Protein AF-0000000084498241 (afdb_homodimer)

Nearest PDB structures (foldseek):
  2p3e-assembly1_B  TM=9.395E-01  e=3.823E-39  Aquifex aeolicus VF5
  1tuf-assembly1_A  TM=9.190E-01  e=1.282E-38  Methanocaldococcus jannaschii
  1twi-assembly1_A  TM=9.123E-01  e=1.921E-37  Methanocaldococcus jannaschii
  8d88-assembly1_B  TM=8.906E-01  e=2.046E-33  Salmonella enterica subsp. enterica serovar Typhimurium
  1njj-assembly2_C  TM=9.056E-01  e=8.239E-25  Trypanosoma brucei gambiense

pLDDT: mean 94.79, std 8.31, range [28.77, 98.88]

InterPro domains:
  IPR000183 Ornithine/DAP/Arg decarboxylase [PR01179] (59-77)
  IPR000183 Ornithine/DAP/Arg decarboxylase [PR01179] (79-91)
  IPR000183 Ornithine/DAP/Arg decarboxylase [PR01179] (272-291)
  IPR000183 Ornithine/DAP/Arg decarboxylase [PR01179] (371-384)
  IPR002986 Diaminopimelate decarboxylase, LysA [PR01181] (77-94)
  IPR002986 Diaminopimelate decarboxylase, LysA [PR01181] (160-169)
  IPR002986 Diaminopimelate decarboxylase, LysA [PR01181] (299-317)
  IPR002986 Diaminopimelate decarboxylase, LysA [PR01181] (381-403)
  IPR002986 Diaminopimelate decarboxylase, LysA [TIGR01048] (13-411)
  IPR002986 Diaminopimelate decarboxylase, LysA [cd06828] (27-389)
  IPR009006 Alanine racemase/group IV decarboxylase, C-terminal [G3DSA:2.40.37.10] (21-410)
  IPR009006 Alanine racemase/group IV decarboxylase, C-terminal [SSF50621] (267-411)
  IPR022644 Orn/DAP/Arg decarboxylase 2, N-terminal [PF02784] (38-282)
  IPR022653 Orn/DAP/Arg decarboxylase 2, pyridoxal-phosphate binding site [PS00878] (59-77)
  IPR029066 PLP-binding barrel [G3DSA:3.20.20.10] (36-279)
  IPR029066 PLP-binding barrel [SSF51419] (28-284)

Sequence (830 aa):
MLYSDFSLEKNCTEFSGINIYNAVNDFGTPLILYSEKRIRENVKRIINAFMPYNISIHFAMKANYNPYILNLLKSLGCGIDAANQNEAMLALKLGFNNNDVVSTPNNLDREGLAFLINNGIKINYDHLGQYKLVQDLNPEFVSFRINPGIGMGEFKEITTAGENVKFGISYDEALKSYKYARDHGAKRFGIHMMTGSNVLSAKFFKESSRIFFNIAANISKKLDISFDYLDLGGGFGVPYRDNDPDFDIKAAAGYILENFENFNCIFNNSDLIIEPGRYIIADSAILISRITSIKNYGHTIIGTDASMNTLIRIPLYGAYHKIYIAGKCSDGKLISADIVGQACENTDYIARNIKIPSVNDGDIVIISNAGAYIMSMASNYNLLARPAEAIILDGNLRLIKKRESVDDMLKTFYPMLYSDFSLEKNCTEFSGINIYNAVNDFGTPLILYSEKRIRENVKRIINAFMPYNISIHFAMKANYNPYILNLLKSLGCGIDAANQNEAMLALKLGFNNNDVVSTPNNLDREGLAFLINNGIKINYDHLGQYKLVQDLNPEFVSFRINPGIGMGEFKEITTAGENVKFGISYDEALKSYKYARDHGAKRFGIHMMTGSNVLSAKFFKESSRIFFNIAANISKKLDISFDYLDLGGGFGVPYRDNDPDFDIKAAAGYILENFENFNCIFNNSDLIIEPGRYIIADSAILISRITSIKNYGHTIIGTDASMNTLIRIPLYGAYHKIYIAGKCSDGKLISADIVGQACENTDYIARNIKIPSVNDGDIVIISNAGAYIMSMASNYNLLARPAEAIILDGNLRLIKKRESVDDMLKTFYP

Solvent-accessible surface area (backbone atoms only — not comparable to full-atom values): 40942 Å² total; per-residue (Å²): 116,91,62,60,80,66,34,63,33,82,39,41,36,26,48,70,87,34,54,48,65,59,54,39,72,73,68,42,69,33,26,36,42,34,30,50,65,48,34,52,49,36,50,48,52,53,54,60,30,40,54,88,54,83,66,45,47,18,36,26,36,58,24,47,69,52,54,38,60,51,51,52,40,44,75,73,66,37,31,34,32,16,50,40,49,54,40,43,48,51,43,48,75,72,64,49,55,41,88,40,32,38,29,53,35,38,34,54,37,56,68,42,51,47,51,32,54,76,58,55,32,48,47,30,29,36,43,59,60,60,48,59,64,48,45,90,71,57,54,47,61,46,22,43,25,41,24,85,60,50,50,43,37,78,40,82,51,47,21,39,18,30,79,95,38,90,45,36,31,42,68,72,54,43,49,52,37,53,52,51,42,47,75,67,62,31,77,39,29,39,39,31,31,45,28,34,26,50,38,46,53,34,66,55,41,33,52,52,41,41,54,48,52,51,50,51,50,51,45,25,63,75,68,72,51,64,48,51,31,46,29,57,28,38,20,47,20,67,56,54,50,89,86,46,61,69,45,46,58,47,59,21,34,46,37,37,50,54,48,51,57,73,39,37,91,73,45,72,77,33,45,44,33,37,24,44,25,44,46,36,32,13,79,22,16,33,34,37,23,32,31,32,28,63,45,77,78,96,53,40,37,35,16,16,62,47,26,40,36,43,48,39,48,28,55,54,71,65,52,72,58,45,74,42,40,47,68,41,58,84,56,75,67,68,39,66,27,30,34,27,18,34,48,95,43,55,50,24,44,77,40,74,71,38,79,39,49,77,79,54,76,62,41,40,34,37,33,42,53,38,32,31,50,21,75,29,51,22,22,39,36,55,59,40,61,48,58,22,30,33,34,38,52,95,81,36,85,40,81,39,21,56,58,50,47,72,66,65,74,44,64,55,50,36,107,115,93,56,60,80,66,35,65,34,82,39,42,35,27,48,69,86,34,54,47,63,61,52,39,71,73,67,43,70,33,26,35,42,32,31,48,66,46,33,53,50,36,51,48,52,53,54,60,30,40,53,88,56,83,67,45,47,17,34,27,35,57,25,47,70,53,52,37,59,51,49,52,40,45,74,72,66,37,31,33,32,17,50,38,49,52,39,42,49,51,43,48,75,72,63,50,53,40,87,42,31,38,28,54,35,38,33,55,36,55,67,44,49,46,51,33,55,75,60,55,32,48,48,30,30,36,41,58,59,58,47,60,61,48,46,89,70,55,53,46,62,45,22,41,24,41,23,85,61,51,50,43,36,78,40,84,51,46,20,39,19,31,82,95,37,90,45,36,31,42,69,70,55,44,48,53,38,52,52,50,40,46,75,66,62,31,77,41,29,38,40,32,31,46,28,33,26,51,37,46,54,34,65,54,42,33,52,52,42,42,54,49,52,50,52,52,49,52,45,26,63,76,66,72,52,65,47,51,30,44,29,57,27,39,20,47,19,67,58,54,48,88,84,47,59,68,43,47,56,48,59,21,34,46,37,36,51,53,47,51,56,74,40,37,92,74,44,71,79,33,45,45,32,38,25,45,25,44,46,36,33,14,79,22,15,32,33,37,23,32,31,33,30,65,44,74,78,97,53,41,36,34,16,17,62,47,25,38,36,44,47,40,47,28,54,54,70,64,51,71,58,45,74,42,40,49,68,41,57,83,56,74,66,68,40,65,26,29,32,28,19,35,48,95,42,54,50,24,44,77,39,74,70,38,77,39,49,76,81,55,76,63,40,42,34,37,33,41,53,38,33,32,50,20,74,30,52,23,21,36,37,55,59,39,62,47,58,21,30,33,33,36,53,95,80,35,84,41,80,39,20,54,57,51,47,71,64,65,76,45,64,55,51,36,109

Organism: NCBI:txid312540

Foldseek 3Di:
DVLPPQDQDPQNQDGLHAGVVVVCVVANPQEKEFALVLLLVLLVVLPVLQPPDDAAEAAECLFPVQLVVLLSCVVSVHAHEAQWQVSVVSRVVSPGDLVSYEYEYDPDALVGVVSNQVSNHHYAYQALVSCVRPCVVVRQEYEHEAQLQAAEEPFPVPFAHHPPHSGHDYLVRVLVSVLVSVVSRHAAYAYEYDGAAQDQDLVVLLVLLLSQVVSVQVSCVVNVHAHQAYEHEEHHHADQDPPDDHRPSSSNSVSNVVSVVVPCVRHVNHHYYYHYHLSSWQQRIKGKWFFADWDDDPATETEIQDWCLQVVCCLVGVDHWDKGWRPNRPDDDWDFHWYFYDAPDPSITRDHRDIYHDDDGGIMMITGRRGTPGQSVGHCHVPRWRHWYWYQDPNDIDTSGHIDDSCNNCVPPDD/DVCPPQPQPPQNQDGLQAGVVVVCVVANPQEKEFALVLLLVLLVVLCVLQPPDDAAEAAECLFPVQLVVLLSVVVVVHAHEAQWQVSVVSRVVSPGDLVSYEYEYDPDALVGVVSNQVNNHHYAYQALVSCVRPVVVVRQEYEHEAQLQAAEEPFPVPFQHHPPHSGHDYLVRVLVSVLVSVVSRHAAYAYEYAGAAQDQDLVVLLVLLLSQVVSVQVSCVVNVHAHQAYEHEEHHHADQDPPDDGRPSSSNSVSNVVSVVVCCVRHVNHHYYYHYHLSSWQQRIKGKWFFADWDDDPATETEIQDWCLQVVCCLVGVDHWDKGWRPNRPDDDWDFHWYFYDAPDPSITRDHRDTYHDDDGGIMMITGRRGTPGQSVGHCHVPRWRHWYWYQDPNDIDTSGHIDDSCNNCVPPDD

Structure (mmCIF, N/CA/C/O backbone):
data_AF-0000000084498241-model_v1
#
loop_
_entity.id
_entity.type
_entity.pdbx_description
1 polymer 'Diaminopimelate decarboxylase'
#
loop_
_atom_site.group_PDB
_atom_site.id
_atom_site.type_symbol
_atom_site.label_atom_id
_atom_site.label_alt_id
_atom_site.label_comp_id
_atom_site.label_asym_id
_atom_site.label_entity_id
_atom_site.label_seq_id
_atom_site.pdbx_PDB_ins_code
_atom_site.Cartn_x
_atom_site.Cartn_y
_atom_site.Cartn_z
_atom_site.occupancy
_atom_site.B_iso_or_equiv
_atom_site.auth_seq_id
_atom_site.auth_comp_id
_atom_site.auth_asym_id
_atom_site.auth_atom_id
_atom_site.pdbx_PDB_model_num
ATOM 1 N N . MET A 1 1 ? 30.125 -15.523 -2.082 1 28.77 1 MET A N 1
ATOM 2 C CA . MET A 1 1 ? 29.047 -14.555 -2.068 1 28.77 1 MET A CA 1
ATOM 3 C C . MET A 1 1 ? 28.797 -14 -3.467 1 28.77 1 MET A C 1
ATOM 5 O O . MET A 1 1 ? 29.672 -13.359 -4.051 1 28.77 1 MET A O 1
ATOM 9 N N . LEU A 1 2 ? 28.172 -14.633 -4.223 1 34.78 2 LEU A N 1
ATOM 10 C CA . LEU A 1 2 ? 27.75 -14.289 -5.578 1 34.78 2 LEU A CA 1
ATOM 11 C C . LEU A 1 2 ? 27.516 -12.789 -5.703 1 34.78 2 LEU A C 1
ATOM 13 O O . LEU A 1 2 ? 27.125 -12.305 -6.773 1 34.78 2 LEU A O 1
ATOM 17 N N . TYR A 1 3 ? 27.312 -12.047 -4.621 1 40.97 3 TYR A N 1
ATOM 18 C CA . TYR A 1 3 ? 27.016 -10.641 -4.352 1 40.97 3 TYR A CA 1
ATOM 19 C C . TYR A 1 3 ? 28.156 -9.742 -4.824 1 40.97 3 TYR A C 1
ATOM 21 O O . TYR A 1 3 ? 28.109 -8.523 -4.664 1 40.97 3 TYR A O 1
ATOM 29 N N . SER A 1 4 ? 29.203 -10.367 -5.188 1 40.44 4 SER A N 1
ATOM 30 C CA . SER A 1 4 ? 30.422 -9.586 -5.293 1 40.44 4 SER A CA 1
ATOM 31 C C . SER A 1 4 ? 30.312 -8.531 -6.387 1 40.44 4 SER A C 1
ATOM 33 O O . SER A 1 4 ? 30.766 -7.391 -6.203 1 40.44 4 SER A O 1
ATOM 35 N N . ASP A 1 5 ? 30 -9.039 -7.543 1 43.72 5 ASP A N 1
ATOM 36 C CA . ASP A 1 5 ? 30.281 -8.125 -8.648 1 43.72 5 ASP A CA 1
ATOM 37 C C . ASP A 1 5 ? 29.281 -6.965 -8.664 1 43.72 5 ASP A C 1
ATOM 39 O O . ASP A 1 5 ? 29.5 -5.969 -9.359 1 43.72 5 ASP A O 1
ATOM 43 N N . PHE A 1 6 ? 28.078 -7.172 -8.102 1 54.59 6 PHE A N 1
ATOM 44 C CA . PHE A 1 6 ? 26.984 -6.219 -8.258 1 54.59 6 PHE A CA 1
ATOM 45 C C . PHE A 1 6 ? 26.844 -5.363 -7.004 1 54.59 6 PHE A C 1
ATOM 47 O O . PHE A 1 6 ? 25.859 -4.617 -6.875 1 54.59 6 PHE A O 1
ATOM 54 N N . SER A 1 7 ? 27.953 -5.512 -6.301 1 65.38 7 SER A N 1
ATOM 55 C CA . SER A 1 7 ? 28.016 -4.797 -5.031 1 65.38 7 SER A CA 1
ATOM 56 C C . SER A 1 7 ? 28.359 -3.326 -5.238 1 65.38 7 SER A C 1
ATOM 58 O O . SER A 1 7 ? 28.922 -2.959 -6.266 1 65.38 7 SER A O 1
ATOM 60 N N . LEU A 1 8 ? 27.75 -2.559 -4.598 1 83.44 8 LEU A N 1
ATOM 61 C CA . LEU A 1 8 ? 28.156 -1.16 -4.5 1 83.44 8 LEU A CA 1
ATOM 62 C C . LEU A 1 8 ? 29.672 -1.045 -4.344 1 83.44 8 LEU A C 1
ATOM 64 O O . LEU A 1 8 ? 30.266 -1.761 -3.541 1 83.44 8 LEU A O 1
ATOM 68 N N . GLU A 1 9 ? 30.266 -0.398 -5.41 1 85.12 9 GLU A N 1
ATOM 69 C CA . GLU A 1 9 ? 31.719 -0.212 -5.43 1 85.12 9 GLU A CA 1
ATOM 70 C C . GLU A 1 9 ? 32.094 1.255 -5.23 1 85.12 9 GLU A C 1
ATOM 72 O O . GLU A 1 9 ? 31.219 2.123 -5.207 1 85.12 9 GLU A O 1
ATOM 77 N N . LYS A 1 10 ? 33.438 1.524 -5.082 1 85.44 10 LYS A N 1
ATOM 78 C CA . LYS A 1 10 ? 34 2.867 -4.98 1 85.44 10 LYS A CA 1
ATOM 79 C C . LYS A 1 10 ? 33.281 3.686 -3.908 1 85.44 10 LYS A C 1
ATOM 81 O O . LYS A 1 10 ? 32.844 4.805 -4.168 1 85.44 10 LYS A O 1
ATOM 86 N N . ASN A 1 11 ? 33.25 3.162 -2.74 1 88.38 11 ASN A N 1
ATOM 87 C CA . ASN A 1 11 ? 32.562 3.793 -1.602 1 88.38 11 ASN A CA 1
ATOM 88 C C . ASN A 1 11 ? 31.094 4.012 -1.864 1 88.38 11 ASN A C 1
ATOM 90 O O . ASN A 1 11 ? 30.578 5.117 -1.681 1 88.38 11 ASN A O 1
ATOM 94 N N . CYS A 1 12 ? 30.5 2.977 -2.529 1 91 12 CYS A N 1
ATOM 95 C CA . CYS A 1 12 ? 29.062 2.9 -2.773 1 91 12 CYS A CA 1
ATOM 96 C C . CYS A 1 12 ? 28.625 3.969 -3.766 1 91 12 CYS A C 1
ATOM 98 O O . CYS A 1 12 ? 27.5 4.48 -3.678 1 91 12 CYS A O 1
ATOM 100 N N . THR A 1 13 ? 29.531 4.418 -4.688 1 94.25 13 THR A N 1
ATOM 101 C CA . THR A 1 13 ? 29.156 5.426 -5.676 1 94.25 13 THR A CA 1
ATOM 102 C C . THR A 1 13 ? 28.938 4.789 -7.043 1 94.25 13 THR A C 1
ATOM 104 O O . THR A 1 13 ? 28.469 5.449 -7.977 1 94.25 13 THR A O 1
ATOM 107 N N . GLU A 1 14 ? 29.234 3.525 -7.145 1 94.75 14 GLU A N 1
ATOM 108 C CA . GLU A 1 14 ? 29.094 2.832 -8.422 1 94.75 14 GLU A CA 1
ATOM 109 C C . GLU A 1 14 ? 28.203 1.597 -8.281 1 94.75 14 GLU A C 1
ATOM 111 O O . GLU A 1 14 ? 28.328 0.844 -7.316 1 94.75 14 GLU A O 1
ATOM 116 N N . PHE A 1 15 ? 27.266 1.439 -9.211 1 95.19 15 PHE A N 1
ATOM 117 C CA . PHE A 1 15 ? 26.375 0.295 -9.312 1 95.19 15 PHE A CA 1
ATOM 118 C C . PHE A 1 15 ? 26.344 -0.247 -10.742 1 95.19 15 PHE A C 1
ATOM 120 O O . PHE A 1 15 ? 26.031 0.481 -11.68 1 95.19 15 PHE A O 1
ATOM 127 N N . SER A 1 16 ? 26.75 -1.486 -10.891 1 94.56 16 SER A N 1
ATOM 128 C CA . SER A 1 16 ? 26.75 -2.16 -12.18 1 94.56 16 SER A CA 1
ATOM 129 C C . SER A 1 16 ? 27.531 -1.356 -13.219 1 94.56 16 SER A C 1
ATOM 131 O O . SER A 1 16 ? 27.062 -1.17 -14.344 1 94.56 16 SER A O 1
ATOM 133 N N . GLY A 1 17 ? 28.609 -0.759 -12.773 1 92.44 17 GLY A N 1
ATOM 134 C CA . GLY A 1 17 ? 29.562 -0.108 -13.672 1 92.44 17 GLY A CA 1
ATOM 135 C C . GLY A 1 17 ? 29.219 1.349 -13.93 1 92.44 17 GLY A C 1
ATOM 136 O O . GLY A 1 17 ? 29.922 2.029 -14.68 1 92.44 17 GLY A O 1
ATOM 137 N N . ILE A 1 18 ? 28.172 1.857 -13.312 1 94.62 18 ILE A N 1
ATOM 138 C CA . ILE A 1 18 ? 27.797 3.244 -13.555 1 94.62 18 ILE A CA 1
ATOM 139 C C . ILE A 1 18 ? 27.859 4.035 -12.25 1 94.62 18 ILE A C 1
ATOM 141 O O . ILE A 1 18 ? 27.531 3.516 -11.18 1 94.62 18 ILE A O 1
ATOM 145 N N . ASN A 1 19 ? 28.344 5.246 -12.398 1 95.31 19 ASN A N 1
ATOM 146 C CA . ASN A 1 19 ? 28.281 6.168 -11.266 1 95.31 19 ASN A CA 1
ATOM 147 C C . ASN A 1 19 ? 26.844 6.543 -10.914 1 95.31 19 ASN A C 1
ATOM 149 O O . ASN A 1 19 ? 26.141 7.121 -11.742 1 95.31 19 ASN A O 1
ATOM 153 N N . ILE A 1 20 ? 26.438 6.301 -9.711 1 95.75 20 ILE A N 1
ATOM 154 C CA . ILE A 1 20 ? 25.047 6.469 -9.305 1 95.75 20 ILE A CA 1
ATOM 155 C C . ILE A 1 20 ? 24.641 7.938 -9.43 1 95.75 20 ILE A C 1
ATOM 157 O O . ILE A 1 20 ? 23.469 8.25 -9.68 1 95.75 20 ILE A O 1
ATOM 161 N N . TYR A 1 21 ? 25.562 8.852 -9.266 1 97.06 21 TYR A N 1
ATOM 162 C CA . TYR A 1 21 ? 25.281 10.281 -9.375 1 97.06 21 TYR A CA 1
ATOM 163 C C . TYR A 1 21 ? 24.828 10.633 -10.789 1 97.06 21 TYR A C 1
ATOM 165 O O . TYR A 1 21 ? 24.047 11.562 -10.984 1 97.06 21 TYR A O 1
ATOM 173 N N . ASN A 1 22 ? 25.359 9.867 -11.789 1 97.44 22 ASN A N 1
ATOM 174 C CA . ASN A 1 22 ? 24.891 10.078 -13.156 1 97.44 22 ASN A CA 1
ATOM 175 C C . ASN A 1 22 ? 23.391 9.781 -13.289 1 97.44 22 ASN A C 1
ATOM 177 O O . ASN A 1 22 ? 22.672 10.539 -13.93 1 97.44 22 ASN A O 1
ATOM 181 N N . ALA A 1 23 ? 22.969 8.688 -12.664 1 97.88 23 ALA A N 1
ATOM 182 C CA . ALA A 1 23 ? 21.562 8.32 -12.688 1 97.88 23 ALA A CA 1
ATOM 183 C C . ALA A 1 23 ? 20.719 9.359 -11.961 1 97.88 23 ALA A C 1
ATOM 185 O O . ALA A 1 23 ? 19.641 9.734 -12.438 1 97.88 23 ALA A O 1
ATOM 186 N N . VAL A 1 24 ? 21.188 9.836 -10.812 1 98.12 24 VAL A N 1
ATOM 187 C CA . VAL A 1 24 ? 20.469 10.82 -10 1 98.12 24 VAL A CA 1
ATOM 188 C C . VAL A 1 24 ? 20.344 12.133 -10.781 1 98.12 24 VAL A C 1
ATOM 190 O O . VAL A 1 24 ? 19.312 12.781 -10.742 1 98.12 24 VAL A O 1
ATOM 193 N N . ASN A 1 25 ? 21.453 12.516 -11.445 1 97.88 25 ASN A N 1
ATOM 194 C CA . ASN A 1 25 ? 21.438 13.742 -12.234 1 97.88 25 ASN A CA 1
ATOM 195 C C . ASN A 1 25 ? 20.438 13.656 -13.391 1 97.88 25 ASN A C 1
ATOM 197 O O . ASN A 1 25 ? 19.766 14.641 -13.703 1 97.88 25 ASN A O 1
ATOM 201 N N . ASP A 1 26 ? 20.375 12.5 -14.016 1 98 26 ASP A N 1
ATOM 202 C CA . ASP A 1 26 ? 19.516 12.312 -15.195 1 98 26 ASP A CA 1
ATOM 203 C C . ASP A 1 26 ? 18.047 12.203 -14.805 1 98 26 ASP A C 1
ATOM 205 O O . ASP A 1 26 ? 17.172 12.711 -15.508 1 98 26 ASP A O 1
ATOM 209 N N . PHE A 1 27 ? 17.734 11.516 -13.641 1 98.31 27 PHE A N 1
ATOM 210 C CA . PHE A 1 27 ? 16.359 11.07 -13.438 1 98.31 27 PHE A CA 1
ATOM 211 C C . PHE A 1 27 ? 15.828 11.539 -12.086 1 98.31 27 PHE A C 1
ATOM 213 O O . PHE A 1 27 ? 14.648 11.367 -11.789 1 98.31 27 PHE A O 1
ATOM 220 N N . GLY A 1 28 ? 16.703 12.141 -11.211 1 97.88 28 GLY A N 1
ATOM 221 C CA . GLY A 1 28 ? 16.281 12.578 -9.883 1 97.88 28 GLY A CA 1
ATOM 222 C C . GLY A 1 28 ? 16.094 11.43 -8.914 1 97.88 28 GLY A C 1
ATOM 223 O O . GLY A 1 28 ? 16.453 10.289 -9.203 1 97.88 28 GLY A O 1
ATOM 224 N N . THR A 1 29 ? 15.656 11.672 -7.715 1 98.31 29 THR A N 1
ATOM 225 C CA . THR A 1 29 ? 15.305 10.711 -6.672 1 98.31 29 THR A CA 1
ATOM 226 C C . THR A 1 29 ? 13.875 10.945 -6.191 1 98.31 29 THR A C 1
ATOM 228 O O . THR A 1 29 ? 13.344 12.055 -6.312 1 98.31 29 THR A O 1
ATOM 231 N N . PRO A 1 30 ? 13.203 9.922 -5.676 1 98.25 30 PRO A N 1
ATOM 232 C CA . PRO A 1 30 ? 13.633 8.523 -5.59 1 98.25 30 PRO A CA 1
ATOM 233 C C . PRO A 1 30 ? 13.688 7.836 -6.953 1 98.25 30 PRO A C 1
ATOM 235 O O . PRO A 1 30 ? 12.914 8.172 -7.852 1 98.25 30 PRO A O 1
ATOM 238 N N . LEU A 1 31 ? 14.633 6.941 -7.086 1 98.75 31 LEU A N 1
ATOM 239 C CA . LEU A 1 31 ? 14.859 6.23 -8.344 1 98.75 31 LEU A CA 1
ATOM 240 C C . LEU A 1 31 ? 15.172 4.762 -8.086 1 98.75 31 LEU A C 1
ATOM 242 O O . LEU A 1 31 ? 16.031 4.441 -7.25 1 98.75 31 LEU A O 1
ATOM 246 N N . ILE A 1 32 ? 14.43 3.875 -8.695 1 98.88 32 ILE A N 1
ATOM 247 C CA . ILE A 1 32 ? 14.852 2.479 -8.719 1 98.88 32 ILE A CA 1
ATOM 248 C C . ILE A 1 32 ? 15.734 2.227 -9.938 1 98.88 32 ILE A C 1
ATOM 250 O O . ILE A 1 32 ? 15.328 2.477 -11.078 1 98.88 32 ILE A O 1
ATOM 254 N N . LEU A 1 33 ? 16.922 1.815 -9.711 1 98.62 33 LEU A N 1
ATOM 255 C CA . LEU A 1 33 ? 17.891 1.582 -10.773 1 98.62 33 LEU A CA 1
ATOM 256 C C . LEU A 1 33 ? 18.219 0.097 -10.891 1 98.62 33 LEU A C 1
ATOM 258 O O . LEU A 1 33 ? 18.719 -0.514 -9.945 1 98.62 33 LEU A O 1
ATOM 262 N N . TYR A 1 34 ? 17.922 -0.465 -12.102 1 98.44 34 TYR A N 1
ATOM 263 C CA . TYR A 1 34 ? 18.109 -1.89 -12.352 1 98.44 34 TYR A CA 1
ATOM 264 C C . TYR A 1 34 ? 19.406 -2.145 -13.109 1 98.44 34 TYR A C 1
ATOM 266 O O . TYR A 1 34 ? 19.875 -1.279 -13.852 1 98.44 34 TYR A O 1
ATOM 274 N N . SER A 1 35 ? 19.938 -3.305 -12.898 1 97.94 35 SER A N 1
ATOM 275 C CA . SER A 1 35 ? 21.047 -3.832 -13.695 1 97.94 35 SER A CA 1
ATOM 276 C C . SER A 1 35 ? 20.562 -4.941 -14.633 1 97.94 35 SER A C 1
ATOM 278 O O . SER A 1 35 ? 20.25 -6.043 -14.18 1 97.94 35 SER A O 1
ATOM 280 N N . GLU A 1 36 ? 20.562 -4.645 -15.93 1 97.69 36 GLU A N 1
ATOM 281 C CA . GLU A 1 36 ? 20.203 -5.691 -16.875 1 97.69 36 GLU A CA 1
ATOM 282 C C . GLU A 1 36 ? 21.156 -6.879 -16.781 1 97.69 36 GLU A C 1
ATOM 284 O O . GLU A 1 36 ? 20.734 -8.031 -16.859 1 97.69 36 GLU A O 1
ATOM 289 N N . LYS A 1 37 ? 22.391 -6.559 -16.594 1 96.81 37 LYS A N 1
ATOM 290 C CA . LYS A 1 37 ? 23.422 -7.59 -16.484 1 96.81 37 LYS A CA 1
ATOM 291 C C . LYS A 1 37 ? 23.094 -8.562 -15.352 1 96.81 37 LYS A C 1
ATOM 293 O O . LYS A 1 37 ? 23.172 -9.781 -15.531 1 96.81 37 LYS A O 1
ATOM 298 N N . ARG A 1 38 ? 22.688 -8.047 -14.219 1 97.12 38 ARG A N 1
ATOM 299 C CA . ARG A 1 38 ? 22.391 -8.891 -13.07 1 97.12 38 ARG A CA 1
ATOM 300 C C . ARG A 1 38 ? 21.156 -9.75 -13.32 1 97.12 38 ARG A C 1
ATOM 302 O O . ARG A 1 38 ? 21.109 -10.922 -12.922 1 97.12 38 ARG A O 1
ATOM 309 N N . ILE A 1 39 ? 20.141 -9.219 -13.969 1 98.44 39 ILE A N 1
ATOM 310 C CA . ILE A 1 39 ? 18.953 -9.977 -14.312 1 98.44 39 ILE A CA 1
ATOM 311 C C . ILE A 1 39 ? 19.328 -11.164 -15.203 1 98.44 39 ILE A C 1
ATOM 313 O O . ILE A 1 39 ? 18.922 -12.297 -14.938 1 98.44 39 ILE A O 1
ATOM 317 N N . ARG A 1 40 ? 20.141 -10.906 -16.219 1 98.06 40 ARG A N 1
ATOM 318 C CA . ARG A 1 40 ? 20.609 -11.945 -17.125 1 98.06 40 ARG A CA 1
ATOM 319 C C . ARG A 1 40 ? 21.406 -13.016 -16.391 1 98.06 40 ARG A C 1
ATOM 321 O O . ARG A 1 40 ? 21.219 -14.211 -16.625 1 98.06 40 ARG A O 1
ATOM 328 N N . GLU A 1 41 ? 22.266 -12.555 -15.508 1 97.5 41 GLU A N 1
ATOM 329 C CA . GLU A 1 41 ? 23.078 -13.477 -14.727 1 97.5 41 GLU A CA 1
ATOM 330 C C . GLU A 1 41 ? 22.219 -14.383 -13.852 1 97.5 41 GLU A C 1
ATOM 332 O O . GLU A 1 41 ? 22.484 -15.578 -13.727 1 97.5 41 GLU A O 1
ATOM 337 N N . ASN A 1 42 ? 21.219 -13.789 -13.195 1 98.19 42 ASN A N 1
ATOM 338 C CA . ASN A 1 42 ? 20.344 -14.57 -12.32 1 98.19 42 ASN A CA 1
ATOM 339 C C . ASN A 1 42 ? 19.578 -15.633 -13.102 1 98.19 42 ASN A C 1
ATOM 341 O O . ASN A 1 42 ? 19.469 -16.781 -12.648 1 98.19 42 ASN A O 1
ATOM 345 N N . VAL A 1 43 ? 19.062 -15.266 -14.258 1 98.69 43 VAL A N 1
ATOM 346 C CA . VAL A 1 43 ? 18.344 -16.219 -15.102 1 98.69 43 VAL A CA 1
ATOM 347 C C . VAL A 1 43 ? 19.312 -17.328 -15.547 1 98.69 43 VAL A C 1
ATOM 349 O O . VAL A 1 43 ? 18.969 -18.516 -15.469 1 98.69 43 VAL A O 1
ATOM 352 N N . LYS A 1 44 ? 20.5 -16.953 -15.953 1 98.25 44 LYS A N 1
ATOM 353 C CA . LYS A 1 44 ? 21.516 -17.906 -16.391 1 98.25 44 LYS A CA 1
ATOM 354 C C . LYS A 1 44 ? 21.891 -18.875 -15.273 1 98.25 44 LYS A C 1
ATOM 356 O O . LYS A 1 44 ? 22.094 -20.062 -15.508 1 98.25 44 LYS A O 1
ATOM 361 N N . ARG A 1 45 ? 22 -18.359 -14.078 1 97.94 45 ARG A N 1
ATOM 362 C CA . ARG A 1 45 ? 22.312 -19.188 -12.922 1 97.94 45 ARG A CA 1
ATOM 363 C C . ARG A 1 45 ? 21.266 -20.266 -12.711 1 97.94 45 ARG A C 1
ATOM 365 O O . ARG A 1 45 ? 21.594 -21.406 -12.383 1 97.94 45 ARG A O 1
ATOM 372 N N . ILE A 1 46 ? 20.016 -19.938 -12.883 1 98.56 46 ILE A N 1
ATOM 373 C CA . ILE A 1 46 ? 18.938 -20.906 -12.734 1 98.56 46 ILE A CA 1
ATOM 374 C C . ILE A 1 46 ? 19.047 -21.969 -13.836 1 98.56 46 ILE A C 1
ATOM 376 O O . ILE A 1 46 ? 19 -23.172 -13.555 1 98.56 46 ILE A O 1
ATOM 380 N N . ILE A 1 47 ? 19.219 -21.469 -15.086 1 98.31 47 ILE A N 1
ATOM 381 C CA . ILE A 1 47 ? 19.312 -22.391 -16.219 1 98.31 47 ILE A CA 1
ATOM 382 C C . ILE A 1 47 ? 20.453 -23.375 -16 1 98.31 47 ILE A C 1
ATOM 384 O O . ILE A 1 47 ? 20.281 -24.578 -16.141 1 98.31 47 ILE A O 1
ATOM 388 N N . ASN A 1 48 ? 21.609 -22.844 -15.602 1 98.19 48 ASN A N 1
ATOM 389 C CA . ASN A 1 48 ? 22.797 -23.672 -15.391 1 98.19 48 ASN A CA 1
ATOM 390 C C . ASN A 1 48 ? 22.578 -24.672 -14.266 1 98.19 48 ASN A C 1
ATOM 392 O O . ASN A 1 48 ? 23.078 -25.812 -14.336 1 98.19 48 ASN A O 1
ATOM 396 N N . ALA A 1 49 ? 21.891 -24.25 -13.25 1 98.38 49 ALA A N 1
ATOM 397 C CA . ALA A 1 49 ? 21.672 -25.109 -12.086 1 98.38 49 ALA A CA 1
ATOM 398 C C . ALA A 1 49 ? 20.844 -26.328 -12.461 1 98.38 49 ALA A C 1
ATOM 400 O O . ALA A 1 49 ? 21.016 -27.406 -11.883 1 98.38 49 ALA A O 1
ATOM 401 N N . PHE A 1 50 ? 19.969 -26.234 -13.406 1 98.06 50 PHE A N 1
ATOM 402 C CA . PHE A 1 50 ? 19.047 -27.312 -13.734 1 98.06 50 PHE A CA 1
ATOM 403 C C . PHE A 1 50 ? 19.547 -28.109 -14.938 1 98.06 50 PHE A C 1
ATOM 405 O O . PHE A 1 50 ? 18.922 -29.109 -15.32 1 98.06 50 PHE A O 1
ATOM 412 N N . MET A 1 51 ? 20.656 -27.641 -15.531 1 95.31 51 MET A N 1
ATOM 413 C CA . MET A 1 51 ? 21.25 -28.391 -16.641 1 95.31 51 MET A CA 1
ATOM 414 C C . MET A 1 51 ? 21.656 -29.797 -16.188 1 95.31 51 MET A C 1
ATOM 416 O O . MET A 1 51 ? 22.109 -29.969 -15.055 1 95.31 51 MET A O 1
ATOM 420 N N . PRO A 1 52 ? 21.391 -30.719 -17.062 1 94.12 52 PRO A N 1
ATOM 421 C CA . PRO A 1 52 ? 21 -30.594 -18.484 1 94.12 52 PRO A CA 1
ATOM 422 C C . PRO A 1 52 ? 19.484 -30.656 -18.688 1 94.12 52 PRO A C 1
ATOM 424 O O . PRO A 1 52 ? 19.016 -30.703 -19.812 1 94.12 52 PRO A O 1
ATOM 427 N N . TYR A 1 53 ? 18.797 -30.812 -17.578 1 94 53 TYR A N 1
ATOM 428 C CA . TYR A 1 53 ? 17.344 -30.844 -17.703 1 94 53 TYR A CA 1
ATOM 429 C C . TYR A 1 53 ? 16.812 -29.516 -18.219 1 94 53 TYR A C 1
ATOM 431 O O . TYR A 1 53 ? 17.281 -28.453 -17.797 1 94 53 TYR A O 1
ATOM 439 N N . ASN A 1 54 ? 15.906 -29.578 -19.188 1 92.69 54 ASN A N 1
ATOM 440 C CA . ASN A 1 54 ? 15.258 -28.375 -19.688 1 92.69 54 ASN A CA 1
ATOM 441 C C . ASN A 1 54 ? 14.039 -28 -18.859 1 92.69 54 ASN A C 1
ATOM 443 O O . ASN A 1 54 ? 12.945 -28.516 -19.078 1 92.69 54 ASN A O 1
ATOM 447 N N . ILE A 1 55 ? 14.227 -27.094 -17.984 1 95.94 55 ILE A N 1
ATOM 448 C CA . ILE A 1 55 ? 13.156 -26.672 -17.094 1 95.94 55 ILE A CA 1
ATOM 449 C C . ILE A 1 55 ? 12.5 -25.406 -17.641 1 95.94 55 ILE A C 1
ATOM 451 O O . ILE A 1 55 ? 13.141 -24.609 -18.344 1 95.94 55 ILE A O 1
ATOM 455 N N . SER A 1 56 ? 11.156 -25.266 -17.453 1 98 56 SER A N 1
ATOM 456 C CA . SER A 1 56 ? 10.461 -24.016 -17.781 1 98 56 SER A CA 1
ATOM 457 C C . SER A 1 56 ? 10.531 -23.016 -16.641 1 98 56 SER A C 1
ATOM 459 O O . SER A 1 56 ? 10.102 -23.328 -15.523 1 98 56 SER A O 1
ATOM 461 N N . ILE A 1 57 ? 11.078 -21.844 -16.906 1 98.75 57 ILE A N 1
ATOM 462 C CA . ILE A 1 57 ? 11.18 -20.781 -15.922 1 98.75 57 ILE A CA 1
ATOM 463 C C . ILE A 1 57 ? 10.062 -19.75 -16.172 1 98.75 57 ILE A C 1
ATOM 465 O O . ILE A 1 57 ? 10.086 -19.031 -17.172 1 98.75 57 ILE A O 1
ATOM 469 N N . HIS A 1 58 ? 9.102 -19.703 -15.336 1 98.88 58 HIS A N 1
ATOM 470 C CA . HIS A 1 58 ? 8.039 -18.719 -15.383 1 98.88 58 HIS A CA 1
ATOM 471 C C . HIS A 1 58 ? 8.25 -17.625 -14.336 1 98.88 58 HIS A C 1
ATOM 473 O O . HIS A 1 58 ? 8.156 -17.891 -13.141 1 98.88 58 HIS A O 1
ATOM 479 N N . PHE A 1 59 ? 8.531 -16.453 -14.805 1 98.88 59 PHE A N 1
ATOM 480 C CA . PHE A 1 59 ? 8.727 -15.336 -13.898 1 98.88 59 PHE A CA 1
ATOM 481 C C . PHE A 1 59 ? 7.422 -14.961 -13.203 1 98.88 59 PHE A C 1
ATOM 483 O O . PHE A 1 59 ? 6.414 -14.695 -13.867 1 98.88 59 PHE A O 1
ATOM 490 N N . ALA A 1 60 ? 7.441 -15 -11.828 1 98.69 60 ALA A N 1
ATOM 491 C CA . ALA A 1 60 ? 6.273 -14.531 -11.086 1 98.69 60 ALA A CA 1
ATOM 492 C C . ALA A 1 60 ? 6.102 -13.023 -11.219 1 98.69 60 ALA A C 1
ATOM 494 O O . ALA A 1 60 ? 6.766 -12.25 -10.523 1 98.69 60 ALA A O 1
ATOM 495 N N . MET A 1 61 ? 5.137 -12.594 -11.969 1 98.56 61 MET A N 1
ATOM 496 C CA . MET A 1 61 ? 5 -11.195 -12.359 1 98.56 61 MET A CA 1
ATOM 497 C C . MET A 1 61 ? 4.695 -10.32 -11.156 1 98.56 61 MET A C 1
ATOM 499 O O . MET A 1 61 ? 5.02 -9.133 -11.148 1 98.56 61 MET A O 1
ATOM 503 N N . LYS A 1 62 ? 4.113 -10.891 -10.094 1 97.81 62 LYS A N 1
ATOM 504 C CA . LYS A 1 62 ? 3.773 -10.117 -8.906 1 97.81 62 LYS A CA 1
ATOM 505 C C . LYS A 1 62 ? 5.012 -9.453 -8.305 1 97.81 62 LYS A C 1
ATOM 507 O O . LYS A 1 62 ? 4.902 -8.453 -7.594 1 97.81 62 LYS A O 1
ATOM 512 N N . ALA A 1 63 ? 6.227 -9.977 -8.602 1 98.38 63 ALA A N 1
ATOM 513 C CA . ALA A 1 63 ? 7.469 -9.422 -8.078 1 98.38 63 ALA A CA 1
ATOM 514 C C . ALA A 1 63 ? 7.801 -8.086 -8.75 1 98.38 63 ALA A C 1
ATOM 516 O O . ALA A 1 63 ? 8.391 -7.199 -8.125 1 98.38 63 ALA A O 1
ATOM 517 N N . ASN A 1 64 ? 7.52 -8 -9.984 1 98.81 64 ASN A N 1
ATOM 518 C CA . ASN A 1 64 ? 7.824 -6.84 -10.812 1 98.81 64 ASN A CA 1
ATOM 519 C C . ASN A 1 64 ? 7.094 -6.902 -12.148 1 98.81 64 ASN A C 1
ATOM 521 O O . ASN A 1 64 ? 7.348 -7.797 -12.961 1 98.81 64 ASN A O 1
ATOM 525 N N . TYR A 1 65 ? 6.184 -5.988 -12.422 1 98.69 65 TYR A N 1
ATOM 526 C CA . TYR A 1 65 ? 5.398 -6.074 -13.648 1 98.69 65 TYR A CA 1
ATOM 527 C C . TYR A 1 65 ? 5.824 -5 -14.648 1 98.69 65 TYR A C 1
ATOM 529 O O . TYR A 1 65 ? 5.055 -4.633 -15.539 1 98.69 65 TYR A O 1
ATOM 537 N N . ASN A 1 66 ? 7.078 -4.379 -14.469 1 98.81 66 ASN A N 1
ATOM 538 C CA . ASN A 1 66 ? 7.582 -3.422 -15.453 1 98.81 66 ASN A CA 1
ATOM 539 C C . ASN A 1 66 ? 7.676 -4.039 -16.844 1 98.81 66 ASN A C 1
ATOM 541 O O . ASN A 1 66 ? 8.367 -5.039 -17.031 1 98.81 66 ASN A O 1
ATOM 545 N N . PRO A 1 67 ? 7.062 -3.445 -17.828 1 98.81 67 PRO A N 1
ATOM 546 C CA . PRO A 1 67 ? 7.016 -4.047 -19.156 1 98.81 67 PRO A CA 1
ATOM 547 C C . PRO A 1 67 ? 8.406 -4.227 -19.766 1 98.81 67 PRO A C 1
ATOM 549 O O . PRO A 1 67 ? 8.648 -5.211 -20.469 1 98.81 67 PRO A O 1
ATOM 552 N N . TYR A 1 68 ? 9.312 -3.324 -19.547 1 98.69 68 TYR A N 1
ATOM 553 C CA . TYR A 1 68 ? 10.672 -3.463 -20.078 1 98.69 68 TYR A CA 1
ATOM 554 C C . TYR A 1 68 ? 11.344 -4.707 -19.516 1 98.69 68 TYR A C 1
ATOM 556 O O . TYR A 1 68 ? 11.984 -5.461 -20.266 1 98.69 68 TYR A O 1
ATOM 564 N N . ILE A 1 69 ? 11.227 -4.898 -18.266 1 98.81 69 ILE A N 1
ATOM 565 C CA . ILE A 1 69 ? 11.82 -6.043 -17.578 1 98.81 69 ILE A CA 1
ATOM 566 C C . ILE A 1 69 ? 11.18 -7.332 -18.078 1 98.81 69 ILE A C 1
ATOM 568 O O . ILE A 1 69 ? 11.867 -8.32 -18.328 1 98.81 69 ILE A O 1
ATOM 572 N N . LEU A 1 70 ? 9.867 -7.305 -18.25 1 98.88 70 LEU A N 1
ATOM 573 C CA . LEU A 1 70 ? 9.172 -8.484 -18.75 1 98.88 70 LEU A CA 1
ATOM 574 C C . LEU A 1 70 ? 9.617 -8.82 -20.172 1 98.88 70 LEU A C 1
ATOM 576 O O . LEU A 1 70 ? 9.789 -10 -20.5 1 98.88 70 LEU A O 1
ATOM 580 N N . ASN A 1 71 ? 9.805 -7.809 -20.969 1 98.69 71 ASN A N 1
ATOM 581 C CA . ASN A 1 71 ? 10.312 -8.031 -22.312 1 98.69 71 ASN A CA 1
ATOM 582 C C . ASN A 1 71 ? 11.711 -8.633 -22.297 1 98.69 71 ASN A C 1
ATOM 584 O O . ASN A 1 71 ? 12.023 -9.516 -23.109 1 98.69 71 ASN A O 1
ATOM 588 N N . LEU A 1 72 ? 12.508 -8.094 -21.438 1 98.5 72 LEU A N 1
ATOM 589 C CA . LEU A 1 72 ? 13.844 -8.656 -21.266 1 98.5 72 LEU A CA 1
ATOM 590 C C . LEU A 1 72 ? 13.773 -10.133 -20.891 1 98.5 72 LEU A C 1
ATOM 592 O O . LEU A 1 72 ? 14.461 -10.961 -21.484 1 98.5 72 LEU A O 1
ATOM 596 N N . LEU A 1 73 ? 12.945 -10.484 -19.969 1 98.88 73 LEU A N 1
ATOM 597 C CA . LEU A 1 73 ? 12.805 -11.859 -19.5 1 98.88 73 LEU A CA 1
ATOM 598 C C . LEU A 1 73 ? 12.273 -12.758 -20.609 1 98.88 73 LEU A C 1
ATOM 600 O O . LEU A 1 73 ? 12.695 -13.906 -20.75 1 98.88 73 LEU A O 1
ATOM 604 N N . LYS A 1 74 ? 11.344 -12.219 -21.406 1 98.62 74 LYS A N 1
ATOM 605 C CA . LYS A 1 74 ? 10.852 -12.945 -22.562 1 98.62 74 LYS A CA 1
ATOM 606 C C . LYS A 1 74 ? 11.992 -13.297 -23.516 1 98.62 74 LYS A C 1
ATOM 608 O O . LYS A 1 74 ? 12.086 -14.438 -23.984 1 98.62 74 LYS A O 1
ATOM 613 N N . SER A 1 75 ? 12.852 -12.352 -23.734 1 98.38 75 SER A N 1
ATOM 614 C CA . SER A 1 75 ? 13.977 -12.555 -24.641 1 98.38 75 SER A CA 1
ATOM 615 C C . SER A 1 75 ? 14.945 -13.594 -24.094 1 98.38 75 SER A C 1
ATOM 617 O O . SER A 1 75 ? 15.711 -14.188 -24.859 1 98.38 75 SER A O 1
ATOM 619 N N . LEU A 1 76 ? 14.898 -13.805 -22.812 1 98.5 76 LEU A N 1
ATOM 620 C CA . LEU A 1 76 ? 15.781 -14.781 -22.172 1 98.5 76 LEU A CA 1
ATOM 621 C C . LEU A 1 76 ? 15.117 -16.156 -22.109 1 98.5 76 LEU A C 1
ATOM 623 O O . LEU A 1 76 ? 15.68 -17.094 -21.547 1 98.5 76 LEU A O 1
ATOM 627 N N . GLY A 1 77 ? 13.891 -16.25 -22.562 1 98.12 77 GLY A N 1
ATOM 628 C CA . GLY A 1 77 ? 13.219 -17.531 -22.656 1 98.12 77 GLY A CA 1
ATOM 629 C C . GLY A 1 77 ? 12.305 -17.812 -21.484 1 98.12 77 GLY A C 1
ATOM 630 O O . GLY A 1 77 ? 11.781 -18.922 -21.359 1 98.12 77 GLY A O 1
ATOM 631 N N . CYS A 1 78 ? 12.07 -16.859 -20.672 1 98.75 78 CYS A N 1
ATOM 632 C CA . CYS A 1 78 ? 11.195 -17.047 -19.531 1 98.75 78 CYS A CA 1
ATOM 633 C C . CYS A 1 78 ? 9.727 -16.938 -19.922 1 98.75 78 CYS A C 1
ATOM 635 O O . CYS A 1 78 ? 9.383 -16.172 -20.812 1 98.75 78 CYS A O 1
ATOM 637 N N . GLY A 1 79 ? 8.875 -17.734 -19.312 1 98.81 79 GLY A N 1
ATOM 638 C CA . GLY A 1 79 ? 7.434 -17.516 -19.312 1 98.81 79 GLY A CA 1
ATOM 639 C C . GLY A 1 79 ? 6.969 -16.656 -18.156 1 98.81 79 GLY A C 1
ATOM 640 O O . GLY A 1 79 ? 7.773 -15.984 -17.5 1 98.81 79 GLY A O 1
ATOM 641 N N . ILE A 1 80 ? 5.617 -16.688 -17.938 1 98.88 80 ILE A N 1
ATOM 642 C CA . ILE A 1 80 ? 5.047 -15.828 -16.906 1 98.88 80 ILE A CA 1
ATOM 643 C C . ILE A 1 80 ? 4.137 -16.656 -15.992 1 98.88 80 ILE A C 1
ATOM 645 O O . ILE A 1 80 ? 3.35 -17.469 -16.469 1 98.88 80 ILE A O 1
ATOM 649 N N . ASP A 1 81 ? 4.32 -16.547 -14.734 1 98.75 81 ASP A N 1
ATOM 650 C CA . ASP A 1 81 ? 3.287 -16.859 -13.75 1 98.75 81 ASP A CA 1
ATOM 651 C C . ASP A 1 81 ? 2.445 -15.625 -13.422 1 98.75 81 ASP A C 1
ATOM 653 O O . ASP A 1 81 ? 2.945 -14.656 -12.852 1 98.75 81 ASP A O 1
ATOM 657 N N . ALA A 1 82 ? 1.202 -15.641 -13.828 1 98.75 82 ALA A N 1
ATOM 658 C CA . ALA A 1 82 ? 0.287 -14.516 -13.641 1 98.75 82 ALA A CA 1
ATOM 659 C C . ALA A 1 82 ? -0.656 -14.766 -12.469 1 98.75 82 ALA A C 1
ATOM 661 O O . ALA A 1 82 ? -1.304 -15.812 -12.391 1 98.75 82 ALA A O 1
ATOM 662 N N . ALA A 1 83 ? -0.822 -13.781 -11.609 1 97.94 83 ALA A N 1
ATOM 663 C CA . ALA A 1 83 ? -1.657 -13.922 -10.422 1 97.94 83 ALA A CA 1
ATOM 664 C C . ALA A 1 83 ? -3.139 -13.828 -10.781 1 97.94 83 ALA A C 1
ATOM 666 O O . ALA A 1 83 ? -3.994 -14.305 -10.031 1 97.94 83 ALA A O 1
ATOM 667 N N . ASN A 1 84 ? -3.471 -13.156 -11.859 1 98.25 84 ASN A N 1
ATOM 668 C CA . ASN A 1 84 ? -4.852 -12.898 -12.25 1 98.25 84 ASN A CA 1
ATOM 669 C C . ASN A 1 84 ? -4.953 -12.531 -13.734 1 98.25 84 ASN A C 1
ATOM 671 O O . ASN A 1 84 ? -3.963 -12.602 -14.461 1 98.25 84 ASN A O 1
ATOM 675 N N . GLN A 1 85 ? -6.148 -12.133 -14.164 1 98.31 85 GLN A N 1
ATOM 676 C CA . GLN A 1 85 ? -6.402 -11.852 -15.57 1 98.31 85 GLN A CA 1
ATOM 677 C C . GLN A 1 85 ? -5.645 -10.602 -16.031 1 98.31 85 GLN A C 1
ATOM 679 O O . GLN A 1 85 ? -5.23 -10.508 -17.188 1 98.31 85 GLN A O 1
ATOM 684 N N . ASN A 1 86 ? -5.426 -9.594 -15.172 1 98.69 86 ASN A N 1
ATOM 685 C CA . ASN A 1 86 ? -4.723 -8.375 -15.547 1 98.69 86 ASN A CA 1
ATOM 686 C C . ASN A 1 86 ? -3.252 -8.648 -15.852 1 98.69 86 ASN A C 1
ATOM 688 O O . ASN A 1 86 ? -2.713 -8.141 -16.844 1 98.69 86 ASN A O 1
ATOM 692 N N . GLU A 1 87 ? -2.627 -9.445 -15.039 1 98.81 87 GLU A N 1
ATOM 693 C CA . GLU A 1 87 ? -1.243 -9.828 -15.305 1 98.81 87 GLU A CA 1
ATOM 694 C C . GLU A 1 87 ? -1.139 -10.664 -16.578 1 98.81 87 GLU A C 1
ATOM 696 O O . GLU A 1 87 ? -0.216 -10.477 -17.375 1 98.81 87 GLU A O 1
ATOM 701 N N . ALA A 1 88 ? -2.084 -11.578 -16.719 1 98.81 88 ALA A N 1
ATOM 702 C CA . ALA A 1 88 ? -2.1 -12.367 -17.953 1 98.81 88 ALA A CA 1
ATOM 703 C C . ALA A 1 88 ? -2.279 -11.484 -19.172 1 98.81 88 ALA A C 1
ATOM 705 O O . ALA A 1 88 ? -1.612 -11.68 -20.203 1 98.81 88 ALA A O 1
ATOM 706 N N . MET A 1 89 ? -3.168 -10.539 -19.062 1 98.62 89 MET A N 1
ATOM 707 C CA . MET A 1 89 ? -3.408 -9.594 -20.141 1 98.62 89 MET A CA 1
ATOM 708 C C . MET A 1 89 ? -2.131 -8.844 -20.5 1 98.62 89 MET A C 1
ATOM 710 O O . MET A 1 89 ? -1.815 -8.672 -21.688 1 98.62 89 MET A O 1
ATOM 714 N N . LEU A 1 90 ? -1.406 -8.383 -19.5 1 98.69 90 LEU A N 1
ATOM 715 C CA . LEU A 1 90 ? -0.151 -7.684 -19.75 1 98.69 90 LEU A CA 1
ATOM 716 C C . LEU A 1 90 ? 0.843 -8.594 -20.469 1 98.69 90 LEU A C 1
ATOM 718 O O . LEU A 1 90 ? 1.491 -8.172 -21.422 1 98.69 90 LEU A O 1
ATOM 722 N N . ALA A 1 91 ? 0.951 -9.836 -20 1 98.81 91 ALA A N 1
ATOM 723 C CA . ALA A 1 91 ? 1.851 -10.789 -20.656 1 98.81 91 ALA A CA 1
ATOM 724 C C . ALA A 1 91 ? 1.504 -10.953 -22.125 1 98.81 91 ALA A C 1
ATOM 726 O O . ALA A 1 91 ? 2.385 -10.906 -22.984 1 98.81 91 ALA A O 1
ATOM 727 N N . LEU A 1 92 ? 0.249 -11.133 -22.422 1 98.56 92 LEU A N 1
ATOM 728 C CA . LEU A 1 92 ? -0.205 -11.32 -23.797 1 98.56 92 LEU A CA 1
ATOM 729 C C . LEU A 1 92 ? 0.061 -10.07 -24.625 1 98.56 92 LEU A C 1
ATOM 731 O O . LEU A 1 92 ? 0.512 -10.164 -25.766 1 98.56 92 LEU A O 1
ATOM 735 N N . LYS A 1 93 ? -0.191 -8.922 -24.047 1 98 93 LYS A N 1
ATOM 736 C CA . LYS A 1 93 ? 0.054 -7.656 -24.734 1 98 93 LYS A CA 1
ATOM 737 C C . LYS A 1 93 ? 1.525 -7.508 -25.109 1 98 93 LYS A C 1
ATOM 739 O O . LYS A 1 93 ? 1.854 -6.898 -26.125 1 98 93 LYS A O 1
ATOM 744 N N . LEU A 1 94 ? 2.389 -8.062 -24.312 1 98.25 94 LEU A N 1
ATOM 745 C CA . LEU A 1 94 ? 3.826 -7.953 -24.531 1 98.25 94 LEU A CA 1
ATOM 746 C C . LEU A 1 94 ? 4.312 -9.039 -25.484 1 98.25 94 LEU A C 1
ATOM 748 O O . LEU A 1 94 ? 5.512 -9.141 -25.75 1 98.25 94 LEU A O 1
ATOM 752 N N . GLY A 1 95 ? 3.42 -9.922 -25.906 1 98.38 95 GLY A N 1
ATOM 753 C CA . GLY A 1 95 ? 3.752 -10.883 -26.953 1 98.38 95 GLY A CA 1
ATOM 754 C C . GLY A 1 95 ? 4.191 -12.227 -26.406 1 98.38 95 GLY A C 1
ATOM 755 O O . GLY A 1 95 ? 4.742 -13.047 -27.141 1 98.38 95 GLY A O 1
ATOM 756 N N . PHE A 1 96 ? 4.023 -12.484 -25.141 1 98.69 96 PHE A N 1
ATOM 757 C CA . PHE A 1 96 ? 4.258 -13.836 -24.641 1 98.69 96 PHE A CA 1
ATOM 758 C C . PHE A 1 96 ? 3.311 -14.828 -25.312 1 98.69 96 PHE A C 1
ATOM 760 O O . PHE A 1 96 ? 2.135 -14.523 -25.516 1 98.69 96 PHE A O 1
ATOM 767 N N . ASN A 1 97 ? 3.84 -15.992 -25.625 1 98.12 97 ASN A N 1
ATOM 768 C CA . ASN A 1 97 ? 2.967 -17.078 -26.047 1 98.12 97 ASN A CA 1
ATOM 769 C C . ASN A 1 97 ? 2.057 -17.547 -24.922 1 98.12 97 ASN A C 1
ATOM 771 O O . ASN A 1 97 ? 2.498 -17.688 -23.781 1 98.12 97 ASN A O 1
ATOM 775 N N . ASN A 1 98 ? 0.744 -17.719 -25.234 1 97.56 98 ASN A N 1
ATOM 776 C CA . ASN A 1 98 ? -0.199 -18.156 -24.203 1 97.56 98 ASN A CA 1
ATOM 777 C C . ASN A 1 98 ? 0.261 -19.438 -23.531 1 97.56 98 ASN A C 1
ATOM 779 O O . ASN A 1 98 ? 0.014 -19.641 -22.344 1 97.56 98 ASN A O 1
ATOM 783 N N . ASN A 1 99 ? 0.986 -20.266 -24.219 1 96.69 99 ASN A N 1
ATOM 784 C CA . ASN A 1 99 ? 1.478 -21.516 -23.656 1 96.69 99 ASN A CA 1
ATOM 785 C C . ASN A 1 99 ? 2.584 -21.297 -22.641 1 96.69 99 ASN A C 1
ATOM 787 O O . ASN A 1 99 ? 2.922 -22.188 -21.859 1 96.69 99 ASN A O 1
ATOM 791 N N . ASP A 1 100 ? 3.178 -20.078 -22.688 1 97.75 100 ASP A N 1
ATOM 792 C CA . ASP A 1 100 ? 4.254 -19.75 -21.75 1 97.75 100 ASP A CA 1
ATOM 793 C C . ASP A 1 100 ? 3.736 -18.906 -20.594 1 97.75 100 ASP A C 1
ATOM 795 O O . ASP A 1 100 ? 4.523 -18.312 -19.844 1 97.75 100 ASP A O 1
ATOM 799 N N . VAL A 1 101 ? 2.404 -18.828 -20.484 1 98.56 101 VAL A N 1
ATOM 800 C CA . VAL A 1 101 ? 1.771 -18.109 -19.375 1 98.56 101 VAL A CA 1
ATOM 801 C C . VAL A 1 101 ? 0.89 -19.078 -18.578 1 98.56 101 VAL A C 1
ATOM 803 O O . VAL A 1 101 ? 0.044 -19.766 -19.156 1 98.56 101 VAL A O 1
ATOM 806 N N . VAL A 1 102 ? 1.169 -19.219 -17.344 1 98.56 102 VAL A N 1
ATOM 807 C CA . VAL A 1 102 ? 0.325 -19.953 -16.406 1 98.56 102 VAL A CA 1
ATOM 808 C C . VAL A 1 102 ? -0.239 -19 -15.352 1 98.56 102 VAL A C 1
ATOM 810 O O . VAL A 1 102 ? 0.442 -18.062 -14.93 1 98.56 102 VAL A O 1
ATOM 813 N N . SER A 1 103 ? -1.485 -19.156 -15.016 1 98.56 103 SER A N 1
ATOM 814 C CA . SER A 1 103 ? -2.094 -18.297 -14 1 98.56 103 SER A CA 1
ATOM 815 C C . SER A 1 103 ? -2.518 -19.109 -12.781 1 98.56 103 SER A C 1
ATOM 817 O O . SER A 1 103 ? -3.086 -20.203 -12.914 1 98.56 103 SER A O 1
ATOM 819 N N . THR A 1 104 ? -2.166 -18.625 -11.633 1 97.62 104 THR A N 1
ATOM 820 C CA . THR A 1 104 ? -2.598 -19.203 -10.367 1 97.62 104 THR A CA 1
ATOM 821 C C . THR A 1 104 ? -3.41 -18.188 -9.562 1 97.62 104 THR A C 1
ATOM 823 O O . THR A 1 104 ? -2.934 -17.672 -8.555 1 97.62 104 THR A O 1
ATOM 826 N N . PRO A 1 105 ? -4.621 -17.938 -9.977 1 96.5 105 PRO A N 1
ATOM 827 C CA . PRO A 1 105 ? -5.41 -16.891 -9.336 1 96.5 105 PRO A CA 1
ATOM 828 C C . PRO A 1 105 ? -6.004 -17.328 -8 1 96.5 105 PRO A C 1
ATOM 830 O O . PRO A 1 105 ? -6.406 -18.484 -7.852 1 96.5 105 PRO A O 1
ATOM 833 N N . ASN A 1 106 ? -5.992 -16.391 -7.066 1 92.38 106 ASN A N 1
ATOM 834 C CA . ASN A 1 106 ? -6.703 -16.562 -5.809 1 92.38 106 ASN A CA 1
ATOM 835 C C . ASN A 1 106 ? -8.023 -15.797 -5.789 1 92.38 106 ASN A C 1
ATOM 837 O O . ASN A 1 106 ? -8.031 -14.57 -5.879 1 92.38 106 ASN A O 1
ATOM 841 N N . ASN A 1 107 ? -9.125 -16.453 -5.719 1 95.38 107 ASN A N 1
ATOM 842 C CA . ASN A 1 107 ? -10.453 -15.867 -5.535 1 95.38 107 ASN A CA 1
ATOM 843 C C . ASN A 1 107 ? -10.844 -14.992 -6.719 1 95.38 107 ASN A C 1
ATOM 845 O O . ASN A 1 107 ? -11.438 -13.922 -6.535 1 95.38 107 ASN A O 1
ATOM 849 N N . LEU A 1 108 ? -10.414 -15.383 -7.844 1 96.44 108 LEU A N 1
ATOM 850 C CA . LEU A 1 108 ? -10.82 -14.68 -9.062 1 96.44 108 LEU A CA 1
ATOM 851 C C . LEU A 1 108 ? -12.281 -14.969 -9.391 1 96.44 108 LEU A C 1
ATOM 853 O O . LEU A 1 108 ? -12.766 -16.078 -9.156 1 96.44 108 LEU A O 1
ATOM 857 N N . ASP A 1 109 ? -12.961 -14.023 -9.945 1 95.56 109 ASP A N 1
ATOM 858 C CA . ASP A 1 109 ? -14.367 -14.227 -10.273 1 95.56 109 ASP A CA 1
ATOM 859 C C . ASP A 1 109 ? -14.516 -14.961 -11.602 1 95.56 109 ASP A C 1
ATOM 861 O O . ASP A 1 109 ? -13.523 -15.25 -12.273 1 95.56 109 ASP A O 1
ATOM 865 N N . ARG A 1 110 ? -15.734 -15.312 -11.945 1 96.44 110 ARG A N 1
ATOM 866 C CA . ARG A 1 110 ? -16.031 -16.062 -13.156 1 96.44 110 ARG A CA 1
ATOM 867 C C . ARG A 1 110 ? -15.523 -15.336 -14.391 1 96.44 110 ARG A C 1
ATOM 869 O O . ARG A 1 110 ? -14.977 -15.953 -15.312 1 96.44 110 ARG A O 1
ATOM 876 N N . GLU A 1 111 ? -15.703 -14.039 -14.422 1 96.56 111 GLU A N 1
ATOM 877 C CA . GLU A 1 111 ? -15.297 -13.266 -15.586 1 96.56 111 GLU A CA 1
ATOM 878 C C . GLU A 1 111 ? -13.781 -13.336 -15.797 1 96.56 111 GLU A C 1
ATOM 880 O O . GLU A 1 111 ? -13.32 -13.492 -16.922 1 96.56 111 GLU A O 1
ATOM 885 N N . GLY A 1 112 ? -13.062 -13.172 -14.742 1 97.69 112 GLY A N 1
ATOM 886 C CA . GLY A 1 112 ? -11.609 -13.297 -14.836 1 97.69 112 GLY A CA 1
ATOM 887 C C . GLY A 1 112 ? -11.156 -14.672 -15.281 1 97.69 112 GLY A C 1
ATOM 888 O O . GLY A 1 112 ? -10.289 -14.797 -16.141 1 97.69 112 GLY A O 1
ATOM 889 N N . LEU A 1 113 ? -11.797 -15.664 -14.719 1 98.12 113 LEU A N 1
ATOM 890 C CA . LEU A 1 113 ? -11.461 -17.031 -15.094 1 98.12 113 LEU A CA 1
ATOM 891 C C . LEU A 1 113 ? -11.797 -17.297 -16.562 1 98.12 113 LEU A C 1
ATOM 893 O O . LEU A 1 113 ? -11.016 -17.922 -17.281 1 98.12 113 LEU A O 1
ATOM 897 N N . ALA A 1 114 ? -12.922 -16.812 -16.984 1 98.25 114 ALA A N 1
ATOM 898 C CA . ALA A 1 114 ? -13.336 -16.984 -18.375 1 98.25 114 ALA A CA 1
ATOM 899 C C . ALA A 1 114 ? -12.352 -16.312 -19.328 1 98.25 114 ALA A C 1
ATOM 901 O O . ALA A 1 114 ? -12.039 -16.844 -20.391 1 98.25 114 ALA A O 1
ATOM 902 N N . PHE A 1 115 ? -11.914 -15.133 -18.922 1 98.19 115 PHE A N 1
ATOM 903 C CA . PHE A 1 115 ? -10.906 -14.453 -19.734 1 98.19 115 PHE A CA 1
ATOM 904 C C . PHE A 1 115 ? -9.68 -15.328 -19.922 1 98.19 115 PHE A C 1
ATOM 906 O O . PHE A 1 115 ? -9.172 -15.469 -21.031 1 98.19 115 PHE A O 1
ATOM 913 N N . LEU A 1 116 ? -9.195 -15.898 -18.844 1 98.44 116 LEU A N 1
ATOM 914 C CA . LEU A 1 116 ? -8.008 -16.75 -18.906 1 98.44 116 LEU A CA 1
ATOM 915 C C . LEU A 1 116 ? -8.25 -17.938 -19.828 1 98.44 116 LEU A C 1
ATOM 917 O O . LEU A 1 116 ? -7.441 -18.203 -20.719 1 98.44 116 LEU A O 1
ATOM 921 N N . ILE A 1 117 ? -9.391 -18.609 -19.703 1 97.94 117 ILE A N 1
ATOM 922 C CA . ILE A 1 117 ? -9.727 -19.797 -20.5 1 97.94 117 ILE A CA 1
ATOM 923 C C . ILE A 1 117 ? -9.836 -19.406 -21.984 1 97.94 117 ILE A C 1
ATOM 925 O O . ILE A 1 117 ? -9.258 -20.062 -22.844 1 97.94 117 ILE A O 1
ATOM 929 N N . ASN A 1 118 ? -10.508 -18.312 -22.203 1 97.94 118 ASN A N 1
ATOM 930 C CA . ASN A 1 118 ? -10.773 -17.875 -23.578 1 97.94 118 ASN A CA 1
ATOM 931 C C . ASN A 1 118 ? -9.5 -17.453 -24.297 1 97.94 118 ASN A C 1
ATOM 933 O O . ASN A 1 118 ? -9.453 -17.422 -25.531 1 97.94 118 ASN A O 1
ATOM 937 N N . ASN A 1 119 ? -8.484 -17.156 -23.547 1 98 119 ASN A N 1
ATOM 938 C CA . ASN A 1 119 ? -7.215 -16.734 -24.156 1 98 119 ASN A CA 1
ATOM 939 C C . ASN A 1 119 ? -6.18 -17.859 -24.094 1 98 119 ASN A C 1
ATOM 941 O O . ASN A 1 119 ? -4.992 -17.625 -24.328 1 98 119 ASN A O 1
ATOM 945 N N . GLY A 1 120 ? -6.586 -19.016 -23.719 1 97.31 120 GLY A N 1
ATOM 946 C CA . GLY A 1 120 ? -5.734 -20.188 -23.781 1 97.31 120 GLY A CA 1
ATOM 947 C C . GLY A 1 120 ? -4.711 -20.234 -22.656 1 97.31 120 GLY A C 1
ATOM 948 O O . GLY A 1 120 ? -3.664 -20.875 -22.781 1 97.31 120 GLY A O 1
ATOM 949 N N . ILE A 1 121 ? -4.922 -19.531 -21.578 1 98.19 121 ILE A N 1
ATOM 950 C CA . ILE A 1 121 ? -4.008 -19.5 -20.453 1 98.19 121 ILE A CA 1
ATOM 951 C C . ILE A 1 121 ? -4.332 -20.672 -19.516 1 98.19 121 ILE A C 1
ATOM 953 O O . ILE A 1 121 ? -5.484 -20.859 -19.109 1 98.19 121 ILE A O 1
ATOM 957 N N . LYS A 1 122 ? -3.324 -21.469 -19.219 1 97.88 122 LYS A N 1
ATOM 958 C CA . LYS A 1 122 ? -3.496 -22.562 -18.25 1 97.88 122 LYS A CA 1
ATOM 959 C C . LYS A 1 122 ? -3.746 -22.016 -16.859 1 97.88 122 LYS A C 1
ATOM 961 O O . LYS A 1 122 ? -3.076 -21.062 -16.422 1 97.88 122 LYS A O 1
ATOM 966 N N . ILE A 1 123 ? -4.73 -22.578 -16.156 1 98.38 123 ILE A N 1
ATOM 967 C CA . ILE A 1 123 ? -5.113 -22.094 -14.828 1 98.38 123 ILE A CA 1
ATOM 968 C C . ILE A 1 123 ? -4.793 -23.156 -13.781 1 98.38 123 ILE A C 1
ATOM 970 O O . ILE A 1 123 ? -5.176 -24.328 -13.93 1 98.38 123 ILE A O 1
ATOM 974 N N . ASN A 1 124 ? -4.008 -22.797 -12.75 1 98.56 124 ASN A N 1
ATOM 975 C CA . ASN A 1 124 ? -3.945 -23.562 -11.5 1 98.56 124 ASN A CA 1
ATOM 976 C C . ASN A 1 124 ? -5.055 -23.141 -10.539 1 98.56 124 ASN A C 1
ATOM 978 O O . ASN A 1 124 ? -4.898 -22.188 -9.781 1 98.56 124 ASN A O 1
ATOM 982 N N . TYR A 1 125 ? -6.148 -23.922 -10.547 1 98 125 TYR A N 1
ATOM 983 C CA . TYR A 1 125 ? -7.262 -23.578 -9.672 1 98 125 TYR A CA 1
ATOM 984 C C . TYR A 1 125 ? -6.883 -23.75 -8.203 1 98 125 TYR A C 1
ATOM 986 O O . TYR A 1 125 ? -6.258 -24.75 -7.844 1 98 125 TYR A O 1
ATOM 994 N N . ASP A 1 126 ? -7.273 -22.812 -7.402 1 96.94 126 ASP A N 1
ATOM 995 C CA . ASP A 1 126 ? -6.977 -22.844 -5.973 1 96.94 126 ASP A CA 1
ATOM 996 C C . ASP A 1 126 ? -7.766 -23.953 -5.273 1 96.94 126 ASP A C 1
ATOM 998 O O . ASP A 1 126 ? -7.332 -24.469 -4.242 1 96.94 126 ASP A O 1
ATOM 1002 N N . HIS A 1 127 ? -8.969 -24.281 -5.762 1 96 127 HIS A N 1
ATOM 1003 C CA . HIS A 1 127 ? -9.844 -25.312 -5.238 1 96 127 HIS A CA 1
ATOM 1004 C C . HIS A 1 127 ? -10.93 -25.688 -6.25 1 96 127 HIS A C 1
ATOM 1006 O O . HIS A 1 127 ? -11.102 -25 -7.258 1 96 127 HIS A O 1
ATOM 1012 N N . LEU A 1 128 ? -11.586 -26.734 -5.91 1 96.62 128 LEU A N 1
ATOM 1013 C CA . LEU A 1 128 ? -12.594 -27.266 -6.828 1 96.62 128 LEU A CA 1
ATOM 1014 C C . LEU A 1 128 ? -13.695 -26.25 -7.074 1 96.62 128 LEU A C 1
ATOM 1016 O O . LEU A 1 128 ? -14.227 -26.172 -8.188 1 96.62 128 LEU A O 1
ATOM 1020 N N . GLY A 1 129 ? -14.047 -25.484 -6.066 1 94.81 129 GLY A N 1
ATOM 1021 C CA . GLY A 1 129 ? -15.094 -24.469 -6.203 1 94.81 129 GLY A CA 1
ATOM 1022 C C . GLY A 1 129 ? -14.789 -23.438 -7.277 1 94.81 129 GLY A C 1
ATOM 1023 O O . GLY A 1 129 ? -15.695 -22.984 -7.98 1 94.81 129 GLY A O 1
ATOM 1024 N N . GLN A 1 130 ? -13.578 -23.078 -7.383 1 95.94 130 GLN A N 1
ATOM 1025 C CA . GLN A 1 130 ? -13.172 -22.141 -8.414 1 95.94 130 GLN A CA 1
ATOM 1026 C C . GLN A 1 130 ? -13.352 -22.734 -9.812 1 95.94 130 GLN A C 1
ATOM 1028 O O . GLN A 1 130 ? -13.844 -22.062 -10.719 1 95.94 130 GLN A O 1
ATOM 1033 N N . TYR A 1 131 ? -13.008 -24 -10 1 96.69 131 TYR A N 1
ATOM 1034 C CA . TYR A 1 131 ? -13.188 -24.703 -11.266 1 96.69 131 TYR A CA 1
ATOM 1035 C C . TYR A 1 131 ? -14.664 -24.781 -11.641 1 96.69 131 TYR A C 1
ATOM 1037 O O . TYR A 1 131 ? -15.031 -24.578 -12.797 1 96.69 131 TYR A O 1
ATOM 1045 N N . LYS A 1 132 ? -15.469 -25.016 -10.672 1 96.19 132 LYS A N 1
ATOM 1046 C CA . LYS A 1 132 ? -16.906 -25.188 -10.906 1 96.19 132 LYS A CA 1
ATOM 1047 C C . LYS A 1 132 ? -17.547 -23.906 -11.398 1 96.19 132 LYS A C 1
ATOM 1049 O O . LYS A 1 132 ? -18.547 -23.938 -12.109 1 96.19 132 LYS A O 1
ATOM 1054 N N . LEU A 1 133 ? -16.938 -22.766 -11.07 1 95.38 133 LEU A N 1
ATOM 1055 C CA . LEU A 1 133 ? -17.453 -21.484 -11.531 1 95.38 133 LEU A CA 1
ATOM 1056 C C . LEU A 1 133 ? -17.438 -21.406 -13.055 1 95.38 133 LEU A C 1
ATOM 1058 O O . LEU A 1 133 ? -18.234 -20.672 -13.648 1 95.38 133 LEU A O 1
ATOM 1062 N N . VAL A 1 134 ? -16.516 -22.141 -13.68 1 96.5 134 VAL A N 1
ATOM 1063 C CA . VAL A 1 134 ? -16.359 -22 -15.125 1 96.5 134 VAL A CA 1
ATOM 1064 C C . VAL A 1 134 ? -16.469 -23.359 -15.797 1 96.5 134 VAL A C 1
ATOM 1066 O O . VAL A 1 134 ? -16.016 -23.531 -16.938 1 96.5 134 VAL A O 1
ATOM 1069 N N . GLN A 1 135 ? -17 -24.328 -15.094 1 95.62 135 GLN A N 1
ATOM 1070 C CA . GLN A 1 135 ? -17.109 -25.688 -15.617 1 95.62 135 GLN A CA 1
ATOM 1071 C C . GLN A 1 135 ? -17.922 -25.719 -16.922 1 95.62 135 GLN A C 1
ATOM 1073 O O . GLN A 1 135 ? -17.641 -26.531 -17.812 1 95.62 135 GLN A O 1
ATOM 1078 N N . ASP A 1 136 ? -18.844 -24.828 -17 1 95.75 136 ASP A N 1
ATOM 1079 C CA . ASP A 1 136 ? -19.719 -24.75 -18.156 1 95.75 136 ASP A CA 1
ATOM 1080 C C . ASP A 1 136 ? -18.938 -24.406 -19.422 1 95.75 136 ASP A C 1
ATOM 1082 O O . ASP A 1 136 ? -19.406 -24.641 -20.547 1 95.75 136 ASP A O 1
ATOM 1086 N N . LEU A 1 137 ? -17.75 -23.875 -19.281 1 96.25 137 LEU A N 1
ATOM 1087 C CA . LEU A 1 137 ? -16.906 -23.562 -20.422 1 96.25 137 LEU A CA 1
ATOM 1088 C C . LEU A 1 137 ? -16.141 -24.797 -20.875 1 96.25 137 LEU A C 1
ATOM 1090 O O . LEU A 1 137 ? -15.422 -24.75 -21.891 1 96.25 137 LEU A O 1
ATOM 1094 N N . ASN A 1 138 ? -16.219 -25.844 -20.219 1 92.88 138 ASN A N 1
ATOM 1095 C CA . ASN A 1 138 ? -15.633 -27.141 -20.516 1 92.88 138 ASN A CA 1
ATOM 1096 C C . ASN A 1 138 ? -14.141 -27.016 -20.812 1 92.88 138 ASN A C 1
ATOM 1098 O O . ASN A 1 138 ? -13.672 -27.484 -21.859 1 92.88 138 ASN A O 1
ATOM 1102 N N . PRO A 1 139 ? -13.477 -26.453 -19.844 1 93.25 139 PRO A N 1
ATOM 1103 C CA . PRO A 1 139 ? -12.039 -26.375 -20.109 1 93.25 139 PRO A CA 1
ATOM 1104 C C . PRO A 1 139 ? -11.391 -27.75 -20.266 1 93.25 139 PRO A C 1
ATOM 1106 O O . PRO A 1 139 ? -11.578 -28.625 -19.422 1 93.25 139 PRO A O 1
ATOM 1109 N N . GLU A 1 140 ? -10.586 -27.906 -21.312 1 92.44 140 GLU A N 1
ATOM 1110 C CA . GLU A 1 140 ? -9.914 -29.172 -21.578 1 92.44 140 GLU A CA 1
ATOM 1111 C C . GLU A 1 140 ? -8.742 -29.391 -20.625 1 92.44 140 GLU A C 1
ATOM 1113 O O . GLU A 1 140 ? -8.383 -30.531 -20.328 1 92.44 140 GLU A O 1
ATOM 1118 N N . PHE A 1 141 ? -8.211 -28.344 -20.219 1 96.06 141 PHE A N 1
ATOM 1119 C CA . PHE A 1 141 ? -7.047 -28.391 -19.344 1 96.06 141 PHE A CA 1
ATOM 1120 C C . PHE A 1 141 ? -7.414 -27.953 -17.938 1 96.06 141 PHE A C 1
ATOM 1122 O O . PHE A 1 141 ? -8.062 -26.922 -17.734 1 96.06 141 PHE A O 1
ATOM 1129 N N . VAL A 1 142 ? -6.992 -28.797 -16.922 1 97.31 142 VAL A N 1
ATOM 1130 C CA . VAL A 1 142 ? -7.293 -28.484 -15.531 1 97.31 142 VAL A CA 1
ATOM 1131 C C . VAL A 1 142 ? -6.059 -28.719 -14.672 1 97.31 142 VAL A C 1
ATOM 1133 O O . VAL A 1 142 ? -5.359 -29.719 -14.844 1 97.31 142 VAL A O 1
ATOM 1136 N N . SER A 1 143 ? -5.723 -27.797 -13.875 1 98.69 143 SER A N 1
ATOM 1137 C CA . SER A 1 143 ? -4.66 -27.906 -12.875 1 98.69 143 SER A CA 1
ATOM 1138 C C . SER A 1 143 ? -5.113 -27.344 -11.531 1 98.69 143 SER A C 1
ATOM 1140 O O . SER A 1 143 ? -5.902 -26.406 -11.477 1 98.69 143 SER A O 1
ATOM 1142 N N . PHE A 1 144 ? -4.699 -27.969 -10.406 1 98.62 144 PHE A N 1
ATOM 1143 C CA . PHE A 1 144 ? -5.035 -27.484 -9.07 1 98.62 144 PHE A CA 1
ATOM 1144 C C . PHE A 1 144 ? -3.773 -27.156 -8.281 1 98.62 144 PHE A C 1
ATOM 1146 O O . PHE A 1 144 ? -2.734 -27.797 -8.469 1 98.62 144 PHE A O 1
ATOM 1153 N N . ARG A 1 145 ? -3.832 -26.125 -7.445 1 98.06 145 ARG A N 1
ATOM 1154 C CA . ARG A 1 145 ? -2.791 -25.781 -6.48 1 98.06 145 ARG A CA 1
ATOM 1155 C C . ARG A 1 145 ? -2.883 -26.672 -5.238 1 98.06 145 ARG A C 1
ATOM 1157 O O . ARG A 1 145 ? -3.92 -26.703 -4.574 1 98.06 145 ARG A O 1
ATOM 1164 N N . ILE A 1 146 ? -1.745 -27.297 -4.941 1 97.56 146 ILE A N 1
ATOM 1165 C CA . ILE A 1 146 ? -1.695 -28.203 -3.805 1 97.56 146 ILE A CA 1
ATOM 1166 C C . ILE A 1 146 ? -1.068 -27.5 -2.604 1 97.56 146 ILE A C 1
ATOM 1168 O O . ILE A 1 146 ? -0.079 -26.781 -2.744 1 97.56 146 ILE A O 1
ATOM 1172 N N . ASN A 1 147 ? -1.711 -27.656 -1.448 1 95.5 147 ASN A N 1
ATOM 1173 C CA . ASN A 1 147 ? -1.069 -27.359 -0.173 1 95.5 147 ASN A CA 1
ATOM 1174 C C . ASN A 1 147 ? -0.462 -28.609 0.457 1 95.5 147 ASN A C 1
ATOM 1176 O O . ASN A 1 147 ? -1.179 -29.422 1.033 1 95.5 147 ASN A O 1
ATOM 1180 N N . PRO A 1 148 ? 0.803 -28.734 0.406 1 93.25 148 PRO A N 1
ATOM 1181 C CA . PRO A 1 148 ? 1.442 -29.969 0.847 1 93.25 148 PRO A CA 1
ATOM 1182 C C . PRO A 1 148 ? 1.585 -30.062 2.365 1 93.25 148 PRO A C 1
ATOM 1184 O O . PRO A 1 148 ? 2.105 -31.047 2.887 1 93.25 148 PRO A O 1
ATOM 1187 N N . GLY A 1 149 ? 1.203 -29 3.039 1 90.5 149 GLY A N 1
ATOM 1188 C CA . GLY A 1 149 ? 1.212 -29.031 4.492 1 90.5 149 GLY A CA 1
ATOM 1189 C C . GLY A 1 149 ? 2.463 -28.422 5.094 1 90.5 149 GLY A C 1
ATOM 1190 O O . GLY A 1 149 ? 2.572 -28.297 6.316 1 90.5 149 GLY A O 1
ATOM 1191 N N . ILE A 1 150 ? 3.385 -28.031 4.238 1 86.31 150 ILE A N 1
ATOM 1192 C CA . ILE A 1 150 ? 4.598 -27.391 4.719 1 86.31 150 ILE A CA 1
ATOM 1193 C C . ILE A 1 150 ? 4.789 -26.047 3.998 1 86.31 150 ILE A C 1
ATOM 1195 O O . ILE A 1 150 ? 4.352 -25.891 2.855 1 86.31 150 ILE A O 1
ATOM 1199 N N . GLY A 1 151 ? 5.383 -25.141 4.664 1 86.25 151 GLY A N 1
ATOM 1200 C CA . GLY A 1 151 ? 5.688 -23.844 4.109 1 86.25 151 GLY A CA 1
ATOM 1201 C C . GLY A 1 151 ? 6.773 -23.109 4.867 1 86.25 151 GLY A C 1
ATOM 1202 O O . GLY A 1 151 ? 7.02 -23.391 6.043 1 86.25 151 GLY A O 1
ATOM 1203 N N . MET A 1 152 ? 7.43 -22.266 4.156 1 82.69 152 MET A N 1
ATOM 1204 C CA . MET A 1 152 ? 8.484 -21.453 4.758 1 82.69 152 MET A CA 1
ATOM 1205 C C . MET A 1 152 ? 8.555 -20.078 4.094 1 82.69 152 MET A C 1
ATOM 1207 O O . MET A 1 152 ? 8.531 -19.984 2.865 1 82.69 152 MET A O 1
ATOM 1211 N N . GLY A 1 153 ? 8.523 -19.062 4.914 1 83.19 153 GLY A N 1
ATOM 1212 C CA . GLY A 1 153 ? 8.656 -17.688 4.426 1 83.19 153 GLY A CA 1
ATOM 1213 C C . GLY A 1 153 ? 9.531 -16.828 5.309 1 83.19 153 GLY A C 1
ATOM 1214 O O . GLY A 1 153 ? 9.789 -17.172 6.465 1 83.19 153 GLY A O 1
ATOM 1215 N N . GLU A 1 154 ? 9.992 -15.727 4.68 1 80.31 154 GLU A N 1
ATOM 1216 C CA . GLU A 1 154 ? 10.734 -14.734 5.449 1 80.31 154 GLU A CA 1
ATOM 1217 C C . GLU A 1 154 ? 9.938 -14.258 6.656 1 80.31 154 GLU A C 1
ATOM 1219 O O . GLU A 1 154 ? 10.5 -14.016 7.727 1 80.31 154 GLU A O 1
ATOM 1224 N N . PHE A 1 155 ? 8.625 -14.109 6.379 1 80.19 155 PHE A N 1
ATOM 1225 C CA . PHE A 1 155 ? 7.664 -13.727 7.406 1 80.19 155 PHE A CA 1
ATOM 1226 C C . PHE A 1 155 ? 6.48 -14.68 7.43 1 80.19 155 PHE A C 1
ATOM 1228 O O . PHE A 1 155 ? 6.18 -15.328 6.422 1 80.19 155 PHE A O 1
ATOM 1235 N N . LYS A 1 156 ? 5.797 -14.836 8.57 1 74.12 156 LYS A N 1
ATOM 1236 C CA . LYS A 1 156 ? 4.609 -15.68 8.664 1 74.12 156 LYS A CA 1
ATOM 1237 C C . LYS A 1 156 ? 3.545 -15.242 7.66 1 74.12 156 LYS A C 1
ATOM 1239 O O . LYS A 1 156 ? 2.883 -16.078 7.047 1 74.12 156 LYS A O 1
ATOM 1244 N N . GLU A 1 157 ? 3.547 -13.977 7.391 1 74.25 157 GLU A N 1
ATOM 1245 C CA . GLU A 1 157 ? 2.502 -13.344 6.59 1 74.25 157 GLU A CA 1
ATOM 1246 C C . GLU A 1 157 ? 2.646 -13.695 5.113 1 74.25 157 GLU A C 1
ATOM 1248 O O . GLU A 1 157 ? 1.68 -13.617 4.352 1 74.25 157 GLU A O 1
ATOM 1253 N N . ILE A 1 158 ? 3.783 -14.109 4.75 1 81.62 158 ILE A N 1
ATOM 1254 C CA . ILE A 1 158 ? 3.982 -14.359 3.326 1 81.62 158 ILE A CA 1
ATOM 1255 C C . ILE A 1 158 ? 4.312 -15.836 3.104 1 81.62 158 ILE A C 1
ATOM 1257 O O . ILE A 1 158 ? 4.812 -16.219 2.041 1 81.62 158 ILE A O 1
ATOM 1261 N N . THR A 1 159 ? 4.059 -16.641 4.117 1 81.31 159 THR A N 1
ATOM 1262 C CA . THR A 1 159 ? 4.066 -18.078 3.924 1 81.31 159 THR A CA 1
ATOM 1263 C C . THR A 1 159 ? 2.797 -18.531 3.215 1 81.31 159 THR A C 1
ATOM 1265 O O . THR A 1 159 ? 1.69 -18.172 3.611 1 81.31 159 THR A O 1
ATOM 1268 N N . THR A 1 160 ? 2.955 -19.344 2.191 1 82.81 160 THR A N 1
ATOM 1269 C CA . THR A 1 160 ? 1.825 -19.547 1.291 1 82.81 160 THR A CA 1
ATOM 1270 C C . THR A 1 160 ? 1.346 -20.984 1.336 1 82.81 160 THR A C 1
ATOM 1272 O O . THR A 1 160 ? 0.517 -21.391 0.521 1 82.81 160 THR A O 1
ATOM 1275 N N . ALA A 1 161 ? 1.889 -21.734 2.184 1 83.81 161 ALA A N 1
ATOM 1276 C CA . ALA A 1 161 ? 1.387 -23.078 2.395 1 83.81 161 ALA A CA 1
ATOM 1277 C C 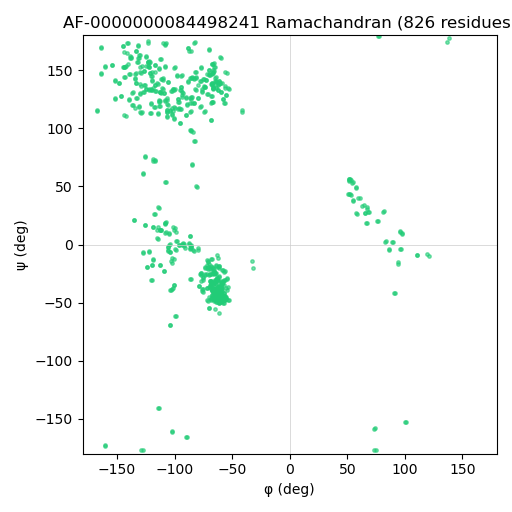. ALA A 1 161 ? 1.513 -23.484 3.859 1 83.81 161 ALA A C 1
ATOM 1279 O O . ALA A 1 161 ? 2.127 -22.781 4.66 1 83.81 161 ALA A O 1
ATOM 1280 N N . GLY A 1 162 ? 0.932 -24.594 4.219 1 84.38 162 GLY A N 1
ATOM 1281 C CA . GLY A 1 162 ? 0.872 -25.016 5.609 1 84.38 162 GLY A CA 1
ATOM 1282 C C . GLY A 1 162 ? -0.467 -24.719 6.262 1 84.38 162 GLY A C 1
ATOM 1283 O O . GLY A 1 162 ? -1.496 -24.672 5.586 1 84.38 162 GLY A O 1
ATOM 1284 N N . GLU A 1 163 ? -0.416 -24.562 7.48 1 79.06 163 GLU A N 1
ATOM 1285 C CA . GLU A 1 163 ? -1.664 -24.359 8.211 1 79.06 163 GLU A CA 1
ATOM 1286 C C . GLU A 1 163 ? -2.115 -22.906 8.156 1 79.06 163 GLU A C 1
ATOM 1288 O O . GLU A 1 163 ? -1.287 -22 8.109 1 79.06 163 GLU A O 1
ATOM 1293 N N . ASN A 1 164 ? -3.359 -22.688 8.078 1 80.62 164 ASN A N 1
ATOM 1294 C CA . ASN A 1 164 ? -3.99 -21.375 8.219 1 80.62 164 ASN A CA 1
ATOM 1295 C C . ASN A 1 164 ? -3.623 -20.453 7.062 1 80.62 164 ASN A C 1
ATOM 1297 O O . ASN A 1 164 ? -3.312 -19.281 7.273 1 80.62 164 ASN A O 1
ATOM 1301 N N . VAL A 1 165 ? -3.408 -21.047 5.926 1 87.56 165 VAL A N 1
ATOM 1302 C CA . VAL A 1 165 ? -3.186 -20.25 4.727 1 87.56 165 VAL A CA 1
ATOM 1303 C C . VAL A 1 165 ? -4.398 -20.344 3.807 1 87.56 165 VAL A C 1
ATOM 1305 O O . VAL A 1 165 ? -5.102 -21.359 3.803 1 87.56 165 VAL A O 1
ATOM 1308 N N . LYS A 1 166 ? -4.609 -19.359 3.029 1 90.38 166 LYS A N 1
ATOM 1309 C CA . LYS A 1 166 ? -5.812 -19.312 2.205 1 90.38 166 LYS A CA 1
ATOM 1310 C C . LYS A 1 166 ? -5.621 -20.062 0.894 1 90.38 166 LYS A C 1
ATOM 1312 O O . LYS A 1 166 ? -6.543 -20.156 0.08 1 90.38 166 LYS A O 1
ATOM 1317 N N . PHE A 1 167 ? -4.406 -20.625 0.72 1 93.94 167 PHE A N 1
ATOM 1318 C CA . PHE A 1 167 ? -4.051 -21.109 -0.61 1 93.94 167 PHE A CA 1
ATOM 1319 C C . PHE A 1 167 ? -4.094 -22.625 -0.665 1 93.94 167 PHE A C 1
ATOM 1321 O O . PHE A 1 167 ? -3.648 -23.297 0.267 1 93.94 167 PHE A O 1
ATOM 1328 N N . GLY A 1 168 ? -4.621 -23.156 -1.796 1 94.88 168 GLY A N 1
ATOM 1329 C CA . GLY A 1 168 ? -4.441 -24.531 -2.199 1 94.88 168 GLY A CA 1
ATOM 1330 C C . GLY A 1 168 ? -5.32 -25.5 -1.426 1 94.88 168 GLY A C 1
ATOM 1331 O O . GLY A 1 168 ? -6.148 -25.078 -0.615 1 94.88 168 GLY A O 1
ATOM 1332 N N . ILE A 1 169 ? -5.195 -26.797 -1.777 1 95.88 169 ILE A N 1
ATOM 1333 C CA . ILE A 1 169 ? -6.016 -27.859 -1.19 1 95.88 169 ILE A CA 1
ATOM 1334 C C . ILE A 1 169 ? -5.129 -29.016 -0.767 1 95.88 169 ILE A C 1
ATOM 1336 O O . ILE A 1 169 ? -4.035 -29.203 -1.302 1 95.88 169 ILE A O 1
ATOM 1340 N N . SER A 1 170 ? -5.605 -29.766 0.137 1 95.38 170 SER A N 1
ATOM 1341 C CA . SER A 1 170 ? -4.898 -30.953 0.639 1 95.38 170 SER A CA 1
ATOM 1342 C C . SER A 1 170 ? -4.859 -32.062 -0.407 1 95.38 170 SER A C 1
ATOM 1344 O O . SER A 1 170 ? -5.535 -31.969 -1.433 1 95.38 170 SER A O 1
ATOM 1346 N N . TYR A 1 171 ? -4.031 -33.031 -0.12 1 96.75 171 TYR A N 1
ATOM 1347 C CA . TYR A 1 171 ? -3.928 -34.219 -0.991 1 96.75 171 TYR A CA 1
ATOM 1348 C C . TYR A 1 171 ? -5.297 -34.844 -1.231 1 96.75 171 TYR A C 1
ATOM 1350 O O . TYR A 1 171 ? -5.664 -35.125 -2.375 1 96.75 171 TYR A O 1
ATOM 1358 N N . ASP A 1 172 ? -6.066 -35.031 -0.176 1 96.81 172 ASP A N 1
ATOM 1359 C CA . ASP A 1 172 ? -7.363 -35.719 -0.283 1 96.81 172 ASP A CA 1
ATOM 1360 C C . ASP A 1 172 ? -8.32 -34.906 -1.153 1 96.81 172 ASP A C 1
ATOM 1362 O O . ASP A 1 172 ? -9.023 -35.469 -2 1 96.81 172 ASP A O 1
ATOM 1366 N N . GLU A 1 173 ? -8.312 -33.625 -0.936 1 96.62 173 GLU A N 1
ATOM 1367 C CA . GLU A 1 173 ? -9.18 -32.781 -1.729 1 96.62 173 GLU A CA 1
ATOM 1368 C C . GLU A 1 173 ? -8.727 -32.719 -3.184 1 96.62 173 GLU A C 1
ATOM 1370 O O . GLU A 1 173 ? -9.547 -32.594 -4.094 1 96.62 173 GLU A O 1
ATOM 1375 N N . ALA A 1 174 ? -7.426 -32.75 -3.35 1 97.88 174 ALA A N 1
ATOM 1376 C CA . ALA A 1 174 ? -6.883 -32.75 -4.703 1 97.88 174 ALA A CA 1
ATOM 1377 C C . ALA A 1 174 ? -7.324 -34 -5.469 1 97.88 174 ALA A C 1
ATOM 1379 O O . ALA A 1 174 ? -7.742 -33.906 -6.625 1 97.88 174 ALA A O 1
ATOM 1380 N N . LEU A 1 175 ? -7.219 -35.125 -4.789 1 98.19 175 LEU A N 1
ATOM 1381 C CA . LEU A 1 175 ? -7.645 -36.375 -5.41 1 98.19 175 LEU A CA 1
ATOM 1382 C C . LEU A 1 175 ? -9.102 -36.281 -5.855 1 98.19 175 LEU A C 1
ATOM 1384 O O . LEU A 1 175 ? -9.43 -36.656 -6.984 1 98.19 175 LEU A O 1
ATOM 1388 N N . LYS A 1 176 ? -9.93 -35.75 -5 1 98.06 176 LYS A N 1
ATOM 1389 C CA . LYS A 1 176 ? -11.344 -35.594 -5.32 1 98.06 176 LYS A CA 1
ATOM 1390 C C . LYS A 1 176 ? -11.539 -34.594 -6.465 1 98.06 176 LYS A C 1
ATOM 1392 O O . LYS A 1 176 ? -12.383 -34.812 -7.336 1 98.06 176 LYS A O 1
ATOM 1397 N N . SER A 1 177 ? -10.797 -33.562 -6.48 1 98.25 177 SER A N 1
ATOM 1398 C CA . SER A 1 177 ? -10.93 -32.5 -7.465 1 98.25 177 SER A CA 1
ATOM 1399 C C . SER A 1 177 ? -10.516 -33 -8.852 1 98.25 177 SER A C 1
ATOM 1401 O O . SER A 1 177 ? -11.211 -32.719 -9.836 1 98.25 177 SER A O 1
ATOM 1403 N N . TYR A 1 178 ? -9.398 -33.656 -8.945 1 98.62 178 TYR A N 1
ATOM 1404 C CA . TYR A 1 178 ? -8.953 -34.188 -10.242 1 98.62 178 TYR A CA 1
ATOM 1405 C C . TYR A 1 178 ? -9.906 -35.25 -10.773 1 98.62 178 TYR A C 1
ATOM 1407 O O . TYR A 1 178 ? -10.18 -35.281 -11.969 1 98.62 178 TYR A O 1
ATOM 1415 N N . LYS A 1 179 ? -10.375 -36.125 -9.867 1 98.62 179 LYS A N 1
ATOM 1416 C CA . LYS A 1 179 ? -11.367 -37.125 -10.273 1 98.62 179 LYS A CA 1
ATOM 1417 C C . LYS A 1 179 ? -12.602 -36.438 -10.867 1 98.62 179 LYS A C 1
ATOM 1419 O O . LYS A 1 179 ? -13.086 -36.844 -11.922 1 98.62 179 LYS A O 1
ATOM 1424 N N . TYR A 1 180 ? -13.062 -35.438 -10.141 1 98.19 180 TYR A N 1
ATOM 1425 C CA . TYR A 1 180 ? -14.227 -34.688 -10.602 1 98.19 180 TYR A CA 1
ATOM 1426 C C . TYR A 1 180 ? -13.984 -34.094 -11.984 1 98.19 180 TYR A C 1
ATOM 1428 O O . TYR A 1 180 ? -14.812 -34.219 -12.883 1 98.19 180 TYR A O 1
ATOM 1436 N N . ALA A 1 181 ? -12.836 -33.406 -12.141 1 97.75 181 ALA A N 1
ATOM 1437 C CA . ALA A 1 181 ? -12.516 -32.75 -13.398 1 97.75 181 ALA A CA 1
ATOM 1438 C C . ALA A 1 181 ? -12.453 -33.781 -14.547 1 97.75 181 ALA A C 1
ATOM 1440 O O . ALA A 1 181 ? -13.008 -33.531 -15.617 1 97.75 181 ALA A O 1
ATOM 1441 N N . ARG A 1 182 ? -11.789 -34.906 -14.297 1 96.94 182 ARG A N 1
ATOM 1442 C CA . ARG A 1 182 ? -11.68 -35.969 -15.297 1 96.94 182 ARG A CA 1
ATOM 1443 C C . ARG A 1 182 ? -13.062 -36.469 -15.695 1 96.94 182 ARG A C 1
ATOM 1445 O O . ARG A 1 182 ? -13.359 -36.594 -16.891 1 96.94 182 ARG A O 1
ATOM 1452 N N . ASP A 1 183 ? -13.859 -36.656 -14.727 1 96.69 183 ASP A N 1
ATOM 1453 C CA . ASP A 1 183 ? -15.188 -37.219 -14.953 1 96.69 183 ASP A CA 1
ATOM 1454 C C . ASP A 1 183 ? -16.109 -36.219 -15.648 1 96.69 183 ASP A C 1
ATOM 1456 O O . ASP A 1 183 ? -17.156 -36.594 -16.156 1 96.69 183 ASP A O 1
ATOM 1460 N N . HIS A 1 184 ? -15.688 -35 -15.672 1 95.56 184 HIS A N 1
ATOM 1461 C CA . HIS A 1 184 ? -16.547 -33.969 -16.25 1 95.56 184 HIS A CA 1
ATOM 1462 C C . HIS A 1 184 ? -15.914 -33.375 -17.516 1 95.56 184 HIS A C 1
ATOM 1464 O O . HIS A 1 184 ? -16.188 -32.25 -17.875 1 95.56 184 HIS A O 1
ATOM 1470 N N . GLY A 1 185 ? -14.914 -34.031 -18.078 1 93.19 185 GLY A N 1
ATOM 1471 C CA . GLY A 1 185 ? -14.539 -33.719 -19.453 1 93.19 185 GLY A CA 1
ATOM 1472 C C . GLY A 1 185 ? -13.117 -33.219 -19.578 1 93.19 185 GLY A C 1
ATOM 1473 O O . GLY A 1 185 ? -12.602 -33.062 -20.688 1 93.19 185 GLY A O 1
ATOM 1474 N N . ALA A 1 186 ? -12.453 -32.969 -18.516 1 96 186 ALA A N 1
ATOM 1475 C CA . ALA A 1 186 ? -11.055 -32.562 -18.609 1 96 186 ALA A CA 1
ATOM 1476 C C . ALA A 1 186 ? -10.195 -33.656 -19.203 1 96 186 ALA A C 1
ATOM 1478 O O . ALA A 1 186 ? -10.375 -34.844 -18.875 1 96 186 ALA A O 1
ATOM 1479 N N . LYS A 1 187 ? -9.234 -33.25 -20.078 1 96.31 187 LYS A N 1
ATOM 1480 C CA . LYS A 1 187 ? -8.422 -34.25 -20.781 1 96.31 187 LYS A CA 1
ATOM 1481 C C . LYS A 1 187 ? -6.945 -34.062 -20.453 1 96.31 187 LYS A C 1
ATOM 1483 O O . LYS A 1 187 ? -6.156 -35 -20.594 1 96.31 187 LYS A O 1
ATOM 1488 N N . ARG A 1 188 ? -6.578 -32.906 -20.203 1 97.69 188 ARG A N 1
ATOM 1489 C CA . ARG A 1 188 ? -5.191 -32.594 -19.891 1 97.69 188 ARG A CA 1
ATOM 1490 C C . ARG A 1 188 ? -5.078 -31.984 -18.5 1 97.69 188 ARG A C 1
ATOM 1492 O O . ARG A 1 188 ? -5.996 -31.297 -18.031 1 97.69 188 ARG A O 1
ATOM 1499 N N . PHE A 1 189 ? -3.939 -32.25 -17.859 1 98.38 189 PHE A N 1
ATOM 1500 C CA . PHE A 1 189 ? -3.854 -31.891 -16.453 1 98.38 189 PHE A CA 1
ATOM 1501 C C . PHE A 1 189 ? -2.492 -31.281 -16.125 1 98.38 189 PHE A C 1
ATOM 1503 O O . PHE A 1 189 ? -1.496 -31.609 -16.781 1 98.38 189 PHE A O 1
ATOM 1510 N N . GLY A 1 190 ? -2.461 -30.375 -15.234 1 98.69 190 GLY A N 1
ATOM 1511 C CA . GLY A 1 190 ? -1.272 -29.922 -14.539 1 98.69 190 GLY A CA 1
ATOM 1512 C C . GLY A 1 190 ? -1.382 -30.047 -13.031 1 98.69 190 GLY A C 1
ATOM 1513 O O . GLY A 1 190 ? -2.408 -30.484 -12.516 1 98.69 190 GLY A O 1
ATOM 1514 N N . ILE A 1 191 ? -0.356 -29.766 -12.352 1 98.75 191 ILE A N 1
ATOM 1515 C CA . ILE A 1 191 ? -0.36 -29.734 -10.898 1 98.75 191 ILE A CA 1
ATOM 1516 C C . ILE A 1 191 ? 0.64 -28.688 -10.406 1 98.75 191 ILE A C 1
ATOM 1518 O O . ILE A 1 191 ? 1.72 -28.531 -10.977 1 98.75 191 ILE A O 1
ATOM 1522 N N . HIS A 1 192 ? 0.23 -27.953 -9.383 1 98.56 192 HIS A N 1
ATOM 1523 C CA . HIS A 1 192 ? 0.986 -26.781 -8.93 1 98.56 192 HIS A CA 1
ATOM 1524 C C . HIS A 1 192 ? 1.139 -26.797 -7.41 1 98.56 192 HIS A C 1
ATOM 1526 O O . HIS A 1 192 ? 0.252 -27.266 -6.695 1 98.56 192 HIS A O 1
ATOM 1532 N N . MET A 1 193 ? 2.221 -26.281 -6.965 1 97.25 193 MET A N 1
ATOM 1533 C CA . MET A 1 193 ? 2.373 -25.922 -5.555 1 97.25 193 MET A CA 1
ATOM 1534 C C . MET A 1 193 ? 3.154 -24.625 -5.406 1 97.25 193 MET A C 1
ATOM 1536 O O . MET A 1 193 ? 3.902 -24.234 -6.305 1 97.25 193 MET A O 1
ATOM 1540 N N . MET A 1 194 ? 2.99 -23.891 -4.402 1 95.12 194 MET A N 1
ATOM 1541 C CA . MET A 1 194 ? 3.746 -22.719 -3.973 1 95.12 194 MET A CA 1
ATOM 1542 C C . MET A 1 194 ? 3.883 -22.688 -2.455 1 95.12 194 MET A C 1
ATOM 1544 O O . MET A 1 194 ? 2.91 -22.422 -1.746 1 95.12 194 MET A O 1
ATOM 1548 N N . THR A 1 195 ? 5.094 -22.891 -1.917 1 89.75 195 THR A N 1
ATOM 1549 C CA . THR A 1 195 ? 5.18 -23.141 -0.484 1 89.75 195 THR A CA 1
ATOM 1550 C C . THR A 1 195 ? 6.012 -22.062 0.208 1 89.75 195 THR A C 1
ATOM 1552 O O . THR A 1 195 ? 6.039 -21.984 1.438 1 89.75 195 THR A O 1
ATOM 1555 N N . GLY A 1 196 ? 6.68 -21.328 -0.581 1 83.5 196 GLY A N 1
ATOM 1556 C CA . GLY A 1 196 ? 7.617 -20.5 0.162 1 83.5 196 GLY A CA 1
ATOM 1557 C C . GLY A 1 196 ? 7.75 -19.094 -0.397 1 83.5 196 GLY A C 1
ATOM 1558 O O . GLY A 1 196 ? 7.254 -18.812 -1.488 1 83.5 196 GLY A O 1
ATOM 1559 N N . SER A 1 197 ? 8.352 -18.188 0.444 1 90.69 197 SER A N 1
ATOM 1560 C CA . SER A 1 197 ? 8.766 -16.828 0.085 1 90.69 197 SER A CA 1
ATOM 1561 C C . SER A 1 197 ? 10.141 -16.5 0.657 1 90.69 197 SER A C 1
ATOM 1563 O O . SER A 1 197 ? 10.328 -16.516 1.875 1 90.69 197 SER A O 1
ATOM 1565 N N . ASN A 1 198 ? 11.047 -16.203 -0.173 1 95.5 198 ASN A N 1
ATOM 1566 C CA . ASN A 1 198 ? 12.43 -15.883 0.17 1 95.5 198 ASN A CA 1
ATOM 1567 C C . ASN A 1 198 ? 13.07 -16.984 1.017 1 95.5 198 ASN A C 1
ATOM 1569 O O . ASN A 1 198 ? 13.594 -16.703 2.098 1 95.5 198 ASN A O 1
ATOM 1573 N N . VAL A 1 199 ? 13.016 -18.172 0.555 1 96 199 VAL A N 1
ATOM 1574 C CA . VAL A 1 199 ? 13.594 -19.328 1.25 1 96 199 VAL A CA 1
ATOM 1575 C C . VAL A 1 199 ? 15.07 -19.453 0.902 1 96 199 VAL A C 1
ATOM 1577 O O . VAL A 1 199 ? 15.43 -19.562 -0.272 1 96 199 VAL A O 1
ATOM 1580 N N . LEU A 1 200 ? 15.891 -19.516 1.938 1 96 200 LEU A N 1
ATOM 1581 C CA . LEU A 1 200 ? 17.328 -19.531 1.71 1 96 200 LEU A CA 1
ATOM 1582 C C . LEU A 1 200 ? 17.891 -20.938 1.923 1 96 200 LEU A C 1
ATOM 1584 O O . LEU A 1 200 ? 19.062 -21.188 1.656 1 96 200 LEU A O 1
ATOM 1588 N N . SER A 1 201 ? 17.062 -21.875 2.273 1 95.56 201 SER A N 1
ATOM 1589 C CA . SER A 1 201 ? 17.5 -23.25 2.545 1 95.56 201 SER A CA 1
ATOM 1590 C C . SER A 1 201 ? 17.234 -24.156 1.353 1 95.56 201 SER A C 1
ATOM 1592 O O . SER A 1 201 ? 16.078 -24.453 1.033 1 95.56 201 SER A O 1
ATOM 1594 N N . ALA A 1 202 ? 18.297 -24.688 0.813 1 96.69 202 ALA A N 1
ATOM 1595 C CA . ALA A 1 202 ? 18.141 -25.641 -0.273 1 96.69 202 ALA A CA 1
ATOM 1596 C C . ALA A 1 202 ? 17.438 -26.906 0.207 1 96.69 202 ALA A C 1
ATOM 1598 O O . ALA A 1 202 ? 16.688 -27.531 -0.55 1 96.69 202 ALA A O 1
ATOM 1599 N N . LYS A 1 203 ? 17.672 -27.266 1.477 1 96.44 203 LYS A N 1
ATOM 1600 C CA . LYS A 1 203 ? 17.094 -28.484 2.051 1 96.44 203 LYS A CA 1
ATOM 1601 C C . LYS A 1 203 ? 15.562 -28.391 2.072 1 96.44 203 LYS A C 1
ATOM 1603 O O . LYS A 1 203 ? 14.883 -29.422 1.958 1 96.44 203 LYS A O 1
ATOM 1608 N N . PHE A 1 204 ? 15.117 -27.203 2.199 1 96.5 204 PHE A N 1
ATOM 1609 C CA . PHE A 1 204 ? 13.672 -27.016 2.158 1 96.5 204 PHE A CA 1
ATOM 1610 C C . PHE A 1 204 ? 13.102 -27.484 0.828 1 96.5 204 PHE A C 1
ATOM 1612 O O . PHE A 1 204 ? 12.055 -28.141 0.792 1 96.5 204 PHE A O 1
ATOM 1619 N N . PHE A 1 205 ? 13.781 -27.234 -0.225 1 96.94 205 PHE A N 1
ATOM 1620 C CA . PHE A 1 205 ? 13.305 -27.594 -1.554 1 96.94 205 PHE A CA 1
ATOM 1621 C C . PHE A 1 205 ? 13.492 -29.078 -1.812 1 96.94 205 PHE A C 1
ATOM 1623 O O . PHE A 1 205 ? 12.773 -29.672 -2.627 1 96.94 205 PHE A O 1
ATOM 1630 N N . LYS A 1 206 ? 14.43 -29.672 -1.116 1 97.5 206 LYS A N 1
ATOM 1631 C CA . LYS A 1 206 ? 14.523 -31.141 -1.129 1 97.5 206 LYS A CA 1
ATOM 1632 C C . LYS A 1 206 ? 13.25 -31.766 -0.57 1 97.5 206 LYS A C 1
ATOM 1634 O O . LYS A 1 206 ? 12.633 -32.625 -1.222 1 97.5 206 LYS A O 1
ATOM 1639 N N . GLU A 1 207 ? 12.875 -31.281 0.535 1 96.69 207 GLU A N 1
ATOM 1640 C CA . GLU A 1 207 ? 11.734 -31.844 1.238 1 96.69 207 GLU A CA 1
ATOM 1641 C C . GLU A 1 207 ? 10.43 -31.516 0.528 1 96.69 207 GLU A C 1
ATOM 1643 O O . GLU A 1 207 ? 9.594 -32.406 0.309 1 96.69 207 GLU A O 1
ATOM 1648 N N . SER A 1 208 ? 10.273 -30.25 0.194 1 96.38 208 SER A N 1
ATOM 1649 C CA . SER A 1 208 ? 9.016 -29.828 -0.414 1 96.38 208 SER A CA 1
ATOM 1650 C C . SER A 1 208 ? 8.797 -30.5 -1.763 1 96.38 208 SER A C 1
ATOM 1652 O O . SER A 1 208 ? 7.68 -30.922 -2.07 1 96.38 208 SER A O 1
ATOM 1654 N N . SER A 1 209 ? 9.859 -30.641 -2.578 1 97.5 209 SER A N 1
ATOM 1655 C CA . SER A 1 209 ? 9.703 -31.281 -3.881 1 97.5 209 SER A CA 1
ATOM 1656 C C . SER A 1 209 ? 9.414 -32.781 -3.73 1 97.5 209 SER A C 1
ATOM 1658 O O . SER A 1 209 ? 8.648 -33.344 -4.508 1 97.5 209 SER A O 1
ATOM 1660 N N . ARG A 1 210 ? 10.023 -33.406 -2.746 1 97.81 210 ARG A N 1
ATOM 1661 C CA . ARG A 1 210 ? 9.742 -34.812 -2.488 1 97.81 210 ARG A CA 1
ATOM 1662 C C . ARG A 1 210 ? 8.266 -35.031 -2.191 1 97.81 210 ARG A C 1
ATOM 1664 O O . ARG A 1 210 ? 7.633 -35.906 -2.781 1 97.81 210 ARG A O 1
ATOM 1671 N N . ILE A 1 211 ? 7.746 -34.25 -1.333 1 97.44 211 ILE A N 1
ATOM 1672 C CA . ILE A 1 211 ? 6.344 -34.344 -0.95 1 97.44 211 ILE A CA 1
ATOM 1673 C C . ILE A 1 211 ? 5.457 -34.094 -2.166 1 97.44 211 ILE A C 1
ATOM 1675 O O . ILE A 1 211 ? 4.52 -34.844 -2.428 1 97.44 211 ILE A O 1
ATOM 1679 N N . PHE A 1 212 ? 5.797 -33.094 -2.906 1 97.5 212 PHE A N 1
ATOM 1680 C CA . PHE A 1 212 ? 5.008 -32.688 -4.059 1 97.5 212 PHE A CA 1
ATOM 1681 C C . PHE A 1 212 ? 4.965 -33.781 -5.117 1 97.5 212 PHE A C 1
ATOM 1683 O O . PHE A 1 212 ? 3.893 -34.125 -5.605 1 97.5 212 PHE A O 1
ATOM 1690 N N . PHE A 1 213 ? 6.121 -34.312 -5.473 1 98.25 213 PHE A N 1
ATOM 1691 C CA . PHE A 1 213 ? 6.188 -35.344 -6.508 1 98.25 213 PHE A CA 1
ATOM 1692 C C . PHE A 1 213 ? 5.496 -36.625 -6.047 1 98.25 213 PHE A C 1
ATOM 1694 O O . PHE A 1 213 ? 4.891 -37.312 -6.855 1 98.25 213 PHE A O 1
ATOM 1701 N N . ASN A 1 214 ? 5.594 -36.875 -4.746 1 98.12 214 ASN A N 1
ATOM 1702 C CA . ASN A 1 214 ? 4.855 -38 -4.211 1 98.12 214 ASN A CA 1
ATOM 1703 C C . ASN A 1 214 ? 3.35 -37.812 -4.375 1 98.12 214 ASN A C 1
ATOM 1705 O O . ASN A 1 214 ? 2.646 -38.75 -4.77 1 98.12 214 ASN A O 1
ATOM 1709 N N . ILE A 1 215 ? 2.879 -36.656 -4.09 1 98.12 215 ILE A N 1
ATOM 1710 C CA . ILE A 1 215 ? 1.462 -36.344 -4.227 1 98.12 215 ILE A CA 1
ATOM 1711 C C . ILE A 1 215 ? 1.041 -36.5 -5.688 1 98.12 215 ILE A C 1
ATOM 1713 O O . ILE A 1 215 ? 0.052 -37.156 -5.992 1 98.12 215 ILE A O 1
ATOM 1717 N N . ALA A 1 216 ? 1.8 -35.906 -6.551 1 98.44 216 ALA A N 1
ATOM 1718 C CA . ALA A 1 216 ? 1.494 -35.938 -7.98 1 98.44 216 ALA A CA 1
ATOM 1719 C C . ALA A 1 216 ? 1.47 -37.375 -8.508 1 98.44 216 ALA A C 1
ATOM 1721 O O . ALA A 1 216 ? 0.555 -37.75 -9.242 1 98.44 216 ALA A O 1
ATOM 1722 N N . ALA A 1 217 ? 2.453 -38.156 -8.094 1 98.31 217 ALA A N 1
ATOM 1723 C CA . ALA A 1 217 ? 2.549 -39.562 -8.547 1 98.31 217 ALA A CA 1
ATOM 1724 C C . ALA A 1 217 ? 1.361 -40.375 -8.055 1 98.31 217 ALA A C 1
ATOM 1726 O O . ALA A 1 217 ? 0.797 -41.156 -8.805 1 98.31 217 ALA A O 1
ATOM 1727 N N . ASN A 1 218 ? 1.032 -40.156 -6.812 1 98.12 218 ASN A N 1
ATOM 1728 C CA . ASN A 1 218 ? -0.085 -40.875 -6.23 1 98.12 218 ASN A CA 1
ATOM 1729 C C . ASN A 1 218 ? -1.399 -40.562 -6.934 1 98.12 218 ASN A C 1
ATOM 1731 O O . ASN A 1 218 ? -2.203 -41.438 -7.207 1 98.12 218 ASN A O 1
ATOM 1735 N N . ILE A 1 219 ? -1.616 -39.312 -7.238 1 98.38 219 ILE A N 1
ATOM 1736 C CA . ILE A 1 219 ? -2.832 -38.906 -7.93 1 98.38 219 ILE A CA 1
ATOM 1737 C C . ILE A 1 219 ? -2.848 -39.469 -9.344 1 98.38 219 ILE A C 1
ATOM 1739 O O . ILE A 1 219 ? -3.869 -40 -9.789 1 98.38 219 ILE A O 1
ATOM 1743 N N . SER A 1 220 ? -1.736 -39.375 -10.016 1 98.06 220 SER A N 1
ATOM 1744 C CA . SER A 1 220 ? -1.61 -39.938 -11.359 1 98.06 220 SER A CA 1
ATOM 1745 C C . SER A 1 220 ? -1.967 -41.406 -11.391 1 98.06 220 SER A C 1
ATOM 1747 O O . SER A 1 220 ? -2.758 -41.844 -12.227 1 98.06 220 SER A O 1
ATOM 1749 N N . LYS A 1 221 ? -1.455 -42.156 -10.477 1 97.56 221 LYS A N 1
ATOM 1750 C CA . LYS A 1 221 ? -1.663 -43.594 -10.422 1 97.56 221 LYS A CA 1
ATOM 1751 C C . LYS A 1 221 ? -3.111 -43.938 -10.07 1 97.56 221 LYS A C 1
ATOM 1753 O O . LYS A 1 221 ? -3.732 -44.781 -10.719 1 97.56 221 LYS A O 1
ATOM 1758 N N . LYS A 1 222 ? -3.613 -43.281 -9.109 1 98.06 222 LYS A N 1
ATOM 1759 C CA . LYS A 1 222 ? -4.941 -43.594 -8.602 1 98.06 222 LYS A CA 1
ATOM 1760 C C . LYS A 1 222 ? -6.023 -43.25 -9.625 1 98.06 222 LYS A C 1
ATOM 1762 O O . LYS A 1 222 ? -7.043 -43.938 -9.703 1 98.06 222 LYS A O 1
ATOM 1767 N N . LEU A 1 223 ? -5.801 -42.219 -10.383 1 97.94 223 LEU A N 1
ATOM 1768 C CA . LEU A 1 223 ? -6.848 -41.75 -11.281 1 97.94 223 LEU A CA 1
ATOM 1769 C C . LEU A 1 223 ? -6.523 -42.125 -12.727 1 97.94 223 LEU A C 1
ATOM 1771 O O . LEU A 1 223 ? -7.328 -41.875 -13.625 1 97.94 223 LEU A O 1
ATOM 1775 N N . ASP A 1 224 ? -5.352 -42.688 -12.977 1 96.88 224 ASP A N 1
ATOM 1776 C CA . ASP A 1 224 ? -4.867 -43.062 -14.305 1 96.88 224 ASP A CA 1
ATOM 1777 C C . ASP A 1 224 ? -4.844 -41.812 -15.219 1 96.88 224 ASP A C 1
ATOM 1779 O O . ASP A 1 224 ? -5.426 -41.844 -16.312 1 96.88 224 ASP A O 1
ATOM 1783 N N . ILE A 1 225 ? -4.254 -40.719 -14.727 1 96.56 225 ILE A N 1
ATOM 1784 C CA . ILE A 1 225 ? -4.043 -39.531 -15.539 1 96.56 225 ILE A CA 1
ATOM 1785 C C . ILE A 1 225 ? -2.555 -39.188 -15.578 1 96.56 225 ILE A C 1
ATOM 1787 O O . ILE A 1 225 ? -1.787 -39.625 -14.719 1 96.56 225 ILE A O 1
ATOM 1791 N N . SER A 1 226 ? -2.139 -38.469 -16.609 1 96.69 226 SER A N 1
ATOM 1792 C CA . SER A 1 226 ? -0.787 -37.906 -16.734 1 96.69 226 SER A CA 1
ATOM 1793 C C . SER A 1 226 ? -0.784 -36.406 -16.625 1 96.69 226 SER A C 1
ATOM 1795 O O . SER A 1 226 ? -1.688 -35.719 -17.141 1 96.69 226 SER A O 1
ATOM 1797 N N . PHE A 1 227 ? 0.195 -35.906 -16 1 98.25 227 PHE A N 1
ATOM 1798 C CA . PHE A 1 227 ? 0.316 -34.469 -15.883 1 98.25 227 PHE A CA 1
ATOM 1799 C C . PHE A 1 227 ? 1.182 -33.906 -17 1 98.25 227 PHE A C 1
ATOM 1801 O O . PHE A 1 227 ? 2.307 -34.344 -17.219 1 98.25 227 PHE A O 1
ATOM 1808 N N . ASP A 1 228 ? 0.625 -32.906 -17.703 1 97.81 228 ASP A N 1
ATOM 1809 C CA . ASP A 1 228 ? 1.397 -32.188 -18.719 1 97.81 228 ASP A CA 1
ATOM 1810 C C . ASP A 1 228 ? 2.553 -31.406 -18.094 1 97.81 228 ASP A C 1
ATOM 1812 O O . ASP A 1 228 ? 3.625 -31.281 -18.688 1 97.81 228 ASP A O 1
ATOM 1816 N N . TYR A 1 229 ? 2.279 -30.844 -16.922 1 98.12 229 TYR A N 1
ATOM 1817 C CA . TYR A 1 229 ? 3.357 -30.156 -16.219 1 98.12 229 TYR A CA 1
ATOM 1818 C C . TYR A 1 229 ? 3.234 -30.359 -14.71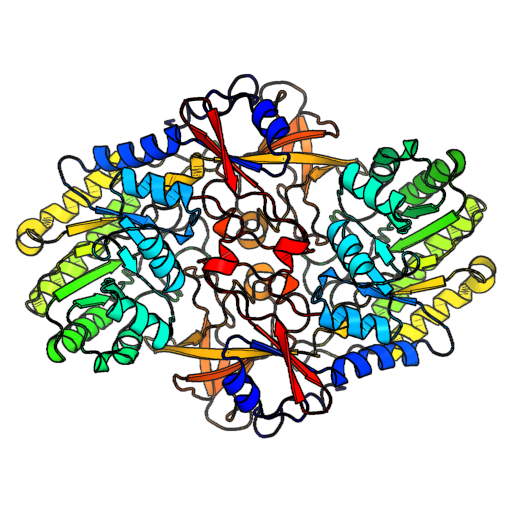9 1 98.12 229 TYR A C 1
ATOM 1820 O O . TYR A 1 229 ? 2.146 -30.625 -14.211 1 98.12 229 TYR A O 1
ATOM 1828 N N . LEU A 1 230 ? 4.348 -30.297 -14.062 1 98.56 230 LEU A N 1
ATOM 1829 C CA . LEU A 1 230 ? 4.52 -30.172 -12.617 1 98.56 230 LEU A CA 1
ATOM 1830 C C . LEU A 1 230 ? 5.168 -28.828 -12.273 1 98.56 230 LEU A C 1
ATOM 1832 O O . LEU A 1 230 ? 6.34 -28.609 -12.578 1 98.56 230 LEU A O 1
ATOM 1836 N N . ASP A 1 231 ? 4.402 -27.969 -11.633 1 98.69 231 ASP A N 1
ATOM 1837 C CA . ASP A 1 231 ? 4.855 -26.625 -11.312 1 98.69 231 ASP A CA 1
ATOM 1838 C C . ASP A 1 231 ? 5.164 -26.5 -9.82 1 98.69 231 ASP A C 1
ATOM 1840 O O . ASP A 1 231 ? 4.254 -26.5 -8.992 1 98.69 231 ASP A O 1
ATOM 1844 N N . LEU A 1 232 ? 6.41 -26.297 -9.523 1 97.75 232 LEU A N 1
ATOM 1845 C CA . LEU A 1 232 ? 6.859 -26.297 -8.133 1 97.75 232 LEU A CA 1
ATOM 1846 C C . LEU A 1 232 ? 6.695 -24.922 -7.508 1 97.75 232 LEU A C 1
ATOM 1848 O O . LEU A 1 232 ? 6.941 -24.75 -6.312 1 97.75 232 LEU A O 1
ATOM 1852 N N . GLY A 1 233 ? 6.273 -23.984 -8.289 1 97.12 233 GLY A N 1
ATOM 1853 C CA . GLY A 1 233 ? 6.18 -22.625 -7.766 1 97.12 233 GLY A CA 1
ATOM 1854 C C . GLY A 1 233 ? 7.527 -21.953 -7.602 1 97.12 233 GLY A C 1
ATOM 1855 O O . GLY A 1 233 ? 8.445 -22.203 -8.391 1 97.12 233 GLY A O 1
ATOM 1856 N N . GLY A 1 234 ? 7.512 -20.984 -6.766 1 96 234 GLY A N 1
ATOM 1857 C CA . GLY A 1 234 ? 8.711 -20.203 -6.512 1 96 234 GLY A CA 1
ATOM 1858 C C . GLY A 1 234 ? 9.234 -20.359 -5.098 1 96 234 GLY A C 1
ATOM 1859 O O . GLY A 1 234 ? 9.375 -21.484 -4.602 1 96 234 GLY A O 1
ATOM 1860 N N . GLY A 1 235 ? 9.68 -19.266 -4.578 1 94.81 235 GLY A N 1
ATOM 1861 C CA . GLY A 1 235 ? 10.102 -19.266 -3.188 1 94.81 235 GLY A CA 1
ATOM 1862 C C . GLY A 1 235 ? 11.602 -19.109 -3.023 1 94.81 235 GLY A C 1
ATOM 1863 O O . GLY A 1 235 ? 12.086 -18.844 -1.923 1 94.81 235 GLY A O 1
ATOM 1864 N N . PHE A 1 236 ? 12.344 -19.188 -4.172 1 97.12 236 PHE A N 1
ATOM 1865 C CA . PHE A 1 236 ? 13.781 -19 -4.105 1 97.12 236 PHE A CA 1
ATOM 1866 C C . PHE A 1 236 ? 14.117 -17.609 -3.545 1 97.12 236 PHE A C 1
ATOM 1868 O O . PHE A 1 236 ? 13.555 -16.609 -3.979 1 97.12 236 PHE A O 1
ATOM 1875 N N . GLY A 1 237 ? 15.031 -17.625 -2.564 1 96.56 237 GLY A N 1
ATOM 1876 C CA . GLY A 1 237 ? 15.273 -16.375 -1.854 1 96.56 237 GLY A CA 1
ATOM 1877 C C . GLY A 1 237 ? 16.625 -15.75 -2.189 1 96.56 237 GLY A C 1
ATOM 1878 O O . GLY A 1 237 ? 17.391 -16.297 -2.982 1 96.56 237 GLY A O 1
ATOM 1879 N N . VAL A 1 238 ? 16.828 -14.562 -1.731 1 96.81 238 VAL A N 1
ATOM 1880 C CA . VAL A 1 238 ? 18.094 -13.836 -1.754 1 96.81 238 VAL A CA 1
ATOM 1881 C C . VAL A 1 238 ? 18.406 -13.297 -0.36 1 96.81 238 VAL A C 1
ATOM 1883 O O . VAL A 1 238 ? 17.5 -13.062 0.437 1 96.81 238 VAL A O 1
ATOM 1886 N N . PRO A 1 239 ? 19.672 -13.211 -0.013 1 96.12 239 PRO A N 1
ATOM 1887 C CA . PRO A 1 239 ? 20 -12.609 1.279 1 96.12 239 PRO A CA 1
ATOM 1888 C C . PRO A 1 239 ? 19.688 -11.117 1.332 1 96.12 239 PRO A C 1
ATOM 1890 O O . PRO A 1 239 ? 19.922 -10.398 0.359 1 96.12 239 PRO A O 1
ATOM 1893 N N . TYR A 1 240 ? 19.141 -10.672 2.434 1 94.94 240 TYR A N 1
ATOM 1894 C CA . TYR A 1 240 ? 18.875 -9.25 2.645 1 94.94 240 TYR A CA 1
ATOM 1895 C C . TYR A 1 240 ? 19.812 -8.672 3.697 1 94.94 240 TYR A C 1
ATOM 1897 O O . TYR A 1 240 ? 20.062 -7.465 3.715 1 94.94 240 TYR A O 1
ATOM 1905 N N . ARG A 1 241 ? 20.312 -9.508 4.516 1 92.94 241 ARG A N 1
ATOM 1906 C CA . ARG A 1 241 ? 21.219 -9.102 5.574 1 92.94 241 ARG A CA 1
ATOM 1907 C C . ARG A 1 241 ? 22.625 -9.648 5.324 1 92.94 241 ARG A C 1
ATOM 1909 O O . ARG A 1 241 ? 22.797 -10.68 4.668 1 92.94 241 ARG A O 1
ATOM 1916 N N . ASP A 1 242 ? 23.531 -9.055 5.93 1 89.56 242 ASP A N 1
ATOM 1917 C CA . ASP A 1 242 ? 24.922 -9.453 5.738 1 89.56 242 ASP A CA 1
ATOM 1918 C C . ASP A 1 242 ? 25.156 -10.875 6.238 1 89.56 242 ASP A C 1
ATOM 1920 O O . ASP A 1 242 ? 25.953 -11.617 5.656 1 89.56 242 ASP A O 1
ATOM 1924 N N . ASN A 1 243 ? 24.516 -11.258 7.227 1 92.88 243 ASN A N 1
ATOM 1925 C CA . ASN A 1 243 ? 24.766 -12.562 7.832 1 92.88 243 ASN A CA 1
ATOM 1926 C C . ASN A 1 243 ? 23.828 -13.625 7.27 1 92.88 243 ASN A C 1
ATOM 1928 O O . ASN A 1 243 ? 23.906 -14.797 7.648 1 92.88 243 ASN A O 1
ATOM 1932 N N . ASP A 1 244 ? 22.953 -13.266 6.352 1 93.5 244 ASP A N 1
ATOM 1933 C CA . ASP A 1 244 ? 22.125 -14.258 5.68 1 93.5 244 ASP A CA 1
ATOM 1934 C C . ASP A 1 244 ? 22.969 -15.164 4.785 1 93.5 244 ASP A C 1
ATOM 1936 O O . ASP A 1 244 ? 23.891 -14.695 4.113 1 93.5 244 ASP A O 1
ATOM 1940 N N . PRO A 1 245 ? 22.641 -16.438 4.824 1 93.69 245 PRO A N 1
ATOM 1941 C CA . PRO A 1 245 ? 23.328 -17.297 3.859 1 93.69 245 PRO A CA 1
ATOM 1942 C C . PRO A 1 245 ? 22.875 -17.047 2.42 1 93.69 245 PRO A C 1
ATOM 1944 O O . PRO A 1 245 ? 21.75 -16.625 2.189 1 93.69 245 PRO A O 1
ATOM 1947 N N . ASP A 1 246 ? 23.781 -17.266 1.519 1 93.69 246 ASP A N 1
ATOM 1948 C CA . ASP A 1 246 ? 23.359 -17.281 0.119 1 93.69 246 ASP A CA 1
ATOM 1949 C C . ASP A 1 246 ? 22.453 -18.469 -0.165 1 93.69 246 ASP A C 1
ATOM 1951 O O . ASP A 1 246 ? 22.562 -19.516 0.485 1 93.69 246 ASP A O 1
ATOM 1955 N N . PHE A 1 247 ? 21.547 -18.281 -1.071 1 96.12 247 PHE A N 1
ATOM 1956 C CA . PHE A 1 247 ? 20.75 -19.406 -1.546 1 96.12 247 PHE A CA 1
ATOM 1957 C C . PHE A 1 247 ? 21.547 -20.25 -2.52 1 96.12 247 PHE A C 1
ATOM 1959 O O . PHE A 1 247 ? 22 -19.766 -3.559 1 96.12 247 PHE A O 1
ATOM 1966 N N . ASP A 1 248 ? 21.766 -21.469 -2.189 1 97.38 248 ASP A N 1
ATOM 1967 C CA . ASP A 1 248 ? 22.469 -22.406 -3.061 1 97.38 248 ASP A CA 1
ATOM 1968 C C . ASP A 1 248 ? 21.531 -23 -4.109 1 97.38 248 ASP A C 1
ATOM 1970 O O . ASP A 1 248 ? 21.016 -24.109 -3.932 1 97.38 248 ASP A O 1
ATOM 1974 N N . ILE A 1 249 ? 21.453 -22.312 -5.215 1 97.81 249 ILE A N 1
ATOM 1975 C CA . ILE A 1 249 ? 20.5 -22.688 -6.254 1 97.81 249 ILE A CA 1
ATOM 1976 C C . ILE A 1 249 ? 20.922 -24.016 -6.883 1 97.81 249 ILE A C 1
ATOM 1978 O O . ILE A 1 249 ? 20.078 -24.812 -7.285 1 97.81 249 ILE A O 1
ATOM 1982 N N . LYS A 1 250 ? 22.188 -24.297 -6.949 1 98 250 LYS A N 1
ATOM 1983 C CA . LYS A 1 250 ? 22.672 -25.562 -7.504 1 98 250 LYS A CA 1
ATOM 1984 C C . LYS A 1 250 ? 22.234 -26.734 -6.645 1 98 250 LYS A C 1
ATOM 1986 O O . LYS A 1 250 ? 21.766 -27.75 -7.164 1 98 250 LYS A O 1
ATOM 1991 N N . ALA A 1 251 ? 22.453 -26.562 -5.367 1 98.31 251 ALA A N 1
ATOM 1992 C CA . ALA A 1 251 ? 22.031 -27.625 -4.453 1 98.31 251 ALA A CA 1
ATOM 1993 C C . ALA A 1 251 ? 20.516 -27.828 -4.535 1 98.31 251 ALA A C 1
ATOM 1995 O O . ALA A 1 251 ? 20.047 -28.969 -4.582 1 98.31 251 ALA A O 1
ATOM 1996 N N . ALA A 1 252 ? 19.797 -26.781 -4.539 1 98.19 252 ALA A N 1
ATOM 1997 C CA . ALA A 1 252 ? 18.344 -26.875 -4.609 1 98.19 252 ALA A CA 1
ATOM 1998 C C . ALA A 1 252 ? 17.906 -27.578 -5.887 1 98.19 252 ALA A C 1
ATOM 2000 O O . ALA A 1 252 ? 17.062 -28.484 -5.848 1 98.19 252 ALA A O 1
ATOM 2001 N N . ALA A 1 253 ? 18.453 -27.125 -6.992 1 98.56 253 ALA A N 1
ATOM 2002 C CA . ALA A 1 253 ? 18.125 -27.734 -8.281 1 98.56 253 ALA A CA 1
ATOM 2003 C C . ALA A 1 253 ? 18.469 -29.219 -8.289 1 98.56 253 ALA A C 1
ATOM 2005 O O . ALA A 1 253 ? 17.688 -30.031 -8.781 1 98.56 253 ALA A O 1
ATOM 2006 N N . GLY A 1 254 ? 19.625 -29.516 -7.746 1 98.25 254 GLY A N 1
ATOM 2007 C CA . GLY A 1 254 ? 20.016 -30.922 -7.656 1 98.25 254 GLY A CA 1
ATOM 2008 C C . GLY A 1 254 ? 19.031 -31.766 -6.883 1 98.25 254 GLY A C 1
ATOM 2009 O O . GLY A 1 254 ? 18.656 -32.844 -7.328 1 98.25 254 GLY A O 1
ATOM 2010 N N . TYR A 1 255 ? 18.625 -31.25 -5.754 1 98.19 255 TYR A N 1
ATOM 2011 C CA . TYR A 1 255 ? 17.656 -31.969 -4.926 1 98.19 255 TYR A CA 1
ATOM 2012 C C . TYR A 1 255 ? 16.328 -32.156 -5.66 1 98.19 255 TYR A C 1
ATOM 2014 O O . TYR A 1 255 ? 15.734 -33.219 -5.633 1 98.19 255 TYR A O 1
ATOM 2022 N N . ILE A 1 256 ? 15.867 -31.141 -6.324 1 98.12 256 ILE A N 1
ATOM 2023 C CA . ILE A 1 256 ? 14.594 -31.172 -7.039 1 98.12 256 ILE A CA 1
ATOM 2024 C C . ILE A 1 256 ? 14.656 -32.188 -8.172 1 98.12 256 ILE A C 1
ATOM 2026 O O . ILE A 1 256 ? 13.75 -33 -8.32 1 98.12 256 ILE A O 1
ATOM 2030 N N . LEU A 1 257 ? 15.75 -32.156 -8.938 1 97.75 257 LEU A N 1
ATOM 2031 C CA . LEU A 1 257 ? 15.891 -33.031 -10.086 1 97.75 257 LEU A CA 1
ATOM 2032 C C . LEU A 1 257 ? 16.016 -34.5 -9.641 1 97.75 257 LEU A C 1
ATOM 2034 O O . LEU A 1 257 ? 15.477 -35.406 -10.281 1 97.75 257 LEU A O 1
ATOM 2038 N N . GLU A 1 258 ? 16.75 -34.688 -8.547 1 97.44 258 GLU A N 1
ATOM 2039 C CA . GLU A 1 258 ? 16.844 -36.031 -8 1 97.44 258 GLU A CA 1
ATOM 2040 C C . GLU A 1 258 ? 15.469 -36.594 -7.633 1 97.44 258 GLU A C 1
ATOM 2042 O O . GLU A 1 258 ? 15.141 -37.719 -7.98 1 97.44 258 GLU A O 1
ATOM 2047 N N . ASN A 1 259 ? 14.734 -35.781 -6.945 1 97.69 259 ASN A N 1
ATOM 2048 C CA . ASN A 1 259 ? 13.383 -36.188 -6.555 1 97.69 259 ASN A CA 1
ATOM 2049 C C . ASN A 1 259 ? 12.5 -36.438 -7.77 1 97.69 259 ASN A C 1
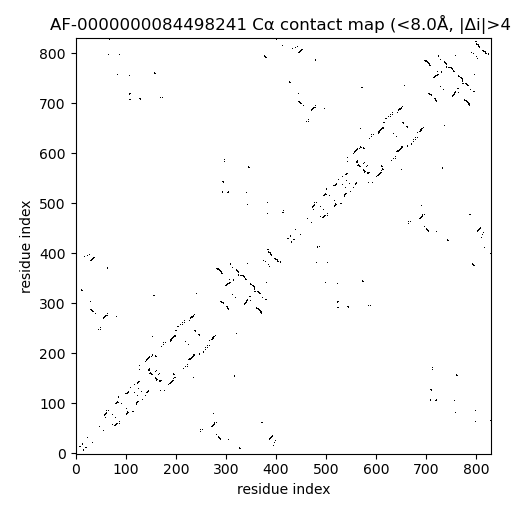ATOM 2051 O O . ASN A 1 259 ? 11.695 -37.375 -7.781 1 97.69 259 ASN A O 1
ATOM 2055 N N . PHE A 1 260 ? 12.617 -35.562 -8.773 1 96.88 260 PHE A N 1
ATOM 2056 C CA . PHE A 1 260 ? 11.836 -35.688 -10 1 96.88 260 PHE A CA 1
ATOM 2057 C C . PHE A 1 260 ? 12.156 -36.969 -10.734 1 96.88 260 PHE A C 1
ATOM 2059 O O . PHE A 1 260 ? 11.258 -37.688 -11.188 1 96.88 260 PHE A O 1
ATOM 2066 N N . GLU A 1 261 ? 13.422 -37.312 -10.781 1 95.19 261 GLU A N 1
ATOM 2067 C CA . GLU A 1 261 ? 13.906 -38.469 -11.523 1 95.19 261 GLU A CA 1
ATOM 2068 C C . GLU A 1 261 ? 13.453 -39.781 -10.867 1 95.19 261 GLU A C 1
ATOM 2070 O O . GLU A 1 261 ? 13.305 -40.812 -11.539 1 95.19 261 GLU A O 1
ATOM 2075 N N . ASN A 1 262 ? 13.219 -39.656 -9.602 1 95.19 262 ASN A N 1
ATOM 2076 C CA . ASN A 1 262 ? 12.727 -40.844 -8.898 1 95.19 262 ASN A CA 1
ATOM 2077 C C . ASN A 1 262 ? 11.375 -41.312 -9.453 1 95.19 262 ASN A C 1
ATOM 2079 O O . ASN A 1 262 ? 10.969 -42.438 -9.234 1 95.19 262 ASN A O 1
ATOM 2083 N N . PHE A 1 263 ? 10.688 -40.406 -10.125 1 94.94 263 PHE A N 1
ATOM 2084 C CA . PHE A 1 263 ? 9.367 -40.719 -10.664 1 94.94 263 PHE A CA 1
ATOM 2085 C C . PHE A 1 263 ? 9.367 -40.625 -12.18 1 94.94 263 PHE A C 1
ATOM 2087 O O . PHE A 1 263 ? 8.328 -40.344 -12.797 1 94.94 263 PHE A O 1
ATOM 2094 N N . ASN A 1 264 ? 10.438 -40.812 -12.797 1 91.19 264 ASN A N 1
ATOM 2095 C CA . ASN A 1 264 ? 10.609 -40.688 -14.242 1 91.19 264 ASN A CA 1
ATOM 2096 C C . ASN A 1 264 ? 9.609 -41.531 -15.016 1 91.19 264 ASN A C 1
ATOM 2098 O O . ASN A 1 264 ? 9.141 -41.156 -16.078 1 91.19 264 ASN A O 1
ATOM 2102 N N . CYS A 1 265 ? 9.305 -42.656 -14.508 1 91.31 265 CYS A N 1
ATOM 2103 C CA . CYS A 1 265 ? 8.383 -43.562 -15.172 1 91.31 265 CYS A CA 1
ATOM 2104 C C . CYS A 1 265 ? 6.988 -42.969 -15.266 1 91.31 265 CYS A C 1
ATOM 2106 O O . CYS A 1 265 ? 6.215 -43.312 -16.156 1 91.31 265 CYS A O 1
ATOM 2108 N N . ILE A 1 266 ? 6.703 -42.094 -14.398 1 93.94 266 ILE A N 1
ATOM 2109 C CA . ILE A 1 266 ? 5.379 -41.5 -14.32 1 93.94 266 ILE A CA 1
ATOM 2110 C C . ILE A 1 266 ? 5.402 -40.125 -14.992 1 93.94 266 ILE A C 1
ATOM 2112 O O . ILE A 1 266 ? 4.461 -39.75 -15.695 1 93.94 266 ILE A O 1
ATOM 2116 N N . PHE A 1 267 ? 6.523 -39.375 -14.891 1 94.56 267 PHE A N 1
ATOM 2117 C CA . PHE A 1 267 ? 6.57 -38 -15.281 1 94.56 267 PHE A CA 1
ATOM 2118 C C . PHE A 1 267 ? 7.363 -37.812 -16.562 1 94.56 267 PHE A C 1
ATOM 2120 O O . PHE A 1 267 ? 7.703 -36.688 -16.938 1 94.56 267 PHE A O 1
ATOM 2127 N N . ASN A 1 268 ? 7.727 -38.812 -17.297 1 88.31 268 ASN A N 1
ATOM 2128 C CA . ASN A 1 268 ? 8.656 -38.781 -18.422 1 88.31 268 ASN A CA 1
ATOM 2129 C C . ASN A 1 268 ? 8.203 -37.781 -19.484 1 88.31 268 ASN A C 1
ATOM 2131 O O . ASN A 1 268 ? 9.031 -37.219 -20.219 1 88.31 268 ASN A O 1
ATOM 2135 N N . ASN A 1 269 ? 7 -37.406 -19.594 1 91.62 269 ASN A N 1
ATOM 2136 C CA . ASN A 1 269 ? 6.512 -36.469 -20.594 1 91.62 269 ASN A CA 1
ATOM 2137 C C . ASN A 1 269 ? 6.004 -35.188 -19.969 1 91.62 269 ASN A C 1
ATOM 2139 O O . ASN A 1 269 ? 5.312 -34.406 -20.609 1 91.62 269 ASN A O 1
ATOM 2143 N N . SER A 1 270 ? 6.289 -35 -18.766 1 96.44 270 SER A N 1
ATOM 2144 C CA . SER A 1 270 ? 5.801 -33.812 -18.047 1 96.44 270 SER A CA 1
ATOM 2145 C C . SER A 1 270 ? 6.828 -32.688 -18.078 1 96.44 270 SER A C 1
ATOM 2147 O O . SER A 1 270 ? 8.031 -32.938 -17.953 1 96.44 270 SER A O 1
ATOM 2149 N N . ASP A 1 271 ? 6.395 -31.484 -18.344 1 96.5 271 ASP A N 1
ATOM 2150 C CA . ASP A 1 271 ? 7.246 -30.312 -18.156 1 96.5 271 ASP A CA 1
ATOM 2151 C C . ASP A 1 271 ? 7.422 -29.984 -16.672 1 96.5 271 ASP A C 1
ATOM 2153 O O . ASP A 1 271 ? 6.473 -30.094 -15.898 1 96.5 271 ASP A O 1
ATOM 2157 N N . LEU A 1 272 ? 8.609 -29.703 -16.297 1 97.88 272 LEU A N 1
ATOM 2158 C CA . LEU A 1 272 ? 8.883 -29.188 -14.953 1 97.88 272 LEU A CA 1
ATOM 2159 C C . LEU A 1 272 ? 8.969 -27.656 -14.969 1 97.88 272 LEU A C 1
ATOM 2161 O O . LEU A 1 272 ? 9.75 -27.078 -15.727 1 97.88 272 LEU A O 1
ATOM 2165 N N . ILE A 1 273 ? 8.109 -26.984 -14.148 1 98.56 273 ILE A N 1
ATOM 2166 C CA . ILE A 1 273 ? 8.031 -25.531 -14.125 1 98.56 273 ILE A CA 1
ATOM 2167 C C . ILE A 1 273 ? 8.438 -25.016 -12.75 1 98.56 273 ILE A C 1
ATOM 2169 O O . ILE A 1 273 ? 8.094 -25.609 -11.727 1 98.56 273 ILE A O 1
ATOM 2173 N N . ILE A 1 274 ? 9.242 -23.938 -12.695 1 98.56 274 ILE A N 1
ATOM 2174 C CA . ILE A 1 274 ? 9.5 -23.172 -11.484 1 98.56 274 ILE A CA 1
ATOM 2175 C C . ILE A 1 274 ? 9.117 -21.719 -11.711 1 98.56 274 ILE A C 1
ATOM 2177 O O . ILE A 1 274 ? 9.062 -21.25 -12.852 1 98.56 274 ILE A O 1
ATOM 2181 N N . GLU A 1 275 ? 8.828 -20.984 -10.625 1 98.56 275 GLU A N 1
ATOM 2182 C CA . GLU A 1 275 ? 8.312 -19.641 -10.75 1 98.56 275 GLU A CA 1
ATOM 2183 C C . GLU A 1 275 ? 9.133 -18.641 -9.922 1 98.56 275 GLU A C 1
ATOM 2185 O O . GLU A 1 275 ? 8.594 -17.938 -9.07 1 98.56 275 GLU A O 1
ATOM 2190 N N . PRO A 1 276 ? 10.406 -18.5 -10.195 1 98.5 276 PRO A N 1
ATOM 2191 C CA . PRO A 1 276 ? 11.234 -17.562 -9.43 1 98.5 276 PRO A CA 1
ATOM 2192 C C . PRO A 1 276 ? 10.953 -16.109 -9.781 1 98.5 276 PRO A C 1
ATOM 2194 O O . PRO A 1 276 ? 11.156 -15.688 -10.922 1 98.5 276 PRO A O 1
ATOM 2197 N N . GLY A 1 277 ? 10.438 -15.328 -8.828 1 98.25 277 GLY A N 1
ATOM 2198 C CA . GLY A 1 277 ? 10.312 -13.883 -8.961 1 98.25 277 GLY A CA 1
ATOM 2199 C C . GLY A 1 277 ? 11.414 -13.117 -8.258 1 98.25 277 GLY A C 1
ATOM 2200 O O . GLY A 1 277 ? 12.32 -12.594 -8.906 1 98.25 277 GLY A O 1
ATOM 2201 N N . ARG A 1 278 ? 11.469 -13.305 -6.965 1 98.06 278 ARG A N 1
ATOM 2202 C CA . ARG A 1 278 ? 12.422 -12.602 -6.113 1 98.06 278 ARG A CA 1
ATOM 2203 C C . ARG A 1 278 ? 13.859 -12.938 -6.512 1 98.06 278 ARG A C 1
ATOM 2205 O O . ARG A 1 278 ? 14.695 -12.039 -6.652 1 98.06 278 ARG A O 1
ATOM 2212 N N . TYR A 1 279 ? 14.156 -14.172 -6.715 1 98.12 279 TYR A N 1
ATOM 2213 C CA . TYR A 1 279 ? 15.516 -14.609 -7.016 1 98.12 279 TYR A CA 1
ATOM 2214 C C . TYR A 1 279 ? 16.031 -13.93 -8.273 1 98.12 279 TYR A C 1
ATOM 2216 O O . TYR A 1 279 ? 17.219 -13.602 -8.367 1 98.12 279 TYR A O 1
ATOM 2224 N N . ILE A 1 280 ? 15.125 -13.703 -9.18 1 98.69 280 ILE A N 1
ATOM 2225 C CA . ILE A 1 280 ? 15.523 -13.172 -10.477 1 98.69 280 ILE A CA 1
ATOM 2226 C C . ILE A 1 280 ? 15.773 -11.672 -10.367 1 98.69 280 ILE A C 1
ATOM 2228 O O . ILE A 1 280 ? 16.719 -11.148 -10.961 1 98.69 280 ILE A O 1
ATOM 2232 N N . ILE A 1 281 ? 14.992 -10.977 -9.555 1 98.62 281 ILE A N 1
ATOM 2233 C CA . ILE A 1 281 ? 14.969 -9.547 -9.836 1 98.62 281 ILE A CA 1
ATOM 2234 C C . ILE A 1 281 ? 15.367 -8.766 -8.586 1 98.62 281 ILE A C 1
ATOM 2236 O O . ILE A 1 281 ? 15.766 -7.602 -8.664 1 98.62 281 ILE A O 1
ATOM 2240 N N . ALA A 1 282 ? 15.297 -9.328 -7.398 1 98.25 282 ALA A N 1
ATOM 2241 C CA . ALA A 1 282 ? 15.406 -8.57 -6.152 1 98.25 282 ALA A CA 1
ATOM 2242 C C . ALA A 1 282 ? 16.766 -7.887 -6.047 1 98.25 282 ALA A C 1
ATOM 2244 O O . ALA A 1 282 ? 16.844 -6.68 -5.801 1 98.25 282 ALA A O 1
ATOM 2245 N N . ASP A 1 283 ? 17.859 -8.625 -6.258 1 97 283 ASP A N 1
ATOM 2246 C CA . ASP A 1 283 ? 19.203 -8.094 -6.039 1 97 283 ASP A CA 1
ATOM 2247 C C . ASP A 1 283 ? 19.719 -7.379 -7.289 1 97 283 ASP A C 1
ATOM 2249 O O . ASP A 1 283 ? 20.891 -7.016 -7.359 1 97 283 ASP A O 1
ATOM 2253 N N . SER A 1 284 ? 18.812 -7.242 -8.281 1 97.81 284 SER A N 1
ATOM 2254 C CA . SER A 1 284 ? 19.219 -6.605 -9.531 1 97.81 284 SER A CA 1
ATOM 2255 C C . SER A 1 284 ? 18.938 -5.105 -9.5 1 97.81 284 SER A C 1
ATOM 2257 O O . SER A 1 284 ? 19.25 -4.395 -10.461 1 97.81 284 SER A O 1
ATOM 2259 N N . ALA A 1 285 ? 18.438 -4.617 -8.422 1 98.25 285 ALA A N 1
ATOM 2260 C CA . ALA A 1 285 ? 18.094 -3.199 -8.406 1 98.25 285 ALA A CA 1
ATOM 2261 C C . ALA A 1 285 ? 18.359 -2.584 -7.035 1 98.25 285 ALA A C 1
ATOM 2263 O O . ALA A 1 285 ? 18.359 -3.289 -6.023 1 98.25 285 ALA A O 1
ATOM 2264 N N . ILE A 1 286 ? 18.625 -1.304 -7.02 1 98 286 ILE A N 1
ATOM 2265 C CA . ILE A 1 286 ? 18.719 -0.479 -5.82 1 98 286 ILE A CA 1
ATOM 2266 C C . ILE A 1 286 ? 17.719 0.661 -5.887 1 98 286 ILE A C 1
ATOM 2268 O O . ILE A 1 286 ? 17.312 1.084 -6.977 1 98 286 ILE A O 1
ATOM 2272 N N . LEU A 1 287 ? 17.234 1.034 -4.746 1 98.5 287 LEU A N 1
ATOM 2273 C CA . LEU A 1 287 ? 16.453 2.262 -4.617 1 98.5 287 LEU A CA 1
ATOM 2274 C C . LEU A 1 287 ? 17.344 3.416 -4.145 1 98.5 287 LEU A C 1
ATOM 2276 O O . LEU A 1 287 ? 17.938 3.344 -3.068 1 98.5 287 LEU A O 1
ATOM 2280 N N . ILE A 1 288 ? 17.469 4.43 -4.977 1 98.5 288 ILE A N 1
ATOM 2281 C CA . ILE A 1 288 ? 18.266 5.609 -4.676 1 98.5 288 ILE A CA 1
ATOM 2282 C C . ILE A 1 288 ? 17.375 6.719 -4.133 1 98.5 288 ILE A C 1
ATOM 2284 O O . ILE A 1 288 ? 16.359 7.062 -4.742 1 98.5 288 ILE A O 1
ATOM 2288 N N . SER A 1 289 ? 17.719 7.203 -3.008 1 98.31 289 SER A N 1
ATOM 2289 C CA . SER A 1 289 ? 16.969 8.266 -2.338 1 98.31 289 SER A CA 1
ATOM 2290 C C . SER A 1 289 ? 17.906 9.375 -1.857 1 98.31 289 SER A C 1
ATOM 2292 O O . SER A 1 289 ? 19.125 9.258 -1.993 1 98.31 289 SER A O 1
ATOM 2294 N N . ARG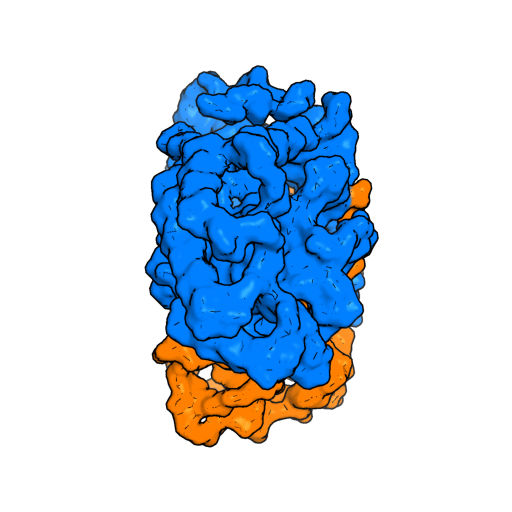 A 1 290 ? 17.344 10.438 -1.408 1 98.38 290 ARG A N 1
ATOM 2295 C CA . ARG A 1 290 ? 18.094 11.594 -0.933 1 98.38 290 ARG A CA 1
ATOM 2296 C C . ARG A 1 290 ? 17.656 11.984 0.475 1 98.38 290 ARG A C 1
ATOM 2298 O O . ARG A 1 290 ? 16.469 11.977 0.791 1 98.38 290 ARG A O 1
ATOM 2305 N N . ILE A 1 291 ? 18.656 12.305 1.308 1 97.94 291 ILE A N 1
ATOM 2306 C CA . ILE A 1 291 ? 18.344 12.859 2.621 1 97.94 291 ILE A CA 1
ATOM 2307 C C . ILE A 1 291 ? 17.734 14.25 2.467 1 97.94 291 ILE A C 1
ATOM 2309 O O . ILE A 1 291 ? 18.281 15.102 1.763 1 97.94 291 ILE A O 1
ATOM 2313 N N . THR A 1 292 ? 16.562 14.43 3.102 1 97.94 292 THR A N 1
ATOM 2314 C CA . THR A 1 292 ? 15.828 15.672 2.91 1 97.94 292 THR A CA 1
ATOM 2315 C C . THR A 1 292 ? 15.797 16.484 4.203 1 97.94 292 THR A C 1
ATOM 2317 O O . THR A 1 292 ? 15.477 17.672 4.184 1 97.94 292 THR A O 1
ATOM 2320 N N . SER A 1 293 ? 16.078 15.859 5.293 1 95.25 293 SER A N 1
ATOM 2321 C CA . SER A 1 293 ? 16.047 16.547 6.586 1 95.25 293 SER A CA 1
ATOM 2322 C C . SER A 1 293 ? 16.781 15.727 7.652 1 95.25 293 SER A C 1
ATOM 2324 O O . SER A 1 293 ? 16.844 14.5 7.57 1 95.25 293 SER A O 1
ATOM 2326 N N . ILE A 1 294 ? 17.391 16.406 8.562 1 95.5 294 ILE A N 1
ATOM 2327 C CA . ILE A 1 294 ? 18.016 15.789 9.727 1 95.5 294 ILE A CA 1
ATOM 2328 C C . ILE A 1 294 ? 17.531 16.484 11 1 95.5 294 ILE A C 1
ATOM 2330 O O . ILE A 1 294 ? 17.703 17.688 11.164 1 95.5 294 ILE A O 1
ATOM 2334 N N . LYS A 1 295 ? 16.828 15.773 11.789 1 94.5 295 LYS A N 1
ATOM 2335 C CA . LYS A 1 295 ? 16.328 16.25 13.078 1 94.5 295 LYS A CA 1
ATOM 2336 C C . LYS A 1 295 ? 17.109 15.633 14.234 1 94.5 295 LYS A C 1
ATOM 2338 O O . LYS A 1 295 ? 17.188 14.406 14.359 1 94.5 295 LYS A O 1
ATOM 2343 N N . ASN A 1 296 ? 17.719 16.484 15.008 1 91.25 296 ASN A N 1
ATOM 2344 C CA . ASN A 1 296 ? 18.531 16 16.125 1 91.25 296 ASN A CA 1
ATOM 2345 C C . ASN A 1 296 ? 18.094 16.641 17.438 1 91.25 296 ASN A C 1
ATOM 2347 O O . ASN A 1 296 ? 18.734 17.578 17.922 1 91.25 296 ASN A O 1
ATOM 2351 N N . TYR A 1 297 ? 17.031 16.219 17.984 1 86.56 297 TYR A N 1
ATOM 2352 C CA . TYR A 1 297 ? 16.547 16.656 19.281 1 86.56 297 TYR A CA 1
ATOM 2353 C C . TYR A 1 297 ? 16.5 15.5 20.281 1 86.56 297 TYR A C 1
ATOM 2355 O O . TYR A 1 297 ? 15.422 14.984 20.578 1 86.56 297 TYR A O 1
ATOM 2363 N N . GLY A 1 298 ? 17.641 15 20.781 1 83.12 298 GLY A N 1
ATOM 2364 C CA . GLY A 1 298 ? 17.766 13.836 21.641 1 83.12 298 GLY A CA 1
ATOM 2365 C C . GLY A 1 298 ? 17.984 12.547 20.875 1 83.12 298 GLY A C 1
ATOM 2366 O O . GLY A 1 298 ? 18.734 11.672 21.312 1 83.12 298 GLY A O 1
ATOM 2367 N N . HIS A 1 299 ? 17.266 12.398 19.797 1 89.38 299 HIS A N 1
ATOM 2368 C CA . HIS A 1 299 ? 17.406 11.289 18.859 1 89.38 299 HIS A CA 1
ATOM 2369 C C . HIS A 1 299 ? 17.531 11.789 17.422 1 89.38 299 HIS A C 1
ATOM 2371 O O . HIS A 1 299 ? 16.875 12.758 17.031 1 89.38 299 HIS A O 1
ATOM 2377 N N . THR A 1 300 ? 18.484 11.141 16.719 1 94.69 300 THR A N 1
ATOM 2378 C CA . THR A 1 300 ? 18.672 11.586 15.336 1 94.69 300 THR A CA 1
ATOM 2379 C C . THR A 1 300 ? 17.656 10.93 14.414 1 94.69 300 THR A C 1
ATOM 2381 O O . THR A 1 300 ? 17.531 9.703 14.375 1 94.69 300 THR A O 1
ATOM 2384 N N . ILE A 1 301 ? 16.922 11.719 13.773 1 96.62 301 ILE A N 1
ATOM 2385 C CA . ILE A 1 301 ? 15.961 11.258 12.773 1 96.62 301 ILE A CA 1
ATOM 2386 C C . ILE A 1 301 ? 16.328 11.828 11.398 1 96.62 301 ILE A C 1
ATOM 2388 O O . ILE A 1 301 ? 16.406 13.039 11.227 1 96.62 301 ILE A O 1
ATOM 2392 N N . ILE A 1 302 ? 16.609 10.938 10.5 1 97.38 302 ILE A N 1
ATOM 2393 C CA . ILE A 1 302 ? 17 11.312 9.148 1 97.38 302 ILE A CA 1
ATOM 2394 C C . ILE A 1 302 ? 15.836 11.094 8.188 1 97.38 302 ILE A C 1
ATOM 2396 O O . ILE A 1 302 ? 15.367 9.969 8.016 1 97.38 302 ILE A O 1
ATOM 2400 N N . GLY A 1 303 ? 15.352 12.172 7.629 1 97.69 303 GLY A N 1
ATOM 2401 C CA . GLY A 1 303 ? 14.305 12.109 6.621 1 97.69 303 GLY A CA 1
ATOM 2402 C C . GLY A 1 303 ? 14.844 11.875 5.223 1 97.69 303 GLY A C 1
ATOM 2403 O O . GLY A 1 303 ? 15.898 12.398 4.859 1 97.69 303 GLY A O 1
ATOM 2404 N N . THR A 1 304 ? 14.109 11.102 4.406 1 98.25 304 THR A N 1
ATOM 2405 C CA . THR A 1 304 ? 14.445 10.852 3.01 1 98.25 304 THR A CA 1
ATOM 2406 C C . THR A 1 304 ? 13.219 11.008 2.119 1 98.25 304 THR A C 1
ATOM 2408 O O . THR A 1 304 ? 12.102 11.125 2.615 1 98.25 304 THR A O 1
ATOM 2411 N N . ASP A 1 305 ? 13.492 11.07 0.809 1 98.06 305 ASP A N 1
ATOM 2412 C CA . ASP A 1 305 ? 12.359 11.141 -0.115 1 98.06 305 ASP A CA 1
ATOM 2413 C C . ASP A 1 305 ? 11.867 9.75 -0.49 1 98.06 305 ASP A C 1
ATOM 2415 O O . ASP A 1 305 ? 10.93 9.609 -1.281 1 98.06 305 ASP A O 1
ATOM 2419 N N . ALA A 1 306 ? 12.469 8.68 0.048 1 97.06 306 ALA A N 1
ATOM 2420 C CA . ALA A 1 306 ? 11.836 7.363 0.071 1 97.06 306 ALA A CA 1
ATOM 2421 C C . ALA A 1 306 ? 10.867 7.242 1.239 1 97.06 306 ALA A C 1
ATOM 2423 O O . ALA A 1 306 ? 11.156 7.691 2.35 1 97.06 306 ALA A O 1
ATOM 2424 N N . SER A 1 307 ? 9.727 6.738 0.979 1 97.69 307 SER A N 1
ATOM 2425 C CA . SER A 1 307 ? 8.656 6.688 1.97 1 97.69 307 SER A CA 1
ATOM 2426 C C . SER A 1 307 ? 7.875 5.379 1.878 1 97.69 307 SER A C 1
ATOM 2428 O O . SER A 1 307 ? 8.086 4.59 0.953 1 97.69 307 SER A O 1
ATOM 2430 N N . MET A 1 308 ? 6.984 5.164 2.805 1 97.69 308 MET A N 1
ATOM 2431 C CA . MET A 1 308 ? 6.234 3.916 2.887 1 97.69 308 MET A CA 1
ATOM 2432 C C . MET A 1 308 ? 5.391 3.705 1.633 1 97.69 308 MET A C 1
ATOM 2434 O O . MET A 1 308 ? 4.992 2.578 1.331 1 97.69 308 MET A O 1
ATOM 2438 N N . ASN A 1 309 ? 5.133 4.77 0.864 1 98 309 ASN A N 1
ATOM 2439 C CA . ASN A 1 309 ? 4.383 4.582 -0.373 1 98 309 ASN A CA 1
ATOM 2440 C C . ASN A 1 309 ? 5.156 3.73 -1.375 1 98 309 ASN A C 1
ATOM 2442 O O . ASN A 1 309 ? 4.562 3.107 -2.256 1 98 309 ASN A O 1
ATOM 2446 N N . THR A 1 310 ? 6.504 3.719 -1.249 1 97.94 310 THR A N 1
ATOM 2447 C CA . THR A 1 310 ? 7.363 2.912 -2.109 1 97.94 310 THR A CA 1
ATOM 2448 C C . THR A 1 310 ? 7.855 1.672 -1.369 1 97.94 310 THR A C 1
ATOM 2450 O O . THR A 1 310 ? 7.891 0.578 -1.937 1 97.94 310 THR A O 1
ATOM 2453 N N . LEU A 1 311 ? 8.18 1.847 -0.071 1 98.12 311 LEU A N 1
ATOM 2454 C CA . LEU A 1 311 ? 8.805 0.797 0.726 1 98.12 311 LEU A CA 1
ATOM 2455 C C . LEU A 1 311 ? 7.82 0.217 1.733 1 98.12 311 LEU A C 1
ATOM 2457 O O . LEU A 1 311 ? 8.125 0.117 2.924 1 98.12 311 LEU A O 1
ATOM 2461 N N . ILE A 1 312 ? 6.699 -0.211 1.256 1 97.75 312 ILE A N 1
ATOM 2462 C CA . ILE A 1 312 ? 5.605 -0.644 2.121 1 97.75 312 ILE A CA 1
ATOM 2463 C C . ILE A 1 312 ? 5.988 -1.945 2.822 1 97.75 312 ILE A C 1
ATOM 2465 O O . ILE A 1 312 ? 5.426 -2.285 3.865 1 97.75 312 ILE A O 1
ATOM 2469 N N . ARG A 1 313 ? 6.953 -2.701 2.297 1 96.5 313 ARG A N 1
ATOM 2470 C CA . ARG A 1 313 ? 7.352 -3.986 2.863 1 96.5 313 ARG A CA 1
ATOM 2471 C C . ARG A 1 313 ? 7.832 -3.826 4.301 1 96.5 313 ARG A C 1
ATOM 2473 O O . ARG A 1 313 ? 7.648 -4.723 5.125 1 96.5 313 ARG A O 1
ATOM 2480 N N . ILE A 1 314 ? 8.445 -2.732 4.59 1 96.88 314 ILE A N 1
ATOM 2481 C CA . ILE A 1 314 ? 9.062 -2.527 5.898 1 96.88 314 ILE A CA 1
ATOM 2482 C C . ILE A 1 314 ? 7.973 -2.369 6.961 1 96.88 314 ILE A C 1
ATOM 2484 O O . ILE A 1 314 ? 7.902 -3.158 7.906 1 96.88 314 ILE A O 1
ATOM 2488 N N . PRO A 1 315 ? 7.043 -1.417 6.766 1 95.62 315 PRO A N 1
ATOM 2489 C CA . PRO A 1 315 ? 6.012 -1.345 7.805 1 95.62 315 PRO A CA 1
ATOM 2490 C C . PRO A 1 315 ? 5.016 -2.5 7.73 1 95.62 315 PRO A C 1
ATOM 2492 O O . PRO A 1 315 ? 4.367 -2.828 8.727 1 95.62 315 PRO A O 1
ATOM 2495 N N . LEU A 1 316 ? 4.816 -3.098 6.586 1 95.31 316 LEU A N 1
ATOM 2496 C CA . LEU A 1 316 ? 3.812 -4.141 6.395 1 95.31 316 LEU A CA 1
ATOM 2497 C C . LEU A 1 316 ? 4.281 -5.461 6.996 1 95.31 316 LEU A C 1
ATOM 2499 O O . LEU A 1 316 ? 3.504 -6.168 7.641 1 95.31 316 LEU A O 1
ATOM 2503 N N . TYR A 1 317 ? 5.656 -5.773 6.801 1 94.38 317 TYR A N 1
ATOM 2504 C CA . TYR A 1 317 ? 6.148 -7.098 7.156 1 94.38 317 TYR A CA 1
ATOM 2505 C C . TYR A 1 317 ? 7.238 -7.008 8.219 1 94.38 317 TYR A C 1
ATOM 2507 O O . TYR A 1 317 ? 7.586 -8.008 8.844 1 94.38 317 TYR A O 1
ATOM 2515 N N . GLY A 1 318 ? 7.789 -5.879 8.383 1 94.25 318 GLY A N 1
ATOM 2516 C CA . GLY A 1 318 ? 9.031 -5.77 9.133 1 94.25 318 GLY A CA 1
ATOM 2517 C C . GLY A 1 318 ? 10.258 -6.113 8.312 1 94.25 318 GLY A C 1
ATOM 2518 O O . GLY A 1 318 ? 11.273 -6.555 8.859 1 94.25 318 GLY A O 1
ATOM 2519 N N . ALA A 1 319 ? 10.227 -5.914 7.023 1 95.94 319 ALA A N 1
ATOM 2520 C CA . ALA A 1 319 ? 11.297 -6.27 6.105 1 95.94 319 ALA A CA 1
ATOM 2521 C C . ALA A 1 319 ? 12.555 -5.438 6.375 1 95.94 319 ALA A C 1
ATOM 2523 O O . ALA A 1 319 ? 12.469 -4.363 6.973 1 95.94 319 ALA A O 1
ATOM 2524 N N . TYR A 1 320 ? 13.672 -5.988 5.977 1 95.88 320 TYR A N 1
ATOM 2525 C CA . TYR A 1 320 ? 14.969 -5.328 6.09 1 95.88 320 TYR A CA 1
ATOM 2526 C C . TYR A 1 320 ? 15.609 -5.148 4.719 1 95.88 320 TYR A C 1
ATOM 2528 O O . TYR A 1 320 ? 15.547 -6.047 3.875 1 95.88 320 TYR A O 1
ATOM 2536 N N . HIS A 1 321 ? 16.078 -4.047 4.469 1 96.38 321 HIS A N 1
ATOM 2537 C CA . HIS A 1 321 ? 16.953 -3.744 3.34 1 96.38 321 HIS A CA 1
ATOM 2538 C C . HIS A 1 321 ? 18.234 -3.061 3.803 1 96.38 321 HIS A C 1
ATOM 2540 O O . HIS A 1 321 ? 18.188 -2.119 4.598 1 96.38 321 HIS A O 1
ATOM 2546 N N . LYS A 1 322 ? 19.312 -3.549 3.336 1 94.75 322 LYS A N 1
ATOM 2547 C CA . LYS A 1 322 ? 20.578 -2.896 3.684 1 94.75 322 LYS A CA 1
ATOM 2548 C C . LYS A 1 322 ? 20.625 -1.48 3.115 1 94.75 322 LYS A C 1
ATOM 2550 O O . LYS A 1 322 ? 20.234 -1.246 1.973 1 94.75 322 LYS A O 1
ATOM 2555 N N . ILE A 1 323 ? 21.188 -0.557 3.93 1 94.88 323 ILE A N 1
ATOM 2556 C CA . ILE A 1 323 ? 21.219 0.854 3.562 1 94.88 323 ILE A CA 1
ATOM 2557 C C . ILE A 1 323 ? 22.672 1.333 3.498 1 94.88 323 ILE A C 1
ATOM 2559 O O . ILE A 1 323 ? 23.484 1.008 4.371 1 94.88 323 ILE A O 1
ATOM 2563 N N . TYR A 1 324 ? 23 2.043 2.447 1 94.19 324 TYR A N 1
ATOM 2564 C CA . TYR A 1 324 ? 24.297 2.666 2.271 1 94.19 324 TYR A CA 1
ATOM 2565 C C . TYR A 1 324 ? 24.156 4.168 2.07 1 94.19 324 TYR A C 1
ATOM 2567 O O . TYR A 1 324 ? 23.109 4.656 1.663 1 94.19 324 TYR A O 1
ATOM 2575 N N . ILE A 1 325 ? 25.219 4.895 2.453 1 95.31 325 ILE A N 1
ATOM 2576 C CA . ILE A 1 325 ? 25.359 6.305 2.105 1 95.31 325 ILE A CA 1
ATOM 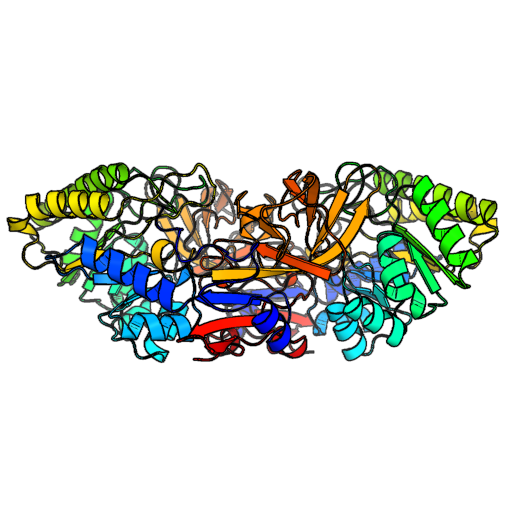2577 C C . ILE A 1 325 ? 26.422 6.465 1.026 1 95.31 325 ILE A C 1
ATOM 2579 O O . ILE A 1 325 ? 27.594 6.137 1.244 1 95.31 325 ILE A O 1
ATOM 2583 N N . ALA A 1 326 ? 25.984 6.938 -0.16 1 95.12 326 ALA A N 1
ATOM 2584 C CA . ALA A 1 326 ? 26.906 7.07 -1.284 1 95.12 326 ALA A CA 1
ATOM 2585 C C . ALA A 1 326 ? 28.109 7.934 -0.908 1 95.12 326 ALA A C 1
ATOM 2587 O O . ALA A 1 326 ? 27.953 9.031 -0.375 1 95.12 326 ALA A O 1
ATOM 2588 N N . GLY A 1 327 ? 29.312 7.426 -1.157 1 92.62 327 GLY A N 1
ATOM 2589 C CA . GLY A 1 327 ? 30.547 8.156 -0.9 1 92.62 327 GLY A CA 1
ATOM 2590 C C . GLY A 1 327 ? 31.047 8 0.522 1 92.62 327 GLY A C 1
ATOM 2591 O O . GLY A 1 327 ? 32.125 8.508 0.869 1 92.62 327 GLY A O 1
ATOM 2592 N N . LYS A 1 328 ? 30.312 7.312 1.381 1 91 328 LYS A N 1
ATOM 2593 C CA . LYS A 1 328 ? 30.656 7.191 2.793 1 91 328 LYS A CA 1
ATOM 2594 C C . LYS A 1 328 ? 30.5 5.754 3.277 1 91 328 LYS A C 1
ATOM 2596 O O . LYS A 1 328 ? 30.297 5.512 4.469 1 91 328 LYS A O 1
ATOM 2601 N N . CYS A 1 329 ? 30.5 4.676 2.508 1 77.12 329 CYS A N 1
ATOM 2602 C CA . CYS A 1 329 ? 30.109 3.314 2.857 1 77.12 329 CYS A CA 1
ATOM 2603 C C . CYS A 1 329 ? 31.203 2.629 3.662 1 77.12 329 CYS A C 1
ATOM 2605 O O . CYS A 1 329 ? 30.984 1.572 4.254 1 77.12 329 CYS A O 1
ATOM 2607 N N . SER A 1 330 ? 32.438 2.84 3.562 1 68.19 330 SER A N 1
ATOM 2608 C CA . SER A 1 330 ? 33.531 2.139 4.18 1 68.19 330 SER A CA 1
ATOM 2609 C C . SER A 1 330 ? 34.094 2.914 5.375 1 68.19 330 SER A C 1
ATOM 2611 O O . SER A 1 330 ? 34.844 2.367 6.184 1 68.19 330 SER A O 1
ATOM 2613 N N . ASP A 1 331 ? 33.781 4.266 5.539 1 61.97 331 ASP A N 1
ATOM 2614 C CA . ASP A 1 331 ? 34.719 5.102 6.246 1 61.97 331 ASP A CA 1
ATOM 2615 C C . ASP A 1 331 ? 34.062 5.93 7.332 1 61.97 331 ASP A C 1
ATOM 2617 O O . ASP A 1 331 ? 32.844 6.164 7.273 1 61.97 331 ASP A O 1
ATOM 2621 N N . GLY A 1 332 ? 34.188 5.906 8.68 1 66.06 332 GLY A N 1
ATOM 2622 C CA . GLY A 1 332 ? 34.094 7.039 9.586 1 66.06 332 GLY A CA 1
ATOM 2623 C C . GLY A 1 332 ? 33.312 6.734 10.836 1 66.06 332 GLY A C 1
ATOM 2624 O O . GLY A 1 332 ? 32.938 5.582 11.086 1 66.06 332 GLY A O 1
ATOM 2625 N N . LYS A 1 333 ? 33.219 7.523 11.617 1 83.75 333 LYS A N 1
ATOM 2626 C CA . LYS A 1 333 ? 32.438 7.523 12.852 1 83.75 333 LYS A CA 1
ATOM 2627 C C . LYS A 1 333 ? 30.969 7.293 12.562 1 83.75 333 LYS A C 1
ATOM 2629 O O . LYS A 1 333 ? 30.391 7.941 11.68 1 83.75 333 LYS A O 1
ATOM 2634 N N . LEU A 1 334 ? 30.422 6.156 13.219 1 91.44 334 LEU A N 1
ATOM 2635 C CA . LEU A 1 334 ? 29.016 5.801 13.023 1 91.44 334 LEU A CA 1
ATOM 2636 C C . LEU A 1 334 ? 28.125 6.543 14.008 1 91.44 334 LEU A C 1
ATOM 2638 O O . LEU A 1 334 ? 28.531 6.828 15.133 1 91.44 334 LEU A O 1
ATOM 2642 N N . ILE A 1 335 ? 27.016 6.898 13.555 1 92.75 335 ILE A N 1
ATOM 2643 C CA . ILE A 1 335 ? 25.969 7.461 14.406 1 92.75 335 ILE A CA 1
ATOM 2644 C C . ILE A 1 335 ? 24.75 6.543 14.398 1 92.75 335 ILE A C 1
ATOM 2646 O O . ILE A 1 335 ? 24.562 5.766 13.461 1 92.75 335 ILE A O 1
ATOM 2650 N N . SER A 1 336 ? 23.953 6.621 15.492 1 95.25 336 SER A N 1
ATOM 2651 C CA . SER A 1 336 ? 22.672 5.938 15.562 1 95.25 336 SER A CA 1
ATOM 2652 C C . SER A 1 336 ? 21.531 6.852 15.117 1 95.25 336 SER A C 1
ATOM 2654 O O . SER A 1 336 ? 21.469 8.016 15.531 1 95.25 336 SER A O 1
ATOM 2656 N N . ALA A 1 337 ? 20.688 6.398 14.258 1 96.25 337 ALA A N 1
ATOM 2657 C CA . ALA A 1 337 ? 19.609 7.242 13.75 1 96.25 337 ALA A CA 1
ATOM 2658 C C . ALA A 1 337 ? 18.438 6.398 13.281 1 96.25 337 ALA A C 1
ATOM 2660 O O . ALA A 1 337 ? 18.578 5.195 13.055 1 96.25 337 ALA A O 1
ATOM 2661 N N . ASP A 1 338 ? 17.281 6.969 13.289 1 96.94 338 ASP A N 1
ATOM 2662 C CA . ASP A 1 338 ? 16.156 6.469 12.492 1 96.94 338 ASP A CA 1
ATOM 2663 C C . ASP A 1 338 ? 16.156 7.086 11.102 1 96.94 338 ASP A C 1
ATOM 2665 O O . ASP A 1 338 ? 16.516 8.258 10.93 1 96.94 338 ASP A O 1
ATOM 2669 N N . ILE A 1 339 ? 15.852 6.289 10.148 1 97.81 339 ILE A N 1
ATOM 2670 C CA . ILE A 1 339 ? 15.609 6.793 8.797 1 97.81 339 ILE A CA 1
ATOM 2671 C C . ILE A 1 339 ? 14.125 6.707 8.469 1 97.81 339 ILE A C 1
ATOM 2673 O O . ILE A 1 339 ? 13.516 5.641 8.594 1 97.81 339 ILE A O 1
ATOM 2677 N N . VAL A 1 340 ? 13.531 7.848 8.086 1 97.75 340 VAL A N 1
ATOM 2678 C CA . VAL A 1 340 ? 12.086 7.926 7.922 1 97.75 340 VAL A CA 1
ATOM 2679 C C . VAL A 1 340 ? 11.75 8.57 6.578 1 97.75 340 VAL A C 1
ATOM 2681 O O . VAL A 1 340 ? 12.633 9.109 5.906 1 97.75 340 VAL A O 1
ATOM 2684 N N . GLY A 1 341 ? 10.477 8.375 6.16 1 97.81 341 GLY A N 1
ATOM 2685 C CA . GLY A 1 341 ? 10.039 8.93 4.895 1 97.81 341 GLY A CA 1
ATOM 2686 C C . GLY A 1 341 ? 9.195 10.188 5.051 1 97.81 341 GLY A C 1
ATOM 2687 O O . GLY A 1 341 ? 9.281 10.875 6.07 1 97.81 341 GLY A O 1
ATOM 2688 N N . GLN A 1 342 ? 8.445 10.516 4.023 1 97.88 342 GLN A N 1
ATOM 2689 C CA . GLN A 1 342 ? 7.746 11.789 3.939 1 97.88 342 GLN A CA 1
ATOM 2690 C C . GLN A 1 342 ? 6.266 11.625 4.262 1 97.88 342 GLN A C 1
ATOM 2692 O O . GLN A 1 342 ? 5.551 12.609 4.457 1 97.88 342 GLN A O 1
ATOM 2697 N N . ALA A 1 343 ? 5.754 10.367 4.34 1 96.44 343 ALA A N 1
ATOM 2698 C CA . ALA A 1 343 ? 4.336 10.164 4.637 1 96.44 343 ALA A CA 1
ATOM 2699 C C . ALA A 1 343 ? 3.996 10.664 6.039 1 96.44 343 ALA A C 1
ATOM 2701 O O . ALA A 1 343 ? 4.801 10.531 6.965 1 96.44 343 ALA A O 1
ATOM 2702 N N . CYS A 1 344 ? 2.822 11.242 6.207 1 91.81 344 CYS A N 1
ATOM 2703 C CA . CYS A 1 344 ? 2.4 11.828 7.473 1 91.81 344 CYS A CA 1
ATOM 2704 C C . CYS A 1 344 ? 1.892 10.758 8.43 1 91.81 344 CYS A C 1
ATOM 2706 O O . CYS A 1 344 ? 0.796 10.883 8.984 1 91.81 344 CYS A O 1
ATOM 2708 N N . GLU A 1 345 ? 2.639 9.75 8.594 1 91 345 GLU A N 1
ATOM 2709 C CA . GLU A 1 345 ? 2.33 8.68 9.531 1 91 345 GLU A CA 1
ATOM 2710 C C . GLU A 1 345 ? 3.596 8.141 10.195 1 91 345 GLU A C 1
ATOM 2712 O O . GLU A 1 345 ? 4.637 8.031 9.547 1 91 345 GLU A O 1
ATOM 2717 N N . ASN A 1 346 ? 3.432 7.797 11.438 1 90.62 346 ASN A N 1
ATOM 2718 C CA . ASN A 1 346 ? 4.586 7.324 12.195 1 90.62 346 ASN A CA 1
ATOM 2719 C C . ASN A 1 346 ? 5.043 5.949 11.719 1 90.62 346 ASN A C 1
ATOM 2721 O O . ASN A 1 346 ? 6.168 5.527 12.008 1 90.62 346 ASN A O 1
ATOM 2725 N N . THR A 1 347 ? 4.168 5.27 10.977 1 92.62 347 THR A N 1
ATOM 2726 C CA . THR A 1 347 ? 4.492 3.965 10.414 1 92.62 347 THR A CA 1
ATOM 2727 C C . THR A 1 347 ? 5.57 4.09 9.344 1 92.62 347 THR A C 1
ATOM 2729 O O . THR A 1 347 ? 6.215 3.102 8.984 1 92.62 347 THR A O 1
ATOM 2732 N N . ASP A 1 348 ? 5.852 5.273 8.906 1 96.06 348 ASP A N 1
ATOM 2733 C CA . ASP A 1 348 ? 6.742 5.512 7.777 1 96.06 348 ASP A CA 1
ATOM 2734 C C . ASP A 1 348 ? 8.203 5.543 8.219 1 96.06 348 ASP A C 1
ATOM 2736 O O . ASP A 1 348 ? 8.867 6.574 8.109 1 96.06 348 ASP A O 1
ATOM 2740 N N . TYR A 1 349 ? 8.742 4.398 8.625 1 94.88 349 TYR A N 1
ATOM 2741 C CA . TYR A 1 349 ? 10.156 4.188 8.906 1 94.88 349 TYR A CA 1
ATOM 2742 C C . TYR A 1 349 ? 10.789 3.281 7.855 1 94.88 349 TYR A C 1
ATOM 2744 O O . TYR A 1 349 ? 10.172 2.316 7.402 1 94.88 349 TYR A O 1
ATOM 2752 N N . ILE A 1 350 ? 11.953 3.588 7.555 1 96.5 350 ILE A N 1
ATOM 2753 C CA . ILE A 1 350 ? 12.758 2.754 6.668 1 96.5 350 ILE A CA 1
ATOM 2754 C C . ILE A 1 350 ? 13.742 1.929 7.488 1 96.5 350 ILE A C 1
ATOM 2756 O O . ILE A 1 350 ? 14 0.765 7.176 1 96.5 350 ILE A O 1
ATOM 2760 N N . ALA A 1 351 ? 14.266 2.576 8.531 1 96.38 351 ALA A N 1
ATOM 2761 C CA . ALA A 1 351 ? 15.148 1.902 9.484 1 96.38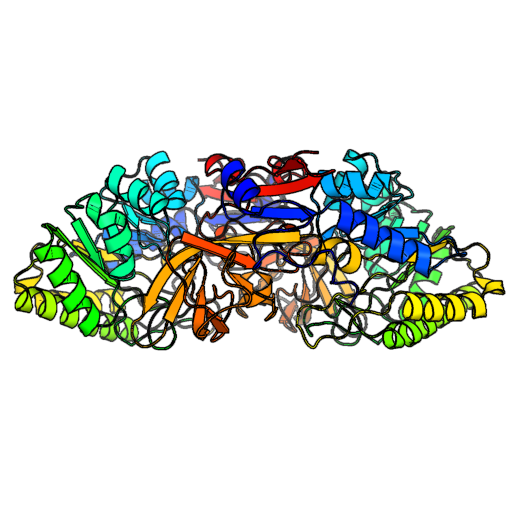 351 ALA A CA 1
ATOM 2762 C C . ALA A 1 351 ? 15.055 2.543 10.867 1 96.38 351 ALA A C 1
ATOM 2764 O O . ALA A 1 351 ? 14.961 3.768 10.984 1 96.38 351 ALA A O 1
ATOM 2765 N N . ARG A 1 352 ? 15.094 1.708 11.867 1 94.75 352 ARG A N 1
ATOM 2766 C CA . ARG A 1 352 ? 15.078 2.186 13.25 1 94.75 352 ARG A CA 1
ATOM 2767 C C . ARG A 1 352 ? 16.406 1.896 13.938 1 94.75 352 ARG A C 1
ATOM 2769 O O . ARG A 1 352 ? 16.953 0.802 13.812 1 94.75 352 ARG A O 1
ATOM 2776 N N . ASN A 1 353 ? 16.922 2.916 14.562 1 94.81 353 ASN A N 1
ATOM 2777 C CA . ASN A 1 353 ? 18.141 2.811 15.352 1 94.81 353 ASN A CA 1
ATOM 2778 C C . ASN A 1 353 ? 19.281 2.174 14.562 1 94.81 353 ASN A C 1
ATOM 2780 O O . ASN A 1 353 ? 19.984 1.296 15.062 1 94.81 353 ASN A O 1
ATOM 2784 N N . ILE A 1 354 ? 19.422 2.568 13.375 1 94.38 354 ILE A N 1
ATOM 2785 C CA . ILE A 1 354 ? 20.469 2.029 12.508 1 94.38 354 ILE A CA 1
ATOM 2786 C C . ILE A 1 354 ? 21.781 2.742 12.789 1 94.38 354 ILE A C 1
ATOM 2788 O O . ILE A 1 354 ? 21.797 3.924 13.141 1 94.38 354 ILE A O 1
ATOM 2792 N N . LYS A 1 355 ? 22.875 2.023 12.617 1 93.62 355 LYS A N 1
ATOM 2793 C CA . LYS A 1 355 ? 24.203 2.621 12.656 1 93.62 355 LYS A CA 1
ATOM 2794 C C . LYS A 1 355 ? 24.688 2.975 11.258 1 93.62 355 LYS A C 1
ATOM 2796 O O . LYS A 1 355 ? 24.844 2.096 10.406 1 93.62 355 LYS A O 1
ATOM 2801 N N . ILE A 1 356 ? 24.906 4.258 10.984 1 92.62 356 ILE A N 1
ATOM 2802 C CA . ILE A 1 356 ? 25.359 4.719 9.68 1 92.62 356 ILE A CA 1
ATOM 2803 C C . ILE A 1 356 ? 26.406 5.805 9.844 1 92.62 356 ILE A C 1
ATOM 2805 O O . ILE A 1 356 ? 26.562 6.379 10.93 1 92.62 356 ILE A O 1
ATOM 2809 N N . PRO A 1 357 ? 27.1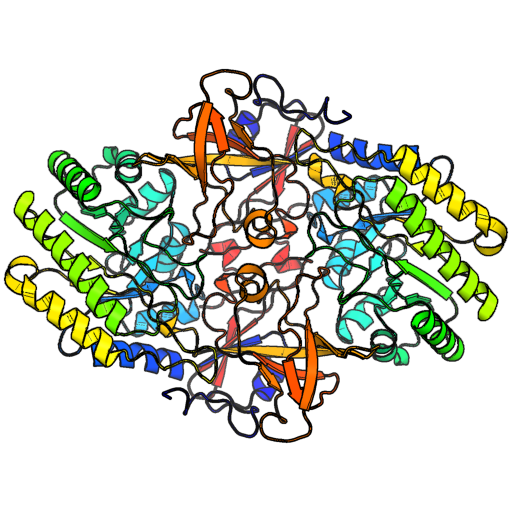72 6.059 8.781 1 92.94 357 PRO A N 1
ATOM 2810 C CA . PRO A 1 357 ? 28.094 7.199 8.852 1 92.94 357 PRO A CA 1
ATOM 2811 C C . PRO A 1 357 ? 27.359 8.523 9.07 1 92.94 357 PRO A C 1
ATOM 2813 O O . PRO A 1 357 ? 26.156 8.617 8.828 1 92.94 357 PRO A O 1
ATOM 2816 N N . SER A 1 358 ? 28.125 9.492 9.523 1 92.62 358 SER A N 1
ATOM 2817 C CA . SER A 1 358 ? 27.547 10.836 9.617 1 92.62 358 SER A CA 1
ATOM 2818 C C . SER A 1 358 ? 27.094 11.336 8.258 1 92.62 358 SER A C 1
ATOM 2820 O O . SER A 1 358 ? 27.766 11.125 7.25 1 92.62 358 SER A O 1
ATOM 2822 N N . VAL A 1 359 ? 25.953 11.969 8.289 1 94.5 359 VAL A N 1
ATOM 2823 C CA . VAL A 1 359 ? 25.344 12.352 7.012 1 94.5 359 VAL A CA 1
ATOM 2824 C C . VAL A 1 359 ? 25.078 13.859 6.996 1 94.5 359 VAL A C 1
ATOM 2826 O O . VAL A 1 359 ? 25.109 14.508 8.039 1 94.5 359 VAL A O 1
ATOM 2829 N N . ASN A 1 360 ? 24.906 14.344 5.801 1 94 360 ASN A N 1
ATOM 2830 C CA . ASN A 1 360 ? 24.469 15.711 5.551 1 94 360 ASN A CA 1
ATOM 2831 C C . ASN A 1 360 ? 23.188 15.75 4.715 1 94 360 ASN A C 1
ATOM 2833 O O . ASN A 1 360 ? 22.875 14.773 4.023 1 94 360 ASN A O 1
ATOM 2837 N N . ASP A 1 361 ? 22.5 16.828 4.816 1 94.56 361 ASP A N 1
ATOM 2838 C CA . ASP A 1 361 ? 21.375 17.062 3.914 1 94.56 361 ASP A CA 1
ATOM 2839 C C . ASP A 1 361 ? 21.797 16.906 2.455 1 94.56 361 ASP A C 1
ATOM 2841 O O . ASP A 1 361 ? 22.875 17.375 2.072 1 94.56 361 ASP A O 1
ATOM 2845 N N . GLY A 1 362 ? 21.016 16.203 1.702 1 96.62 362 GLY A N 1
ATOM 2846 C CA . GLY A 1 362 ? 21.312 16.062 0.286 1 96.62 362 GLY A CA 1
ATOM 2847 C C . GLY A 1 362 ? 22.109 14.805 -0.028 1 96.62 362 GLY A C 1
ATOM 2848 O O . GLY A 1 362 ? 22.203 14.398 -1.187 1 96.62 362 GLY A O 1
ATOM 2849 N N . ASP A 1 363 ? 22.734 14.18 1.013 1 97.19 363 ASP A N 1
ATOM 2850 C CA . ASP A 1 363 ? 23.438 12.922 0.773 1 97.19 363 ASP A CA 1
ATOM 2851 C C . ASP A 1 363 ? 22.516 11.891 0.123 1 97.19 363 ASP A C 1
ATOM 2853 O O . ASP A 1 363 ? 21.297 11.898 0.353 1 97.19 363 ASP A O 1
ATOM 2857 N N . ILE A 1 364 ? 23.141 11.055 -0.707 1 97.81 364 ILE A N 1
ATOM 2858 C CA . ILE A 1 364 ? 22.406 10.016 -1.413 1 97.81 364 ILE A CA 1
ATOM 2859 C C . ILE A 1 364 ? 22.375 8.742 -0.569 1 97.81 364 ILE A C 1
ATOM 2861 O O . ILE A 1 364 ? 23.406 8.289 -0.078 1 97.81 364 ILE A O 1
ATOM 2865 N N . VAL A 1 365 ? 21.172 8.25 -0.353 1 97.12 365 VAL A N 1
ATOM 2866 C CA . VAL A 1 365 ? 20.922 7.008 0.375 1 97.12 365 VAL A CA 1
ATOM 2867 C C . VAL A 1 365 ? 20.609 5.887 -0.609 1 97.12 365 VAL A C 1
ATOM 2869 O O . VAL A 1 365 ? 19.781 6.059 -1.512 1 97.12 365 VAL A O 1
ATOM 2872 N N . ILE A 1 366 ? 21.25 4.762 -0.435 1 97.19 366 ILE A N 1
ATOM 2873 C CA . ILE A 1 366 ? 21.047 3.604 -1.297 1 97.19 366 ILE A CA 1
ATOM 2874 C C . ILE A 1 366 ? 20.406 2.471 -0.493 1 97.19 366 ILE A C 1
ATOM 2876 O O . ILE A 1 366 ? 20.938 2.068 0.545 1 97.19 366 ILE A O 1
ATOM 2880 N N . ILE A 1 367 ? 19.281 2.002 -0.924 1 96.94 367 ILE A N 1
ATOM 2881 C CA . ILE A 1 367 ? 18.594 0.857 -0.33 1 96.94 367 ILE A CA 1
ATOM 2882 C C . ILE A 1 367 ? 18.719 -0.356 -1.248 1 96.94 367 ILE A C 1
ATOM 2884 O O . ILE A 1 367 ? 18.297 -0.318 -2.402 1 96.94 367 ILE A O 1
ATOM 2888 N N . SER A 1 368 ? 19.234 -1.43 -0.726 1 95.75 368 SER A N 1
ATOM 2889 C CA . SER A 1 368 ? 19.594 -2.588 -1.538 1 95.75 368 SER A CA 1
ATOM 2890 C C . SER A 1 368 ? 18.391 -3.506 -1.754 1 95.75 368 SER A C 1
ATOM 2892 O O . SER A 1 368 ? 17.375 -3.371 -1.078 1 95.75 368 SER A O 1
ATOM 2894 N N . ASN A 1 369 ? 18.516 -4.445 -2.709 1 97.12 369 ASN A N 1
ATOM 2895 C CA . ASN A 1 369 ? 17.531 -5.477 -3.002 1 97.12 369 ASN A CA 1
ATOM 2896 C C . ASN A 1 369 ? 16.141 -4.871 -3.229 1 97.12 369 ASN A C 1
ATOM 2898 O O . ASN A 1 369 ? 15.172 -5.273 -2.582 1 97.12 369 ASN A O 1
ATOM 2902 N N . ALA A 1 370 ? 16.141 -3.939 -4.215 1 97.88 370 ALA A N 1
ATOM 2903 C CA . ALA A 1 370 ? 14.922 -3.17 -4.41 1 97.88 370 ALA A CA 1
ATOM 2904 C C . ALA A 1 370 ? 14.211 -3.578 -5.703 1 97.88 370 ALA A C 1
ATOM 2906 O O . ALA A 1 370 ? 13.375 -2.838 -6.223 1 97.88 370 ALA A O 1
ATOM 2907 N N . GLY A 1 371 ? 14.555 -4.734 -6.215 1 98.5 371 GLY A N 1
ATOM 2908 C CA . GLY A 1 371 ? 13.992 -5.121 -7.5 1 98.5 371 GLY A CA 1
ATOM 2909 C C . GLY A 1 371 ? 12.641 -5.797 -7.379 1 98.5 371 GLY A C 1
ATOM 2910 O O . GLY A 1 371 ? 11.852 -5.789 -8.328 1 98.5 371 GLY A O 1
ATOM 2911 N N . ALA A 1 372 ? 12.422 -6.461 -6.285 1 98.5 372 ALA A N 1
ATOM 2912 C CA . ALA A 1 372 ? 11.195 -7.242 -6.109 1 98.5 372 ALA A CA 1
ATOM 2913 C C . ALA A 1 372 ? 10.305 -6.633 -5.027 1 98.5 372 ALA A C 1
ATOM 2915 O O . ALA A 1 372 ? 10.781 -6.328 -3.93 1 98.5 372 ALA A O 1
ATOM 2916 N N . TYR A 1 373 ? 8.984 -6.469 -5.367 1 97.81 373 TYR A N 1
ATOM 2917 C CA . TYR A 1 373 ? 7.945 -6.102 -4.41 1 97.81 373 TYR A CA 1
ATOM 2918 C C . TYR A 1 373 ? 8.18 -4.703 -3.857 1 97.81 373 TYR A C 1
ATOM 2920 O O . TYR A 1 373 ? 7.906 -4.438 -2.684 1 97.81 373 TYR A O 1
ATOM 2928 N N . ILE A 1 374 ? 8.844 -3.869 -4.625 1 98.44 374 ILE A N 1
ATOM 2929 C CA . ILE A 1 374 ? 9.008 -2.455 -4.305 1 98.44 374 ILE A CA 1
ATOM 2930 C C . ILE A 1 374 ? 8.078 -1.615 -5.172 1 98.44 374 ILE A C 1
ATOM 2932 O O . ILE A 1 374 ? 6.938 -1.339 -4.781 1 98.44 374 ILE A O 1
ATOM 2936 N N . MET A 1 375 ? 8.406 -1.578 -6.461 1 98.62 375 MET A N 1
ATOM 2937 C CA . MET A 1 375 ? 7.52 -0.841 -7.359 1 98.62 375 MET A CA 1
ATOM 2938 C C . MET A 1 375 ? 6.16 -1.524 -7.469 1 98.62 375 MET A C 1
ATOM 2940 O O . MET A 1 375 ? 5.129 -0.856 -7.523 1 98.62 375 MET A O 1
ATOM 2944 N N . SER A 1 376 ? 6.125 -2.84 -7.48 1 98.38 376 SER A N 1
ATOM 2945 C CA . SER A 1 376 ? 4.879 -3.568 -7.688 1 98.38 376 SER A CA 1
ATOM 2946 C C . SER A 1 376 ? 3.912 -3.348 -6.527 1 98.38 376 SER A C 1
ATOM 2948 O O . SER A 1 376 ? 2.697 -3.484 -6.691 1 98.38 376 SER A O 1
ATOM 2950 N N . MET A 1 377 ? 4.438 -2.979 -5.355 1 98.19 377 MET A N 1
ATOM 2951 C CA . MET A 1 377 ? 3.588 -2.773 -4.184 1 98.19 377 MET A CA 1
ATOM 2952 C C . MET A 1 377 ? 3.42 -1.288 -3.889 1 98.19 377 MET A C 1
ATOM 2954 O O . MET A 1 377 ? 2.713 -0.915 -2.951 1 98.19 377 MET A O 1
ATOM 2958 N N . ALA A 1 378 ? 4.035 -0.414 -4.629 1 98.62 378 ALA A N 1
ATOM 2959 C CA . ALA A 1 378 ? 4.035 1.02 -4.352 1 98.62 378 ALA A CA 1
ATOM 2960 C C . ALA A 1 378 ? 2.639 1.61 -4.516 1 98.62 378 ALA A C 1
ATOM 2962 O O . ALA A 1 378 ? 1.811 1.067 -5.246 1 98.62 378 ALA A O 1
ATOM 2963 N N . SER A 1 379 ? 2.307 2.656 -3.787 1 98.56 379 SER A N 1
ATOM 2964 C CA . SER A 1 379 ? 1.047 3.393 -3.83 1 98.56 379 SER A CA 1
ATOM 2965 C C . SER A 1 379 ? 1.286 4.891 -3.98 1 98.56 379 SER A C 1
ATOM 2967 O O . SER A 1 379 ? 2.42 5.324 -4.191 1 98.56 379 SER A O 1
ATOM 2969 N N . ASN A 1 380 ? 0.214 5.672 -3.971 1 98.62 380 ASN A N 1
ATOM 2970 C CA . ASN A 1 380 ? 0.298 7.125 -4.012 1 98.62 380 ASN A CA 1
ATOM 2971 C C . ASN A 1 380 ? -0.21 7.754 -2.717 1 98.62 380 ASN A C 1
ATOM 2973 O O . ASN A 1 380 ? -0.766 8.852 -2.732 1 98.62 380 ASN A O 1
ATOM 2977 N N . TYR A 1 381 ? -0.029 7.031 -1.613 1 98.12 381 TYR A N 1
ATOM 2978 C CA . TYR A 1 381 ? -0.465 7.566 -0.329 1 98.12 381 TYR A CA 1
ATOM 2979 C C . TYR A 1 381 ? 0.174 8.922 -0.058 1 98.12 381 TYR A C 1
ATOM 2981 O O . TYR A 1 381 ? 1.368 9.117 -0.303 1 98.12 381 TYR A O 1
ATOM 2989 N N . ASN A 1 382 ? -0.598 9.93 0.437 1 98.25 382 ASN A N 1
ATOM 2990 C CA . ASN A 1 382 ? -0.233 11.336 0.615 1 98.25 382 ASN A CA 1
ATOM 2991 C C . ASN A 1 382 ? 0.01 12.023 -0.724 1 98.25 382 ASN A C 1
ATOM 2993 O O . ASN A 1 382 ? 0.704 13.039 -0.786 1 98.25 382 ASN A O 1
ATOM 2997 N N . LEU A 1 383 ? -0.526 11.375 -1.802 1 98.31 383 LEU A N 1
ATOM 2998 C CA . LEU A 1 383 ? -0.343 11.859 -3.164 1 98.31 383 LEU A CA 1
ATOM 2999 C C . LEU A 1 383 ? 1.14 11.969 -3.508 1 98.31 383 LEU A C 1
ATOM 3001 O O . LEU A 1 383 ? 1.547 12.875 -4.234 1 98.31 383 LEU A O 1
ATOM 3005 N N . LEU A 1 384 ? 1.929 11.164 -2.854 1 98.31 384 LEU A N 1
ATOM 3006 C CA . LEU A 1 384 ? 3.328 11.016 -3.238 1 98.31 384 LEU A CA 1
ATOM 3007 C C . LEU A 1 384 ? 3.455 10.219 -4.535 1 98.31 384 LEU A C 1
ATOM 3009 O O . LEU A 1 384 ? 2.73 9.242 -4.742 1 98.31 384 LEU A O 1
ATOM 3013 N N . ALA A 1 385 ? 4.395 10.625 -5.391 1 98.12 385 ALA A N 1
ATOM 3014 C CA . ALA A 1 385 ? 4.613 9.945 -6.664 1 98.12 385 ALA A CA 1
ATOM 3015 C C . ALA A 1 385 ? 5.324 8.609 -6.461 1 98.12 385 ALA A C 1
ATOM 3017 O O . ALA A 1 385 ? 6.215 8.492 -5.617 1 98.12 385 ALA A O 1
ATOM 3018 N N . ARG A 1 386 ? 4.934 7.582 -7.254 1 98.44 386 ARG A N 1
ATOM 3019 C CA . ARG A 1 386 ? 5.797 6.41 -7.375 1 98.44 386 ARG A CA 1
ATOM 3020 C C . ARG A 1 386 ? 7.094 6.754 -8.094 1 98.44 386 ARG A C 1
ATOM 3022 O O . ARG A 1 386 ? 7.105 7.609 -8.984 1 98.44 386 ARG A O 1
ATOM 3029 N N . PRO A 1 387 ? 8.195 6.109 -7.734 1 98.38 387 PRO A N 1
ATOM 3030 C CA . PRO A 1 387 ? 9.508 6.512 -8.25 1 98.38 387 PRO A CA 1
ATOM 3031 C C . PRO A 1 387 ? 9.656 6.246 -9.742 1 98.38 387 PRO A C 1
ATOM 3033 O O . PRO A 1 387 ? 8.961 5.395 -10.297 1 98.38 387 PRO A O 1
ATOM 3036 N N . ALA A 1 388 ? 10.555 7.008 -10.375 1 98.75 388 ALA A N 1
ATOM 3037 C CA . ALA A 1 388 ? 11.039 6.637 -11.703 1 98.75 388 ALA A CA 1
ATOM 3038 C C . ALA A 1 388 ? 11.828 5.332 -11.648 1 98.75 388 ALA A C 1
ATOM 3040 O O . ALA A 1 388 ? 12.32 4.934 -10.594 1 98.75 388 ALA A O 1
ATOM 3041 N N . GLU A 1 389 ? 11.844 4.617 -12.719 1 98.88 389 GLU A N 1
ATOM 3042 C CA . GLU A 1 389 ? 12.664 3.424 -12.891 1 98.88 389 GLU A CA 1
ATOM 3043 C C . GLU A 1 389 ? 13.594 3.561 -14.094 1 98.88 389 GLU A C 1
ATOM 3045 O O . GLU A 1 389 ? 13.18 4.055 -15.148 1 98.88 389 GLU A O 1
ATOM 3050 N N . ALA A 1 390 ? 14.812 3.225 -13.867 1 98.81 390 ALA A N 1
ATOM 3051 C CA . ALA A 1 390 ? 15.797 3.188 -14.945 1 98.81 390 ALA A CA 1
ATOM 3052 C C . ALA A 1 390 ? 16.578 1.879 -14.93 1 98.81 390 ALA A C 1
ATOM 3054 O O . ALA A 1 390 ? 16.562 1.153 -13.93 1 98.81 390 ALA A O 1
ATOM 3055 N N . ILE A 1 391 ? 17.188 1.558 -16.047 1 98.44 391 ILE A N 1
ATOM 3056 C CA . ILE A 1 391 ? 17.953 0.325 -16.156 1 98.44 391 ILE A CA 1
ATOM 3057 C C . ILE A 1 391 ? 19.297 0.617 -16.812 1 98.44 391 ILE A C 1
ATOM 3059 O O . ILE A 1 391 ? 19.406 1.494 -17.672 1 98.44 391 ILE A O 1
ATOM 3063 N N . ILE A 1 392 ? 20.312 0.008 -16.312 1 97.69 392 ILE A N 1
ATOM 3064 C CA . ILE A 1 392 ? 21.641 0.056 -16.906 1 97.69 392 ILE A CA 1
ATOM 3065 C C . ILE A 1 392 ? 21.766 -1.033 -17.969 1 97.69 392 ILE A C 1
ATOM 3067 O O . ILE A 1 392 ? 21.672 -2.225 -17.672 1 97.69 392 ILE A O 1
ATOM 3071 N N . LEU A 1 393 ? 21.906 -0.671 -19.156 1 95.44 393 LEU A N 1
ATOM 3072 C CA . LEU A 1 393 ? 22.094 -1.567 -20.297 1 95.44 393 LEU A CA 1
ATOM 3073 C C . LEU A 1 393 ? 23.406 -1.277 -21.016 1 95.44 393 LEU A C 1
ATOM 3075 O O . LEU A 1 393 ? 23.547 -0.239 -21.656 1 95.44 393 LEU A O 1
ATOM 3079 N N . ASP A 1 394 ? 24.328 -2.174 -20.969 1 92.06 394 ASP A N 1
ATOM 3080 C CA . ASP A 1 394 ? 25.625 -2.051 -21.641 1 92.06 394 ASP A CA 1
ATOM 3081 C C . ASP A 1 394 ? 26.297 -0.716 -21.297 1 92.06 394 ASP A C 1
ATOM 3083 O O . ASP A 1 394 ? 26.688 0.026 -22.188 1 92.06 394 ASP A O 1
ATOM 3087 N N . GLY A 1 395 ? 26.219 -0.383 -20.031 1 90.81 395 GLY A N 1
ATOM 3088 C CA . GLY A 1 395 ? 26.891 0.805 -19.547 1 90.81 395 GLY A CA 1
ATOM 3089 C C . GLY A 1 395 ? 26.094 2.08 -19.766 1 90.81 395 GLY A C 1
ATOM 3090 O O . GLY A 1 395 ? 26.562 3.17 -19.422 1 90.81 395 GLY A O 1
ATOM 3091 N N . ASN A 1 396 ? 24.938 1.952 -20.297 1 96.12 396 ASN A N 1
ATOM 3092 C CA . ASN A 1 396 ? 24.109 3.115 -20.547 1 96.12 396 ASN A CA 1
ATOM 3093 C C . ASN A 1 396 ? 22.859 3.111 -19.672 1 96.12 396 ASN A C 1
ATOM 3095 O O . ASN A 1 396 ? 22.359 2.049 -19.297 1 96.12 396 ASN A O 1
ATOM 3099 N N . LEU A 1 397 ? 22.375 4.359 -19.391 1 97.69 397 LEU A N 1
ATOM 3100 C CA . LEU A 1 397 ? 21.156 4.531 -18.594 1 97.69 397 LEU A CA 1
ATOM 3101 C C . LEU A 1 397 ? 19.938 4.684 -19.5 1 97.69 397 LEU A C 1
ATOM 3103 O O . LEU A 1 397 ? 19.984 5.426 -20.484 1 97.69 397 LEU A O 1
ATOM 3107 N N . ARG A 1 398 ? 18.922 3.955 -19.156 1 98 398 ARG A N 1
ATOM 3108 C CA . ARG A 1 398 ? 17.672 4.059 -19.891 1 98 398 ARG A CA 1
ATOM 3109 C C . ARG A 1 398 ? 16.484 4.172 -18.938 1 98 398 ARG A C 1
ATOM 3111 O O . ARG A 1 398 ? 16.359 3.371 -18.016 1 98 398 ARG A O 1
ATOM 3118 N N . LEU A 1 399 ? 15.664 5.234 -19.141 1 98.62 399 LEU A N 1
ATOM 3119 C CA . LEU A 1 399 ? 14.438 5.371 -18.359 1 98.62 399 LEU A CA 1
ATOM 3120 C C . LEU A 1 399 ? 13.406 4.34 -18.797 1 98.62 399 LEU A C 1
ATOM 3122 O O . LEU A 1 399 ? 13.133 4.191 -19.984 1 98.62 399 LEU A O 1
ATOM 3126 N N . ILE A 1 400 ? 12.844 3.604 -17.812 1 98.88 400 ILE A N 1
ATOM 3127 C CA . ILE A 1 400 ? 11.891 2.568 -18.188 1 98.88 400 ILE A CA 1
ATOM 3128 C C . ILE A 1 400 ? 10.555 2.822 -17.5 1 98.88 400 ILE A C 1
ATOM 3130 O O . ILE A 1 400 ? 9.578 2.105 -17.734 1 98.88 400 ILE A O 1
ATOM 3134 N N . LYS A 1 401 ? 10.453 3.758 -16.656 1 98.81 401 LYS A N 1
ATOM 3135 C CA . LYS A 1 401 ? 9.234 4.328 -16.078 1 98.81 401 LYS A CA 1
ATOM 3136 C C . LYS A 1 401 ? 9.445 5.785 -15.68 1 98.81 401 LYS A C 1
ATOM 3138 O O . LYS A 1 401 ? 10.391 6.105 -14.961 1 98.81 401 LYS A O 1
ATOM 3143 N N . LYS A 1 402 ? 8.664 6.688 -16.125 1 98.5 402 LYS A N 1
ATOM 3144 C CA . LYS A 1 402 ? 8.812 8.078 -15.688 1 98.5 402 LYS A CA 1
ATOM 3145 C C . LYS A 1 402 ? 8.25 8.281 -14.289 1 98.5 402 LYS A C 1
ATOM 3147 O O . LYS A 1 402 ? 7.391 7.516 -13.836 1 98.5 402 LYS A O 1
ATOM 3152 N N . ARG A 1 403 ? 8.773 9.227 -13.594 1 97.81 403 ARG A N 1
ATOM 3153 C CA . ARG A 1 403 ? 8.188 9.648 -12.328 1 97.81 403 ARG A CA 1
ATOM 3154 C C . ARG A 1 403 ? 6.781 10.203 -12.531 1 97.81 403 ARG A C 1
ATOM 3156 O O . ARG A 1 403 ? 6.531 10.938 -13.492 1 97.81 403 ARG A O 1
ATOM 3163 N N . GLU A 1 404 ? 5.871 9.836 -11.648 1 98.12 404 GLU A N 1
ATOM 3164 C CA . GLU A 1 404 ? 4.488 10.273 -11.797 1 98.12 404 GLU A CA 1
ATOM 3165 C C . GLU A 1 404 ? 4.332 11.75 -11.43 1 98.12 404 GLU A C 1
ATOM 3167 O O . GLU A 1 404 ? 4.93 12.219 -10.461 1 98.12 404 GLU A O 1
ATOM 3172 N N . SER A 1 405 ? 3.596 12.484 -12.234 1 97.62 405 SER A N 1
ATOM 3173 C CA . SER A 1 405 ? 3.137 13.828 -11.891 1 97.62 405 SER A CA 1
ATOM 3174 C C . SER A 1 405 ? 1.804 13.789 -11.148 1 97.62 405 SER A C 1
ATOM 3176 O O . SER A 1 405 ? 1.165 12.734 -11.07 1 97.62 405 SER A O 1
ATOM 3178 N N . VAL A 1 406 ? 1.404 14.906 -10.609 1 97.94 406 VAL A N 1
ATOM 3179 C CA . VAL A 1 406 ? 0.095 15 -9.977 1 97.94 406 VAL A CA 1
ATOM 3180 C C . VAL A 1 406 ? -0.999 14.68 -10.992 1 97.94 406 VAL A C 1
ATOM 3182 O O . VAL A 1 406 ? -1.952 13.961 -10.68 1 97.94 406 VAL A O 1
ATOM 3185 N N . ASP A 1 407 ? -0.8 15.133 -12.258 1 97.62 407 ASP A N 1
ATOM 3186 C CA . ASP A 1 407 ? -1.774 14.852 -13.305 1 97.62 407 ASP A CA 1
ATOM 3187 C C . ASP A 1 407 ? -1.829 13.359 -13.625 1 97.62 407 ASP A C 1
ATOM 3189 O O . ASP A 1 407 ? -2.904 12.812 -13.883 1 97.62 407 ASP A O 1
ATOM 3193 N N . ASP A 1 408 ? -0.694 12.719 -13.664 1 97.88 408 ASP A N 1
ATOM 3194 C CA . ASP A 1 408 ? -0.666 11.273 -13.875 1 97.88 408 ASP A CA 1
ATOM 3195 C C . ASP A 1 408 ? -1.452 10.539 -12.797 1 97.88 408 ASP A C 1
ATOM 3197 O O . ASP A 1 408 ? -2.211 9.617 -13.086 1 97.88 408 ASP A O 1
ATOM 3201 N N . MET A 1 409 ? -1.288 10.953 -11.5 1 98 409 MET A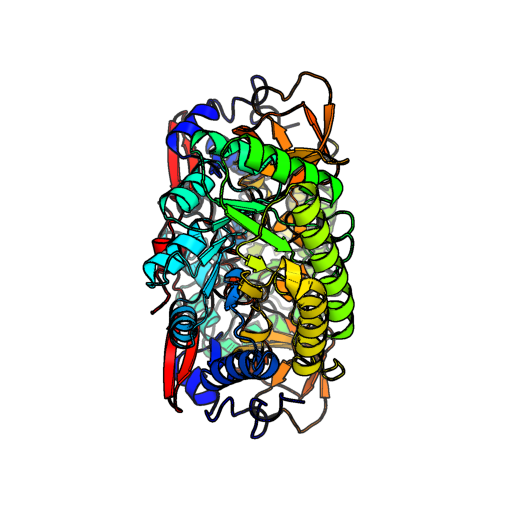 N 1
ATOM 3202 C CA . MET A 1 409 ? -1.868 10.266 -10.352 1 98 409 MET A CA 1
ATOM 3203 C C . MET A 1 409 ? -3.379 10.461 -10.305 1 98 409 MET A C 1
ATOM 3205 O O . MET A 1 409 ? -4.098 9.664 -9.703 1 98 409 MET A O 1
ATOM 3209 N N . LEU A 1 410 ? -3.895 11.531 -10.977 1 97.69 410 LEU A N 1
ATOM 3210 C CA . LEU A 1 410 ? -5.305 11.883 -10.859 1 97.69 410 LEU A CA 1
ATOM 3211 C C . LEU A 1 410 ? -6.039 11.633 -12.172 1 97.69 410 LEU A C 1
ATOM 3213 O O . LEU A 1 410 ? -7.195 12.039 -12.336 1 97.69 410 LEU A O 1
ATOM 3217 N N . LYS A 1 411 ? -5.395 10.93 -13.102 1 96.75 411 LYS A N 1
ATOM 3218 C CA . LYS A 1 411 ? -5.879 10.812 -14.469 1 96.75 411 LYS A CA 1
ATOM 3219 C C . LYS A 1 411 ? -7.23 10.102 -14.516 1 96.75 411 LYS A C 1
ATOM 3221 O O . LYS A 1 411 ? -8.039 10.359 -15.414 1 96.75 411 LYS A O 1
ATOM 3226 N N . THR A 1 412 ? -7.543 9.219 -13.555 1 97.62 412 THR A N 1
ATOM 3227 C CA . THR A 1 412 ? -8.773 8.43 -13.602 1 97.62 412 THR A CA 1
ATOM 3228 C C . THR A 1 412 ? -9.852 9.055 -12.719 1 97.62 412 THR A C 1
ATOM 3230 O O . THR A 1 412 ? -10.938 8.492 -12.578 1 97.62 412 THR A O 1
ATOM 3233 N N . PHE A 1 413 ? -9.586 10.195 -12.102 1 98.25 413 PHE A N 1
ATOM 3234 C CA . PHE A 1 413 ? -10.531 10.906 -11.25 1 98.25 413 PHE A CA 1
ATOM 3235 C C . PHE A 1 413 ? -11.289 11.961 -12.039 1 98.25 413 PHE A C 1
ATOM 3237 O O . PHE A 1 413 ? -10.758 12.539 -12.992 1 98.25 413 PHE A O 1
ATOM 3244 N N . TYR A 1 414 ? -12.516 12.18 -11.703 1 93.75 414 TYR A N 1
ATOM 3245 C CA . TYR A 1 414 ? -13.352 13.219 -12.305 1 93.75 414 TYR A CA 1
ATOM 3246 C C . TYR A 1 414 ? -13.641 14.328 -11.297 1 93.75 414 TYR A C 1
ATOM 3248 O O . TYR A 1 414 ? -13.93 14.055 -10.125 1 93.75 414 TYR A O 1
ATOM 3256 N N . PRO A 1 415 ? -13.492 15.602 -11.766 1 88.69 415 PRO A N 1
ATOM 3257 C CA . PRO A 1 415 ? -13.742 16.703 -10.828 1 88.69 415 PRO A CA 1
ATOM 3258 C C . PRO A 1 415 ? -15.219 16.875 -10.5 1 88.69 415 PRO A C 1
ATOM 3260 O O . PRO A 1 415 ? -16.078 16.469 -11.281 1 88.69 415 PRO A O 1
ATOM 3263 N N . MET B 1 1 ? -26.531 7.195 18.438 1 30.08 1 MET B N 1
ATOM 3264 C CA . MET B 1 1 ? -25.578 6.809 17.391 1 30.08 1 MET B CA 1
ATOM 3265 C C . MET B 1 1 ? -25.891 7.527 16.094 1 30.08 1 MET B C 1
ATOM 3267 O O . MET B 1 1 ? -26.984 7.398 15.539 1 30.08 1 MET B O 1
ATOM 3271 N N . LEU B 1 2 ? -25.422 8.609 15.922 1 35.47 2 LEU B N 1
ATOM 3272 C CA . LEU B 1 2 ? -25.531 9.445 14.734 1 35.47 2 LEU B CA 1
ATOM 3273 C C . LEU B 1 2 ? -25.594 8.586 13.477 1 35.47 2 LEU B C 1
ATOM 3275 O O . LEU B 1 2 ? -25.609 9.117 12.359 1 35.47 2 LEU B O 1
ATOM 3279 N N . TYR B 1 3 ? -25.266 7.281 13.562 1 41.41 3 TYR B N 1
ATOM 3280 C CA . TYR B 1 3 ? -25.203 6.215 12.57 1 41.41 3 TYR B CA 1
ATOM 3281 C C . TYR B 1 3 ? -26.562 5.949 11.961 1 41.41 3 TYR B C 1
ATOM 3283 O O . TYR B 1 3 ? -26.719 5.078 11.102 1 41.41 3 TYR B O 1
ATOM 3291 N N . SER B 1 4 ? -27.5 6.504 12.555 1 40.78 4 SER B N 1
ATOM 3292 C CA . SER B 1 4 ? -28.844 6 12.242 1 40.78 4 SER B CA 1
ATOM 3293 C C . SER B 1 4 ? -29.172 6.184 10.766 1 40.78 4 SER B C 1
ATOM 3295 O O . SER B 1 4 ? -29.75 5.293 10.141 1 40.78 4 SER B O 1
ATOM 3297 N N . ASP B 1 5 ? -29.125 7.441 10.383 1 43.81 5 ASP B N 1
ATOM 3298 C CA . ASP B 1 5 ? -29.797 7.668 9.109 1 43.81 5 ASP B CA 1
ATOM 3299 C C . ASP B 1 5 ? -29.016 7.051 7.957 1 43.81 5 ASP B C 1
ATOM 3301 O O . ASP B 1 5 ? -29.531 6.945 6.84 1 43.81 5 ASP B O 1
ATOM 3305 N N . PHE B 1 6 ? -27.672 6.891 8.117 1 54.03 6 PHE B N 1
ATOM 3306 C CA . PHE B 1 6 ? -26.797 6.48 7.023 1 54.03 6 PHE B CA 1
ATOM 3307 C C . PHE B 1 6 ? -26.484 4.992 7.109 1 54.03 6 PHE B C 1
ATOM 3309 O O . PHE B 1 6 ? -25.625 4.492 6.379 1 54.03 6 PHE B O 1
ATOM 3316 N N . SER B 1 7 ? -27.344 4.473 7.969 1 64.56 7 SER B N 1
ATOM 3317 C CA . SER B 1 7 ? -27.203 3.043 8.227 1 64.56 7 SER B CA 1
ATOM 3318 C C . SER B 1 7 ? -27.75 2.213 7.074 1 64.56 7 SER B C 1
ATOM 3320 O O . SER B 1 7 ? -28.594 2.686 6.312 1 64.56 7 SER B O 1
ATOM 3322 N N . LEU B 1 8 ? -27.047 1.329 6.715 1 82.38 8 LEU B N 1
ATOM 3323 C CA . LEU B 1 8 ? -27.578 0.301 5.824 1 82.38 8 LEU B CA 1
ATOM 3324 C C . LEU B 1 8 ? -28.984 -0.101 6.234 1 82.38 8 LEU B C 1
ATOM 3326 O O . LEU B 1 8 ? -29.25 -0.353 7.414 1 82.38 8 LEU B O 1
ATOM 3330 N N . GLU B 1 9 ? -29.938 0.243 5.277 1 84.25 9 GLU B N 1
ATOM 3331 C CA . GLU B 1 9 ? -31.344 -0.058 5.52 1 84.25 9 GLU B CA 1
ATOM 3332 C C . GLU B 1 9 ? -31.812 -1.208 4.633 1 84.25 9 GLU B C 1
ATOM 3334 O O . GLU B 1 9 ? -31.094 -1.655 3.744 1 84.25 9 GLU B O 1
ATOM 3339 N N . LYS B 1 10 ? -33.094 -1.688 4.879 1 85.69 10 LYS B N 1
ATOM 3340 C CA . LYS B 1 10 ? -33.781 -2.709 4.078 1 85.69 10 LYS B CA 1
ATOM 3341 C C . LYS B 1 10 ? -32.875 -3.945 3.916 1 85.69 10 LYS B C 1
ATOM 3343 O O . LYS B 1 10 ? -32.656 -4.406 2.797 1 85.69 10 LYS B O 1
ATOM 3348 N N . ASN B 1 11 ? -32.438 -4.461 5.008 1 88.44 11 ASN B N 1
ATOM 3349 C CA . ASN B 1 11 ? -31.578 -5.633 5.039 1 88.44 11 ASN B CA 1
ATOM 3350 C C . ASN B 1 11 ? -30.266 -5.375 4.309 1 88.44 11 ASN B C 1
ATOM 3352 O O . ASN B 1 11 ? -29.859 -6.164 3.453 1 88.44 11 ASN B O 1
ATOM 3356 N N . CYS B 1 12 ? -29.75 -4.129 4.527 1 91.06 12 CYS B N 1
ATOM 3357 C CA . CYS B 1 12 ? -28.453 -3.703 4.043 1 91.06 12 CYS B CA 1
ATOM 3358 C C . CYS B 1 12 ? -28.438 -3.59 2.523 1 91.06 12 CYS B C 1
ATOM 3360 O O . CYS B 1 12 ? -27.406 -3.838 1.885 1 91.06 12 CYS B O 1
ATOM 3362 N N . THR B 1 13 ? -29.609 -3.301 1.872 1 94.19 13 THR B N 1
ATOM 3363 C CA . THR B 1 13 ? -29.656 -3.156 0.421 1 94.19 13 THR B CA 1
ATOM 3364 C C . THR B 1 13 ? -29.75 -1.686 0.027 1 94.19 13 THR B C 1
ATOM 3366 O O . THR B 1 13 ? -29.656 -1.348 -1.156 1 94.19 13 THR B O 1
ATOM 3369 N N . GLU B 1 14 ? -29.906 -0.837 0.998 1 94.69 14 GLU B N 1
ATOM 3370 C CA . GLU B 1 14 ? -30.031 0.59 0.72 1 94.69 14 GLU B CA 1
ATOM 3371 C C . GLU B 1 14 ? -29 1.398 1.492 1 94.69 14 GLU B C 1
ATOM 3373 O O . GLU B 1 14 ? -28.75 1.134 2.67 1 94.69 14 GLU B O 1
ATOM 3378 N N . PHE B 1 15 ? -28.344 2.334 0.798 1 95.19 15 PHE B N 1
ATOM 3379 C CA . PHE B 1 15 ? -27.359 3.268 1.353 1 95.19 15 PHE B CA 1
ATOM 3380 C C . PHE B 1 15 ? -27.672 4.691 0.904 1 95.19 15 PHE B C 1
ATOM 3382 O O . PHE B 1 15 ? -27.719 4.977 -0.295 1 95.19 15 PHE B O 1
ATOM 3389 N N . SER B 1 16 ? -27.938 5.551 1.869 1 94.38 16 SER B N 1
ATOM 3390 C CA . SER B 1 16 ? -28.203 6.957 1.607 1 94.38 16 SER B CA 1
ATOM 3391 C C . SER B 1 16 ? -29.344 7.121 0.595 1 94.38 16 SER B C 1
ATOM 3393 O O . SER B 1 16 ? -29.234 7.914 -0.344 1 94.38 16 SER B O 1
ATOM 3395 N N . GLY B 1 17 ? -30.328 6.266 0.71 1 92.25 17 GLY B N 1
ATOM 3396 C CA . GLY B 1 17 ? -31.547 6.402 -0.06 1 92.25 17 GLY B CA 1
ATOM 3397 C C . GLY B 1 17 ? -31.484 5.699 -1.404 1 92.25 17 GLY B C 1
ATOM 3398 O O . GLY B 1 17 ? -32.469 5.738 -2.174 1 92.25 17 GLY B O 1
ATOM 3399 N N . ILE B 1 18 ? -30.391 5.035 -1.705 1 94.5 18 ILE B N 1
ATOM 3400 C CA . ILE B 1 18 ? -30.266 4.375 -3 1 94.5 18 ILE B CA 1
ATOM 3401 C C . ILE B 1 18 ? -30.078 2.873 -2.797 1 94.5 18 ILE B C 1
ATOM 3403 O O . ILE B 1 18 ? -29.406 2.445 -1.854 1 94.5 18 ILE B O 1
ATOM 3407 N N . ASN B 1 19 ? -30.719 2.145 -3.682 1 95.31 19 ASN B N 1
ATOM 3408 C CA . ASN B 1 19 ? -30.484 0.707 -3.715 1 95.31 19 ASN B CA 1
ATOM 3409 C C . ASN B 1 19 ? -29.062 0.386 -4.18 1 95.31 19 ASN B C 1
ATOM 3411 O O . ASN B 1 19 ? -28.672 0.727 -5.301 1 95.31 19 ASN B O 1
ATOM 3415 N N . ILE B 1 20 ? -28.312 -0.311 -3.385 1 95.62 20 ILE B N 1
ATOM 3416 C CA . ILE B 1 20 ? -26.891 -0.552 -3.645 1 95.62 20 ILE B CA 1
ATOM 3417 C C . ILE B 1 20 ? -26.734 -1.349 -4.938 1 95.62 20 ILE B C 1
ATOM 3419 O O . ILE B 1 20 ? -25.719 -1.214 -5.637 1 95.62 20 ILE B O 1
ATOM 3423 N N . TYR B 1 21 ? -27.688 -2.174 -5.285 1 97 21 TYR B N 1
ATOM 3424 C CA . TYR B 1 21 ? -27.625 -2.971 -6.504 1 97 21 TYR B CA 1
ATOM 3425 C C . TYR B 1 21 ? -27.641 -2.078 -7.742 1 97 21 TYR B C 1
ATOM 3427 O O . TYR B 1 21 ? -27.047 -2.422 -8.773 1 97 21 TYR B O 1
ATOM 3435 N N . ASN B 1 22 ? -28.312 -0.912 -7.609 1 97.44 22 ASN B N 1
ATOM 3436 C CA . ASN B 1 22 ? -28.281 0.042 -8.711 1 97.44 22 ASN B CA 1
ATOM 3437 C C . ASN B 1 22 ? -26.859 0.532 -8.977 1 97.44 22 ASN B C 1
ATOM 3439 O O . ASN B 1 22 ? -26.422 0.625 -10.125 1 97.44 22 ASN B O 1
ATOM 3443 N N . ALA B 1 23 ? -26.141 0.825 -7.887 1 97.88 23 ALA B N 1
ATOM 3444 C CA . ALA B 1 23 ? -24.75 1.268 -8.016 1 97.88 23 ALA B CA 1
ATOM 3445 C C . ALA B 1 23 ? -23.875 0.161 -8.594 1 97.88 23 ALA B C 1
ATOM 3447 O O . ALA B 1 23 ? -23.031 0.415 -9.461 1 97.88 23 ALA B O 1
ATOM 3448 N N . VAL B 1 24 ? -24.078 -1.071 -8.141 1 98.06 24 VAL B N 1
ATOM 3449 C CA . VAL B 1 24 ? -23.297 -2.221 -8.602 1 98.06 24 VAL B CA 1
ATOM 3450 C C . VAL B 1 24 ? -23.562 -2.465 -10.086 1 98.06 24 VAL B C 1
ATOM 3452 O O . VAL B 1 24 ? -22.641 -2.768 -10.844 1 98.06 24 VAL B O 1
ATOM 3455 N N . ASN B 1 25 ? -24.844 -2.357 -10.469 1 97.88 25 ASN B N 1
ATOM 3456 C CA . ASN B 1 25 ? -25.203 -2.555 -11.867 1 97.88 25 ASN B CA 1
ATOM 3457 C C . ASN B 1 25 ? -24.562 -1.501 -12.766 1 97.88 25 ASN B C 1
ATOM 3459 O O . ASN B 1 25 ? -24.141 -1.807 -13.883 1 97.88 25 ASN B O 1
ATOM 3463 N N . ASP B 1 26 ? -24.516 -0.272 -12.289 1 98 26 ASP B N 1
ATOM 3464 C CA . ASP B 1 26 ? -24.016 0.845 -13.086 1 98 26 ASP B CA 1
ATOM 3465 C C . ASP B 1 26 ? -22.5 0.814 -13.172 1 98 26 ASP B C 1
ATOM 3467 O O . ASP B 1 26 ? -21.922 1.132 -14.219 1 98 26 ASP B O 1
ATOM 3471 N N . PHE B 1 27 ? -21.781 0.426 -12.047 1 98.31 27 PHE B N 1
ATOM 3472 C CA . PHE B 1 27 ? -20.359 0.741 -11.977 1 98.31 27 PHE B CA 1
ATOM 3473 C C . PHE B 1 27 ? -19.547 -0.508 -11.664 1 98.31 27 PHE B C 1
ATOM 3475 O O . PHE B 1 27 ? -18.312 -0.47 -11.68 1 98.31 27 PHE B O 1
ATOM 3482 N N . GLY B 1 28 ? -20.203 -1.676 -11.359 1 97.88 28 GLY B N 1
ATOM 3483 C CA . GLY B 1 28 ? -19.5 -2.902 -11.008 1 97.88 28 GLY B CA 1
ATOM 3484 C C . GLY B 1 28 ? -18.891 -2.873 -9.617 1 97.88 28 GLY B C 1
ATOM 3485 O O . GLY B 1 28 ? -19.172 -1.963 -8.836 1 97.88 28 GLY B O 1
ATOM 3486 N N . THR B 1 29 ? -18.188 -3.877 -9.195 1 98.31 29 THR B N 1
ATOM 3487 C CA . THR B 1 29 ? -17.438 -4 -7.953 1 98.31 29 THR B CA 1
ATOM 3488 C C . THR B 1 29 ? -15.969 -4.324 -8.234 1 98.31 29 THR B C 1
ATOM 3490 O O . THR B 1 29 ? -15.641 -4.879 -9.281 1 98.31 29 THR B O 1
ATOM 3493 N N . PRO B 1 30 ? -15.062 -3.965 -7.336 1 98.31 30 PRO B N 1
ATOM 3494 C CA . PRO B 1 30 ? -15.266 -3.188 -6.109 1 98.31 30 PRO B CA 1
ATOM 3495 C C . PRO B 1 30 ? -15.602 -1.725 -6.391 1 98.31 30 PRO B C 1
ATOM 3497 O O . PRO B 1 30 ? -15.156 -1.165 -7.395 1 98.31 30 PRO B O 1
ATOM 3500 N N . LEU B 1 31 ? -16.422 -1.169 -5.535 1 98.75 31 LEU B N 1
ATOM 3501 C CA . LEU B 1 31 ? -16.906 0.202 -5.688 1 98.75 31 LEU B CA 1
ATOM 3502 C C . LEU B 1 31 ? -16.938 0.916 -4.34 1 98.75 31 LEU B C 1
ATOM 3504 O O . LEU B 1 31 ? -17.484 0.384 -3.365 1 98.75 31 LEU B O 1
ATOM 3508 N N . ILE B 1 32 ? -16.281 2.045 -4.25 1 98.88 32 ILE B N 1
ATOM 3509 C CA . ILE B 1 32 ? -16.516 2.908 -3.096 1 98.88 32 ILE B CA 1
ATOM 3510 C C . ILE B 1 32 ? -17.656 3.871 -3.389 1 98.88 32 ILE B C 1
ATOM 3512 O O . ILE B 1 32 ? -17.609 4.617 -4.371 1 98.88 32 ILE B O 1
ATOM 3516 N N . LEU B 1 33 ? -18.656 3.812 -2.617 1 98.56 33 LEU B N 1
ATOM 3517 C CA . LEU B 1 33 ? -19.844 4.633 -2.803 1 98.56 33 LEU B CA 1
ATOM 3518 C C . LEU B 1 33 ? -20 5.641 -1.668 1 98.56 33 LEU B C 1
ATOM 3520 O O . LEU B 1 33 ? -20.141 5.254 -0.505 1 98.56 33 LEU B O 1
ATOM 3524 N N . TYR B 1 34 ? -19.984 6.953 -2.053 1 98.44 34 TYR B N 1
ATOM 3525 C CA . TYR B 1 34 ? -20.047 8.031 -1.074 1 98.44 34 TYR B CA 1
ATOM 3526 C C . TYR B 1 34 ? -21.453 8.602 -0.979 1 98.44 34 TYR B C 1
ATOM 3528 O O . TYR B 1 34 ? -22.219 8.539 -1.943 1 98.44 34 TYR B O 1
ATOM 3536 N N . SER B 1 35 ? -21.75 9.117 0.173 1 97.94 35 SER B N 1
ATOM 3537 C CA . SER B 1 35 ? -22.953 9.914 0.402 1 97.94 35 SER B CA 1
ATOM 3538 C C . SER B 1 35 ? -22.609 11.398 0.55 1 97.94 35 SER B C 1
ATOM 3540 O O . SER B 1 35 ? -22.031 11.805 1.56 1 97.94 35 SER B O 1
ATOM 3542 N N . GLU B 1 36 ? -23 12.18 -0.457 1 97.69 36 GLU B N 1
ATOM 3543 C CA . GLU B 1 36 ? -22.797 13.617 -0.334 1 97.69 36 GLU B CA 1
ATOM 3544 C C . GLU B 1 36 ? -23.516 14.18 0.886 1 97.69 36 GLU B C 1
ATOM 3546 O O . GLU B 1 36 ? -22.984 15.047 1.586 1 97.69 36 GLU B O 1
ATOM 3551 N N . LYS B 1 37 ? -24.688 13.68 1.088 1 96.75 37 LYS B N 1
ATOM 3552 C CA . LYS B 1 37 ? -25.5 14.117 2.221 1 96.75 37 LYS B CA 1
ATOM 3553 C C . LYS B 1 37 ? -24.75 13.945 3.535 1 96.75 37 LYS B C 1
ATOM 3555 O O . LYS B 1 37 ? -24.719 14.852 4.367 1 96.75 37 LYS B O 1
ATOM 3560 N N . ARG B 1 38 ? -24.109 12.812 3.711 1 97.06 38 ARG B N 1
ATOM 3561 C CA . ARG B 1 38 ? -23.391 12.523 4.953 1 97.06 38 ARG B CA 1
ATOM 3562 C C . ARG B 1 38 ? -22.188 13.43 5.113 1 97.06 38 ARG B C 1
ATOM 3564 O O . ARG B 1 38 ? -21.875 13.891 6.215 1 97.06 38 ARG B O 1
ATOM 3571 N N . ILE B 1 39 ? -21.469 13.703 4.039 1 98.44 39 ILE B N 1
ATOM 3572 C CA . ILE B 1 39 ? -20.328 14.617 4.078 1 98.44 39 ILE B CA 1
ATOM 3573 C C . ILE B 1 39 ? -20.781 15.992 4.547 1 98.44 39 ILE B C 1
ATOM 3575 O O . ILE B 1 39 ? -20.188 16.578 5.449 1 98.44 39 ILE B O 1
ATOM 3579 N N . ARG B 1 40 ? -21.875 16.5 3.973 1 98.06 40 ARG B N 1
ATOM 3580 C CA . ARG B 1 40 ? -22.438 17.797 4.34 1 98.06 40 ARG B CA 1
ATOM 3581 C C . ARG B 1 40 ? -22.844 17.812 5.809 1 98.06 40 ARG B C 1
ATOM 3583 O O . ARG B 1 40 ? -22.594 18.797 6.516 1 98.06 40 ARG B O 1
ATOM 3590 N N . GLU B 1 41 ? -23.484 16.75 6.223 1 97.44 41 GLU B N 1
ATOM 3591 C CA . GLU B 1 41 ? -23.922 16.641 7.609 1 97.44 41 GLU B CA 1
ATOM 3592 C C . GLU B 1 41 ? -22.75 16.688 8.578 1 97.44 41 GLU B C 1
ATOM 3594 O O . GLU B 1 41 ? -22.812 17.328 9.625 1 97.44 41 GLU B O 1
ATOM 3599 N N . ASN B 1 42 ? -21.688 15.945 8.242 1 98.19 42 ASN B N 1
ATOM 3600 C CA . ASN B 1 42 ? -20.5 15.898 9.109 1 98.19 42 ASN B CA 1
ATOM 3601 C C . ASN B 1 42 ? -19.859 17.266 9.234 1 98.19 42 ASN B C 1
ATOM 3603 O O . ASN B 1 42 ? -19.469 17.688 10.336 1 98.19 42 ASN B O 1
ATOM 3607 N N . VAL B 1 43 ? -19.734 17.984 8.125 1 98.69 43 VAL B N 1
ATOM 3608 C CA . VAL B 1 43 ? -19.172 19.328 8.141 1 98.69 43 VAL B CA 1
ATOM 3609 C C . VAL B 1 43 ? -20.062 20.25 8.977 1 98.69 43 VAL B C 1
ATOM 3611 O O . VAL B 1 43 ? -19.562 21 9.82 1 98.69 43 VAL B O 1
ATOM 3614 N N . LYS B 1 44 ? -21.359 20.156 8.773 1 98.25 44 LYS B N 1
ATOM 3615 C CA . LYS B 1 44 ? -22.312 20.969 9.516 1 98.25 44 LYS B CA 1
ATOM 3616 C C . LYS B 1 44 ? -22.234 20.703 11.016 1 98.25 44 LYS B C 1
ATOM 3618 O O . LYS B 1 44 ? -22.328 21.625 11.828 1 98.25 44 LYS B O 1
ATOM 3623 N N . ARG B 1 45 ? -22.062 19.453 11.367 1 97.94 45 ARG B N 1
ATOM 3624 C CA . ARG B 1 45 ? -21.953 19.078 12.773 1 97.94 45 ARG B CA 1
ATOM 3625 C C . ARG B 1 45 ? -20.75 19.75 13.422 1 97.94 45 ARG B C 1
ATOM 3627 O O . ARG B 1 45 ? -20.828 20.188 14.57 1 97.94 45 ARG B O 1
ATOM 3634 N N . ILE B 1 46 ? -19.656 19.828 12.727 1 98.56 46 ILE B N 1
ATOM 3635 C CA . ILE B 1 46 ? -18.469 20.484 13.25 1 98.56 46 ILE B CA 1
ATOM 3636 C C . ILE B 1 46 ? -18.719 21.984 13.414 1 98.56 46 ILE B C 1
ATOM 3638 O O . ILE B 1 46 ? -18.453 22.547 14.469 1 98.56 46 ILE B O 1
ATOM 3642 N N . ILE B 1 47 ? -19.297 22.578 12.352 1 98.31 47 ILE B N 1
ATOM 3643 C CA . ILE B 1 47 ? -19.578 24.016 12.383 1 98.31 47 ILE B CA 1
ATOM 3644 C C . ILE B 1 47 ? -20.484 24.344 13.57 1 98.31 47 ILE B C 1
ATOM 3646 O O . ILE B 1 47 ? -20.188 25.234 14.359 1 98.31 47 ILE B O 1
ATOM 3650 N N . ASN B 1 48 ? -21.547 23.547 13.734 1 98.19 48 ASN B N 1
ATOM 3651 C CA . ASN B 1 48 ? -22.5 23.766 14.805 1 98.19 48 ASN B CA 1
ATOM 3652 C C . ASN B 1 48 ? -21.859 23.594 16.172 1 98.19 48 ASN B C 1
ATOM 3654 O O . ASN B 1 48 ? -22.203 24.312 17.125 1 98.19 48 ASN B O 1
ATOM 3658 N N . ALA B 1 49 ? -20.984 22.656 16.281 1 98.38 49 ALA B N 1
ATOM 3659 C CA . ALA B 1 49 ? -20.344 22.359 17.547 1 98.38 49 ALA B CA 1
ATOM 3660 C C . ALA B 1 49 ? -19.484 23.531 18.016 1 98.38 49 ALA B C 1
ATOM 3662 O O . ALA B 1 49 ? -19.359 23.781 19.219 1 98.38 49 ALA B O 1
ATOM 3663 N N . PHE B 1 50 ? -18.938 24.297 17.141 1 98.06 50 PHE B N 1
ATOM 3664 C CA . PHE B 1 50 ? -18 25.359 17.5 1 98.06 50 PHE B CA 1
ATOM 3665 C C . PHE B 1 50 ? -18.703 26.719 17.516 1 98.06 50 PHE B C 1
ATOM 3667 O O . PHE B 1 50 ? -18.094 27.734 17.875 1 98.06 50 PHE B O 1
ATOM 3674 N N . MET B 1 51 ? -20 26.719 17.125 1 95.38 51 MET B N 1
ATOM 3675 C CA . MET B 1 51 ? -20.75 27.953 17.203 1 95.38 51 MET B CA 1
ATOM 3676 C C . MET B 1 51 ? -20.844 28.469 18.641 1 95.38 51 MET B C 1
ATOM 3678 O O . MET B 1 51 ? -20.938 27.672 19.578 1 95.38 51 MET B O 1
ATOM 3682 N N . PRO B 1 52 ? -20.703 29.766 18.734 1 94.19 52 PRO B N 1
ATOM 3683 C CA . PRO B 1 52 ? -20.734 30.797 17.703 1 94.19 52 PRO B CA 1
ATOM 3684 C C . PRO B 1 52 ? -19.344 31.188 17.203 1 94.19 52 PRO B C 1
ATOM 3686 O O . PRO B 1 52 ? -19.203 32.125 16.422 1 94.19 52 PRO B O 1
ATOM 3689 N N . TYR B 1 53 ? -18.375 30.547 17.781 1 94.12 53 TYR B N 1
ATOM 3690 C CA . TYR B 1 53 ? -17.016 30.859 17.328 1 94.12 53 TYR B CA 1
ATOM 3691 C C . TYR B 1 53 ? -16.828 30.453 15.867 1 94.12 53 TYR B C 1
ATOM 3693 O O . TYR B 1 53 ? -17.297 29.391 15.445 1 94.12 53 TYR B O 1
ATOM 3701 N N . ASN B 1 54 ? -16.219 31.328 15.094 1 92.81 54 ASN B N 1
ATOM 3702 C CA . ASN B 1 54 ? -15.898 31.031 13.703 1 92.81 54 ASN B CA 1
ATOM 3703 C C . ASN B 1 54 ? -14.555 30.312 13.578 1 92.81 54 ASN B C 1
ATOM 3705 O O . ASN B 1 54 ? -13.508 30.969 13.516 1 92.81 54 ASN B O 1
ATOM 3709 N N . ILE B 1 55 ? -14.602 29.062 13.461 1 96 55 ILE B N 1
ATOM 3710 C CA . ILE B 1 55 ? -13.391 28.25 13.375 1 96 55 ILE B CA 1
ATOM 3711 C C . ILE B 1 55 ? -13.086 27.938 11.906 1 96 55 ILE B C 1
ATOM 3713 O O . ILE B 1 55 ? -13.992 27.891 11.078 1 96 55 ILE B O 1
ATOM 3717 N N . SER B 1 56 ? -11.773 27.859 11.547 1 98 56 SER B N 1
ATOM 3718 C CA . SER B 1 56 ? -11.367 27.391 10.219 1 98 56 SER B CA 1
ATOM 3719 C C . SER B 1 56 ? -11.25 25.875 10.18 1 98 56 SER B C 1
ATOM 3721 O O . SER B 1 56 ? -10.492 25.281 10.953 1 98 56 SER B O 1
ATOM 3723 N N . ILE B 1 57 ? -12 25.266 9.289 1 98.75 57 ILE B N 1
ATOM 3724 C CA . ILE B 1 57 ? -11.961 23.812 9.094 1 98.75 57 ILE B CA 1
ATOM 3725 C C . ILE B 1 57 ? -11.102 23.484 7.879 1 98.75 57 ILE B C 1
ATOM 3727 O O . ILE B 1 57 ? -11.484 23.766 6.742 1 98.75 57 ILE B O 1
ATOM 3731 N N . HIS B 1 58 ? -9.969 22.953 8.078 1 98.88 58 HIS B N 1
ATOM 3732 C CA . HIS B 1 58 ? -9.094 22.484 7.008 1 98.88 58 HIS B CA 1
ATOM 3733 C C . HIS B 1 58 ? -9.148 20.969 6.871 1 98.88 58 HIS B C 1
ATOM 3735 O O . HIS B 1 58 ? -8.695 20.234 7.758 1 98.88 58 HIS B O 1
ATOM 3741 N N . PHE B 1 59 ? -9.688 20.531 5.781 1 98.88 59 PHE B N 1
ATOM 3742 C CA . PHE B 1 59 ? -9.773 19.094 5.531 1 98.88 59 PHE B CA 1
ATOM 3743 C C . PHE B 1 59 ? -8.391 18.5 5.297 1 98.88 59 PHE B C 1
ATOM 3745 O O . PHE B 1 59 ? -7.656 18.953 4.422 1 98.88 59 PHE B O 1
ATOM 3752 N N . ALA B 1 60 ? -8.023 17.484 6.16 1 98.69 60 ALA B N 1
ATOM 3753 C CA . ALA B 1 60 ? -6.77 16.781 5.93 1 98.69 60 ALA B CA 1
ATOM 3754 C C . ALA B 1 60 ? -6.844 15.93 4.664 1 98.69 60 ALA B C 1
ATOM 3756 O O . ALA B 1 60 ? -7.387 14.82 4.68 1 98.69 60 ALA B O 1
ATOM 3757 N N . MET B 1 61 ? -6.188 16.328 3.629 1 98.56 61 MET B N 1
ATOM 3758 C CA . MET B 1 61 ? -6.352 15.75 2.301 1 98.56 61 MET B CA 1
ATOM 3759 C C . MET B 1 61 ? -5.844 14.312 2.271 1 98.56 61 MET B C 1
ATOM 3761 O O . MET B 1 61 ? -6.312 13.5 1.474 1 98.56 61 MET B O 1
ATOM 3765 N N . LYS B 1 62 ? -4.91 13.953 3.172 1 97.81 62 LYS B N 1
ATOM 3766 C CA . LYS B 1 62 ? -4.359 12.602 3.203 1 97.81 62 LYS B CA 1
ATOM 3767 C C . LYS B 1 62 ? -5.461 11.562 3.406 1 97.81 62 LYS B C 1
ATOM 3769 O O . LYS B 1 62 ? -5.289 10.398 3.055 1 97.81 62 LYS B O 1
ATOM 3774 N N . ALA B 1 63 ? -6.633 11.969 3.965 1 98.38 63 ALA B N 1
ATOM 3775 C CA . ALA B 1 63 ? -7.742 11.055 4.203 1 98.38 63 ALA B CA 1
ATOM 3776 C C . ALA B 1 63 ? -8.414 10.656 2.893 1 98.38 63 ALA B C 1
ATOM 3778 O O . ALA B 1 63 ? -8.922 9.539 2.76 1 98.38 63 ALA B O 1
ATOM 3779 N N . ASN B 1 64 ? -8.5 11.562 2.018 1 98.81 64 ASN B N 1
ATOM 3780 C CA . ASN B 1 64 ? -9.172 11.398 0.732 1 98.81 64 ASN B CA 1
ATOM 3781 C C . ASN B 1 64 ? -8.844 12.539 -0.222 1 98.81 64 ASN B C 1
ATOM 3783 O O . ASN B 1 64 ? -9.188 13.695 0.041 1 98.81 64 ASN B O 1
ATOM 3787 N N . TYR B 1 65 ? -8.164 12.273 -1.326 1 98.69 65 TYR B N 1
ATOM 3788 C CA . TYR B 1 65 ? -7.746 13.359 -2.211 1 98.69 65 TYR B CA 1
ATOM 3789 C C . TYR B 1 65 ? -8.562 13.359 -3.494 1 98.69 65 TYR B C 1
ATOM 3791 O O . TYR B 1 65 ? -8.125 13.891 -4.52 1 98.69 65 TYR B O 1
ATOM 3799 N N . ASN B 1 66 ? -9.797 12.672 -3.514 1 98.81 66 ASN B N 1
ATOM 3800 C CA . ASN B 1 66 ? -10.672 12.727 -4.68 1 98.81 66 ASN B CA 1
ATOM 3801 C C . ASN B 1 66 ? -11.062 14.164 -5.02 1 98.81 66 ASN B C 1
ATOM 3803 O O . ASN B 1 66 ? -11.648 14.859 -4.191 1 98.81 66 ASN B O 1
ATOM 3807 N N . PRO B 1 67 ? -10.836 14.594 -6.219 1 98.81 67 PRO B N 1
ATOM 3808 C CA . PRO B 1 67 ? -11.078 16 -6.574 1 98.81 67 PRO B CA 1
ATOM 3809 C C . PRO B 1 67 ? -12.547 16.391 -6.422 1 98.81 67 PRO B C 1
ATOM 3811 O O . PRO B 1 67 ? -12.844 17.531 -6.035 1 98.81 67 PRO B O 1
ATOM 3814 N N . TYR B 1 68 ? -13.469 15.531 -6.723 1 98.69 68 TYR B N 1
ATOM 3815 C CA . TYR B 1 68 ? -14.883 15.844 -6.562 1 98.69 68 TYR B CA 1
ATOM 3816 C C . TYR B 1 68 ? -15.219 16.141 -5.105 1 98.69 68 TYR B C 1
ATOM 3818 O O . TYR B 1 68 ? -15.93 17.094 -4.805 1 98.69 68 TYR B O 1
ATOM 3826 N N . ILE B 1 69 ? -14.727 15.32 -4.242 1 98.81 69 ILE B N 1
ATOM 3827 C CA . ILE B 1 69 ? -14.961 15.469 -2.811 1 98.81 69 ILE B CA 1
ATOM 3828 C C . ILE B 1 69 ? -14.312 16.766 -2.312 1 98.81 69 ILE B C 1
ATOM 3830 O O . ILE B 1 69 ? -14.914 17.5 -1.53 1 98.81 69 ILE B O 1
ATOM 3834 N N . LEU B 1 70 ? -13.125 17.047 -2.795 1 98.88 70 LEU B N 1
ATOM 3835 C CA . LEU B 1 70 ? -12.438 18.266 -2.396 1 98.88 70 LEU B CA 1
ATOM 3836 C C . LEU B 1 70 ? -13.211 19.5 -2.863 1 98.88 70 LEU B C 1
ATOM 3838 O O . LEU B 1 70 ? -13.32 20.484 -2.129 1 98.88 70 LEU B O 1
ATOM 3842 N N . ASN B 1 71 ? -13.742 19.422 -4.059 1 98.69 71 ASN B N 1
ATOM 3843 C CA . ASN B 1 71 ? -14.57 20.531 -4.555 1 98.69 71 ASN B CA 1
ATOM 3844 C C . ASN B 1 71 ? -15.82 20.719 -3.703 1 98.69 71 ASN B C 1
ATOM 3846 O O . ASN B 1 71 ? -16.219 21.844 -3.432 1 98.69 71 ASN B O 1
ATOM 3850 N N . LEU B 1 72 ? -16.406 19.609 -3.373 1 98.5 72 LEU B N 1
ATOM 3851 C CA . LEU B 1 72 ? -17.562 19.672 -2.482 1 98.5 72 LEU B CA 1
ATOM 3852 C C . LEU B 1 72 ? -17.188 20.344 -1.166 1 98.5 72 LEU B C 1
ATOM 3854 O O . LEU B 1 72 ? -17.906 21.25 -0.706 1 98.5 72 LEU B O 1
ATOM 3858 N N . LEU B 1 73 ? -16.109 19.984 -0.573 1 98.88 73 LEU B N 1
ATOM 3859 C CA . LEU B 1 73 ? -15.664 20.547 0.702 1 98.88 73 LEU B CA 1
ATOM 3860 C C . LEU B 1 73 ? -15.344 22.031 0.566 1 98.88 73 LEU B C 1
ATOM 3862 O O . LEU B 1 73 ? -15.641 22.812 1.469 1 98.88 73 LEU B O 1
ATOM 3866 N N . LYS B 1 74 ? -14.742 22.391 -0.559 1 98.69 74 LYS B N 1
ATOM 3867 C CA . LYS B 1 74 ? -14.508 23.812 -0.842 1 98.69 74 LYS B CA 1
ATOM 3868 C C . LYS B 1 74 ? -15.805 24.594 -0.83 1 98.69 74 LYS B C 1
ATOM 3870 O O . LYS B 1 74 ? -15.883 25.672 -0.235 1 98.69 74 LYS B O 1
ATOM 3875 N N . SER B 1 75 ? -16.812 24.047 -1.438 1 98.38 75 SER B N 1
ATOM 3876 C CA . SER B 1 75 ? -18.094 24.719 -1.522 1 98.38 75 SER B CA 1
ATOM 3877 C C . SER B 1 75 ? -18.75 24.844 -0.146 1 98.38 75 SER B C 1
ATOM 3879 O O . SER B 1 75 ? -19.609 25.703 0.062 1 98.38 75 SER B O 1
ATOM 3881 N N . LEU B 1 76 ? -18.312 24.016 0.762 1 98.5 76 LEU B N 1
ATOM 3882 C CA . LEU B 1 76 ? -18.844 24.062 2.117 1 98.5 76 LEU B CA 1
ATOM 3883 C C . LEU B 1 76 ? -18.016 24.969 3.008 1 98.5 76 LEU B C 1
ATOM 3885 O O . LEU B 1 76 ? -18.266 25.078 4.211 1 98.5 76 LEU B O 1
ATOM 3889 N N . GLY B 1 77 ? -16.953 25.547 2.467 1 98.12 77 GLY B N 1
ATOM 3890 C CA . GLY B 1 77 ? -16.188 26.531 3.191 1 98.12 77 GLY B CA 1
ATOM 3891 C C . GLY B 1 77 ? -14.945 25.953 3.854 1 98.12 77 GLY B C 1
ATOM 3892 O O . GLY B 1 77 ? -14.266 26.641 4.625 1 98.12 77 GLY B O 1
ATOM 3893 N N . CYS B 1 78 ? -14.633 24.75 3.551 1 98.81 78 CYS B N 1
ATOM 3894 C CA . CYS B 1 78 ? -13.461 24.125 4.148 1 98.81 78 CYS B CA 1
ATOM 3895 C C . CYS B 1 78 ? -12.188 24.547 3.424 1 98.81 78 CYS B C 1
ATOM 3897 O O . CYS B 1 78 ? -12.203 24.781 2.213 1 98.81 78 CYS B O 1
ATOM 3899 N N . GLY B 1 79 ? -11.102 24.703 4.152 1 98.81 79 GLY B N 1
ATOM 3900 C CA . GLY B 1 79 ? -9.758 24.75 3.59 1 98.81 79 GLY B CA 1
ATOM 3901 C C . GLY B 1 79 ? -9.109 23.375 3.512 1 98.81 79 GLY B C 1
ATOM 3902 O O . GLY B 1 79 ? -9.781 22.359 3.615 1 98.81 79 GLY B O 1
ATOM 3903 N N . ILE B 1 80 ? -7.758 23.422 3.281 1 98.88 80 ILE B N 1
ATOM 3904 C CA . ILE B 1 80 ? -7.039 22.156 3.09 1 98.88 80 ILE B CA 1
ATOM 3905 C C . ILE B 1 80 ? -5.812 22.125 4 1 98.88 80 ILE B C 1
ATOM 3907 O O . ILE B 1 80 ? -5.094 23.109 4.125 1 98.88 80 ILE B O 1
ATOM 3911 N N . ASP B 1 81 ? -5.66 21.078 4.727 1 98.75 81 ASP B N 1
ATOM 3912 C CA . ASP B 1 81 ? -4.363 20.672 5.262 1 98.75 81 ASP B CA 1
ATOM 3913 C C . ASP B 1 81 ? -3.633 19.75 4.297 1 98.75 81 ASP B C 1
ATOM 3915 O O . ASP B 1 81 ? -4.078 18.625 4.047 1 98.75 81 ASP B O 1
ATOM 3919 N N . ALA B 1 82 ? -2.559 20.219 3.721 1 98.81 82 ALA B N 1
ATOM 3920 C CA . ALA B 1 82 ? -1.783 19.469 2.734 1 98.81 82 ALA B CA 1
ATOM 3921 C C . ALA B 1 82 ? -0.532 18.859 3.363 1 98.81 82 ALA B C 1
ATOM 3923 O O . ALA B 1 82 ? 0.243 19.562 4.016 1 98.81 82 ALA B O 1
ATOM 3924 N N . ALA B 1 83 ? -0.278 17.609 3.082 1 97.94 83 ALA B N 1
ATOM 3925 C CA . ALA B 1 83 ? 0.863 16.906 3.67 1 97.94 83 ALA B CA 1
ATOM 3926 C C . ALA B 1 83 ? 2.164 17.297 2.975 1 97.94 83 ALA B C 1
ATOM 3928 O O . ALA B 1 83 ? 3.248 17.156 3.543 1 97.94 83 ALA B O 1
ATOM 3929 N N . ASN B 1 84 ? 2.1 17.719 1.735 1 98.31 84 ASN B N 1
ATOM 3930 C CA . ASN B 1 84 ? 3.271 18.031 0.926 1 98.31 84 ASN B CA 1
ATOM 3931 C C . ASN B 1 84 ? 2.914 18.922 -0.259 1 98.31 84 ASN B C 1
ATOM 3933 O O . ASN B 1 84 ? 1.776 19.391 -0.372 1 98.31 84 ASN B O 1
ATOM 3937 N N . GLN B 1 85 ? 3.883 19.156 -1.149 1 98.31 85 GLN B N 1
ATOM 3938 C CA . GLN B 1 85 ? 3.697 20.062 -2.271 1 98.31 85 GLN B CA 1
ATOM 3939 C C . GLN B 1 85 ? 2.689 19.516 -3.273 1 98.31 85 GLN B C 1
ATOM 3941 O O . GLN B 1 85 ? 1.966 20.266 -3.922 1 98.31 85 GLN B O 1
ATOM 3946 N N . ASN B 1 86 ? 2.584 18.188 -3.457 1 98.69 86 ASN B N 1
ATOM 3947 C CA . ASN B 1 86 ? 1.648 17.594 -4.41 1 98.69 86 ASN B CA 1
ATOM 3948 C C . ASN B 1 86 ? 0.2 17.812 -3.98 1 98.69 86 ASN B C 1
ATOM 3950 O O . ASN B 1 86 ? -0.651 18.156 -4.801 1 98.69 86 ASN B O 1
ATOM 3954 N N . GLU B 1 87 ? -0.066 17.625 -2.719 1 98.81 87 GLU B N 1
ATOM 3955 C CA . GLU B 1 87 ? -1.407 17.891 -2.209 1 98.81 87 GLU B CA 1
ATOM 3956 C C . GLU B 1 87 ? -1.747 19.375 -2.309 1 98.81 87 GLU B C 1
ATOM 3958 O O . GLU B 1 87 ? -2.869 19.75 -2.668 1 98.81 87 GLU B O 1
ATOM 3963 N N . ALA B 1 88 ? -0.77 20.203 -1.973 1 98.81 88 ALA B N 1
ATOM 3964 C CA . ALA B 1 88 ? -0.989 21.641 -2.109 1 98.81 88 ALA B CA 1
ATOM 3965 C C . ALA B 1 88 ? -1.271 22.016 -3.562 1 98.81 88 ALA B C 1
ATOM 3967 O O . ALA B 1 88 ? -2.162 22.828 -3.838 1 98.81 88 ALA B O 1
ATOM 3968 N N . MET B 1 89 ? -0.511 21.438 -4.449 1 98.62 89 MET B N 1
ATOM 3969 C CA . MET B 1 89 ? -0.704 21.672 -5.875 1 98.62 89 MET B CA 1
ATOM 3970 C C . MET B 1 89 ? -2.115 21.297 -6.309 1 98.62 89 MET B C 1
ATOM 3972 O O . MET B 1 89 ? -2.764 22.031 -7.051 1 98.62 89 MET B O 1
ATOM 3976 N N . LEU B 1 90 ? -2.588 20.141 -5.844 1 98.69 90 LEU B N 1
ATOM 3977 C CA . LEU B 1 90 ? -3.943 19.719 -6.176 1 98.69 90 LEU B CA 1
ATOM 3978 C C . LEU B 1 90 ? -4.969 20.719 -5.641 1 98.69 90 LEU B C 1
ATOM 3980 O O . LEU B 1 90 ? -5.906 21.094 -6.352 1 98.69 90 LEU B O 1
ATOM 3984 N N . ALA B 1 91 ? -4.789 21.156 -4.402 1 98.81 91 ALA B N 1
ATOM 3985 C CA . ALA B 1 91 ? -5.699 22.141 -3.822 1 98.81 91 ALA B CA 1
ATOM 3986 C C . ALA B 1 91 ? -5.754 23.406 -4.672 1 98.81 91 ALA B C 1
ATOM 3988 O O . ALA B 1 91 ? -6.84 23.906 -4.98 1 98.81 91 ALA B O 1
ATOM 3989 N N . LEU B 1 92 ? -4.613 23.906 -5.055 1 98.62 92 LEU B N 1
ATOM 3990 C CA . LEU B 1 92 ? -4.539 25.125 -5.859 1 98.62 92 LEU B CA 1
ATOM 3991 C C . LEU B 1 92 ? -5.188 24.906 -7.227 1 98.62 92 LEU B C 1
ATOM 3993 O O . LEU B 1 92 ? -5.922 25.781 -7.707 1 98.62 92 LEU B O 1
ATOM 3997 N N . LYS B 1 93 ? -4.941 23.766 -7.816 1 98 93 LYS B N 1
ATOM 3998 C CA . LYS B 1 93 ? -5.527 23.438 -9.109 1 98 93 LYS B CA 1
ATOM 3999 C C . LYS B 1 93 ? -7.051 23.438 -9.039 1 98 93 LYS B C 1
ATOM 4001 O O . LYS B 1 93 ? -7.727 23.766 -10.016 1 98 93 LYS B O 1
ATOM 4006 N N . LEU B 1 94 ? -7.578 23.078 -7.906 1 98.25 94 LEU B N 1
ATOM 4007 C CA . LEU B 1 94 ? -9.023 22.984 -7.723 1 98.25 94 LEU B CA 1
ATOM 4008 C C . LEU B 1 94 ? -9.609 24.344 -7.332 1 98.25 94 LEU B C 1
ATOM 4010 O O . LEU B 1 94 ? -10.805 24.453 -7.086 1 98.25 94 LEU B O 1
ATOM 4014 N N . GLY B 1 95 ? -8.758 25.344 -7.172 1 98.38 95 GLY B N 1
ATOM 4015 C CA . GLY B 1 95 ? -9.242 26.703 -6.98 1 98.38 95 GLY B CA 1
ATOM 4016 C C . GLY B 1 95 ? -9.328 27.109 -5.52 1 98.38 95 GLY B C 1
ATOM 4017 O O . GLY B 1 95 ? -9.953 28.109 -5.184 1 98.38 95 GLY B O 1
ATOM 4018 N N . PHE B 1 96 ? -8.781 26.344 -4.617 1 98.69 96 PHE B N 1
ATOM 4019 C CA . PHE B 1 96 ? -8.695 26.797 -3.24 1 98.69 96 PHE B CA 1
ATOM 4020 C C . PHE B 1 96 ? -7.844 28.062 -3.152 1 98.69 96 PHE B C 1
ATOM 4022 O O . PHE B 1 96 ? -6.824 28.188 -3.83 1 98.69 96 PHE B O 1
ATOM 4029 N N . ASN B 1 97 ? -8.273 28.984 -2.314 1 98.12 97 ASN B N 1
ATOM 4030 C CA . ASN B 1 97 ? -7.422 30.125 -1.995 1 98.12 97 ASN B CA 1
ATOM 4031 C C . ASN B 1 97 ? -6.18 29.688 -1.219 1 98.12 97 ASN B C 1
ATOM 4033 O O . ASN B 1 97 ? -6.27 28.859 -0.309 1 98.12 97 ASN B O 1
ATOM 4037 N N . ASN B 1 98 ? -5 30.219 -1.639 1 97.56 98 ASN B N 1
ATOM 4038 C CA . ASN B 1 98 ? -3.762 29.844 -0.961 1 97.56 98 ASN B CA 1
ATOM 4039 C C . ASN B 1 98 ? -3.848 30.094 0.542 1 97.56 98 ASN B C 1
ATOM 4041 O O . ASN B 1 98 ? -3.262 29.359 1.334 1 97.56 98 ASN B O 1
ATOM 4045 N N . ASN B 1 99 ? -4.613 31.062 0.955 1 96.75 99 ASN B N 1
ATOM 4046 C CA . ASN B 1 99 ? -4.766 31.391 2.369 1 96.75 99 ASN B CA 1
ATOM 4047 C C . ASN B 1 99 ? -5.562 30.312 3.111 1 96.75 99 ASN B C 1
ATOM 4049 O O . ASN B 1 99 ? -5.551 30.266 4.344 1 96.75 99 ASN B O 1
ATOM 4053 N N . ASP B 1 100 ? -6.309 29.5 2.338 1 97.75 100 ASP B N 1
ATOM 4054 C CA . ASP B 1 100 ? -7.125 28.438 2.932 1 97.75 100 ASP B CA 1
ATOM 4055 C C . ASP B 1 100 ? -6.418 27.094 2.848 1 97.75 100 ASP B C 1
ATOM 4057 O O . ASP B 1 100 ? -7.035 26.047 3.068 1 97.75 100 ASP B O 1
ATOM 4061 N N . VAL B 1 101 ? -5.129 27.141 2.482 1 98.56 101 VAL B N 1
ATOM 4062 C CA . VAL B 1 101 ? -4.312 25.922 2.428 1 98.56 101 VAL B CA 1
ATOM 4063 C C . VAL B 1 101 ? -3.127 26.062 3.383 1 98.56 101 VAL B C 1
ATOM 4065 O O . VAL B 1 101 ? -2.391 27.047 3.334 1 98.56 101 VAL B O 1
ATOM 4068 N N . VAL B 1 102 ? -3.033 25.172 4.305 1 98.56 102 VAL B N 1
ATOM 4069 C CA . VAL B 1 102 ? -1.876 25.047 5.188 1 98.56 102 VAL B CA 1
ATOM 4070 C C . VAL B 1 102 ? -1.174 23.719 4.941 1 98.56 102 VAL B C 1
ATOM 4072 O O . VAL B 1 102 ? -1.827 22.703 4.676 1 98.56 102 VAL B O 1
ATOM 4075 N N . SER B 1 103 ? 0.126 23.719 4.926 1 98.56 103 SER B N 1
ATOM 4076 C CA . SER B 1 103 ? 0.872 22.484 4.719 1 98.56 103 SER B CA 1
ATOM 4077 C C . SER B 1 103 ? 1.72 22.141 5.938 1 98.56 103 SER B C 1
ATOM 4079 O O . SER B 1 103 ? 2.365 23.016 6.52 1 98.56 103 SER B O 1
ATOM 4081 N N . THR B 1 104 ? 1.64 20.922 6.352 1 97.62 104 THR B N 1
ATOM 4082 C CA . THR B 1 104 ? 2.477 20.391 7.422 1 97.62 104 THR B CA 1
ATOM 4083 C C . THR B 1 104 ? 3.342 19.25 6.918 1 97.62 104 THR B C 1
ATOM 4085 O O . THR B 1 104 ? 3.102 18.078 7.258 1 97.62 104 THR B O 1
ATOM 4088 N N . PRO B 1 105 ? 4.336 19.547 6.133 1 96.62 105 PRO B N 1
ATOM 4089 C CA . PRO B 1 105 ? 5.125 18.5 5.504 1 96.62 105 PRO B CA 1
ATOM 4090 C C . PRO B 1 105 ? 6.125 17.859 6.465 1 96.62 105 PRO B C 1
ATOM 4092 O O . PRO B 1 105 ? 6.707 18.547 7.305 1 96.62 105 PRO B O 1
ATOM 4095 N N . ASN B 1 106 ? 6.246 16.547 6.324 1 92.44 106 ASN B N 1
ATOM 4096 C CA . ASN B 1 106 ? 7.301 15.812 7.016 1 92.44 106 ASN B CA 1
ATOM 4097 C C . ASN B 1 106 ? 8.453 15.469 6.074 1 92.44 106 ASN B C 1
ATOM 4099 O O . ASN B 1 106 ? 8.258 14.75 5.086 1 92.44 106 ASN B O 1
ATOM 4103 N N . ASN B 1 107 ? 9.617 15.961 6.312 1 95.5 107 ASN B N 1
ATOM 4104 C CA . ASN B 1 107 ? 10.852 15.617 5.609 1 95.5 107 ASN B CA 1
ATOM 4105 C C . ASN B 1 107 ? 10.773 16 4.133 1 95.5 107 ASN B C 1
ATOM 4107 O O . ASN B 1 107 ? 11.258 15.258 3.271 1 95.5 107 ASN B O 1
ATOM 4111 N N . LEU B 1 108 ? 10.086 17.031 3.879 1 96.62 108 LEU B N 1
ATOM 4112 C CA . LEU B 1 108 ? 10.039 17.562 2.52 1 96.62 108 LEU B CA 1
ATOM 4113 C C . LEU B 1 108 ? 11.383 18.188 2.139 1 96.62 108 LEU B C 1
ATOM 4115 O O . LEU B 1 108 ? 12.047 18.797 2.977 1 96.62 108 LEU B O 1
ATOM 4119 N N . ASP B 1 109 ? 11.758 18.094 0.906 1 95.81 109 ASP B N 1
ATOM 4120 C CA . ASP B 1 109 ? 13.031 18.656 0.478 1 95.81 109 ASP B CA 1
ATOM 4121 C C . ASP B 1 109 ? 12.914 20.141 0.195 1 95.81 109 ASP B C 1
ATOM 4123 O O . ASP B 1 109 ? 11.82 20.703 0.283 1 95.81 109 ASP B O 1
ATOM 4127 N N . ARG B 1 110 ? 14.023 20.781 -0.073 1 96.62 110 ARG B N 1
ATOM 4128 C CA . ARG B 1 110 ? 14.078 22.219 -0.312 1 96.62 110 ARG B CA 1
ATOM 4129 C C . ARG B 1 110 ? 13.156 22.625 -1.463 1 96.62 110 ARG B C 1
ATOM 4131 O O . ARG B 1 110 ? 12.477 23.641 -1.392 1 96.62 110 ARG B O 1
ATOM 4138 N N . GLU B 1 111 ? 13.156 21.828 -2.502 1 96.69 111 GLU B N 1
ATOM 4139 C CA . GLU B 1 111 ? 12.344 22.156 -3.672 1 96.69 111 GLU B CA 1
ATOM 4140 C C . GLU B 1 111 ? 10.859 22.172 -3.332 1 96.69 111 GLU B C 1
ATOM 4142 O O . GLU B 1 111 ? 10.125 23.062 -3.754 1 96.69 111 GLU B O 1
ATOM 4147 N N . GLY B 1 112 ? 10.438 21.172 -2.631 1 97.81 112 GLY B N 1
ATOM 4148 C CA . GLY B 1 112 ? 9.047 21.125 -2.195 1 97.81 112 GLY B CA 1
ATOM 4149 C C . GLY B 1 112 ? 8.672 22.297 -1.296 1 97.81 112 GLY B C 1
ATOM 4150 O O . GLY B 1 112 ? 7.621 22.906 -1.476 1 97.81 112 GLY B O 1
ATOM 4151 N N . LEU B 1 113 ? 9.562 22.594 -0.392 1 98.25 113 LEU B N 1
ATOM 4152 C CA . LEU B 1 113 ? 9.328 23.703 0.515 1 98.25 113 LEU B CA 1
ATOM 4153 C C . LEU B 1 113 ? 9.273 25.031 -0.25 1 98.25 113 LEU B C 1
ATOM 4155 O O . LEU B 1 113 ? 8.414 25.875 0.011 1 98.25 113 LEU B O 1
ATOM 4159 N N . ALA B 1 114 ? 10.164 25.188 -1.176 1 98.31 114 ALA B N 1
ATOM 4160 C CA . ALA B 1 114 ? 10.195 26.391 -1.986 1 98.31 114 ALA B CA 1
ATOM 4161 C C . ALA B 1 114 ? 8.914 26.547 -2.793 1 98.31 114 ALA B C 1
ATOM 4163 O O . ALA B 1 114 ? 8.391 27.656 -2.936 1 98.31 114 ALA B O 1
ATOM 4164 N N . PHE B 1 115 ? 8.445 25.438 -3.318 1 98.19 115 PHE B N 1
ATOM 4165 C CA . PHE B 1 115 ? 7.172 25.484 -4.035 1 98.19 115 PHE B CA 1
ATOM 4166 C C . PHE B 1 115 ? 6.062 26.031 -3.145 1 98.19 115 PHE B C 1
ATOM 4168 O O . PHE B 1 115 ? 5.289 26.891 -3.568 1 98.19 115 PHE B O 1
ATOM 4175 N N . LEU B 1 116 ? 5.98 25.516 -1.94 1 98.44 116 LEU B N 1
ATOM 4176 C CA . LEU B 1 116 ? 4.945 25.953 -1.012 1 98.44 116 LEU B CA 1
ATOM 4177 C C . LEU B 1 116 ? 5.07 27.453 -0.733 1 98.44 116 LEU B C 1
ATOM 4179 O O . LEU B 1 116 ? 4.09 28.188 -0.841 1 98.44 116 LEU B O 1
ATOM 4183 N N . ILE B 1 117 ? 6.285 27.938 -0.47 1 97.94 117 ILE B N 1
ATOM 4184 C CA . ILE B 1 117 ? 6.539 29.344 -0.151 1 97.94 117 ILE B CA 1
ATOM 4185 C C . ILE B 1 117 ? 6.184 30.219 -1.352 1 97.94 117 ILE B C 1
ATOM 4187 O O . ILE B 1 117 ? 5.473 31.219 -1.212 1 97.94 117 ILE B O 1
ATOM 4191 N N . ASN B 1 118 ? 6.617 29.766 -2.504 1 98 118 ASN B N 1
ATOM 4192 C CA . ASN B 1 118 ? 6.438 30.562 -3.717 1 98 118 ASN B CA 1
ATOM 4193 C C . ASN B 1 118 ? 4.969 30.656 -4.113 1 98 118 ASN B C 1
ATOM 4195 O O . ASN B 1 118 ? 4.582 31.547 -4.863 1 98 118 ASN B O 1
ATOM 4199 N N . ASN B 1 119 ? 4.164 29.781 -3.613 1 98 119 ASN B N 1
ATOM 4200 C CA . ASN B 1 119 ? 2.738 29.797 -3.932 1 98 119 ASN B CA 1
ATOM 4201 C C . ASN B 1 119 ? 1.914 30.344 -2.768 1 98 119 ASN B C 1
ATOM 4203 O O . ASN B 1 119 ? 0.688 30.219 -2.758 1 98 119 ASN B O 1
ATOM 4207 N N . GLY B 1 120 ? 2.555 30.875 -1.787 1 97.38 120 GLY B N 1
ATOM 4208 C CA . GLY B 1 120 ? 1.884 31.547 -0.693 1 97.38 120 GLY B CA 1
ATOM 4209 C C . GLY B 1 120 ? 1.227 30.609 0.29 1 97.38 120 GLY B C 1
ATOM 4210 O O . GLY B 1 120 ? 0.277 30.984 0.983 1 97.38 120 GLY B O 1
ATOM 4211 N N . ILE B 1 121 ? 1.63 29.359 0.328 1 98.25 121 ILE B N 1
ATOM 4212 C CA . ILE B 1 121 ? 1.074 28.375 1.246 1 98.25 121 ILE B CA 1
ATOM 4213 C C . ILE B 1 121 ? 1.794 28.453 2.59 1 98.25 121 ILE B C 1
ATOM 4215 O O . ILE B 1 121 ? 3.025 28.422 2.645 1 98.25 121 ILE B O 1
ATOM 4219 N N . LYS B 1 122 ? 1.027 28.625 3.652 1 97.94 122 LYS B N 1
ATOM 4220 C CA . LYS B 1 122 ? 1.6 28.625 4.996 1 97.94 122 LYS B CA 1
ATOM 4221 C C . LYS B 1 122 ? 2.15 27.25 5.355 1 97.94 122 LYS B C 1
ATOM 4223 O O . LYS B 1 122 ? 1.507 26.234 5.094 1 97.94 122 LYS B O 1
ATOM 4228 N N . ILE B 1 123 ? 3.354 27.203 5.918 1 98.38 123 ILE B N 1
ATOM 4229 C CA . ILE B 1 123 ? 4.02 25.953 6.242 1 98.38 123 ILE B CA 1
ATOM 4230 C C . ILE B 1 123 ? 4.141 25.797 7.758 1 98.38 123 ILE B C 1
ATOM 4232 O O . ILE B 1 123 ? 4.617 26.719 8.438 1 98.38 123 ILE B O 1
ATOM 4236 N N . ASN B 1 124 ? 3.625 24.703 8.32 1 98.56 124 ASN B N 1
ATOM 4237 C CA . ASN B 1 124 ? 4.008 24.234 9.648 1 98.56 124 ASN B CA 1
ATOM 4238 C C . ASN B 1 124 ? 5.273 23.391 9.602 1 98.56 124 ASN B C 1
ATOM 4240 O O . ASN B 1 124 ? 5.203 22.172 9.383 1 98.56 124 ASN B O 1
ATOM 4244 N N . TYR B 1 125 ? 6.422 24.031 9.875 1 98.06 125 TYR B N 1
ATOM 4245 C CA . TYR B 1 125 ? 7.68 23.297 9.828 1 98.06 125 TYR B CA 1
ATOM 4246 C C . TYR B 1 125 ? 7.742 22.25 10.945 1 98.06 125 TYR B C 1
ATOM 4248 O O . TYR B 1 125 ? 7.379 22.547 12.086 1 98.06 125 TYR B O 1
ATOM 4256 N N . ASP B 1 126 ? 8.211 21.094 10.609 1 97 126 ASP B N 1
ATOM 4257 C CA . ASP B 1 126 ? 8.328 20 11.562 1 97 126 ASP B CA 1
ATOM 4258 C C . ASP B 1 126 ? 9.414 20.281 12.602 1 97 126 ASP B C 1
ATOM 4260 O O . ASP B 1 126 ? 9.352 19.797 13.727 1 97 126 ASP B O 1
ATOM 4264 N N . HIS B 1 127 ? 10.469 21.016 12.219 1 96.12 127 HIS B N 1
ATOM 4265 C CA . HIS B 1 127 ? 11.586 21.406 13.078 1 96.12 127 HIS B CA 1
ATOM 4266 C C . HIS B 1 127 ? 12.391 22.547 12.453 1 96.12 127 HIS B C 1
ATOM 4268 O O . HIS B 1 127 ? 12.188 22.891 11.281 1 96.12 127 HIS B O 1
ATOM 4274 N N . LEU B 1 128 ? 13.242 23.062 13.266 1 96.62 128 LEU B N 1
ATOM 4275 C CA . LEU B 1 128 ? 14.023 24.219 12.844 1 96.62 128 LEU B CA 1
ATOM 4276 C C . LEU B 1 128 ? 14.875 23.891 11.625 1 96.62 128 LEU B C 1
ATOM 4278 O O . LEU B 1 128 ? 15.062 24.734 10.742 1 96.62 128 LEU B O 1
ATOM 4282 N N . GLY B 1 129 ? 15.391 22.672 11.547 1 94.88 129 GLY B N 1
ATOM 4283 C CA . GLY B 1 129 ? 16.219 22.266 10.422 1 94.88 129 GLY B CA 1
ATOM 4284 C C . GLY B 1 129 ? 15.492 22.375 9.086 1 94.88 129 GLY B C 1
ATOM 4285 O O . GLY B 1 129 ? 16.109 22.719 8.078 1 94.88 129 GLY B O 1
ATOM 4286 N N . GLN B 1 130 ? 14.266 22.047 9.086 1 96 130 GLN B N 1
ATOM 4287 C CA . GLN B 1 130 ? 13.469 22.172 7.867 1 96 130 GLN B CA 1
ATOM 4288 C C . GLN B 1 130 ? 13.336 23.625 7.438 1 96 130 GLN B C 1
ATOM 4290 O O . GLN B 1 130 ? 13.477 23.953 6.254 1 96 130 GLN B O 1
ATOM 4295 N N . TYR B 1 131 ? 13.109 24.547 8.359 1 96.69 131 TYR B N 1
ATOM 4296 C CA . TYR B 1 131 ? 13.023 25.969 8.086 1 96.69 131 TYR B CA 1
ATOM 4297 C C . TYR B 1 131 ? 14.344 26.5 7.516 1 96.69 131 TYR B C 1
ATOM 4299 O O . TYR B 1 131 ? 14.344 27.297 6.574 1 96.69 131 TYR B O 1
ATOM 4307 N N . LYS B 1 132 ? 15.406 26.031 8.062 1 96.25 132 LYS B N 1
ATOM 4308 C CA . LYS B 1 132 ? 16.734 26.516 7.66 1 96.25 132 LYS B CA 1
ATOM 4309 C C . LYS B 1 132 ? 17.031 26.141 6.215 1 96.25 132 LYS B C 1
ATOM 4311 O O . LYS B 1 132 ? 17.812 26.812 5.543 1 96.25 132 LYS B O 1
ATOM 4316 N N . LEU B 1 133 ? 16.391 25.078 5.715 1 95.44 133 LEU B N 1
ATOM 4317 C CA . LEU B 1 133 ? 16.594 24.672 4.332 1 95.44 133 LEU B CA 1
ATOM 4318 C C . LEU B 1 133 ? 16.156 25.766 3.371 1 95.44 133 LEU B C 1
ATOM 4320 O O . LEU B 1 133 ? 16.641 25.844 2.242 1 95.44 133 LEU B O 1
ATOM 4324 N N . VAL B 1 134 ? 15.195 26.594 3.812 1 96.62 134 VAL B N 1
ATOM 4325 C CA . VAL B 1 134 ? 14.625 27.578 2.893 1 96.62 134 VAL B CA 1
ATOM 4326 C C . VAL B 1 134 ? 14.727 28.969 3.494 1 96.62 134 VAL B C 1
ATOM 4328 O O . VAL B 1 134 ? 14.008 29.891 3.08 1 96.62 134 VAL B O 1
ATOM 4331 N N . GLN B 1 135 ? 15.555 29.125 4.492 1 95.69 135 GLN B N 1
ATOM 4332 C CA . GLN B 1 135 ? 15.695 30.406 5.176 1 95.69 135 GLN B CA 1
ATOM 4333 C C . GLN B 1 135 ? 16.109 31.516 4.203 1 95.69 135 GLN B C 1
ATOM 4335 O O . GLN B 1 135 ? 15.711 32.656 4.359 1 95.69 135 GLN B O 1
ATOM 4340 N N . ASP B 1 136 ? 16.859 31.125 3.229 1 95.88 136 ASP B N 1
ATOM 4341 C CA . ASP B 1 136 ? 17.375 32.062 2.246 1 95.88 136 ASP B CA 1
ATOM 4342 C C . ASP B 1 136 ? 16.234 32.688 1.441 1 95.88 136 ASP B C 1
ATOM 4344 O O . ASP B 1 136 ? 16.406 33.75 0.823 1 95.88 136 ASP B O 1
ATOM 4348 N N . LEU B 1 137 ? 15.07 32.094 1.45 1 96.31 137 LEU B N 1
ATOM 4349 C CA . LEU B 1 137 ? 13.914 32.656 0.766 1 96.31 137 LEU B CA 1
ATOM 4350 C C . LEU B 1 137 ? 13.219 33.688 1.631 1 96.31 137 LEU B C 1
ATOM 4352 O O . LEU B 1 137 ? 12.266 34.344 1.188 1 96.31 137 LEU B O 1
ATOM 4356 N N . ASN B 1 138 ? 13.617 33.875 2.791 1 93.06 138 ASN B N 1
ATOM 4357 C CA . ASN B 1 138 ? 13.148 34.875 3.756 1 93.06 138 ASN B CA 1
ATOM 4358 C C . ASN B 1 138 ? 11.625 34.812 3.895 1 93.06 138 ASN B C 1
ATOM 4360 O O . ASN B 1 138 ? 10.961 35.844 3.744 1 93.06 138 ASN B O 1
ATOM 4364 N N . PRO B 1 139 ? 11.18 33.656 4.223 1 93.44 139 PRO B N 1
ATOM 4365 C CA . PRO B 1 139 ? 9.727 33.625 4.398 1 93.44 139 PRO B CA 1
ATOM 4366 C C . PRO B 1 139 ? 9.25 34.531 5.523 1 93.44 139 PRO B C 1
ATOM 4368 O O . PRO B 1 139 ? 9.781 34.469 6.637 1 93.44 139 PRO B O 1
ATOM 4371 N N . GLU B 1 140 ? 8.219 35.312 5.242 1 92.81 140 GLU B N 1
ATOM 4372 C CA . GLU B 1 140 ? 7.676 36.25 6.223 1 92.81 140 GLU B CA 1
ATOM 4373 C C . GLU B 1 140 ? 6.852 35.531 7.281 1 92.81 140 GLU B C 1
ATOM 4375 O O . GLU B 1 140 ? 6.734 35.969 8.414 1 92.81 140 GLU B O 1
ATOM 4380 N N . PHE B 1 141 ? 6.32 34.469 6.891 1 96.25 141 PHE B N 1
ATOM 4381 C CA . PHE B 1 141 ? 5.461 33.688 7.766 1 96.25 141 PHE B CA 1
ATOM 4382 C C . PHE B 1 141 ? 6.145 32.375 8.18 1 96.25 141 PHE B C 1
ATOM 4384 O O . PHE B 1 141 ? 6.68 31.656 7.336 1 96.25 141 PHE B O 1
ATOM 4391 N N . VAL B 1 142 ? 6.133 32.094 9.523 1 97.5 142 VAL B N 1
ATOM 4392 C CA . VAL B 1 142 ? 6.758 30.891 10.023 1 97.5 142 VAL B CA 1
ATOM 4393 C C . VAL B 1 142 ? 5.855 30.234 11.07 1 97.5 142 VAL B C 1
ATOM 4395 O O . VAL B 1 142 ? 5.277 30.922 11.914 1 97.5 142 VAL B O 1
ATOM 4398 N N . SER B 1 143 ? 5.625 29 10.938 1 98.69 143 SER B N 1
ATOM 4399 C CA . SER B 1 143 ? 4.898 28.172 11.906 1 98.69 143 SER B CA 1
ATOM 4400 C C . SER B 1 143 ? 5.621 26.859 12.164 1 98.69 143 SER B C 1
ATOM 4402 O O . SER B 1 143 ? 6.262 26.312 11.266 1 98.69 143 SER B O 1
ATOM 4404 N N . PHE B 1 144 ? 5.617 26.359 13.43 1 98.62 144 PHE B N 1
ATOM 4405 C CA . PHE B 1 144 ? 6.238 25.078 13.758 1 98.62 144 PHE B CA 1
ATOM 4406 C C . PHE B 1 144 ? 5.211 24.109 14.336 1 98.62 144 PHE B C 1
ATOM 4408 O O . PHE B 1 144 ? 4.254 24.531 14.984 1 98.62 144 PHE B O 1
ATOM 4415 N N . ARG B 1 145 ? 5.359 22.828 14.039 1 98.06 145 ARG B N 1
ATOM 4416 C CA . ARG B 1 145 ? 4.59 21.75 14.641 1 98.06 145 ARG B CA 1
ATOM 4417 C C . ARG B 1 145 ? 5.137 21.391 16.016 1 98.06 145 ARG B C 1
ATOM 4419 O O . ARG B 1 145 ? 6.312 21.047 16.156 1 98.06 145 ARG B O 1
ATOM 4426 N N . ILE B 1 146 ? 4.223 21.422 16.984 1 97.56 146 ILE B N 1
ATOM 4427 C CA . ILE B 1 146 ? 4.609 21.156 18.375 1 97.56 146 ILE B CA 1
ATOM 4428 C C . ILE B 1 146 ? 4.25 19.719 18.734 1 97.56 146 ILE B C 1
ATOM 4430 O O . ILE B 1 146 ? 3.176 19.234 18.375 1 97.56 146 ILE B O 1
ATOM 4434 N N . ASN B 1 147 ? 5.195 19.016 19.359 1 95.5 147 ASN B N 1
ATOM 4435 C CA . ASN B 1 147 ? 4.898 17.781 20.062 1 95.5 147 ASN B CA 1
ATOM 4436 C C . ASN B 1 147 ? 4.66 18.031 21.562 1 95.5 147 ASN B C 1
ATOM 4438 O O . ASN B 1 147 ? 5.613 18.219 22.312 1 95.5 147 ASN B O 1
ATOM 4442 N N . PRO B 1 148 ? 3.459 18 21.969 1 93.19 148 PRO B N 1
ATOM 4443 C CA . PRO B 1 148 ? 3.139 18.391 23.359 1 93.19 148 PRO B CA 1
ATOM 4444 C C . PRO B 1 148 ? 3.434 17.281 24.359 1 93.19 148 PRO B C 1
ATOM 4446 O O . PRO B 1 148 ? 3.219 17.469 25.562 1 93.19 148 PRO B O 1
ATOM 4449 N N . GLY B 1 149 ? 3.85 16.156 23.875 1 90.38 149 GLY B N 1
ATOM 4450 C CA . GLY B 1 149 ? 4.246 15.07 24.766 1 90.38 149 GLY B CA 1
ATOM 4451 C C . GLY B 1 149 ? 3.139 14.062 25.016 1 90.38 149 GLY B C 1
ATOM 4452 O O . GLY B 1 149 ? 3.355 13.039 25.672 1 90.38 149 GLY B O 1
ATOM 4453 N N . ILE B 1 150 ? 1.976 14.336 24.469 1 86.38 150 ILE B N 1
ATOM 4454 C CA . ILE B 1 150 ? 0.869 13.391 24.594 1 86.38 150 ILE B CA 1
ATOM 4455 C C . ILE B 1 150 ? 0.313 13.055 23.219 1 86.38 150 ILE B C 1
ATOM 4457 O O . ILE B 1 150 ? 0.39 13.875 22.297 1 86.38 150 ILE B O 1
ATOM 4461 N N . GLY B 1 151 ? -0.183 11.883 23.094 1 86.25 151 GLY B N 1
ATOM 4462 C CA . GLY B 1 151 ? -0.796 11.422 21.859 1 86.25 151 GLY B CA 1
ATOM 4463 C C . GLY B 1 151 ? -1.716 10.234 22.047 1 86.25 151 GLY B C 1
ATOM 4464 O O . GLY B 1 151 ? -1.587 9.5 23.031 1 86.25 151 GLY B O 1
ATOM 4465 N N . MET B 1 152 ? -2.646 10.133 21.188 1 82.69 152 MET B N 1
ATOM 4466 C CA . MET B 1 152 ? -3.586 9.016 21.219 1 82.69 152 MET B CA 1
ATOM 4467 C C . MET B 1 152 ? -4.02 8.625 19.812 1 82.69 152 MET B C 1
ATOM 4469 O O . MET B 1 152 ? -4.371 9.492 19 1 82.69 152 MET B O 1
ATOM 4473 N N . GLY B 1 153 ? -3.879 7.363 19.516 1 83.38 153 GLY B N 1
ATOM 4474 C CA . GLY B 1 153 ? -4.32 6.832 18.234 1 83.38 153 GLY B CA 1
ATOM 4475 C C . GLY B 1 153 ? -5.023 5.492 18.344 1 83.38 153 GLY B C 1
ATOM 4476 O O . GLY B 1 153 ? -4.91 4.812 19.375 1 83.38 153 GLY B O 1
ATOM 4477 N N . GLU B 1 154 ? -5.785 5.207 17.266 1 80.44 154 GLU B N 1
ATOM 4478 C CA . GLU B 1 154 ? -6.41 3.891 17.188 1 80.44 154 GLU B CA 1
ATOM 4479 C C . GLU B 1 154 ? -5.371 2.779 17.312 1 80.44 154 GLU B C 1
ATOM 4481 O O . GLU B 1 154 ? -5.641 1.744 17.938 1 80.44 154 GLU B O 1
ATOM 4486 N N . PHE B 1 155 ? -4.203 3.088 16.688 1 80.31 155 PHE B N 1
ATOM 4487 C CA . PHE B 1 155 ? -3.055 2.191 16.75 1 80.31 155 PHE B CA 1
ATOM 4488 C C . PHE B 1 155 ? -1.797 2.949 17.156 1 80.31 155 PHE B C 1
ATOM 4490 O O . PHE B 1 155 ? -1.698 4.16 16.938 1 80.31 155 PHE B O 1
ATOM 4497 N N . LYS B 1 156 ? -0.836 2.27 17.781 1 74.75 156 LYS B N 1
ATOM 4498 C CA . LYS B 1 156 ? 0.431 2.896 18.141 1 74.75 156 LYS B CA 1
ATOM 4499 C C . LYS B 1 156 ? 1.116 3.504 16.922 1 74.75 156 LYS B C 1
ATOM 4501 O O . LYS B 1 156 ? 1.676 4.602 17 1 74.75 156 LYS B O 1
ATOM 4506 N N . GLU B 1 157 ? 0.852 2.865 15.82 1 74.94 157 GLU B N 1
ATOM 4507 C CA . GLU B 1 157 ? 1.542 3.189 14.578 1 74.94 157 GLU B CA 1
ATOM 4508 C C . GLU B 1 157 ? 1.043 4.512 13.992 1 74.94 157 GLU B C 1
ATOM 4510 O O . GLU B 1 157 ? 1.745 5.156 13.211 1 74.94 157 GLU B O 1
ATOM 4515 N N . ILE B 1 158 ? -0.09 4.914 14.391 1 81.69 158 ILE B N 1
ATOM 4516 C CA . ILE B 1 158 ? -0.639 6.121 13.781 1 81.69 158 ILE B CA 1
ATOM 4517 C C . ILE B 1 158 ? -0.827 7.199 14.852 1 81.69 158 ILE B C 1
ATOM 4519 O O . ILE B 1 158 ? -1.548 8.172 14.633 1 81.69 158 ILE B O 1
ATOM 4523 N N . THR B 1 159 ? -0.198 6.984 15.984 1 81.44 159 THR B N 1
ATOM 4524 C CA . THR B 1 159 ? -0.071 8.062 16.969 1 81.44 159 THR B CA 1
ATOM 4525 C C . THR B 1 159 ? 0.997 9.062 16.531 1 81.44 159 THR B C 1
ATOM 4527 O O . THR B 1 159 ? 2.111 8.672 16.172 1 81.44 159 THR B O 1
ATOM 4530 N N . THR B 1 160 ? 0.667 10.312 16.562 1 82.94 160 THR B N 1
ATOM 4531 C CA . THR B 1 160 ? 1.515 11.273 15.867 1 82.94 160 THR B CA 1
ATOM 4532 C C . THR B 1 160 ? 2.184 12.227 16.844 1 82.94 160 THR B C 1
ATOM 4534 O O . THR B 1 160 ? 2.811 13.211 16.438 1 82.94 160 THR B O 1
ATOM 4537 N N . ALA B 1 161 ? 1.991 12.008 18.062 1 83.69 161 ALA B N 1
ATOM 4538 C CA . ALA B 1 161 ? 2.709 12.789 19.078 1 83.69 161 ALA B CA 1
ATOM 4539 C C . ALA B 1 161 ? 3.043 11.938 20.297 1 83.69 161 ALA B C 1
ATOM 4541 O O . ALA B 1 161 ? 2.586 10.797 20.406 1 83.69 161 ALA B O 1
ATOM 4542 N N . GLY B 1 162 ? 3.83 12.445 21.188 1 84.44 162 GLY B N 1
ATOM 4543 C CA . GLY B 1 162 ? 4.32 11.664 22.312 1 84.44 162 GLY B CA 1
ATOM 4544 C C . GLY B 1 162 ? 5.734 11.164 22.125 1 84.44 162 GLY B C 1
ATOM 4545 O O . GLY B 1 162 ? 6.527 11.773 21.406 1 84.44 162 GLY B O 1
ATOM 4546 N N . GLU B 1 163 ? 6.004 10.125 22.734 1 79.06 163 GLU B N 1
ATOM 4547 C CA . GLU B 1 163 ? 7.367 9.602 22.688 1 79.06 163 GLU B CA 1
ATOM 4548 C C . GLU B 1 163 ? 7.594 8.773 21.438 1 79.06 163 GLU B C 1
ATOM 4550 O O . GLU B 1 163 ? 6.676 8.117 20.938 1 79.06 163 GLU B O 1
ATOM 4555 N N . ASN B 1 164 ? 8.727 8.852 20.875 1 80.44 164 ASN B N 1
ATOM 4556 C CA . ASN B 1 164 ? 9.203 7.988 19.797 1 80.44 164 ASN B CA 1
ATOM 4557 C C . ASN B 1 164 ? 8.414 8.219 18.516 1 80.44 164 ASN B C 1
ATOM 4559 O O . ASN B 1 164 ? 8.023 7.262 17.844 1 80.44 164 ASN B O 1
ATOM 4563 N N . VAL B 1 165 ? 7.984 9.438 18.344 1 87.62 165 VAL B N 1
ATOM 4564 C CA . VAL B 1 165 ? 7.336 9.797 17.078 1 87.62 165 VAL B CA 1
ATOM 4565 C C . VAL B 1 165 ? 8.258 10.711 16.266 1 87.62 165 VAL B C 1
ATOM 4567 O O . VAL B 1 165 ? 9.055 11.461 16.844 1 87.62 165 VAL B O 1
ATOM 4570 N N . LYS B 1 166 ? 8.117 10.688 15.008 1 90.38 166 LYS B N 1
ATOM 4571 C CA . LYS B 1 166 ? 9.031 11.422 14.141 1 90.38 166 LYS B CA 1
ATOM 4572 C C . LYS B 1 166 ? 8.586 12.875 13.977 1 90.38 166 LYS B C 1
ATOM 4574 O O . LYS B 1 166 ? 9.258 13.664 13.312 1 90.38 166 LYS B O 1
ATOM 4579 N N . PHE B 1 167 ? 7.441 13.211 14.625 1 94 167 PHE B N 1
ATOM 4580 C CA . PHE B 1 167 ? 6.801 14.477 14.289 1 94 167 PHE B CA 1
ATOM 4581 C C . PHE B 1 167 ? 7.023 15.508 15.391 1 94 167 PHE B C 1
ATOM 4583 O O . PHE B 1 167 ? 6.938 15.18 16.578 1 94 167 PHE B O 1
ATOM 4590 N N . GLY B 1 168 ? 7.277 16.766 14.953 1 94.94 168 GLY B N 1
ATOM 4591 C CA . GLY B 1 168 ? 7.18 17.938 15.805 1 94.94 168 GLY B CA 1
ATOM 4592 C C . GLY B 1 168 ? 8.359 18.094 16.75 1 94.94 168 GLY B C 1
ATOM 4593 O O . GLY B 1 168 ? 9.312 17.312 16.688 1 94.94 168 GLY B O 1
ATOM 4594 N N . ILE B 1 169 ? 8.32 19.172 17.547 1 95.94 169 ILE B N 1
ATOM 4595 C CA . ILE B 1 169 ? 9.398 19.5 18.469 1 95.94 169 ILE B CA 1
ATOM 4596 C C . ILE B 1 169 ? 8.828 19.828 19.844 1 95.94 169 ILE B C 1
ATOM 4598 O O . ILE B 1 169 ? 7.656 20.203 19.969 1 95.94 169 ILE B O 1
ATOM 4602 N N . SER B 1 170 ? 9.617 19.688 20.828 1 95.44 170 SER B N 1
ATOM 4603 C CA . SER B 1 170 ? 9.234 19.984 22.203 1 95.44 170 SER B CA 1
ATOM 4604 C C . SER B 1 170 ? 9.055 21.469 22.422 1 95.44 170 SER B C 1
ATOM 4606 O O . SER B 1 170 ? 9.406 22.281 21.562 1 95.44 170 SER B O 1
ATOM 4608 N N . TYR B 1 171 ? 8.477 21.797 23.562 1 96.75 171 TYR B N 1
ATOM 4609 C CA . TYR B 1 171 ? 8.289 23.188 23.953 1 96.75 171 TYR B CA 1
ATOM 4610 C C . TYR B 1 171 ? 9.609 23.953 23.906 1 96.75 171 TYR B C 1
ATOM 4612 O O . TYR B 1 171 ? 9.688 25.047 23.328 1 96.75 171 TYR B O 1
ATOM 4620 N N . ASP B 1 172 ? 10.656 23.391 24.469 1 96.81 172 ASP B N 1
ATOM 4621 C CA . ASP B 1 172 ? 11.945 24.062 24.562 1 96.81 172 ASP B CA 1
ATOM 4622 C C . ASP B 1 172 ? 12.516 24.328 23.156 1 96.81 172 ASP B C 1
ATOM 4624 O O . ASP B 1 172 ? 13.031 25.406 22.891 1 96.81 172 ASP B O 1
ATOM 4628 N N . GLU B 1 173 ? 12.406 23.328 22.344 1 96.62 173 GLU B N 1
ATOM 4629 C CA . GLU B 1 173 ? 12.906 23.484 20.984 1 96.62 173 GLU B CA 1
ATOM 4630 C C . GLU B 1 173 ? 12.062 24.484 20.188 1 96.62 173 GLU B C 1
ATOM 4632 O O . GLU B 1 173 ? 12.586 25.203 19.344 1 96.62 173 GLU B O 1
ATOM 4637 N N . ALA B 1 174 ? 10.781 24.469 20.469 1 97.88 174 ALA B N 1
ATOM 4638 C CA . ALA B 1 174 ? 9.891 25.422 19.812 1 97.88 174 ALA B CA 1
ATOM 4639 C C . ALA B 1 174 ? 10.258 26.859 20.172 1 97.88 174 ALA B C 1
ATOM 4641 O O . ALA B 1 174 ? 10.328 27.719 19.297 1 97.88 174 ALA B O 1
ATOM 4642 N N . LEU B 1 175 ? 10.5 27.078 21.469 1 98.19 175 LEU B N 1
ATOM 4643 C CA . LEU B 1 175 ? 10.898 28.406 21.922 1 98.19 175 LEU B CA 1
ATOM 4644 C C . LEU B 1 175 ? 12.148 28.875 21.188 1 98.19 175 LEU B C 1
ATOM 4646 O O . LEU B 1 175 ? 12.203 30 20.703 1 98.19 175 LEU B O 1
ATOM 4650 N N . LYS B 1 176 ? 13.109 27.984 21.062 1 98.06 176 LYS B N 1
ATOM 4651 C CA . LYS B 1 176 ? 14.352 28.297 20.359 1 98.06 176 LYS B CA 1
ATOM 4652 C C . LYS B 1 176 ? 14.086 28.547 18.875 1 98.06 176 LYS B C 1
ATOM 4654 O O . LYS B 1 176 ? 14.68 29.453 18.281 1 98.06 176 LYS B O 1
ATOM 4659 N N . SER B 1 177 ? 13.25 27.797 18.297 1 98.25 177 SER B N 1
ATOM 4660 C CA . SER B 1 177 ? 12.961 27.875 16.875 1 98.25 177 SER B CA 1
ATOM 4661 C C . SER B 1 177 ? 12.25 29.172 16.516 1 98.25 177 SER B C 1
ATOM 4663 O O . SER B 1 177 ? 12.609 29.844 15.547 1 98.25 177 SER B O 1
ATOM 4665 N N . TYR B 1 178 ? 11.242 29.531 17.281 1 98.62 178 TYR B N 1
ATOM 4666 C CA . TYR B 1 178 ? 10.523 30.781 17.016 1 98.62 178 TYR B CA 1
ATOM 4667 C C . TYR B 1 178 ? 11.43 31.984 17.234 1 98.62 178 TYR B C 1
ATOM 4669 O O . TYR B 1 178 ? 11.367 32.969 16.484 1 98.62 178 TYR B O 1
ATOM 4677 N N . LYS B 1 179 ? 12.242 31.953 18.328 1 98.62 179 LYS B N 1
ATOM 4678 C CA . LYS B 1 179 ? 13.203 33.031 18.547 1 98.62 179 LYS B CA 1
ATOM 4679 C C . LYS B 1 179 ? 14.133 33.188 17.344 1 98.62 179 LYS B C 1
ATOM 4681 O O . LYS B 1 179 ? 14.352 34.312 16.875 1 98.62 179 LYS B O 1
ATOM 4686 N N . TYR B 1 180 ? 14.633 32.062 16.891 1 98.19 180 TYR B N 1
ATOM 4687 C CA . TYR B 1 180 ? 15.516 32.062 15.734 1 98.19 180 TYR B CA 1
ATOM 4688 C C . TYR B 1 180 ? 14.828 32.688 14.531 1 98.19 180 TYR B C 1
ATOM 4690 O O . TYR B 1 180 ? 15.391 33.562 13.867 1 98.19 180 TYR B O 1
ATOM 4698 N N . ALA B 1 181 ? 13.609 32.219 14.25 1 97.75 181 ALA B N 1
ATOM 4699 C CA . ALA B 1 181 ? 12.867 32.719 13.086 1 97.75 181 ALA B CA 1
ATOM 4700 C C . ALA B 1 181 ? 12.625 34.219 13.188 1 97.75 181 ALA B C 1
ATOM 4702 O O . ALA B 1 181 ? 12.836 34.969 12.219 1 97.75 181 ALA B O 1
ATOM 4703 N N . ARG B 1 182 ? 12.203 34.688 14.352 1 97 182 ARG B N 1
ATOM 4704 C CA . ARG B 1 182 ? 11.969 36.094 14.594 1 97 182 ARG B CA 1
ATOM 4705 C C . ARG B 1 182 ? 13.234 36.906 14.352 1 97 182 ARG B C 1
ATOM 4707 O O . ARG B 1 182 ? 13.211 37.906 13.648 1 97 182 ARG B O 1
ATOM 4714 N N . ASP B 1 183 ? 14.297 36.406 14.875 1 96.75 183 ASP B N 1
ATOM 4715 C CA . ASP B 1 183 ? 15.57 37.125 14.797 1 96.75 183 ASP B CA 1
ATOM 4716 C C . ASP B 1 183 ? 16.125 37.125 13.375 1 96.75 183 ASP B C 1
ATOM 4718 O O . ASP B 1 183 ? 17.047 37.875 13.055 1 96.75 183 ASP B O 1
ATOM 4722 N N . HIS B 1 184 ? 15.57 36.281 12.547 1 95.69 184 HIS B N 1
ATOM 4723 C CA . HIS B 1 184 ? 16.078 36.156 11.188 1 95.69 184 HIS B CA 1
ATOM 4724 C C . HIS B 1 184 ? 15.055 36.688 10.172 1 95.69 184 HIS B C 1
ATOM 4726 O O . HIS B 1 184 ? 15.062 36.25 9.016 1 95.69 184 HIS B O 1
ATOM 4732 N N . GLY B 1 185 ? 14.031 37.375 10.602 1 93.44 185 GLY B N 1
ATOM 4733 C CA . GLY B 1 185 ? 13.258 38.156 9.648 1 93.44 185 GLY B CA 1
ATOM 4734 C C . GLY B 1 185 ? 11.797 37.75 9.594 1 93.44 185 GLY B C 1
ATOM 4735 O O . GLY B 1 185 ? 10.984 38.438 8.953 1 93.44 185 GLY B O 1
ATOM 4736 N N . ALA B 1 186 ? 11.414 36.688 10.211 1 96.12 186 ALA B N 1
ATOM 4737 C CA . ALA B 1 186 ? 10.008 36.312 10.234 1 96.12 186 ALA B CA 1
ATOM 4738 C C . ALA B 1 186 ? 9.172 37.375 10.953 1 96.12 186 ALA B C 1
ATOM 4740 O O . ALA B 1 186 ? 9.586 37.906 11.984 1 96.12 186 ALA B O 1
ATOM 4741 N N . LYS B 1 187 ? 7.965 37.656 10.375 1 96.44 187 LYS B N 1
ATOM 4742 C CA . LYS B 1 187 ? 7.129 38.719 10.945 1 96.44 187 LYS B CA 1
ATOM 4743 C C . LYS B 1 187 ? 5.785 38.156 11.406 1 96.44 187 LYS B C 1
ATOM 4745 O O . LYS B 1 187 ? 5.117 38.75 12.25 1 96.44 187 LYS B O 1
ATOM 4750 N N . ARG B 1 188 ? 5.352 37.188 10.766 1 97.75 188 ARG B N 1
ATOM 4751 C CA . ARG B 1 188 ? 4.078 36.531 11.102 1 97.75 188 ARG B CA 1
ATOM 4752 C C . ARG B 1 188 ? 4.277 35.094 11.508 1 97.75 188 ARG B C 1
ATOM 4754 O O . ARG B 1 188 ? 5.188 34.406 11.008 1 97.75 188 ARG B O 1
ATOM 4761 N N . PHE B 1 189 ? 3.41 34.625 12.391 1 98.44 189 PHE B N 1
ATOM 4762 C CA . PHE B 1 189 ? 3.674 33.344 12.984 1 98.44 189 PHE B CA 1
ATOM 4763 C C . PHE B 1 189 ? 2.389 32.531 13.102 1 98.44 189 PHE B C 1
ATOM 4765 O O . PHE B 1 189 ? 1.3 33.094 13.219 1 98.44 189 PHE B O 1
ATOM 4772 N N . GLY B 1 190 ? 2.477 31.266 12.969 1 98.69 190 GLY B N 1
ATOM 4773 C CA . GLY B 1 190 ? 1.477 30.281 13.367 1 98.69 190 GLY B CA 1
ATOM 4774 C C . GLY B 1 190 ? 2.012 29.234 14.328 1 98.69 190 GLY B C 1
ATOM 4775 O O . GLY B 1 190 ? 3.189 29.266 14.688 1 98.69 190 GLY B O 1
ATOM 4776 N N . ILE B 1 191 ? 1.188 28.422 14.812 1 98.75 191 ILE B N 1
ATOM 4777 C CA . ILE B 1 191 ? 1.588 27.312 15.648 1 98.75 191 ILE B CA 1
ATOM 4778 C C . ILE B 1 191 ? 0.633 26.141 15.438 1 98.75 191 ILE B C 1
ATOM 4780 O O . ILE B 1 191 ? -0.574 26.328 15.273 1 98.75 191 ILE B O 1
ATOM 4784 N N . HIS B 1 192 ? 1.202 24.938 15.383 1 98.62 192 HIS B N 1
ATOM 4785 C CA . HIS B 1 192 ? 0.455 23.75 14.984 1 98.62 192 HIS B CA 1
ATOM 4786 C C . HIS B 1 192 ? 0.729 22.578 15.93 1 98.62 192 HIS B C 1
ATOM 4788 O O . HIS B 1 192 ? 1.831 22.469 16.469 1 98.62 192 HIS B O 1
ATOM 4794 N N . MET B 1 193 ? -0.245 21.781 16.125 1 97.25 193 MET B N 1
ATOM 4795 C CA . MET B 1 193 ? -0.047 20.469 16.734 1 97.25 193 MET B CA 1
ATOM 4796 C C . MET B 1 193 ? -0.917 19.406 16.047 1 97.25 193 MET B C 1
ATOM 4798 O O . MET B 1 193 ? -1.918 19.75 15.414 1 97.25 193 MET B O 1
ATOM 4802 N N . MET B 1 194 ? -0.581 18.203 16.078 1 95.12 194 MET B N 1
ATOM 4803 C CA . MET B 1 194 ? -1.338 17.031 15.656 1 95.12 194 MET B CA 1
ATOM 4804 C C . MET B 1 194 ? -1.053 15.844 16.578 1 95.12 194 MET B C 1
ATOM 4806 O O . MET B 1 194 ? 0.036 15.273 16.531 1 95.12 194 MET B O 1
ATOM 4810 N N . THR B 1 195 ? -2.025 15.406 17.375 1 89.56 195 THR B N 1
ATOM 4811 C CA . THR B 1 195 ? -1.682 14.484 18.453 1 89.56 195 THR B CA 1
ATOM 4812 C C . THR B 1 195 ? -2.408 13.156 18.281 1 89.56 195 THR B C 1
ATOM 4814 O O . THR B 1 195 ? -2.111 12.188 18.969 1 89.56 195 THR B O 1
ATOM 4817 N N . GLY B 1 196 ? -3.344 13.172 17.406 1 83.25 196 GLY B N 1
ATOM 4818 C CA . GLY B 1 196 ? -4.121 11.953 17.484 1 83.25 196 GLY B CA 1
ATOM 4819 C C . GLY B 1 196 ? -4.602 11.461 16.141 1 83.25 196 GLY B C 1
ATOM 4820 O O . GLY B 1 196 ? -4.461 12.164 15.133 1 83.25 196 GLY B O 1
ATOM 4821 N N . SER B 1 197 ? -5.066 10.164 16.109 1 90.5 197 SER B N 1
ATOM 4822 C CA . SER B 1 197 ? -5.746 9.516 15 1 90.5 197 SER B CA 1
ATOM 4823 C C . SER B 1 197 ? -6.941 8.703 15.477 1 90.5 197 SER B C 1
ATOM 4825 O O . SER B 1 197 ? -6.785 7.77 16.266 1 90.5 197 SER B O 1
ATOM 4827 N N . ASN B 1 198 ? -8.07 9.023 15.016 1 95.44 198 ASN B N 1
ATOM 4828 C CA . ASN B 1 198 ? -9.328 8.375 15.352 1 95.44 198 ASN B CA 1
ATOM 4829 C C . ASN B 1 198 ? -9.562 8.359 16.859 1 95.44 198 ASN B C 1
ATOM 4831 O O . ASN B 1 198 ? -9.805 7.297 17.438 1 95.44 198 ASN B O 1
ATOM 4835 N N . VAL B 1 199 ? -9.492 9.484 17.469 1 96 199 VAL B N 1
ATOM 4836 C CA . VAL B 1 199 ? -9.695 9.625 18.906 1 96 199 VAL B CA 1
ATOM 4837 C C . VAL B 1 199 ? -11.188 9.781 19.203 1 96 199 VAL B C 1
ATOM 4839 O O . VAL B 1 199 ? -11.844 10.68 18.688 1 96 199 VAL B O 1
ATOM 4842 N N . LEU B 1 200 ? -11.672 8.93 20.094 1 96 200 LEU B N 1
ATOM 4843 C CA . LEU B 1 200 ? -13.102 8.93 20.391 1 96 200 LEU B CA 1
ATOM 4844 C C . LEU B 1 200 ? -13.391 9.602 21.719 1 96 200 LEU B C 1
ATOM 4846 O O . LEU B 1 200 ? -14.555 9.789 22.094 1 96 200 LEU B O 1
ATOM 4850 N N . SER B 1 201 ? -12.391 10.07 22.391 1 95.56 201 SER B N 1
ATOM 4851 C CA . SER B 1 201 ? -12.547 10.688 23.719 1 95.56 201 SER B CA 1
ATOM 4852 C C . SER B 1 201 ? -12.516 12.211 23.609 1 95.56 201 SER B C 1
ATOM 4854 O O . SER B 1 201 ? -11.469 12.789 23.328 1 95.56 201 SER B O 1
ATOM 4856 N N . ALA B 1 202 ? -13.602 12.812 24 1 96.69 202 ALA B N 1
ATOM 4857 C CA . ALA B 1 202 ? -13.641 14.266 24.031 1 96.69 202 ALA B CA 1
ATOM 4858 C C . ALA B 1 202 ? -12.672 14.812 25.078 1 96.69 202 ALA B C 1
ATOM 4860 O O . ALA B 1 202 ? -12.094 15.891 24.906 1 96.69 202 ALA B O 1
ATOM 4861 N N . LYS B 1 203 ? -12.5 14.055 26.172 1 96.44 203 LYS B N 1
ATOM 4862 C CA . LYS B 1 203 ? -11.625 14.477 27.266 1 96.44 203 LYS B CA 1
ATOM 4863 C C . LYS B 1 203 ? -10.18 14.609 26.797 1 96.44 203 LYS B C 1
ATOM 4865 O O . LYS B 1 203 ? -9.43 15.438 27.297 1 96.44 203 LYS B O 1
ATOM 4870 N N . PHE B 1 204 ? -9.875 13.797 25.844 1 96.5 204 PHE B N 1
ATOM 4871 C CA . PHE B 1 204 ? -8.531 13.898 25.281 1 96.5 204 PHE B CA 1
ATOM 4872 C C . PHE B 1 204 ? -8.297 15.273 24.688 1 96.5 204 PHE B C 1
ATOM 4874 O O . PHE B 1 204 ? -7.223 15.859 24.859 1 96.5 204 PHE B O 1
ATOM 4881 N N . PHE B 1 205 ? -9.266 15.82 24.047 1 96.94 205 PHE B N 1
ATOM 4882 C CA . PHE B 1 205 ? -9.133 17.109 23.391 1 96.94 205 PHE B CA 1
ATOM 4883 C C . PHE B 1 205 ? -9.188 18.25 24.406 1 96.94 205 PHE B C 1
ATOM 4885 O O . PHE B 1 205 ? -8.656 19.328 24.172 1 96.94 205 PHE B O 1
ATOM 4892 N N . LYS B 1 206 ? -9.82 17.984 25.531 1 97.5 206 LYS B N 1
ATOM 4893 C CA . LYS B 1 206 ? -9.719 18.922 26.641 1 97.5 206 LYS B CA 1
ATOM 4894 C C . LYS B 1 206 ? -8.273 19.078 27.109 1 97.5 206 LYS B C 1
ATOM 4896 O O . LYS B 1 206 ? -7.758 20.203 27.188 1 97.5 206 LYS B O 1
ATOM 4901 N N . GLU B 1 207 ? -7.68 17.984 27.297 1 96.62 207 GLU B N 1
ATOM 4902 C CA . GLU B 1 207 ? -6.324 17.969 27.828 1 96.62 207 GLU B CA 1
ATOM 4903 C C . GLU B 1 207 ? -5.316 18.453 26.797 1 96.62 207 GLU B C 1
ATOM 4905 O O . GLU B 1 207 ? -4.465 19.297 27.094 1 96.62 207 GLU B O 1
ATOM 4910 N N . SER B 1 208 ? -5.422 17.922 25.609 1 96.38 208 SER B N 1
ATOM 4911 C CA . SER B 1 208 ? -4.453 18.25 24.562 1 96.38 208 SER B CA 1
ATOM 4912 C C . SER B 1 208 ? -4.523 19.734 24.203 1 96.38 208 SER B C 1
ATOM 4914 O O . SER B 1 208 ? -3.492 20.391 24.047 1 96.38 208 SER B O 1
ATOM 4916 N N . SER B 1 209 ? -5.742 20.312 24.125 1 97.5 209 SER B N 1
ATOM 4917 C CA . SER B 1 209 ? -5.871 21.719 23.781 1 97.5 209 SER B CA 1
ATOM 4918 C C . SER B 1 209 ? -5.363 22.609 24.922 1 97.5 209 SER B C 1
ATOM 4920 O O . SER B 1 209 ? -4.77 23.656 24.672 1 97.5 209 SER B O 1
ATOM 4922 N N . ARG B 1 210 ? -5.59 22.203 26.141 1 97.81 210 ARG B N 1
ATOM 4923 C CA . ARG B 1 210 ? -5.074 22.953 27.281 1 97.81 210 ARG B CA 1
ATOM 4924 C C . ARG B 1 210 ? -3.553 23.062 27.219 1 97.81 210 ARG B C 1
ATOM 4926 O O . ARG B 1 210 ? -3.002 24.156 27.359 1 97.81 210 ARG B O 1
ATOM 4933 N N . ILE B 1 211 ? -2.922 21.969 27 1 97.44 211 ILE B N 1
ATOM 4934 C CA . ILE B 1 211 ? -1.466 21.938 26.922 1 97.44 211 ILE B CA 1
ATOM 4935 C C . ILE B 1 211 ? -0.985 22.797 25.766 1 97.44 211 ILE B C 1
ATOM 4937 O O . ILE B 1 211 ? -0.07 23.609 25.922 1 97.44 211 ILE B O 1
ATOM 4941 N N . PHE B 1 212 ? -1.638 22.672 24.672 1 97.5 212 PHE B N 1
ATOM 4942 C CA . PHE B 1 212 ? -1.257 23.359 23.438 1 97.5 212 PHE B CA 1
ATOM 4943 C C . PHE B 1 212 ? -1.369 24.875 23.625 1 97.5 212 PHE B C 1
ATOM 4945 O O . PHE B 1 212 ? -0.437 25.609 23.297 1 97.5 212 PHE B O 1
ATOM 4952 N N . PHE B 1 213 ? -2.496 25.344 24.141 1 98.25 213 PHE B N 1
ATOM 4953 C CA . PHE B 1 213 ? -2.713 26.781 24.312 1 98.25 213 PHE B CA 1
ATOM 4954 C C . PHE B 1 213 ? -1.763 27.344 25.359 1 98.25 213 PHE B C 1
ATOM 4956 O O . PHE B 1 213 ? -1.314 28.484 25.234 1 98.25 213 PHE B O 1
ATOM 4963 N N . ASN B 1 214 ? -1.47 26.531 26.344 1 98.12 214 ASN B N 1
ATOM 4964 C CA . ASN B 1 214 ? -0.471 26.953 27.312 1 98.12 214 ASN B CA 1
ATOM 4965 C C . ASN B 1 214 ? 0.895 27.156 26.672 1 98.12 214 ASN B C 1
ATOM 4967 O O . ASN B 1 214 ? 1.577 28.141 26.938 1 98.12 214 ASN B O 1
ATOM 4971 N N . ILE B 1 215 ? 1.284 26.234 25.828 1 98.12 215 ILE B N 1
ATOM 4972 C CA . ILE B 1 215 ? 2.555 26.328 25.125 1 98.12 215 ILE B CA 1
ATOM 4973 C C . ILE B 1 215 ? 2.572 27.562 24.234 1 98.12 215 ILE B C 1
ATOM 4975 O O . ILE B 1 215 ? 3.52 28.359 24.281 1 98.12 215 ILE B O 1
ATOM 4979 N N . ALA B 1 216 ? 1.537 27.75 23.5 1 98.44 216 ALA B N 1
ATOM 4980 C CA . ALA B 1 216 ? 1.438 28.891 22.578 1 98.44 216 ALA B CA 1
ATOM 4981 C C . ALA B 1 216 ? 1.501 30.219 23.328 1 98.44 216 ALA B C 1
ATOM 4983 O O . ALA B 1 216 ? 2.221 31.125 22.922 1 98.44 216 ALA B O 1
ATOM 4984 N N . ALA B 1 217 ? 0.776 30.281 24.438 1 98.31 217 ALA B N 1
ATOM 4985 C CA . ALA B 1 217 ? 0.738 31.516 25.234 1 98.31 217 ALA B CA 1
ATOM 4986 C C . ALA B 1 217 ? 2.111 31.828 25.828 1 98.31 217 ALA B C 1
ATOM 4988 O O . ALA B 1 217 ? 2.545 32.969 25.812 1 98.31 217 ALA B O 1
ATOM 4989 N N . ASN B 1 218 ? 2.742 30.797 26.312 1 98.12 218 ASN B N 1
ATOM 4990 C CA . ASN B 1 218 ? 4.062 30.984 26.906 1 98.12 218 ASN B CA 1
ATOM 4991 C C . ASN B 1 218 ? 5.078 31.469 25.875 1 98.12 218 ASN B C 1
ATOM 4993 O O . ASN B 1 218 ? 5.883 32.344 26.172 1 98.12 218 ASN B O 1
ATOM 4997 N N . ILE B 1 219 ? 5.039 30.906 24.703 1 98.38 219 ILE B N 1
ATOM 4998 C CA . ILE B 1 219 ? 5.953 31.312 23.641 1 98.38 219 ILE B CA 1
ATOM 4999 C C . ILE B 1 219 ? 5.656 32.75 23.234 1 98.38 219 ILE B C 1
ATOM 5001 O O . ILE B 1 219 ? 6.574 33.562 23.078 1 98.38 219 ILE B O 1
ATOM 5005 N N . SER B 1 220 ? 4.398 33.062 23.062 1 98.06 220 SER B N 1
ATOM 5006 C CA . SER B 1 220 ? 3.979 34.406 22.703 1 98.06 220 SER B CA 1
ATOM 5007 C C . SER B 1 220 ? 4.504 35.438 23.703 1 98.06 220 SER B C 1
ATOM 5009 O O . SER B 1 220 ? 5.082 36.438 23.312 1 98.06 220 SER B O 1
ATOM 5011 N N . LYS B 1 221 ? 4.371 35.156 24.953 1 97.56 221 LYS B N 1
ATOM 5012 C CA . LYS B 1 221 ? 4.773 36.094 26.016 1 97.56 221 LYS B CA 1
ATOM 5013 C C . LYS B 1 221 ? 6.293 36.219 26.078 1 97.56 221 LYS B C 1
ATOM 5015 O O . LYS B 1 221 ? 6.816 37.344 26.156 1 97.56 221 LYS B O 1
ATOM 5020 N N . LYS B 1 222 ? 6.938 35.125 26.016 1 98.06 222 LYS B N 1
ATOM 5021 C CA . LYS B 1 222 ? 8.391 35.125 26.188 1 98.06 222 LYS B CA 1
ATOM 5022 C C . LYS B 1 222 ? 9.094 35.812 25.031 1 98.06 222 LYS B C 1
ATOM 5024 O O . LYS B 1 222 ? 10.125 36.469 25.219 1 98.06 222 LYS B O 1
ATOM 5029 N N . LEU B 1 223 ? 8.539 35.688 23.844 1 97.94 223 LEU B N 1
ATOM 5030 C CA . LEU B 1 223 ? 9.227 36.188 22.672 1 97.94 223 LEU B CA 1
ATOM 5031 C C . LEU B 1 223 ? 8.57 37.469 22.172 1 97.94 223 LEU B C 1
ATOM 5033 O O . LEU B 1 223 ? 9.055 38.094 21.219 1 97.94 223 LEU B O 1
ATOM 5037 N N . ASP B 1 224 ? 7.461 37.875 22.781 1 96.94 224 ASP B N 1
ATOM 5038 C CA . ASP B 1 224 ? 6.676 39.062 22.375 1 96.94 224 ASP B CA 1
ATOM 5039 C C . ASP B 1 224 ? 6.242 38.938 20.922 1 96.94 224 ASP B C 1
ATOM 5041 O O . ASP B 1 224 ? 6.5 39.844 20.125 1 96.94 224 ASP B O 1
ATOM 5045 N N . ILE B 1 225 ? 5.68 37.781 20.547 1 96.62 225 ILE B N 1
ATOM 5046 C CA . ILE B 1 225 ? 5.102 37.594 19.219 1 96.62 225 ILE B CA 1
ATOM 5047 C C . ILE B 1 225 ? 3.631 37.219 19.344 1 96.62 225 ILE B C 1
ATOM 5049 O O . ILE B 1 225 ? 3.193 36.75 20.406 1 96.62 225 ILE B O 1
ATOM 5053 N N . SER B 1 226 ? 2.857 37.469 18.297 1 96.69 226 SER B N 1
ATOM 5054 C CA . SER B 1 226 ? 1.465 37.031 18.188 1 96.69 226 SER B CA 1
ATOM 5055 C C . SER B 1 226 ? 1.292 35.969 17.109 1 96.69 226 SER B C 1
ATOM 5057 O O . SER B 1 226 ? 1.926 36.062 16.062 1 96.69 226 SER B O 1
ATOM 5059 N N . PHE B 1 227 ? 0.464 35.062 17.391 1 98.25 227 PHE B N 1
ATOM 5060 C CA . PHE B 1 227 ? 0.189 34.031 16.406 1 98.25 227 PHE B CA 1
ATOM 5061 C C . PHE B 1 227 ? -1.02 34.406 15.555 1 98.25 227 PHE B C 1
ATOM 5063 O O . PHE B 1 227 ? -2.09 34.688 16.078 1 98.25 227 PHE B O 1
ATOM 5070 N N . ASP B 1 228 ? -0.817 34.344 14.227 1 97.81 228 ASP B N 1
ATOM 5071 C CA . ASP B 1 228 ? -1.927 34.531 13.305 1 97.81 228 ASP B CA 1
ATOM 5072 C C . ASP B 1 228 ? -2.957 33.438 13.422 1 97.81 228 ASP B C 1
ATOM 5074 O O . ASP B 1 228 ? -4.156 33.656 13.273 1 97.81 228 ASP B O 1
ATOM 5078 N N . TYR B 1 229 ? -2.451 32.219 13.617 1 98.12 229 TYR B N 1
ATOM 5079 C CA . TYR B 1 229 ? -3.373 31.109 13.828 1 98.12 229 TYR B CA 1
ATOM 5080 C C . TYR B 1 229 ? -2.812 30.125 14.844 1 98.12 229 TYR B C 1
ATOM 5082 O O . TYR B 1 229 ? -1.599 30.047 15.047 1 98.12 229 TYR B O 1
ATOM 5090 N N . LEU B 1 230 ? -3.695 29.453 15.492 1 98.56 230 LEU B N 1
ATOM 5091 C CA . LEU B 1 230 ? -3.477 28.25 16.297 1 98.56 230 LEU B CA 1
ATOM 5092 C C . LEU B 1 230 ? -4.176 27.047 15.672 1 98.56 230 LEU B C 1
ATOM 5094 O O . LEU B 1 230 ? -5.406 26.984 15.641 1 98.56 230 LEU B O 1
ATOM 5098 N N . ASP B 1 231 ? -3.389 26.109 15.203 1 98.69 231 ASP B N 1
ATOM 5099 C CA . ASP B 1 231 ? -3.904 24.938 14.508 1 98.69 231 ASP B CA 1
ATOM 5100 C C . ASP B 1 231 ? -3.805 23.688 15.383 1 98.69 231 ASP B C 1
ATOM 5102 O O . ASP B 1 231 ? -2.709 23.188 15.633 1 98.69 231 ASP B O 1
ATOM 5106 N N . LEU B 1 232 ? -4.941 23.172 15.75 1 97.69 232 LEU B N 1
ATOM 5107 C CA . LEU B 1 232 ? -4.984 22.078 16.719 1 97.69 232 LEU B CA 1
ATOM 5108 C C . LEU B 1 232 ? -4.836 20.734 16 1 97.69 232 LEU B C 1
ATOM 5110 O O . LEU B 1 232 ? -4.77 19.688 16.656 1 97.69 232 LEU B O 1
ATOM 5114 N N . GLY B 1 233 ? -4.766 20.766 14.727 1 97.12 233 GLY B N 1
ATOM 5115 C CA . GLY B 1 233 ? -4.707 19.516 13.992 1 97.12 233 GLY B CA 1
ATOM 5116 C C . GLY B 1 233 ? -6.031 18.781 13.953 1 97.12 233 GLY B C 1
ATOM 5117 O O . GLY B 1 233 ? -7.094 19.406 13.93 1 97.12 233 GLY B O 1
ATOM 5118 N N . GLY B 1 234 ? -5.898 17.516 13.703 1 95.94 234 GLY B N 1
ATOM 5119 C CA . GLY B 1 234 ? -7.07 16.672 13.602 1 95.94 234 GLY B CA 1
ATOM 5120 C C . GLY B 1 234 ? -7.16 15.633 14.711 1 95.94 234 GLY B C 1
ATOM 5121 O O . GLY B 1 234 ? -7.008 15.969 15.891 1 95.94 234 GLY B O 1
ATOM 5122 N N . GLY B 1 235 ? -7.586 14.484 14.336 1 94.88 235 GLY B N 1
ATOM 5123 C CA . GLY B 1 235 ? -7.609 13.383 15.289 1 94.88 235 GLY B CA 1
ATOM 5124 C C . GLY B 1 235 ? -9.016 12.969 15.68 1 94.88 235 GLY B C 1
ATOM 5125 O O . GLY B 1 235 ? -9.211 11.898 16.25 1 94.88 235 GLY B O 1
ATOM 5126 N N . PHE B 1 236 ? -10.023 13.789 15.25 1 97.12 236 PHE B N 1
ATOM 5127 C CA . PHE B 1 236 ? -11.406 13.422 15.539 1 97.12 236 PHE B CA 1
ATOM 5128 C C . PHE B 1 236 ? -11.742 12.07 14.93 1 97.12 236 PHE B C 1
ATOM 5130 O O . PHE B 1 236 ? -11.453 11.828 13.75 1 97.12 236 PHE B O 1
ATOM 5137 N N . GLY B 1 237 ? -12.344 11.211 15.766 1 96.62 237 GLY B N 1
ATOM 5138 C CA . GLY B 1 237 ? -12.539 9.844 15.312 1 96.62 237 GLY B CA 1
ATOM 5139 C C . GLY B 1 237 ? -13.992 9.523 15.016 1 96.62 237 GLY B C 1
ATOM 5140 O O . GLY B 1 237 ? -14.875 10.375 15.18 1 96.62 237 GLY B O 1
ATOM 5141 N N . VAL B 1 238 ? -14.227 8.383 14.461 1 96.75 238 VAL B N 1
ATOM 5142 C CA . VAL B 1 238 ? -15.531 7.77 14.25 1 96.75 238 VAL B CA 1
ATOM 5143 C C . VAL B 1 238 ? -15.508 6.328 14.758 1 96.75 238 VAL B C 1
ATOM 5145 O O . VAL B 1 238 ? -14.453 5.695 14.797 1 96.75 238 VAL B O 1
ATOM 5148 N N . PRO B 1 239 ? -16.625 5.844 15.242 1 96.12 239 PRO B N 1
ATOM 5149 C CA . PRO B 1 239 ? -16.656 4.438 15.648 1 96.12 239 PRO B CA 1
ATOM 5150 C C . PRO B 1 239 ? -16.547 3.477 14.469 1 96.12 239 PRO B C 1
ATOM 5152 O O . PRO B 1 239 ? -17.125 3.719 13.414 1 96.12 239 PRO B O 1
ATOM 5155 N N . TYR B 1 240 ? -15.773 2.43 14.648 1 94.88 240 TYR B N 1
ATOM 5156 C CA . TYR B 1 240 ? -15.648 1.393 13.633 1 94.88 240 TYR B CA 1
ATOM 5157 C C . TYR B 1 240 ? -16.328 0.104 14.086 1 94.88 240 TYR B C 1
ATOM 5159 O O . TYR B 1 240 ? -16.719 -0.718 13.25 1 94.88 240 TYR B O 1
ATOM 5167 N N . ARG B 1 241 ? -16.469 -0.044 15.336 1 93.12 241 ARG B N 1
ATOM 5168 C CA . ARG B 1 241 ? -17.109 -1.224 15.914 1 93.12 241 ARG B CA 1
ATOM 5169 C C . ARG B 1 241 ? -18.438 -0.864 16.562 1 93.12 241 ARG B C 1
ATOM 5171 O O . ARG B 1 241 ? -18.641 0.273 17 1 93.12 241 ARG B O 1
ATOM 5178 N N . ASP B 1 242 ? -19.203 -1.815 16.719 1 89.5 242 ASP B N 1
ATOM 5179 C CA . ASP B 1 242 ? -20.531 -1.595 17.297 1 89.5 242 ASP B CA 1
ATOM 5180 C C . ASP B 1 242 ? -20.438 -1.089 18.734 1 89.5 242 ASP B C 1
ATOM 5182 O O . ASP B 1 242 ? -21.25 -0.273 19.156 1 89.5 242 ASP B O 1
ATOM 5186 N N . ASN B 1 243 ? -19.516 -1.499 19.422 1 92.81 243 ASN B N 1
ATOM 5187 C CA . ASN B 1 243 ? -19.406 -1.145 20.844 1 92.81 243 ASN B CA 1
ATOM 5188 C C . ASN B 1 243 ? -18.531 0.086 21.047 1 92.81 243 ASN B C 1
ATOM 5190 O O . ASN B 1 243 ? -18.344 0.544 22.172 1 92.81 243 ASN B O 1
ATOM 5194 N N . ASP B 1 244 ? -17.984 0.657 19.984 1 93.31 244 ASP B N 1
ATOM 5195 C CA . ASP B 1 244 ? -17.25 1.911 20.109 1 93.31 244 ASP B CA 1
ATOM 5196 C C . ASP B 1 244 ? -18.188 3.062 20.484 1 93.31 244 ASP B C 1
ATOM 5198 O O . ASP B 1 244 ? -19.312 3.148 19.984 1 93.31 244 ASP B O 1
ATOM 5202 N N . PRO B 1 245 ? -17.703 3.893 21.375 1 93.56 245 PRO B N 1
ATOM 5203 C CA . PRO B 1 245 ? -18.516 5.086 21.641 1 93.56 245 PRO B CA 1
ATOM 5204 C C . PRO B 1 245 ? -18.516 6.062 20.469 1 93.56 245 PRO B C 1
ATOM 5206 O O . PRO B 1 245 ? -17.547 6.113 19.703 1 93.56 245 PRO B O 1
ATOM 5209 N N . ASP B 1 246 ? -19.594 6.77 20.344 1 93.56 246 ASP B N 1
ATOM 5210 C CA . ASP B 1 246 ? -19.578 7.891 19.406 1 93.56 246 ASP B CA 1
ATOM 5211 C C . ASP B 1 246 ? -18.641 8.992 19.891 1 93.56 246 ASP B C 1
ATOM 5213 O O . ASP B 1 246 ? -18.438 9.164 21.094 1 93.56 246 ASP B O 1
ATOM 5217 N N . PHE B 1 247 ? -18.047 9.664 18.938 1 96.06 247 PHE B N 1
ATOM 5218 C CA . PHE B 1 247 ? -17.281 10.852 19.297 1 96.06 247 PHE B CA 1
ATOM 5219 C C . PHE B 1 247 ? -18.203 12.031 19.578 1 96.06 247 PHE B C 1
ATOM 5221 O O . PHE B 1 247 ? -18.984 12.438 18.703 1 96.06 247 PHE B O 1
ATOM 5228 N N . ASP B 1 248 ? -18.156 12.547 20.75 1 97.38 248 ASP B N 1
ATOM 5229 C CA . ASP B 1 248 ? -18.953 13.711 21.125 1 97.38 248 ASP B CA 1
ATOM 5230 C C . ASP B 1 248 ? -18.266 15 20.688 1 97.38 248 ASP B C 1
ATOM 5232 O O . ASP B 1 248 ? -17.594 15.648 21.484 1 97.38 248 ASP B O 1
ATOM 5236 N N . ILE B 1 249 ? -18.578 15.398 19.484 1 97.75 249 ILE B N 1
ATOM 5237 C CA . ILE B 1 249 ? -17.906 16.547 18.891 1 97.75 249 ILE B CA 1
ATOM 5238 C C . ILE B 1 249 ? -18.312 17.828 19.625 1 97.75 249 ILE B C 1
ATOM 5240 O O . ILE B 1 249 ? -17.516 18.75 19.75 1 97.75 249 ILE B O 1
ATOM 5244 N N . LYS B 1 250 ? -19.5 17.891 20.141 1 98 250 LYS B N 1
ATOM 5245 C CA . LYS B 1 250 ? -19.969 19.062 20.891 1 98 250 LYS B CA 1
ATOM 5246 C C . LYS B 1 250 ? -19.156 19.234 22.172 1 98 250 LYS B C 1
ATOM 5248 O O . LYS B 1 250 ? -18.734 20.344 22.5 1 98 250 LYS B O 1
ATOM 5253 N N . ALA B 1 251 ? -19.031 18.125 22.859 1 98.25 251 ALA B N 1
ATOM 5254 C CA . ALA B 1 251 ? -18.234 18.188 24.094 1 98.25 251 ALA B CA 1
ATOM 5255 C C . ALA B 1 251 ? -16.797 18.578 23.797 1 98.25 251 ALA B C 1
ATOM 5257 O O . ALA B 1 251 ? -16.219 19.406 24.484 1 98.25 251 ALA B O 1
ATOM 5258 N N . ALA B 1 252 ? -16.25 17.984 22.797 1 98.12 252 ALA B N 1
ATOM 5259 C CA . ALA B 1 252 ? -14.867 18.297 22.422 1 98.12 252 ALA B CA 1
ATOM 5260 C C . ALA B 1 252 ? -14.703 19.766 22.078 1 98.12 252 ALA B C 1
ATOM 5262 O O . ALA B 1 252 ? -13.789 20.438 22.547 1 98.12 252 ALA B O 1
ATOM 5263 N N . ALA B 1 253 ? -15.602 20.25 21.219 1 98.56 253 ALA B N 1
ATOM 5264 C CA . ALA B 1 253 ? -15.57 21.641 20.828 1 98.56 253 ALA B CA 1
ATOM 5265 C C . ALA B 1 253 ? -15.703 22.562 22.031 1 98.56 253 ALA B C 1
ATOM 5267 O O . ALA B 1 253 ? -14.992 23.562 22.141 1 98.56 253 ALA B O 1
ATOM 5268 N N . GLY B 1 254 ? -16.609 22.203 22.891 1 98.25 254 GLY B N 1
ATOM 5269 C CA . GLY B 1 254 ? -16.781 23 24.109 1 98.25 254 GLY B CA 1
ATOM 5270 C C . GLY B 1 254 ? -15.523 23.094 24.938 1 98.25 254 GLY B C 1
ATOM 5271 O O . GLY B 1 254 ? -15.148 24.172 25.391 1 98.25 254 GLY B O 1
ATOM 5272 N N . TYR B 1 255 ? -14.883 21.953 25.109 1 98.12 255 TYR B N 1
ATOM 5273 C CA . TYR B 1 255 ? -13.641 21.922 25.875 1 98.12 255 TYR B CA 1
ATOM 5274 C C . TYR B 1 255 ? -12.562 22.766 25.203 1 98.12 255 TYR B C 1
ATOM 5276 O O . TYR B 1 255 ? -11.852 23.516 25.875 1 98.12 255 TYR B O 1
ATOM 5284 N N . ILE B 1 256 ? -12.43 22.688 23.938 1 98.12 256 ILE B N 1
ATOM 5285 C CA . ILE B 1 256 ? -11.414 23.406 23.172 1 98.12 256 ILE B CA 1
ATOM 5286 C C . ILE B 1 256 ? -11.648 24.906 23.281 1 98.12 256 ILE B C 1
ATOM 5288 O O . ILE B 1 256 ? -10.727 25.672 23.562 1 98.12 256 ILE B O 1
ATOM 5292 N N . LEU B 1 257 ? -12.906 25.312 23.109 1 97.75 257 LEU B N 1
ATOM 5293 C CA . LEU B 1 257 ? -13.242 26.734 23.125 1 97.75 257 LEU B CA 1
ATOM 5294 C C . LEU B 1 257 ? -13.062 27.328 24.516 1 97.75 257 LEU B C 1
ATOM 5296 O O . LEU B 1 257 ? -12.602 28.453 24.656 1 97.75 257 LEU B O 1
ATOM 5300 N N . GLU B 1 258 ? -13.43 26.531 25.516 1 97.44 258 GLU B N 1
ATOM 5301 C CA . GLU B 1 258 ? -13.195 26.969 26.891 1 97.44 258 GLU B CA 1
ATOM 5302 C C . GLU B 1 258 ? -11.711 27.234 27.141 1 97.44 258 GLU B C 1
ATOM 5304 O O . GLU B 1 258 ? -11.344 28.266 27.703 1 97.44 258 GLU B O 1
ATOM 5309 N N . ASN B 1 259 ? -10.922 26.297 26.75 1 97.69 259 ASN B N 1
ATOM 5310 C CA . ASN B 1 259 ? -9.477 26.422 26.922 1 97.69 259 ASN B CA 1
ATOM 5311 C C . ASN B 1 259 ? -8.938 27.609 26.125 1 97.69 259 ASN B C 1
ATOM 5313 O O . ASN B 1 259 ? -8.047 28.328 26.594 1 97.69 259 ASN B O 1
ATOM 5317 N N . PHE B 1 260 ? -9.438 27.781 24.906 1 96.88 260 PHE B N 1
ATOM 5318 C CA . PHE B 1 260 ? -9.016 28.875 24.047 1 96.88 260 PHE B CA 1
ATOM 5319 C C . PHE B 1 260 ? -9.352 30.234 24.672 1 96.88 260 PHE B C 1
ATOM 5321 O O . PHE B 1 260 ? -8.523 31.141 24.672 1 96.88 260 PHE B O 1
ATOM 5328 N N . GLU B 1 261 ? -10.523 30.328 25.25 1 95.12 261 GLU B N 1
ATOM 5329 C CA . GLU B 1 261 ? -11.039 31.578 25.812 1 95.12 261 GLU B CA 1
ATOM 5330 C C . GLU B 1 261 ? -10.242 31.984 27.062 1 95.12 261 GLU B C 1
ATOM 5332 O O . GLU B 1 261 ? -10.156 33.156 27.375 1 95.12 261 GLU B O 1
ATOM 5337 N N . ASN B 1 262 ? -9.688 30.984 27.656 1 95.12 262 ASN B N 1
ATOM 5338 C CA . ASN B 1 262 ? -8.859 31.281 28.828 1 95.12 262 ASN B CA 1
ATOM 5339 C C . ASN B 1 262 ? -7.672 32.156 28.469 1 95.12 262 ASN B C 1
ATOM 5341 O O . ASN B 1 262 ? -7.078 32.812 29.344 1 95.12 262 ASN B O 1
ATOM 5345 N N . PHE B 1 263 ? -7.316 32.188 27.188 1 94.94 263 PHE B N 1
ATOM 5346 C CA . PHE B 1 263 ? -6.164 32.938 26.734 1 94.94 263 PHE B CA 1
ATOM 5347 C C . PHE B 1 263 ? -6.594 34.031 25.766 1 94.94 263 PHE B C 1
ATOM 5349 O O . PHE B 1 263 ? -5.812 34.469 24.906 1 94.94 263 PHE B O 1
ATOM 5356 N N . ASN B 1 264 ? -7.762 34.5 25.844 1 91.38 264 ASN B N 1
ATOM 5357 C CA . ASN B 1 264 ? -8.344 35.469 24.922 1 91.38 264 ASN B CA 1
ATOM 5358 C C . ASN B 1 264 ? -7.492 36.75 24.844 1 91.38 264 ASN B C 1
ATOM 5360 O O . ASN B 1 264 ? -7.395 37.344 23.781 1 91.38 264 ASN B O 1
ATOM 5364 N N . CYS B 1 265 ? -6.914 37.125 25.891 1 91.38 265 CYS B N 1
ATOM 5365 C CA . CYS B 1 265 ? -6.102 38.344 25.922 1 91.38 265 CYS B CA 1
ATOM 5366 C C . CYS B 1 265 ? -4.879 38.188 25.031 1 91.38 265 CYS B C 1
ATOM 5368 O O . CYS B 1 265 ? -4.34 39.188 24.547 1 91.38 265 CYS B O 1
ATOM 5370 N N . ILE B 1 266 ? -4.484 37 24.797 1 94 266 ILE B N 1
ATOM 5371 C CA . ILE B 1 266 ? -3.283 36.719 24.031 1 94 266 ILE B CA 1
ATOM 5372 C C . ILE B 1 266 ? -3.67 36.344 22.594 1 94 266 ILE B C 1
ATOM 5374 O O . ILE B 1 266 ? -3.016 36.75 21.641 1 94 266 ILE B O 1
ATOM 5378 N N . PHE B 1 267 ? -4.805 35.656 22.422 1 94.56 267 PHE B N 1
ATOM 5379 C CA . PHE B 1 267 ? -5.141 35.031 21.156 1 94.56 267 PHE B CA 1
ATOM 5380 C C . PHE B 1 267 ? -6.27 35.781 20.469 1 94.56 267 PHE B C 1
ATOM 5382 O O . PHE B 1 267 ? -6.844 35.312 19.484 1 94.56 267 PHE B O 1
ATOM 5389 N N . ASN B 1 268 ? -6.695 36.938 20.891 1 88.19 268 ASN B N 1
ATOM 5390 C CA . ASN B 1 268 ? -7.895 37.625 20.438 1 88.19 268 ASN B CA 1
ATOM 5391 C C . ASN B 1 268 ? -7.887 37.844 18.938 1 88.19 268 ASN B C 1
ATOM 5393 O O . ASN B 1 268 ? -8.945 37.938 18.312 1 88.19 268 ASN B O 1
ATOM 5397 N N . ASN B 1 269 ? -6.812 37.875 18.266 1 91.5 269 ASN B N 1
ATOM 5398 C CA . ASN B 1 269 ? -6.738 38.094 16.828 1 91.5 269 ASN B CA 1
ATOM 5399 C C . ASN B 1 269 ? -6.254 36.844 16.094 1 91.5 269 ASN B C 1
ATOM 5401 O O . ASN B 1 269 ? -5.879 36.906 14.922 1 91.5 269 ASN B O 1
ATOM 5405 N N . SER B 1 270 ? -6.227 35.781 16.75 1 96.38 270 SER B N 1
ATOM 5406 C CA . SER B 1 270 ? -5.719 34.531 16.156 1 96.38 270 SER B CA 1
ATOM 5407 C C . SER B 1 270 ? -6.852 33.688 15.57 1 96.38 270 SER B C 1
ATOM 5409 O O . SER B 1 270 ? -7.926 33.594 16.172 1 96.38 270 SER B O 1
ATOM 5411 N N . ASP B 1 271 ? -6.676 33.156 14.398 1 96.5 271 ASP B N 1
ATOM 5412 C CA . ASP B 1 271 ? -7.59 32.156 13.867 1 96.5 271 ASP B CA 1
ATOM 5413 C C . ASP B 1 271 ? -7.391 30.812 14.555 1 96.5 271 ASP B C 1
ATOM 5415 O O . ASP B 1 271 ? -6.258 30.422 14.844 1 96.5 271 ASP B O 1
ATOM 5419 N N . LEU B 1 272 ? -8.461 30.188 14.883 1 97.88 272 LEU B N 1
ATOM 5420 C CA . LEU B 1 272 ? -8.414 28.812 15.367 1 97.88 272 LEU B CA 1
ATOM 5421 C C . LEU B 1 272 ? -8.695 27.828 14.234 1 97.88 272 LEU B C 1
ATOM 5423 O O . LEU B 1 272 ? -9.727 27.922 13.562 1 97.88 272 LEU B O 1
ATOM 5427 N N . ILE B 1 273 ? -7.746 26.891 13.977 1 98.56 273 ILE B N 1
ATOM 5428 C CA . ILE B 1 273 ? -7.852 25.938 12.875 1 98.56 273 ILE B CA 1
ATOM 5429 C C . ILE B 1 273 ? -7.93 24.516 13.422 1 98.56 273 ILE B C 1
ATOM 5431 O O . ILE B 1 273 ? -7.242 24.172 14.383 1 98.56 273 ILE B O 1
ATOM 5435 N N . ILE B 1 274 ? -8.812 23.672 12.867 1 98.5 274 ILE B N 1
ATOM 5436 C CA . ILE B 1 274 ? -8.82 22.234 13.078 1 98.5 274 ILE B CA 1
ATOM 5437 C C . ILE B 1 274 ? -8.711 21.5 11.742 1 98.5 274 ILE B C 1
ATOM 5439 O O . ILE B 1 274 ? -9.039 22.078 10.695 1 98.5 274 ILE B O 1
ATOM 5443 N N . GLU B 1 275 ? -8.234 20.25 11.781 1 98.56 275 GLU B N 1
ATOM 5444 C CA . GLU B 1 275 ? -7.953 19.531 10.539 1 98.56 275 GLU B CA 1
ATOM 5445 C C . GLU B 1 275 ? -8.641 18.172 10.516 1 98.56 275 GLU B C 1
ATOM 5447 O O . GLU B 1 275 ? -7.984 17.141 10.352 1 98.56 275 GLU B O 1
ATOM 5452 N N . PRO B 1 276 ? -9.953 18.125 10.578 1 98.5 276 PRO B N 1
ATOM 5453 C CA . PRO B 1 276 ? -10.656 16.844 10.57 1 98.5 276 PRO B CA 1
ATOM 5454 C C . PRO B 1 276 ? -10.68 16.203 9.188 1 98.5 276 PRO B C 1
ATOM 5456 O O . PRO B 1 276 ? -11.281 16.75 8.258 1 98.5 276 PRO B O 1
ATOM 5459 N N . GLY B 1 277 ? -10.008 15.055 9.023 1 98.25 277 GLY B N 1
ATOM 5460 C CA . GLY B 1 277 ? -10.109 14.242 7.82 1 98.25 277 GLY B CA 1
ATOM 5461 C C . GLY B 1 277 ? -11.07 13.07 7.973 1 98.25 277 GLY B C 1
ATOM 5462 O O . GLY B 1 277 ? -12.18 13.102 7.438 1 98.25 277 GLY B O 1
ATOM 5463 N N . ARG B 1 278 ? -10.727 12.211 8.898 1 98.06 278 ARG B N 1
ATOM 5464 C CA . ARG B 1 278 ? -11.492 10.992 9.141 1 98.06 278 ARG B CA 1
ATOM 5465 C C . ARG B 1 278 ? -12.922 11.32 9.547 1 98.06 278 ARG B C 1
ATOM 5467 O O . ARG B 1 278 ? -13.875 10.742 9.023 1 98.06 278 ARG B O 1
ATOM 5474 N N . TYR B 1 279 ? -13.102 12.234 10.445 1 98.12 279 TYR B N 1
ATOM 5475 C CA . TYR B 1 279 ? -14.422 12.562 10.969 1 98.12 279 TYR B CA 1
ATOM 5476 C C . TYR B 1 279 ? -15.359 13.008 9.852 1 98.12 279 TYR B C 1
ATOM 5478 O O . TYR B 1 279 ? -16.547 12.711 9.875 1 98.12 279 TYR B O 1
ATOM 5486 N N . ILE B 1 280 ? -14.781 13.664 8.898 1 98.69 280 ILE B N 1
ATOM 5487 C CA . ILE B 1 280 ? -15.594 14.25 7.836 1 98.69 280 ILE B CA 1
ATOM 5488 C C . ILE B 1 280 ? -15.992 13.164 6.84 1 98.69 280 ILE B C 1
ATOM 5490 O O . ILE B 1 280 ? -17.125 13.148 6.352 1 98.69 280 ILE B O 1
ATOM 5494 N N . ILE B 1 281 ? -15.109 12.203 6.578 1 98.62 281 ILE B N 1
ATOM 5495 C CA . ILE B 1 281 ? -15.352 11.5 5.324 1 98.62 281 ILE B CA 1
ATOM 5496 C C . ILE B 1 281 ? -15.484 10 5.598 1 98.62 281 ILE B C 1
ATOM 5498 O O . ILE B 1 281 ? -16.031 9.258 4.777 1 98.62 281 ILE B O 1
ATOM 5502 N N . ALA B 1 282 ? -15.016 9.469 6.703 1 98.25 282 ALA B N 1
ATOM 5503 C CA . ALA B 1 282 ? -14.875 8.031 6.906 1 98.25 282 ALA B CA 1
ATOM 5504 C C . ALA B 1 282 ? -16.234 7.332 6.832 1 98.25 282 ALA B C 1
ATOM 5506 O O . ALA B 1 282 ? -16.391 6.359 6.094 1 98.25 282 ALA B O 1
ATOM 5507 N N . ASP B 1 283 ? -17.234 7.824 7.566 1 96.94 283 ASP B N 1
ATOM 5508 C CA . ASP B 1 283 ? -18.516 7.145 7.668 1 96.94 283 ASP B CA 1
ATOM 5509 C C . ASP B 1 283 ? -19.453 7.559 6.531 1 96.94 283 ASP B C 1
ATOM 5511 O O . ASP B 1 283 ? -20.641 7.234 6.547 1 96.94 283 ASP B O 1
ATOM 5515 N N . SER B 1 284 ? -18.875 8.336 5.586 1 97.75 284 SER B N 1
ATOM 5516 C CA . SER B 1 284 ? -19.688 8.812 4.473 1 97.75 284 SER B CA 1
ATOM 5517 C C . SER B 1 284 ? -19.625 7.852 3.289 1 97.75 284 SER B C 1
ATOM 5519 O O . SER B 1 284 ? -20.281 8.07 2.268 1 97.75 284 SER B O 1
ATOM 5521 N N . ALA B 1 285 ? -18.906 6.785 3.418 1 98.25 285 ALA B N 1
ATOM 5522 C CA . ALA B 1 285 ? -18.766 5.906 2.262 1 98.25 285 ALA B CA 1
ATOM 5523 C C . ALA B 1 285 ? -18.719 4.441 2.693 1 98.25 285 ALA B C 1
ATOM 5525 O O . ALA B 1 285 ? -18.344 4.133 3.826 1 98.25 285 ALA B O 1
ATOM 5526 N N . ILE B 1 286 ? -19.141 3.57 1.808 1 97.94 286 ILE B N 1
ATOM 5527 C CA . ILE B 1 286 ? -19.016 2.121 1.93 1 97.94 286 ILE B CA 1
ATOM 5528 C C . ILE B 1 286 ? -18.219 1.571 0.75 1 97.94 286 ILE B C 1
ATOM 5530 O O . ILE B 1 286 ? -18.188 2.172 -0.327 1 97.94 286 ILE B O 1
ATOM 5534 N N . LEU B 1 287 ? -17.5 0.532 1.021 1 98.5 287 LEU B N 1
ATOM 5535 C CA . LEU B 1 287 ? -16.875 -0.255 -0.041 1 98.5 287 LEU B CA 1
ATOM 5536 C C . LEU B 1 287 ? -17.734 -1.469 -0.385 1 98.5 287 LEU B C 1
ATOM 5538 O O . LEU B 1 287 ? -18 -2.314 0.474 1 98.5 287 LEU B O 1
ATOM 5542 N N . ILE B 1 288 ? -18.219 -1.511 -1.605 1 98.5 288 ILE B N 1
ATOM 5543 C CA . ILE B 1 288 ? -19.062 -2.6 -2.096 1 98.5 288 ILE B CA 1
ATOM 5544 C C . ILE B 1 288 ? -18.203 -3.607 -2.857 1 98.5 288 ILE B C 1
ATOM 5546 O O . ILE B 1 288 ? -17.438 -3.234 -3.758 1 98.5 288 ILE B O 1
ATOM 5550 N N . SER B 1 289 ? -18.281 -4.812 -2.453 1 98.31 289 SER B N 1
ATOM 5551 C CA . SER B 1 289 ? -17.516 -5.91 -3.057 1 98.31 289 SER B CA 1
ATOM 5552 C C . SER B 1 289 ? -18.422 -7.105 -3.344 1 98.31 289 SER B C 1
ATOM 5554 O O . SER B 1 289 ? -19.609 -7.102 -2.992 1 98.31 289 SER B O 1
ATOM 5556 N N . ARG B 1 290 ? -17.891 -8.039 -4.043 1 98.38 290 ARG B N 1
ATOM 5557 C CA . ARG B 1 290 ? -18.625 -9.242 -4.426 1 98.38 290 ARG B CA 1
ATOM 5558 C C . ARG B 1 290 ? -17.875 -10.5 -4 1 98.38 290 ARG B C 1
ATOM 5560 O O . ARG B 1 290 ? -16.656 -10.578 -4.129 1 98.38 290 ARG B O 1
ATOM 5567 N N . ILE B 1 291 ? -18.641 -11.469 -3.471 1 97.94 291 ILE B N 1
ATOM 5568 C CA . ILE B 1 291 ? -18.047 -12.773 -3.186 1 97.94 291 ILE B CA 1
ATOM 5569 C C . ILE B 1 291 ? -17.703 -13.477 -4.492 1 97.94 291 ILE B C 1
ATOM 5571 O O . ILE B 1 291 ? -18.516 -13.57 -5.402 1 97.94 291 ILE B O 1
ATOM 5575 N N . THR B 1 292 ? -16.422 -13.922 -4.566 1 97.88 292 THR B N 1
ATOM 5576 C CA . THR B 1 292 ? -15.938 -14.484 -5.82 1 97.88 292 THR B CA 1
ATOM 5577 C C . THR B 1 292 ? -15.664 -15.977 -5.664 1 97.88 292 THR B C 1
ATOM 5579 O O . THR B 1 292 ? -15.523 -16.703 -6.66 1 97.88 292 THR B O 1
ATOM 5582 N N . SER B 1 293 ? -15.547 -16.438 -4.461 1 95.19 293 SER B N 1
ATOM 5583 C CA . SER B 1 293 ? -15.25 -17.844 -4.207 1 95.19 293 SER B CA 1
ATOM 5584 C C . SER B 1 293 ? -15.555 -18.219 -2.76 1 95.19 293 SER B C 1
ATOM 5586 O O . SER B 1 293 ? -15.484 -17.375 -1.865 1 95.19 293 SER B O 1
ATOM 5588 N N . ILE B 1 294 ? -15.961 -19.422 -2.555 1 95.44 294 ILE B N 1
ATOM 5589 C CA . ILE B 1 294 ? -16.172 -19.984 -1.225 1 95.44 294 ILE B CA 1
ATOM 5590 C C . ILE B 1 294 ? -15.445 -21.328 -1.12 1 95.44 294 ILE B C 1
ATOM 5592 O O . ILE B 1 294 ? -15.727 -22.25 -1.891 1 95.44 294 ILE B O 1
ATOM 5596 N N . LYS B 1 295 ? -14.461 -21.375 -0.314 1 94.38 295 LYS B N 1
ATOM 5597 C CA . LYS B 1 295 ? -13.695 -22.594 -0.046 1 94.38 295 LYS B CA 1
ATOM 5598 C C . LYS B 1 295 ? -14.031 -23.156 1.327 1 94.38 295 LYS B C 1
ATOM 5600 O O . LYS B 1 295 ? -13.914 -22.469 2.342 1 94.38 295 LYS B O 1
ATOM 5605 N N . ASN B 1 296 ? -14.5 -24.359 1.319 1 91.06 296 ASN B N 1
ATOM 5606 C CA . ASN B 1 296 ? -14.898 -25 2.57 1 91.06 296 ASN B CA 1
ATOM 5607 C C . ASN B 1 296 ? -14.203 -26.344 2.758 1 91.06 296 ASN B C 1
ATOM 5609 O O . ASN B 1 296 ? -14.805 -27.406 2.51 1 91.06 296 ASN B O 1
ATOM 5613 N N . TYR B 1 297 ? -12.984 -26.328 3.1 1 86.12 297 TYR B N 1
ATOM 5614 C CA . TYR B 1 297 ? -12.219 -27.531 3.41 1 86.12 297 TYR B CA 1
ATOM 5615 C C . TYR B 1 297 ? -11.758 -27.531 4.863 1 86.12 297 TYR B C 1
ATOM 5617 O O . TYR B 1 297 ? -10.586 -27.266 5.145 1 86.12 297 TYR B O 1
ATOM 5625 N N . GLY B 1 298 ? -12.641 -27.75 5.863 1 82.69 298 GLY B N 1
ATOM 5626 C CA . GLY B 1 298 ? -12.367 -27.656 7.289 1 82.69 298 GLY B CA 1
ATOM 5627 C C . GLY B 1 298 ? -12.625 -26.281 7.859 1 82.69 298 GLY B C 1
ATOM 5628 O O . GLY B 1 298 ? -13.117 -26.141 8.984 1 82.69 298 GLY B O 1
ATOM 5629 N N . HIS B 1 299 ? -12.227 -25.297 7.129 1 89.31 299 HIS B N 1
ATOM 5630 C CA . HIS B 1 299 ? -12.477 -23.891 7.445 1 89.31 299 HIS B CA 1
ATOM 5631 C C . HIS B 1 299 ? -13.062 -23.156 6.246 1 89.31 299 HIS B C 1
ATOM 5633 O O . HIS B 1 299 ? -12.664 -23.391 5.105 1 89.31 299 HIS B O 1
ATOM 5639 N N . THR B 1 300 ? -14.07 -22.312 6.566 1 94.62 300 THR B N 1
ATOM 5640 C CA . THR B 1 300 ? -14.688 -21.578 5.465 1 94.62 300 THR B CA 1
ATOM 5641 C C . THR B 1 300 ? -13.883 -20.328 5.125 1 94.62 300 THR B C 1
ATOM 5643 O O . THR B 1 300 ? -13.609 -19.5 5.996 1 94.62 300 THR B O 1
ATOM 5646 N N . ILE B 1 301 ? -13.469 -20.266 3.941 1 96.56 301 ILE B N 1
ATOM 5647 C CA . ILE B 1 301 ? -12.773 -19.094 3.426 1 96.56 301 ILE B CA 1
ATOM 5648 C C . ILE B 1 301 ? -13.578 -18.469 2.289 1 96.56 301 ILE B C 1
ATOM 5650 O O . ILE B 1 301 ? -13.859 -19.125 1.284 1 96.56 301 ILE B O 1
ATOM 5654 N N . ILE B 1 302 ? -13.977 -17.25 2.498 1 97.38 302 ILE B N 1
ATOM 5655 C CA . ILE B 1 302 ? -14.773 -16.531 1.517 1 97.38 302 ILE B CA 1
ATOM 5656 C C . ILE B 1 302 ? -13.898 -15.516 0.786 1 97.38 302 ILE B C 1
ATOM 5658 O O . ILE B 1 302 ? -13.352 -14.602 1.404 1 97.38 302 ILE B O 1
ATOM 5662 N N . GLY B 1 303 ? -13.734 -15.727 -0.493 1 97.69 303 GLY B N 1
ATOM 5663 C CA . GLY B 1 303 ? -13.016 -14.789 -1.333 1 97.69 303 GLY B CA 1
ATOM 5664 C C . GLY B 1 303 ? -13.883 -13.656 -1.843 1 97.69 303 GLY B C 1
ATOM 5665 O O . GLY B 1 303 ? -15.055 -13.859 -2.17 1 97.69 303 GLY B O 1
ATOM 5666 N N . THR B 1 304 ? -13.305 -12.445 -1.944 1 98.31 304 THR B N 1
ATOM 5667 C CA . THR B 1 304 ? -13.977 -11.273 -2.498 1 98.31 304 THR B CA 1
ATOM 5668 C C . THR B 1 304 ? -13.078 -10.547 -3.486 1 98.31 304 THR B C 1
ATOM 5670 O O . THR B 1 304 ? -11.883 -10.844 -3.584 1 98.31 304 THR B O 1
ATOM 5673 N N . ASP B 1 305 ? -13.695 -9.633 -4.242 1 98.12 305 ASP B N 1
ATOM 5674 C CA . ASP B 1 305 ? -12.883 -8.844 -5.164 1 98.12 305 ASP B CA 1
ATOM 5675 C C . ASP B 1 305 ? -12.328 -7.594 -4.477 1 98.12 305 ASP B C 1
ATOM 5677 O O . ASP B 1 305 ? -11.633 -6.793 -5.102 1 98.12 305 ASP B O 1
ATOM 5681 N N . ALA B 1 306 ? -12.625 -7.375 -3.191 1 97.19 306 ALA B N 1
ATOM 5682 C CA . ALA B 1 306 ? -11.852 -6.461 -2.357 1 97.19 306 ALA B CA 1
ATOM 5683 C C . ALA B 1 306 ? -10.586 -7.137 -1.832 1 97.19 306 ALA B C 1
ATOM 5685 O O . ALA B 1 306 ? -10.625 -8.297 -1.411 1 97.19 306 ALA B O 1
ATOM 5686 N N . SER B 1 307 ? -9.5 -6.469 -1.938 1 97.81 307 SER B N 1
ATOM 5687 C CA . SER B 1 307 ? -8.203 -7.051 -1.604 1 97.81 307 SER B CA 1
ATOM 5688 C C . SER B 1 307 ? -7.316 -6.039 -0.887 1 97.81 307 SER B C 1
ATOM 5690 O O . SER B 1 307 ? -7.664 -4.859 -0.785 1 97.81 307 SER B O 1
ATOM 5692 N N . MET B 1 308 ? -6.184 -6.484 -0.418 1 97.69 308 MET B N 1
ATOM 5693 C CA . MET B 1 308 ? -5.281 -5.645 0.364 1 97.69 308 MET B CA 1
ATOM 5694 C C . MET B 1 308 ? -4.801 -4.453 -0.457 1 97.69 308 MET B C 1
ATOM 5696 O O . MET B 1 308 ? -4.355 -3.447 0.101 1 97.69 308 MET B O 1
ATOM 5700 N N . ASN B 1 309 ? -4.914 -4.527 -1.794 1 98 309 ASN B N 1
ATOM 5701 C CA . ASN B 1 309 ? -4.52 -3.379 -2.6 1 98 309 ASN B CA 1
ATOM 5702 C C . ASN B 1 309 ? -5.418 -2.174 -2.34 1 98 309 ASN B C 1
ATOM 5704 O O . ASN B 1 309 ? -5.016 -1.031 -2.555 1 98 309 ASN B O 1
ATOM 5708 N N . THR B 1 310 ? -6.664 -2.434 -1.878 1 98 310 THR B N 1
ATOM 5709 C CA . THR B 1 310 ? -7.617 -1.381 -1.545 1 98 310 THR B CA 1
ATOM 5710 C C . THR B 1 310 ? -7.719 -1.202 -0.033 1 98 310 THR B C 1
ATOM 5712 O O . THR B 1 310 ? -7.773 -0.074 0.461 1 98 310 THR B O 1
ATOM 5715 N N . LEU B 1 311 ? -7.684 -2.332 0.703 1 98.12 311 LEU B N 1
ATOM 5716 C CA . LEU B 1 311 ? -7.922 -2.338 2.143 1 98.12 311 LEU B CA 1
ATOM 5717 C C . LEU B 1 311 ? -6.629 -2.594 2.906 1 98.12 311 LEU B C 1
ATOM 5719 O O . LEU B 1 311 ? -6.578 -3.465 3.777 1 98.12 311 LEU B O 1
ATOM 5723 N N . ILE B 1 312 ? -5.629 -1.812 2.631 1 97.81 312 ILE B N 1
ATOM 5724 C CA . ILE B 1 312 ? -4.293 -2.043 3.168 1 97.81 312 ILE B CA 1
ATOM 5725 C C . ILE B 1 312 ? -4.289 -1.781 4.672 1 97.81 312 ILE B C 1
ATOM 5727 O O . ILE B 1 312 ? -3.418 -2.273 5.395 1 97.81 312 ILE B O 1
ATOM 5731 N N . ARG B 1 313 ? -5.262 -1.022 5.195 1 96.56 313 ARG B N 1
ATOM 5732 C CA . ARG B 1 313 ? -5.309 -0.671 6.609 1 96.56 313 ARG B CA 1
ATOM 5733 C C . ARG B 1 313 ? -5.398 -1.921 7.48 1 96.56 313 ARG B C 1
ATOM 5735 O O . ARG B 1 313 ? -4.879 -1.94 8.602 1 96.56 313 ARG B O 1
ATOM 5742 N N . ILE B 1 314 ? -6.043 -2.924 7 1 96.88 314 ILE B N 1
ATOM 5743 C CA . ILE B 1 314 ? -6.297 -4.121 7.793 1 96.88 314 ILE B CA 1
ATOM 5744 C C . ILE B 1 314 ? -4.992 -4.883 8.008 1 96.88 314 ILE B C 1
ATOM 5746 O O . ILE B 1 314 ? -4.559 -5.078 9.148 1 96.88 314 ILE B O 1
ATOM 5750 N N . PRO B 1 315 ? -4.281 -5.23 6.922 1 95.62 315 PRO B N 1
ATOM 5751 C CA . PRO B 1 315 ? -3.021 -5.926 7.203 1 95.62 315 PRO B CA 1
ATOM 5752 C C . PRO B 1 315 ? -1.943 -4.996 7.754 1 95.62 315 PRO B C 1
ATOM 5754 O O . PRO B 1 315 ? -1.009 -5.453 8.414 1 95.62 315 PRO B O 1
ATOM 5757 N N . LEU B 1 316 ? -1.988 -3.732 7.465 1 95.44 316 LEU B N 1
ATOM 5758 C CA . LEU B 1 316 ? -0.949 -2.787 7.859 1 95.44 316 LEU B CA 1
ATOM 5759 C C . LEU B 1 316 ? -1.057 -2.449 9.344 1 95.44 316 LEU B C 1
ATOM 5761 O O . LEU B 1 316 ? -0.044 -2.383 10.047 1 95.44 316 LEU B O 1
ATOM 5765 N N . TYR B 1 317 ? -2.371 -2.266 9.844 1 94.44 317 TYR B N 1
ATOM 5766 C CA . TYR B 1 317 ? -2.566 -1.743 11.195 1 94.44 317 TYR B CA 1
ATOM 5767 C C . TYR B 1 317 ? -3.324 -2.742 12.055 1 94.44 317 TYR B C 1
ATOM 5769 O O . TYR B 1 317 ? -3.35 -2.615 13.281 1 94.44 317 TYR B O 1
ATOM 5777 N N . GLY B 1 318 ? -3.961 -3.666 11.453 1 94.25 318 GLY B N 1
ATOM 5778 C CA . GLY B 1 318 ? -4.949 -4.465 12.164 1 94.25 318 GLY B CA 1
ATOM 5779 C C . GLY B 1 318 ? -6.301 -3.781 12.273 1 94.25 318 GLY B C 1
ATOM 5780 O O . GLY B 1 318 ? -7.055 -4.035 13.211 1 94.25 318 GLY B O 1
ATOM 5781 N N . ALA B 1 319 ? -6.652 -2.941 11.336 1 95.94 319 ALA B N 1
ATOM 5782 C CA . ALA B 1 319 ? -7.883 -2.156 11.352 1 95.94 319 ALA B CA 1
ATOM 5783 C C . ALA B 1 319 ? -9.109 -3.057 11.227 1 95.94 319 ALA B C 1
ATOM 5785 O O . ALA B 1 319 ? -9.008 -4.188 10.742 1 95.94 319 ALA B O 1
ATOM 5786 N N . TYR B 1 320 ? -10.219 -2.547 11.727 1 95.81 320 TYR B N 1
ATOM 5787 C CA . TYR B 1 320 ? -11.508 -3.225 11.648 1 95.81 320 TYR B CA 1
ATOM 5788 C C . TYR B 1 320 ? -12.516 -2.391 10.875 1 95.81 320 TYR B C 1
ATOM 5790 O O . TYR B 1 320 ? -12.57 -1.169 11.031 1 95.81 320 TYR B O 1
ATOM 5798 N N . HIS B 1 321 ? -13.188 -2.982 10.031 1 96.31 321 HIS B N 1
ATOM 5799 C CA . HIS B 1 321 ? -14.367 -2.443 9.367 1 96.31 321 HIS B CA 1
ATOM 5800 C C . HIS B 1 321 ? -15.555 -3.402 9.484 1 96.31 321 HIS B C 1
ATOM 5802 O O . HIS B 1 321 ? -15.406 -4.602 9.227 1 96.31 321 HIS B O 1
ATOM 5808 N N . LYS B 1 322 ? -16.625 -2.877 9.867 1 94.75 322 LYS B N 1
ATOM 5809 C CA . LYS B 1 322 ? -17.812 -3.727 9.93 1 94.75 322 LYS B CA 1
ATOM 5810 C C . LYS B 1 322 ? -18.219 -4.219 8.547 1 94.75 322 LYS B C 1
ATOM 5812 O O . LYS B 1 322 ? -18.188 -3.453 7.578 1 94.75 322 LYS B O 1
ATOM 5817 N N . ILE B 1 323 ? -18.656 -5.504 8.484 1 94.88 323 ILE B N 1
ATOM 5818 C CA . ILE B 1 323 ? -18.969 -6.137 7.211 1 94.88 323 ILE B CA 1
ATOM 5819 C C . ILE B 1 323 ? -20.438 -6.586 7.211 1 94.88 323 ILE B C 1
ATOM 5821 O O . ILE B 1 323 ? -20.922 -7.145 8.195 1 94.88 323 ILE B O 1
ATOM 5825 N N . TYR B 1 324 ? -21.125 -6.285 6.148 1 94.06 324 TYR B N 1
ATOM 5826 C CA . TYR B 1 324 ? -22.5 -6.727 5.938 1 94.06 324 TYR B CA 1
ATOM 5827 C C . TYR B 1 324 ? -22.625 -7.523 4.645 1 94.06 324 TYR B C 1
ATOM 5829 O O . TYR B 1 324 ? -21.781 -7.395 3.744 1 94.06 324 TYR B O 1
ATOM 5837 N N . ILE B 1 325 ? -23.609 -8.422 4.609 1 95.25 325 ILE B N 1
ATOM 5838 C CA . ILE B 1 325 ? -24.016 -9.086 3.379 1 95.25 325 ILE B CA 1
ATOM 5839 C C . ILE B 1 325 ? -25.359 -8.516 2.906 1 95.25 325 ILE B C 1
ATOM 5841 O O . ILE B 1 325 ? -26.375 -8.617 3.609 1 95.25 325 ILE B O 1
ATOM 5845 N N . ALA B 1 326 ? -25.328 -7.867 1.728 1 95.06 326 ALA B N 1
ATOM 5846 C CA . ALA B 1 326 ? -26.531 -7.227 1.211 1 95.06 326 ALA B CA 1
ATOM 5847 C C . ALA B 1 326 ? -27.688 -8.227 1.119 1 95.06 326 ALA B C 1
ATOM 5849 O O . ALA B 1 326 ? -27.531 -9.32 0.566 1 95.06 326 ALA B O 1
ATOM 5850 N N . GLY B 1 327 ? -28.844 -7.871 1.686 1 92.38 327 GLY B N 1
ATOM 5851 C CA . GLY B 1 327 ? -30.031 -8.695 1.633 1 92.38 327 GLY B CA 1
ATOM 5852 C C . GLY B 1 327 ? -30.094 -9.727 2.744 1 92.38 327 GLY B C 1
ATOM 5853 O O . GLY B 1 327 ? -31.078 -10.453 2.871 1 92.38 327 GLY B O 1
ATOM 5854 N N . LYS B 1 328 ? -29.062 -9.836 3.568 1 90.75 328 LYS B N 1
ATOM 5855 C CA . LYS B 1 328 ? -29 -10.867 4.602 1 90.75 328 LYS B CA 1
ATOM 5856 C C . LYS B 1 328 ? -28.531 -10.281 5.93 1 90.75 328 LYS B C 1
ATOM 5858 O O . LYS B 1 328 ? -27.984 -11 6.77 1 90.75 328 LYS B O 1
ATOM 5863 N N . CYS B 1 329 ? -28.594 -9 6.246 1 76.88 329 CYS B N 1
ATOM 5864 C CA . CYS B 1 329 ? -27.953 -8.328 7.375 1 76.88 329 CYS B CA 1
ATOM 5865 C C . CYS B 1 329 ? -28.688 -8.633 8.68 1 76.88 329 CYS B C 1
ATOM 5867 O O . CYS B 1 329 ? -28.172 -8.375 9.766 1 76.88 329 CYS B O 1
ATOM 5869 N N . SER B 1 330 ? -29.906 -8.859 8.805 1 67.88 330 SER B N 1
ATOM 5870 C CA . SER B 1 330 ? -30.719 -9 10.008 1 67.88 330 SER B CA 1
ATOM 5871 C C . SER B 1 330 ? -31.031 -10.469 10.297 1 67.88 330 SER B C 1
ATOM 5873 O O . SER B 1 330 ? -31.5 -10.805 11.391 1 67.88 330 SER B O 1
ATOM 5875 N N . ASP B 1 331 ? -30.797 -11.422 9.297 1 62.19 331 ASP B N 1
ATOM 5876 C CA . ASP B 1 331 ? -31.609 -12.625 9.367 1 62.19 331 ASP B CA 1
ATOM 5877 C C . ASP B 1 331 ? -30.766 -13.883 9.156 1 62.19 331 ASP B C 1
ATOM 5879 O O . ASP B 1 331 ? -29.688 -13.812 8.57 1 62.19 331 ASP B O 1
ATOM 5883 N N . GLY B 1 332 ? -30.547 -14.898 10.016 1 65.94 332 GLY B N 1
ATOM 5884 C CA . GLY B 1 332 ? -30.328 -16.281 9.633 1 65.94 332 GLY B CA 1
ATOM 5885 C C . GLY B 1 332 ? -29.203 -16.953 10.406 1 65.94 332 GLY B C 1
ATOM 5886 O O . GLY B 1 332 ? -28.656 -16.359 11.344 1 65.94 332 GLY B O 1
ATOM 5887 N N . LYS B 1 333 ? -29.031 -18.047 10.25 1 83.69 333 LYS B N 1
ATOM 5888 C CA . LYS B 1 333 ? -27.953 -18.875 10.781 1 83.69 333 LYS B CA 1
ATOM 5889 C C . LYS B 1 333 ? -26.594 -18.328 10.391 1 83.69 333 LYS B C 1
ATOM 5891 O O . LYS B 1 333 ? -26.359 -18 9.227 1 83.69 333 LYS B O 1
ATOM 5896 N N . LEU B 1 334 ? -25.766 -18.016 11.5 1 91.38 334 LEU B N 1
ATOM 5897 C CA . LEU B 1 334 ? -24.422 -17.453 11.281 1 91.38 334 LEU B CA 1
ATOM 5898 C C . LEU B 1 334 ? -23.406 -18.562 11.062 1 91.38 334 LEU B C 1
ATOM 5900 O O . LEU B 1 334 ? -23.516 -19.656 11.633 1 91.38 334 LEU B O 1
ATOM 5904 N N . ILE B 1 335 ? -22.516 -18.297 10.219 1 92.75 335 ILE B N 1
ATOM 5905 C CA . ILE B 1 335 ? -21.359 -19.172 10.016 1 92.75 335 ILE B CA 1
ATOM 5906 C C . ILE B 1 335 ? -20.078 -18.422 10.367 1 92.75 335 ILE B C 1
ATOM 5908 O O . ILE B 1 335 ? -20.062 -17.188 10.344 1 92.75 335 ILE B O 1
ATOM 5912 N N . SER B 1 336 ? -19.047 -19.188 10.742 1 95.25 336 SER B N 1
ATOM 5913 C CA . SER B 1 336 ? -17.703 -18.641 10.945 1 95.25 336 SER B CA 1
ATOM 5914 C C . SER B 1 336 ? -16.859 -18.75 9.68 1 95.25 336 SER B C 1
ATOM 5916 O O . SER B 1 336 ? -16.828 -19.797 9.031 1 95.25 336 SER B O 1
ATOM 5918 N N . ALA B 1 337 ? -16.234 -17.688 9.273 1 96.25 337 ALA B N 1
ATOM 5919 C CA . ALA B 1 337 ? -15.461 -17.719 8.039 1 96.25 337 ALA B CA 1
ATOM 5920 C C . ALA B 1 337 ? -14.352 -16.656 8.07 1 96.25 337 ALA B C 1
ATOM 5922 O O . ALA B 1 337 ? -14.398 -15.734 8.883 1 96.25 337 ALA B O 1
ATOM 5923 N N . ASP B 1 338 ? -13.32 -16.891 7.328 1 96.94 338 ASP B N 1
ATOM 5924 C CA . ASP B 1 338 ? -12.406 -15.82 6.926 1 96.94 338 ASP B CA 1
ATOM 5925 C C . ASP B 1 338 ? -12.875 -15.164 5.629 1 96.94 338 ASP B C 1
ATOM 5927 O O . ASP B 1 338 ? -13.406 -15.836 4.746 1 96.94 338 ASP B O 1
ATOM 5931 N N . ILE B 1 339 ? -12.742 -13.898 5.578 1 97.81 339 ILE B N 1
ATOM 5932 C CA . ILE B 1 339 ? -12.953 -13.172 4.332 1 97.81 339 ILE B CA 1
ATOM 5933 C C . ILE B 1 339 ? -11.609 -12.672 3.791 1 97.81 339 ILE B C 1
ATOM 5935 O O . ILE B 1 339 ? -10.859 -12 4.5 1 97.81 339 ILE B O 1
ATOM 5939 N N . VAL B 1 340 ? -11.297 -13.055 2.539 1 97.75 340 VAL B N 1
ATOM 5940 C CA . VAL B 1 340 ? -9.977 -12.781 1.979 1 97.75 340 VAL B CA 1
ATOM 5941 C C . VAL B 1 340 ? -10.125 -12.141 0.601 1 97.75 340 VAL B C 1
ATOM 5943 O O . VAL B 1 340 ? -11.219 -12.102 0.039 1 97.75 340 VAL B O 1
ATOM 5946 N N . GLY B 1 341 ? -9.008 -11.531 0.148 1 97.81 341 GLY B N 1
ATOM 5947 C CA . GLY B 1 341 ? -9.016 -10.883 -1.153 1 97.81 341 GLY B CA 1
ATOM 5948 C C . GLY B 1 341 ? -8.328 -11.703 -2.232 1 97.81 341 GLY B C 1
ATOM 5949 O O . GLY B 1 341 ? -8.195 -12.922 -2.105 1 97.81 341 GLY B O 1
ATOM 5950 N N . GLN B 1 342 ? -7.957 -11.047 -3.312 1 97.88 342 GLN B N 1
ATOM 5951 C CA . GLN B 1 342 ? -7.477 -11.711 -4.516 1 97.88 342 GLN B CA 1
ATOM 5952 C C . GLN B 1 342 ? -5.953 -11.664 -4.605 1 97.88 342 GLN B C 1
ATOM 5954 O O . GLN B 1 342 ? -5.348 -12.359 -5.422 1 97.88 342 GLN B O 1
ATOM 5959 N N . ALA B 1 343 ? -5.281 -10.844 -3.762 1 96.5 343 ALA B N 1
ATOM 5960 C CA . ALA B 1 343 ? -3.826 -10.75 -3.826 1 96.5 343 ALA B CA 1
ATOM 5961 C C . ALA B 1 343 ? -3.176 -12.078 -3.457 1 96.5 343 ALA B C 1
ATOM 5963 O O . ALA B 1 343 ? -3.666 -12.797 -2.582 1 96.5 343 ALA B O 1
ATOM 5964 N N . CYS B 1 344 ? -2.08 -12.414 -4.109 1 91.81 344 CYS B N 1
ATOM 5965 C CA . CYS B 1 344 ? -1.402 -13.688 -3.908 1 91.81 344 CYS B CA 1
ATOM 5966 C C . CYS B 1 344 ? -0.511 -13.641 -2.674 1 91.81 344 CYS B C 1
ATOM 5968 O O . CYS B 1 344 ? 0.668 -13.992 -2.74 1 91.81 344 CYS B O 1
ATOM 5970 N N . GLU B 1 345 ? -1.047 -13.211 -1.615 1 90.94 345 GLU B N 1
ATOM 5971 C CA . GLU B 1 345 ? -0.356 -13.172 -0.33 1 90.94 345 GLU B CA 1
ATOM 5972 C C . GLU B 1 345 ? -1.309 -13.5 0.817 1 90.94 345 GLU B C 1
ATOM 5974 O O . GLU B 1 345 ? -2.469 -13.086 0.804 1 90.94 345 GLU B O 1
ATOM 5979 N N . ASN B 1 346 ? -0.749 -14.188 1.775 1 90.56 346 ASN B N 1
ATOM 5980 C CA . ASN B 1 346 ? -1.577 -14.609 2.9 1 90.56 346 ASN B CA 1
ATOM 5981 C C . ASN B 1 346 ? -1.958 -13.43 3.787 1 90.56 346 ASN B C 1
ATOM 5983 O O . ASN B 1 346 ? -2.885 -13.523 4.594 1 90.56 346 ASN B O 1
ATOM 5987 N N . THR B 1 347 ? -1.253 -12.312 3.607 1 92.62 347 THR B N 1
ATOM 5988 C CA . THR B 1 347 ? -1.553 -11.094 4.348 1 92.62 347 THR B CA 1
ATOM 5989 C C . THR B 1 347 ? -2.895 -10.516 3.91 1 92.62 347 THR B C 1
ATOM 5991 O O . THR B 1 347 ? -3.48 -9.688 4.617 1 92.62 347 THR B O 1
ATOM 5994 N N . ASP B 1 348 ? -3.43 -10.992 2.848 1 96.06 348 ASP B N 1
ATOM 5995 C CA . ASP B 1 348 ? -4.621 -10.414 2.238 1 96.06 348 ASP B CA 1
ATOM 5996 C C . ASP B 1 348 ? -5.891 -10.961 2.885 1 96.06 348 ASP B C 1
ATOM 5998 O O . ASP B 1 348 ? -6.695 -11.625 2.223 1 96.06 348 ASP B O 1
ATOM 6002 N N . TYR B 1 349 ? -6.133 -10.609 4.137 1 95 349 TYR B N 1
ATOM 6003 C CA . TYR B 1 349 ? -7.371 -10.867 4.859 1 95 349 TYR B CA 1
ATOM 6004 C C . TYR B 1 349 ? -8.148 -9.586 5.102 1 95 349 TYR B C 1
ATOM 6006 O O . TYR B 1 349 ? -7.555 -8.539 5.387 1 95 349 TYR B O 1
ATOM 6014 N N . ILE B 1 350 ? -9.383 -9.695 5 1 96.56 350 ILE B N 1
ATOM 6015 C CA . ILE B 1 350 ? -10.289 -8.594 5.324 1 96.56 350 ILE B CA 1
ATOM 6016 C C . ILE B 1 350 ? -10.898 -8.82 6.707 1 96.56 350 ILE B C 1
ATOM 6018 O O . ILE B 1 350 ? -11.07 -7.871 7.473 1 96.56 350 ILE B O 1
ATOM 6022 N N . ALA B 1 351 ? -11.188 -10.094 6.984 1 96.38 351 ALA B N 1
ATOM 6023 C CA . ALA B 1 351 ? -11.68 -10.492 8.305 1 96.38 351 ALA B CA 1
ATOM 6024 C C . ALA B 1 351 ? -11.297 -11.938 8.617 1 96.38 351 ALA B C 1
ATOM 6026 O O . ALA B 1 351 ? -11.328 -12.797 7.734 1 96.38 351 ALA B O 1
ATOM 6027 N N . ARG B 1 352 ? -10.945 -12.156 9.844 1 94.75 352 ARG B N 1
ATOM 6028 C CA . ARG B 1 352 ? -10.609 -13.5 10.305 1 94.75 352 ARG B CA 1
ATOM 6029 C C . ARG B 1 352 ? -11.648 -14.016 11.297 1 94.75 352 ARG B C 1
ATOM 6031 O O . ARG B 1 352 ? -12.062 -13.289 12.203 1 94.75 352 ARG B O 1
ATOM 6038 N N . ASN B 1 353 ? -12.117 -15.203 11.047 1 94.81 353 ASN B N 1
ATOM 6039 C CA . ASN B 1 353 ? -13.047 -15.891 11.93 1 94.81 353 ASN B CA 1
ATOM 6040 C C . ASN B 1 353 ? -14.266 -15.031 12.25 1 94.81 353 ASN B C 1
ATOM 6042 O O . ASN B 1 353 ? -14.688 -14.953 13.406 1 94.81 353 ASN B O 1
ATOM 6046 N N . ILE B 1 354 ? -14.766 -14.391 11.281 1 94.44 354 ILE B N 1
ATOM 6047 C CA . ILE B 1 354 ? -15.93 -13.531 11.461 1 94.44 354 ILE B CA 1
ATOM 6048 C C . ILE B 1 354 ? -17.203 -14.375 11.453 1 94.44 354 ILE B C 1
ATOM 6050 O O . ILE B 1 354 ? -17.266 -15.406 10.781 1 94.44 354 ILE B O 1
ATOM 6054 N N . LYS B 1 355 ? -18.203 -13.93 12.195 1 93.69 355 LYS B N 1
ATOM 6055 C CA . LYS B 1 355 ? -19.531 -14.523 12.133 1 93.69 355 LYS B CA 1
ATOM 6056 C C . LYS B 1 355 ? -20.438 -13.758 11.172 1 93.69 355 LYS B C 1
ATOM 6058 O O . LYS B 1 355 ? -20.688 -12.562 11.359 1 93.69 355 LYS B O 1
ATOM 6063 N N . ILE B 1 356 ? -20.875 -14.406 10.102 1 92.62 356 ILE B N 1
ATOM 6064 C CA . ILE B 1 356 ? -21.719 -13.773 9.094 1 92.62 356 ILE B CA 1
ATOM 6065 C C . ILE B 1 356 ? -22.828 -14.742 8.664 1 92.62 356 ILE B C 1
ATOM 6067 O O . ILE B 1 356 ? -22.734 -15.945 8.914 1 92.62 356 ILE B O 1
ATOM 6071 N N . PRO B 1 357 ? -23.875 -14.195 8.055 1 92.75 357 PRO B N 1
ATOM 6072 C CA . PRO B 1 357 ? -24.875 -15.102 7.484 1 92.75 357 PRO B CA 1
ATOM 6073 C C . PRO B 1 357 ? -24.297 -16.031 6.414 1 92.75 357 PRO B C 1
ATOM 6075 O O . PRO B 1 357 ? -23.219 -15.742 5.863 1 92.75 357 PRO B O 1
ATOM 6078 N N . SER B 1 358 ? -25 -17.094 6.164 1 92.62 358 SER B N 1
ATOM 6079 C CA . SER B 1 358 ? -24.609 -17.969 5.055 1 92.62 358 SER B CA 1
ATOM 6080 C C . SER B 1 358 ? -24.609 -17.203 3.734 1 92.62 358 SER B C 1
ATOM 6082 O O . SER B 1 358 ? -25.516 -16.406 3.477 1 92.62 358 SER B O 1
ATOM 6084 N N . VAL B 1 359 ? -23.609 -17.484 2.955 1 94.44 359 VAL B N 1
ATOM 6085 C CA . VAL B 1 359 ? -23.438 -16.688 1.741 1 94.44 359 VAL B CA 1
ATOM 6086 C C . VAL B 1 359 ? -23.391 -17.609 0.526 1 94.44 359 VAL B C 1
ATOM 6088 O O . VAL B 1 359 ? -23.219 -18.828 0.667 1 94.44 359 VAL B O 1
ATOM 6091 N N . ASN B 1 360 ? -23.609 -17 -0.604 1 93.88 360 ASN B N 1
ATOM 6092 C CA . ASN B 1 360 ? -23.438 -17.625 -1.905 1 93.88 360 ASN B CA 1
ATOM 6093 C C . ASN B 1 360 ? -22.453 -16.859 -2.783 1 93.88 360 ASN B C 1
ATOM 6095 O O . ASN B 1 360 ? -22.219 -15.664 -2.551 1 93.88 360 ASN B O 1
ATOM 6099 N N . ASP B 1 361 ? -21.906 -17.547 -3.725 1 94.5 361 ASP B N 1
ATOM 6100 C CA . ASP B 1 361 ? -21.109 -16.859 -4.738 1 94.5 361 ASP B CA 1
ATOM 6101 C C . ASP B 1 361 ? -21.906 -15.727 -5.387 1 94.5 361 ASP B C 1
ATOM 6103 O O . ASP B 1 361 ? -23.094 -15.883 -5.672 1 94.5 361 ASP B O 1
ATOM 6107 N N . GLY B 1 362 ? -21.281 -14.602 -5.52 1 96.56 362 GLY B N 1
ATOM 6108 C CA . GLY B 1 362 ? -21.938 -13.477 -6.172 1 96.56 362 GLY B CA 1
ATOM 6109 C C . GLY B 1 362 ? -22.625 -12.539 -5.199 1 96.56 362 GLY B C 1
ATOM 6110 O O . GLY B 1 362 ? -22.969 -11.414 -5.559 1 96.56 362 GLY B O 1
ATOM 6111 N N . ASP B 1 363 ? -22.828 -13 -3.938 1 97.19 363 ASP B N 1
ATOM 6112 C CA . ASP B 1 363 ? -23.406 -12.102 -2.939 1 97.19 363 ASP B CA 1
ATOM 6113 C C . ASP B 1 363 ? -22.578 -10.828 -2.805 1 97.19 363 ASP B C 1
ATOM 6115 O O . ASP B 1 363 ? -21.359 -10.844 -3.012 1 97.19 363 ASP B O 1
ATOM 6119 N N . ILE B 1 364 ? -23.312 -9.75 -2.49 1 97.75 364 ILE B N 1
ATOM 6120 C CA . ILE B 1 364 ? -22.656 -8.453 -2.332 1 97.75 364 ILE B CA 1
ATOM 6121 C C . ILE B 1 364 ? -22.234 -8.258 -0.878 1 97.75 364 ILE B C 1
ATOM 6123 O O . ILE B 1 364 ? -23.031 -8.477 0.042 1 97.75 364 ILE B O 1
ATOM 6127 N N . VAL B 1 365 ? -20.969 -7.941 -0.71 1 97.12 365 VAL B N 1
ATOM 6128 C CA . VAL B 1 365 ? -20.375 -7.656 0.595 1 97.12 365 VAL B CA 1
ATOM 6129 C C . VAL B 1 365 ? -20.203 -6.152 0.766 1 97.12 365 VAL B C 1
ATOM 6131 O O . VAL B 1 365 ? -19.688 -5.473 -0.131 1 97.12 365 VAL B O 1
ATOM 6134 N N . ILE B 1 366 ? -20.625 -5.645 1.895 1 97.19 366 ILE B N 1
ATOM 6135 C CA . ILE B 1 366 ? -20.516 -4.219 2.193 1 97.19 366 ILE B CA 1
ATOM 6136 C C . ILE B 1 366 ? -19.531 -4.016 3.352 1 97.19 366 ILE B C 1
ATOM 6138 O O . ILE B 1 366 ? -19.703 -4.605 4.422 1 97.19 366 ILE B O 1
ATOM 6142 N N . ILE B 1 367 ? -18.516 -3.238 3.139 1 96.94 367 ILE B N 1
ATOM 6143 C CA . ILE B 1 367 ? -17.547 -2.861 4.168 1 96.94 367 ILE B CA 1
ATOM 6144 C C . ILE B 1 367 ? -17.781 -1.406 4.57 1 96.94 367 ILE B C 1
ATOM 6146 O O . ILE B 1 367 ? -17.688 -0.503 3.734 1 96.94 367 ILE B O 1
ATOM 6150 N N . SER B 1 368 ? -17.953 -1.166 5.836 1 95.69 368 SER B N 1
ATOM 6151 C CA . SER B 1 368 ? -18.375 0.144 6.324 1 95.69 368 SER B CA 1
ATOM 6152 C C . SER B 1 368 ? -17.172 1.056 6.551 1 95.69 368 SER B C 1
ATOM 6154 O O . SER B 1 368 ? -16.031 0.594 6.566 1 95.69 368 SER B O 1
ATOM 6156 N N . ASN B 1 369 ? -17.438 2.363 6.723 1 97.06 369 ASN B N 1
ATOM 6157 C CA . ASN B 1 369 ? -16.438 3.377 7.051 1 97.06 369 ASN B CA 1
ATOM 6158 C C . ASN B 1 369 ? -15.266 3.344 6.074 1 97.06 369 ASN B C 1
ATOM 6160 O O . ASN B 1 369 ? -14.109 3.246 6.492 1 97.06 369 ASN B O 1
ATOM 6164 N N . ALA B 1 370 ? -15.656 3.479 4.781 1 97.88 370 ALA B N 1
ATOM 6165 C CA . ALA B 1 370 ? -14.648 3.293 3.744 1 97.88 370 ALA B CA 1
ATOM 6166 C C . ALA B 1 370 ? -14.281 4.621 3.09 1 97.88 370 ALA B C 1
ATOM 6168 O O . ALA B 1 370 ? -13.734 4.648 1.985 1 97.88 370 ALA B O 1
ATOM 6169 N N . GLY B 1 371 ? -14.586 5.711 3.752 1 98.44 371 GLY B N 1
ATOM 6170 C CA . GLY B 1 371 ? -14.359 7.004 3.127 1 98.44 371 GLY B CA 1
ATOM 6171 C C . GLY B 1 371 ? -12.953 7.523 3.332 1 98.44 371 GLY B C 1
ATOM 6172 O O . GLY B 1 371 ? -12.461 8.336 2.545 1 98.44 371 GLY B O 1
ATOM 6173 N N . ALA B 1 372 ? -12.352 7.152 4.418 1 98.5 372 ALA B N 1
ATOM 6174 C CA . ALA B 1 372 ? -11.031 7.68 4.773 1 98.5 372 ALA B CA 1
ATOM 6175 C C . ALA B 1 372 ? -9.977 6.582 4.715 1 98.5 372 ALA B C 1
ATOM 6177 O O . ALA B 1 372 ? -10.164 5.496 5.266 1 98.5 372 ALA B O 1
ATOM 6178 N N . TYR B 1 373 ? -8.828 6.902 4.016 1 97.81 373 TYR B N 1
ATOM 6179 C CA . TYR B 1 373 ? -7.625 6.078 4.027 1 97.81 373 TYR B CA 1
ATOM 6180 C C . TYR B 1 373 ? -7.887 4.727 3.375 1 97.81 373 TYR B C 1
ATOM 6182 O O . TYR B 1 373 ? -7.348 3.705 3.805 1 97.81 373 TYR B O 1
ATOM 6190 N N . ILE B 1 374 ? -8.836 4.688 2.469 1 98.5 374 ILE B N 1
ATOM 6191 C CA . ILE B 1 374 ? -9.094 3.512 1.644 1 98.5 374 ILE B CA 1
ATOM 6192 C C . ILE B 1 374 ? -8.555 3.744 0.234 1 98.5 374 ILE B C 1
ATOM 6194 O O . ILE B 1 374 ? -7.398 3.418 -0.055 1 98.5 374 ILE B O 1
ATOM 6198 N N . MET B 1 375 ? -9.227 4.652 -0.48 1 98.62 375 MET B N 1
ATOM 6199 C CA . MET B 1 375 ? -8.727 4.969 -1.816 1 98.62 375 MET B CA 1
ATOM 6200 C C . MET B 1 375 ? -7.375 5.668 -1.742 1 98.62 375 MET B C 1
ATOM 6202 O O . MET B 1 375 ? -6.492 5.414 -2.562 1 98.62 375 MET B O 1
ATOM 6206 N N . SER B 1 376 ? -7.172 6.527 -0.76 1 98.38 376 SER B N 1
ATOM 6207 C CA . SER B 1 376 ? -5.949 7.32 -0.677 1 98.38 376 SER B CA 1
ATOM 6208 C C . SER B 1 376 ? -4.734 6.434 -0.419 1 98.38 376 SER B C 1
ATOM 6210 O O . SER B 1 376 ? -3.607 6.801 -0.753 1 98.38 376 SER B O 1
ATOM 6212 N N . MET B 1 377 ? -4.961 5.242 0.14 1 98.25 377 MET B N 1
ATOM 6213 C CA . MET B 1 377 ? -3.855 4.34 0.45 1 98.25 377 MET B CA 1
ATOM 6214 C C . MET B 1 377 ? -3.803 3.184 -0.541 1 98.25 377 MET B C 1
ATOM 6216 O O . MET B 1 377 ? -2.914 2.334 -0.462 1 98.25 377 MET B O 1
ATOM 6220 N N . ALA B 1 378 ? -4.711 3.092 -1.467 1 98.62 378 ALA B N 1
ATOM 6221 C CA . ALA B 1 378 ? -4.82 1.956 -2.379 1 98.62 378 ALA B CA 1
ATOM 6222 C C . ALA B 1 378 ? -3.611 1.877 -3.305 1 98.62 378 ALA B C 1
ATOM 6224 O O . ALA B 1 378 ? -2.961 2.889 -3.576 1 98.62 378 ALA B O 1
ATOM 6225 N N . SER B 1 379 ? -3.217 0.694 -3.738 1 98.56 379 SER B N 1
ATOM 6226 C CA . SER B 1 379 ? -2.125 0.411 -4.664 1 98.56 379 SER B CA 1
ATOM 6227 C C . SER B 1 379 ? -2.596 -0.469 -5.82 1 98.56 379 SER B C 1
ATOM 6229 O O . SER B 1 379 ? -3.791 -0.732 -5.957 1 98.56 379 SER B O 1
ATOM 6231 N N . ASN B 1 380 ? -1.668 -0.835 -6.688 1 98.56 380 ASN B N 1
ATOM 6232 C CA . ASN B 1 380 ? -1.951 -1.756 -7.781 1 98.56 380 ASN B CA 1
ATOM 6233 C C . ASN B 1 380 ? -1.191 -3.068 -7.621 1 98.56 380 ASN B C 1
ATOM 6235 O O . ASN B 1 380 ? -0.805 -3.693 -8.609 1 98.56 380 ASN B O 1
ATOM 6239 N N . TYR B 1 381 ? -0.963 -3.49 -6.355 1 98.06 381 TYR B N 1
ATOM 6240 C CA . TYR B 1 381 ? -0.27 -4.754 -6.125 1 98.06 381 TYR B CA 1
ATOM 6241 C C . TYR B 1 381 ? -0.987 -5.902 -6.824 1 98.06 381 TYR B C 1
ATOM 6243 O O . TYR B 1 381 ? -2.217 -5.992 -6.781 1 98.06 381 TYR B O 1
ATOM 6251 N N . ASN B 1 382 ? -0.248 -6.805 -7.531 1 98.12 382 ASN B N 1
ATOM 6252 C CA . ASN B 1 382 ? -0.732 -7.887 -8.383 1 98.12 382 ASN B CA 1
ATOM 6253 C C . ASN B 1 382 ? -1.43 -7.348 -9.633 1 98.12 382 ASN B C 1
ATOM 6255 O O . ASN B 1 382 ? -2.24 -8.047 -10.242 1 98.12 382 ASN B O 1
ATOM 6259 N N . LEU B 1 383 ? -1.128 -6.039 -9.922 1 98.31 383 LEU B N 1
ATOM 6260 C CA . LEU B 1 383 ? -1.745 -5.348 -11.055 1 98.31 383 LEU B CA 1
ATOM 6261 C C . LEU B 1 383 ? -3.264 -5.352 -10.922 1 98.31 383 LEU B C 1
ATOM 6263 O O . LEU B 1 383 ? -3.975 -5.434 -11.93 1 98.31 383 LEU B O 1
ATOM 6267 N N . LEU B 1 384 ? -3.732 -5.43 -9.711 1 98.31 384 LEU B N 1
ATOM 6268 C CA . LEU B 1 384 ? -5.152 -5.227 -9.438 1 98.31 384 LEU B CA 1
ATOM 6269 C C . LEU B 1 384 ? -5.523 -3.752 -9.578 1 98.31 384 LEU B C 1
ATOM 6271 O O . LEU B 1 384 ? -4.762 -2.873 -9.164 1 98.31 384 LEU B O 1
ATOM 6275 N N . ALA B 1 385 ? -6.703 -3.494 -10.125 1 98.12 385 ALA B N 1
ATOM 6276 C CA . ALA B 1 385 ? -7.172 -2.125 -10.312 1 98.12 385 ALA B CA 1
ATOM 6277 C C . ALA B 1 385 ? -7.621 -1.512 -8.992 1 98.12 385 ALA B C 1
ATOM 6279 O O . ALA B 1 385 ? -8.227 -2.193 -8.164 1 98.12 385 ALA B O 1
ATOM 6280 N N . ARG B 1 386 ? -7.336 -0.203 -8.789 1 98.44 386 ARG B N 1
ATOM 6281 C CA . ARG B 1 386 ? -8.039 0.527 -7.738 1 98.44 386 ARG B CA 1
ATOM 6282 C C . ARG B 1 386 ? -9.516 0.678 -8.07 1 98.44 386 ARG B C 1
ATOM 6284 O O . ARG B 1 386 ? -9.891 0.792 -9.242 1 98.44 386 ARG B O 1
ATOM 6291 N N . PRO B 1 387 ? -10.383 0.684 -7.074 1 98.38 387 PRO B N 1
ATOM 6292 C CA . PRO B 1 387 ? -11.828 0.647 -7.32 1 98.38 387 PRO B CA 1
ATOM 6293 C C . PRO B 1 387 ? -12.344 1.925 -7.977 1 98.38 387 PRO B C 1
ATOM 6295 O O . PRO B 1 387 ? -11.719 2.982 -7.859 1 98.38 387 PRO B O 1
ATOM 6298 N N . ALA B 1 388 ? -13.469 1.792 -8.672 1 98.75 388 ALA B N 1
ATOM 6299 C CA . ALA B 1 388 ? -14.242 2.967 -9.055 1 98.75 388 ALA B CA 1
ATOM 6300 C C . ALA B 1 388 ? -14.812 3.672 -7.828 1 98.75 388 ALA B C 1
ATOM 6302 O O . ALA B 1 388 ? -14.938 3.066 -6.762 1 98.75 388 ALA B O 1
ATOM 6303 N N . GLU B 1 389 ? -15.031 4.934 -7.926 1 98.88 389 GLU B N 1
ATOM 6304 C CA . GLU B 1 389 ? -15.711 5.723 -6.902 1 98.88 389 GLU B CA 1
ATOM 6305 C C . GLU B 1 389 ? -16.938 6.426 -7.469 1 98.88 389 GLU B C 1
ATOM 6307 O O . GLU B 1 389 ? -16.891 6.949 -8.586 1 98.88 389 GLU B O 1
ATOM 6312 N N . ALA B 1 390 ? -17.984 6.316 -6.742 1 98.81 390 ALA B N 1
ATOM 6313 C CA . ALA B 1 390 ? -19.219 7.027 -7.086 1 98.81 390 ALA B CA 1
ATOM 6314 C C . ALA B 1 390 ? -19.781 7.754 -5.875 1 98.81 390 ALA B C 1
ATOM 6316 O O . ALA B 1 390 ? -19.406 7.473 -4.734 1 98.81 390 ALA B O 1
ATOM 6317 N N . ILE B 1 391 ? -20.625 8.719 -6.133 1 98.44 391 ILE B N 1
ATOM 6318 C CA . ILE B 1 391 ? -21.234 9.492 -5.055 1 98.44 391 ILE B CA 1
ATOM 6319 C C . ILE B 1 391 ? -22.734 9.633 -5.301 1 98.44 391 ILE B C 1
ATOM 6321 O O . ILE B 1 391 ? -23.188 9.695 -6.445 1 98.44 391 ILE B O 1
ATOM 6325 N N . ILE B 1 392 ? -23.484 9.508 -4.25 1 97.62 392 ILE B N 1
ATOM 6326 C CA . ILE B 1 392 ? -24.922 9.758 -4.277 1 97.62 392 ILE B CA 1
ATOM 6327 C C . ILE B 1 392 ? -25.188 11.25 -4.062 1 97.62 392 ILE B C 1
ATOM 6329 O O . ILE B 1 392 ? -24.859 11.797 -3.006 1 97.62 392 ILE B O 1
ATOM 6333 N N . LEU B 1 393 ? -25.703 11.891 -5.016 1 95.44 393 LEU B N 1
ATOM 6334 C CA . LEU B 1 393 ? -26.062 13.297 -4.969 1 95.44 393 LEU B CA 1
ATOM 6335 C C . LEU B 1 393 ? -27.562 13.477 -5.25 1 95.44 393 LEU B C 1
ATOM 6337 O O . LEU B 1 393 ? -28 13.273 -6.379 1 95.44 393 LEU B O 1
ATOM 6341 N N . ASP B 1 394 ? -28.297 13.898 -4.285 1 92.19 394 ASP B N 1
ATOM 6342 C CA . ASP B 1 394 ? -29.734 14.148 -4.414 1 92.19 394 ASP B CA 1
ATOM 6343 C C . ASP B 1 394 ? -30.453 12.945 -5.035 1 92.19 394 ASP B C 1
ATOM 6345 O O . ASP B 1 394 ? -31.172 13.094 -6.016 1 92.19 394 ASP B O 1
ATOM 6349 N N . GLY B 1 395 ? -30.062 11.797 -4.559 1 90.94 395 GLY B N 1
ATOM 6350 C CA . GLY B 1 395 ? -30.734 10.57 -4.969 1 90.94 395 GLY B CA 1
ATOM 6351 C C . GLY B 1 395 ? -30.203 10.023 -6.281 1 90.94 395 GLY B C 1
ATOM 6352 O O . GLY B 1 395 ? -30.688 8.992 -6.766 1 90.94 395 GLY B O 1
ATOM 6353 N N . ASN B 1 396 ? -29.234 10.648 -6.82 1 96.19 396 ASN B N 1
ATOM 6354 C CA . ASN B 1 396 ? -28.672 10.203 -8.086 1 96.19 396 ASN B CA 1
ATOM 6355 C C . ASN B 1 396 ? -27.234 9.711 -7.902 1 96.19 396 ASN B C 1
ATOM 6357 O O . ASN B 1 396 ? -26.516 10.172 -7.008 1 96.19 396 ASN B O 1
ATOM 6361 N N . LEU B 1 397 ? -26.859 8.75 -8.812 1 97.69 397 LEU B N 1
ATOM 6362 C CA . LEU B 1 397 ? -25.516 8.203 -8.805 1 97.69 397 LEU B CA 1
ATOM 6363 C C . LEU B 1 397 ? -24.625 8.945 -9.797 1 97.69 397 LEU B C 1
ATOM 6365 O O . LEU B 1 397 ? -25.031 9.211 -10.93 1 97.69 397 LEU B O 1
ATOM 6369 N N . ARG B 1 398 ? -23.469 9.297 -9.312 1 98 398 ARG B N 1
ATOM 6370 C CA . ARG B 1 398 ? -22.484 9.945 -10.18 1 98 398 ARG B CA 1
ATOM 6371 C C . ARG B 1 398 ? -21.109 9.305 -10.016 1 98 398 ARG B C 1
ATOM 6373 O O . ARG B 1 398 ? -20.625 9.141 -8.898 1 98 398 ARG B O 1
ATOM 6380 N N . LEU B 1 399 ? -20.531 8.875 -11.164 1 98.62 399 LEU B N 1
ATOM 6381 C CA . LEU B 1 399 ? -19.156 8.367 -11.141 1 98.62 399 LEU B CA 1
ATOM 6382 C C . LEU B 1 399 ? -18.156 9.492 -10.906 1 98.62 399 LEU B C 1
ATOM 6384 O O . LEU B 1 399 ? -18.219 10.523 -11.578 1 98.62 399 LEU B O 1
ATOM 6388 N N . ILE B 1 400 ? -17.25 9.297 -9.922 1 98.88 400 ILE B N 1
ATOM 6389 C CA . ILE B 1 400 ? -16.312 10.375 -9.625 1 98.88 400 ILE B CA 1
ATOM 6390 C C . ILE B 1 400 ? -14.883 9.867 -9.781 1 98.88 400 ILE B C 1
ATOM 6392 O O . ILE B 1 400 ? -13.93 10.633 -9.648 1 98.88 400 ILE B O 1
ATOM 6396 N N . LYS B 1 401 ? -14.68 8.633 -10.008 1 98.81 401 LYS B N 1
ATOM 6397 C CA . LYS B 1 401 ? -13.438 7.996 -10.438 1 98.81 401 LYS B CA 1
ATOM 6398 C C . LYS B 1 401 ? -13.719 6.73 -11.242 1 98.81 401 LYS B C 1
ATOM 6400 O O . LYS B 1 401 ? -14.453 5.852 -10.789 1 98.81 401 LYS B O 1
ATOM 6405 N N . LYS B 1 402 ? -13.219 6.594 -12.398 1 98.5 402 LYS B N 1
ATOM 6406 C CA . LYS B 1 402 ? -13.43 5.359 -13.148 1 98.5 402 LYS B CA 1
ATOM 6407 C C . LYS B 1 402 ? -12.523 4.242 -12.633 1 98.5 402 LYS B C 1
ATOM 6409 O O . LYS B 1 402 ? -11.484 4.504 -12.023 1 98.5 402 LYS B O 1
ATOM 6414 N N . ARG B 1 403 ? -12.961 3.035 -12.781 1 97.81 403 ARG B N 1
ATOM 6415 C CA . ARG B 1 403 ? -12.109 1.885 -12.508 1 97.81 403 ARG B CA 1
ATOM 6416 C C . ARG B 1 403 ? -10.898 1.867 -13.43 1 97.81 403 ARG B C 1
ATOM 6418 O O . ARG B 1 403 ? -11.016 2.15 -14.625 1 97.81 403 ARG B O 1
ATOM 6425 N N . GLU B 1 404 ? -9.75 1.549 -12.875 1 98.06 404 GLU B N 1
ATOM 6426 C CA . GLU B 1 404 ? -8.523 1.551 -13.672 1 98.06 404 GLU B CA 1
ATOM 6427 C C . GLU B 1 404 ? -8.477 0.347 -14.609 1 98.06 404 GLU B C 1
ATOM 6429 O O . GLU B 1 404 ? -8.852 -0.762 -14.227 1 98.06 404 GLU B O 1
ATOM 6434 N N . SER B 1 405 ? -8.094 0.569 -15.844 1 97.62 405 SER B N 1
ATOM 6435 C CA . SER B 1 405 ? -7.738 -0.498 -16.781 1 97.62 405 SER B CA 1
ATOM 6436 C C . SER B 1 405 ? -6.258 -0.854 -16.672 1 97.62 405 SER B C 1
ATOM 6438 O O . SER B 1 405 ? -5.492 -0.151 -16 1 97.62 405 SER B O 1
ATOM 6440 N N . VAL B 1 406 ? -5.871 -1.94 -17.297 1 98 406 VAL B N 1
ATOM 6441 C CA . VAL B 1 406 ? -4.461 -2.312 -17.344 1 98 406 VAL B CA 1
ATOM 6442 C C . VAL B 1 406 ? -3.654 -1.199 -18.016 1 98 406 VAL B C 1
ATOM 6444 O O . VAL B 1 406 ? -2.566 -0.846 -17.562 1 98 406 VAL B O 1
ATOM 6447 N N . ASP B 1 407 ? -4.246 -0.561 -19.062 1 97.62 407 ASP B N 1
ATOM 6448 C CA . ASP B 1 407 ? -3.57 0.534 -19.75 1 97.62 407 ASP B CA 1
ATOM 6449 C C . ASP B 1 407 ? -3.414 1.746 -18.844 1 97.62 407 ASP B C 1
ATOM 6451 O O . ASP B 1 407 ? -2.389 2.43 -18.875 1 97.62 407 ASP B O 1
ATOM 6455 N N . ASP B 1 408 ? -4.422 2.035 -18.062 1 97.94 408 ASP B N 1
ATOM 6456 C CA . ASP B 1 408 ? -4.32 3.127 -17.094 1 97.94 408 ASP B CA 1
ATOM 6457 C C . ASP B 1 408 ? -3.178 2.887 -16.109 1 97.94 408 ASP B C 1
ATOM 6459 O O . ASP B 1 408 ? -2.414 3.805 -15.805 1 97.94 408 ASP B O 1
ATOM 6463 N N . MET B 1 409 ? -3.023 1.631 -15.602 1 98 409 MET B N 1
ATOM 6464 C CA . MET B 1 409 ? -2.066 1.289 -14.555 1 98 409 MET B CA 1
ATOM 6465 C C . MET B 1 409 ? -0.639 1.312 -15.086 1 98 409 MET B C 1
ATOM 6467 O O . MET B 1 409 ? 0.314 1.47 -14.32 1 98 409 MET B O 1
ATOM 6471 N N . LEU B 1 410 ? -0.474 1.205 -16.438 1 97.69 410 LEU B N 1
ATOM 6472 C CA . LEU B 1 410 ? 0.857 1.07 -17.016 1 97.69 410 LEU B CA 1
ATOM 6473 C C . LEU B 1 410 ? 1.229 2.312 -17.828 1 97.69 410 LEU B C 1
ATOM 6475 O O . LEU B 1 410 ? 2.232 2.316 -18.531 1 97.69 410 LEU B O 1
ATOM 6479 N N . LYS B 1 411 ? 0.456 3.383 -17.672 1 96.81 411 LYS B N 1
ATOM 6480 C CA . LYS B 1 411 ? 0.558 4.555 -18.531 1 96.81 411 LYS B CA 1
ATOM 6481 C C . LYS B 1 411 ? 1.924 5.219 -18.406 1 96.81 411 LYS B C 1
ATOM 6483 O O . LYS B 1 411 ? 2.42 5.832 -19.344 1 96.81 411 LYS B O 1
ATOM 6488 N N . THR B 1 412 ? 2.596 5.113 -17.234 1 97.62 412 THR B N 1
ATOM 6489 C CA . THR B 1 412 ? 3.852 5.816 -17.016 1 97.62 412 THR B CA 1
ATOM 6490 C C . THR B 1 412 ? 5.043 4.895 -17.25 1 97.62 412 THR B C 1
ATOM 6492 O O . THR B 1 412 ? 6.191 5.285 -17.031 1 97.62 412 THR B O 1
ATOM 6495 N N . PHE B 1 413 ? 4.816 3.646 -17.672 1 98.25 413 PHE B N 1
ATOM 6496 C CA . PHE B 1 413 ? 5.863 2.67 -17.953 1 98.25 413 PHE B CA 1
ATOM 6497 C C . PHE B 1 413 ? 6.23 2.689 -19.438 1 98.25 413 PHE B C 1
ATOM 6499 O O . PHE B 1 413 ? 5.383 2.959 -20.281 1 98.25 413 PHE B O 1
ATOM 6506 N N . TYR B 1 414 ? 7.477 2.475 -19.734 1 93.69 414 TYR B N 1
ATOM 6507 C CA . TYR B 1 414 ? 7.969 2.369 -21.109 1 93.69 414 TYR B CA 1
ATOM 6508 C C . TYR B 1 414 ? 8.391 0.94 -21.422 1 93.69 414 TYR B C 1
ATOM 6510 O O . TYR B 1 414 ? 9.031 0.278 -20.609 1 93.69 414 TYR B O 1
ATOM 6518 N N . PRO B 1 415 ? 7.949 0.443 -22.625 1 88.44 415 PRO B N 1
ATOM 6519 C CA . PRO B 1 415 ? 8.305 -0.935 -22.969 1 88.44 415 PRO B CA 1
ATOM 6520 C C . PRO B 1 415 ? 9.789 -1.088 -23.312 1 88.44 415 PRO B C 1
ATOM 6522 O O . PRO B 1 415 ? 10.438 -0.117 -23.703 1 88.44 415 PRO B O 1
#

Radius of gyration: 27.64 Å; Cα contacts (8 Å, |Δi|>4): 2025; chains: 2; bounding box: 68×83×56 Å

Secondary structure (DSSP, 8-state):
-TTSTTS-BTTTTEETTEEHHHHHHHH-SSEEEEEHHHHHHHHHHHHHHHTTS--EEEEEGGG---HHHHHHHHHTT-EEEESSHHHHHHHHHTT--GGGEEE--SS--HHHHHHHHHTT-EEEESSHHHHHTTGGG--SEEEEEE--S--EESSGGG--SSTT-SS-B-HHHHHHHHHHHHHTT--EEEEEE--EESB--HHHHHHHHHHHHHHHHHHHHHHT--EEEEE----B----STTSPPP-HHHHHHHHHHHHHTTHHHHTTPEEEE--SHHHHGGGEEEEEEEEEEEESSSEEEEES--TTT-THHHHH-----EEETT-SS-S-EEEEEEE-SSSSTT-EEEEEEEEE---TTPEEEESS-SSSSGGG-B-GGGPPPPEEEEEETTEEEEEEPPPPHHHHTTTB--/-TTSTTS-BTTTTEETTEEHHHHHHHH-SSEEEEEHHHHHHHHHHHHHHHTTS--EEEEEGGG---HHHHHHHHHTT-EEEESSHHHHHHHHHTT--GGGEEE--SS--HHHHHHHHHTT-EEEESSHHHHHTTGGG--SEEEEEE--S--EESSGGG--SSTT-SS-B-HHHHHHHHHHHHHTT--EEEEEE--EESB--HHHHHHHHHHHHHHHHHHHHHHT--EEEEE----B----STTSPPP-HHHHHHHHHHHHHTTHHHHTTPEEEE--SHHHHGGGEEEEEEEEEEEESSSEEEEES--TTT-THHHHH-----EEETT-SS-S-EEEEEEE-SSSSTT-EEEEEEEEE---TTPEEEESS-SSSSGGG-B-GGGPPPPEEEEEETTEEEEEEPPPPHHHHTTTB--